Protein AF-0000000068928985 (afdb_homodimer)

Solvent-accessible surface area (backbone atoms only — not comparable to full-atom values): 81352 Å² total; per-residue (Å²): 127,85,64,59,40,33,40,39,36,34,66,57,36,56,40,30,51,41,82,76,50,79,68,38,73,46,76,42,77,39,90,49,74,61,40,69,31,59,80,50,54,80,82,36,52,59,36,37,35,12,24,35,76,60,78,70,87,50,69,63,42,47,52,36,48,41,55,60,31,45,76,72,35,32,42,70,46,88,48,75,91,34,41,60,38,19,48,62,30,31,39,55,49,42,47,46,29,30,32,53,65,68,36,78,65,77,83,59,56,88,52,76,75,64,42,73,63,55,14,47,50,23,38,52,49,48,25,48,52,51,44,52,54,49,61,73,69,60,52,93,83,40,35,39,41,39,41,33,81,74,40,37,55,30,38,32,58,50,36,73,74,35,73,81,60,47,36,35,36,34,41,68,56,47,46,35,49,41,77,55,47,62,59,43,74,61,42,63,62,43,52,54,15,48,53,54,18,54,29,37,39,19,50,39,65,65,32,42,48,21,46,53,47,28,42,25,67,73,69,57,39,47,78,44,60,54,26,40,34,54,95,74,42,74,17,36,49,48,66,47,54,71,38,46,64,42,64,62,41,40,55,51,47,68,34,68,70,20,48,50,45,35,52,49,50,48,57,74,55,69,75,34,45,34,33,38,32,77,41,60,47,46,82,45,40,21,59,61,45,46,52,51,11,50,50,50,33,47,68,76,32,66,85,47,61,86,40,43,33,39,40,35,34,29,23,77,50,71,88,84,41,70,71,46,55,53,50,52,51,49,43,52,52,50,50,52,50,50,31,66,72,68,32,56,97,87,45,61,42,62,48,78,39,82,42,80,70,57,69,57,58,47,40,20,49,34,26,66,26,40,28,41,54,42,31,27,64,41,38,26,50,61,65,62,60,53,52,34,49,39,25,36,70,82,65,30,36,35,42,35,34,13,62,43,22,48,35,30,65,60,38,34,78,30,33,49,69,31,55,47,73,24,40,65,57,41,18,50,48,51,54,50,48,76,66,54,53,71,67,58,27,46,53,25,39,50,55,36,37,54,48,42,64,71,39,20,16,50,52,28,53,49,52,50,52,53,48,44,50,51,51,52,52,51,45,60,63,49,62,74,50,63,43,36,76,58,58,58,66,57,55,44,51,51,54,56,71,42,72,24,34,39,38,38,34,26,36,67,63,25,42,25,53,75,65,81,74,70,68,80,71,88,76,62,86,75,80,46,63,24,82,80,41,59,67,51,49,43,56,46,34,66,35,90,44,36,46,40,34,38,47,27,70,48,50,61,68,53,48,44,73,67,46,45,89,38,63,33,36,39,22,21,53,25,26,38,30,36,26,43,45,89,56,65,79,39,75,54,67,67,90,72,71,74,70,76,42,52,63,49,46,46,53,55,47,49,57,52,31,73,32,31,66,57,31,46,70,48,76,57,96,61,35,39,36,38,36,27,73,65,15,54,64,70,55,36,51,52,50,51,31,55,47,50,53,47,40,54,70,22,33,40,55,85,35,60,50,40,79,45,77,54,96,45,32,41,33,39,29,45,57,75,57,27,43,30,52,27,47,52,52,50,53,52,48,51,48,64,71,37,80,75,71,83,68,42,29,38,27,38,41,37,39,25,46,59,59,79,75,34,34,43,42,43,53,59,67,32,47,74,46,51,57,50,67,66,70,50,74,78,60,58,87,56,81,65,62,70,44,53,68,62,39,49,55,42,50,74,89,31,49,45,27,30,21,32,65,45,77,77,52,79,20,54,16,36,41,74,40,23,65,52,46,51,52,50,52,50,51,47,61,68,57,61,71,124,129,82,64,51,39,33,40,38,36,33,66,58,38,57,41,33,49,42,80,75,49,80,66,38,71,45,76,42,79,42,92,55,70,64,48,69,24,59,75,55,45,81,77,38,51,63,36,39,36,14,24,35,75,61,80,70,87,50,69,61,42,44,52,37,47,42,55,61,31,45,76,70,36,31,42,70,45,88,47,76,92,34,40,61,39,20,48,62,30,32,40,55,52,41,47,45,29,29,34,53,65,69,36,79,65,78,84,60,56,89,50,76,76,64,41,72,64,54,14,47,50,24,38,52,51,50,25,48,53,52,45,52,54,49,61,73,69,59,51,94,78,38,35,37,40,37,41,33,83,73,42,38,56,30,39,33,58,50,35,72,74,36,72,80,60,46,35,34,37,36,40,67,57,49,44,34,48,40,79,56,47,63,59,43,74,62,42,64,63,44,53,55,15,48,53,54,19,55,27,38,38,19,50,39,65,65,30,43,50,20,46,54,47,28,42,25,66,73,69,57,38,48,76,46,59,54,26,40,36,54,94,74,42,72,16,37,49,48,66,47,54,70,42,48,63,41,64,63,42,41,56,50,49,66,34,66,71,21,49,49,45,36,53,49,50,49,57,74,55,68,76,36,45,35,34,36,31,79,43,60,46,46,80,44,41,20,58,61,44,46,52,52,10,50,50,52,33,48,70,76,33,64,84,46,63,86,42,43,32,40,42,35,35,29,24,76,51,71,86,86,41,70,72,45,56,53,50,52,51,50,43,51,52,50,50,53,52,50,29,67,72,68,31,56,96,88,44,61,41,61,48,79,39,82,42,78,70,56,67,57,58,46,40,19,48,37,26,66,24,41,29,40,55,43,30,28,63,41,39,27,51,60,65,62,62,53,52,35,50,38,26,35,70,83,66,30,36,35,42,35,34,13,62,42,24,48,36,30,63,61,37,33,78,31,32,49,68,31,55,46,72,24,41,66,59,42,18,49,49,53,54,49,47,75,65,52,53,69,68,58,28,47,52,24,40,50,54,36,36,54,47,41,64,72,39,20,17,49,53,28,51,49,52,52,52,52,50,45,51,50,50,52,52,51,44,60,63,50,63,75,49,63,42,36,77,59,59,59,68,59,54,44,51,50,56,54,70,42,73,23,33,39,38,37,33,26,38,66,64,26,42,23,53,73,65,80,75,70,68,83,68,90,75,62,87,75,79,45,64,25,80,80,41,59,66,53,51,43,56,47,36,66,35,88,44,36,46,39,33,38,46,27,70,48,53,61,68,54,48,44,71,67,45,44,90,38,60,32,37,38,22,22,51,26,25,38,30,35,24,43,45,90,55,64,80,39,75,54,68,70,94,69,71,74,71,75,42,51,63,49,46,48,53,55,48,48,57,50,32,74,32,30,66,58,31,46,70,48,74,58,96,60,35,37,36,38,36,28,74,66,16,55,64,70,55,35,50,51,49,50,31,54,47,51,53,47,39,54,71,21,35,40,57,85,35,60,48,39,80,46,78,54,97,47,33,41,35,39,29,46,57,75,58,26,43,30,51,26,49,53,50,48,53,51,47,50,48,64,71,36,78,74,69,84,66,42,30,37,28,39,42,37,39,25,46,58,60,78,77,33,36,42,44,44,53,59,66,31,46,75,47,50,59,49,68,65,70,47,76,79,60,60,88,55,81,67,61,69,43,52,68,64,38,50,56,44,51,72,90,32,50,45,26,29,22,32,65,45,78,77,52,81,18,56,16,39,41,73,41,23,66,52,46,51,53,51,53,50,52,46,62,68,58,60,72,123

Organism: Brassica napus (NCBI:txid3708)

Foldseek 3Di:
DPQAAEEEEDAEDQWAWDDDDQLDIDIDGDDDPVSQLPVPQPRHNYAYEHANNDADDDPNNQVSVQVVVVVVRYGHQHLNPQCCLLPVNCPVQAVVCLLQVVAGDDQPCVVVPRGPVSSVVSLVVSLVSSLVRCVVPDDPRHAYEYEAPSNLQNQQSNCVVPVLHAYEYEHQFAGDALVSLVVDPCSQNSLVRNQSHQEYEAQDPNRLVRSQRNCLQPVVWDADPQATADQLDGRGYYHFHAAADLCVLLVLLPDPVLVVLLVVVCVVLPQAAEEEAEEEQDPQQLLVLVLLLVLVLCVVCVVNQSRYAYEYEHEYDDVPDPVSVVSVVSNVVSQVVSQVVRNDPVDGRYDYHHHDDDPSSLLSCLQRHQEYAGQGNATRAPHVQLSSLSSHDPNLHAYEYECRHNVCVQLVQLHNYDHSVDSNRSSVRVVCRNPPDPVSSVVSSVSSNVSNNVRHSNNSVVVRVVVSVVSSVVVVVCVVQFAAADPLVLQQVLLQVFQAAEEEFEQPQAQFDPPPPVDQDPDPPLGAGDPLCPVLQQLQQPDPRYAYEYFYLADPVSCCVHPLVGQYWYAYNLQQWIDGSVGDIDGDDDPDADPVLVVVLVVLLVVLPVVFPQWDWDDDPFKIKIFRPGTDLVVQSSSVSVSVVCCCVPSCVPHQWDWFDDSGMIMIGHHPRENLNNVLVVLVVVCVVCVCLVDAHAAYAHEYQADDPNLVNQVSQQPVVLVVVLPPPPPPPDPSSVRSVVHHDYDNSRYFFEHECDRSGSGNHYHDGSVVSSVSSVSNSVSNPD/DPQAAEEEEDAEDQWAWDDDDQLDIDIDGDDDQVVQLPVPQVRHHYAYEHANNDADDDPNNQVSVQVVVVVVRYGHQHLNPLCCLLPVNCPVQAVVCLLQVVAGDDQPCVVVPRGPVSSVVSLVVSLVSSLVRCVVVDDPRHAYEYEAPSNLQNQQSNCVVPVLHAYEYEHQFAGDALVSLVVDPCSQNSLVRNQSHQEYEAQDPNRLVRSQRNCLQPVVWDADPQATADQLDGRGYYYFHAAADLCVLLVLLPDPVLVVLLVVVCVVLPQAAEEEAEEEQDPQQLLVLVLLLVLVLCVVCVVNQSRYAYEYEHEYDDVPDPVSVVSVVSNVVSQVVSQVVRNDPVDGRYDYHHHDDDPSSLLSCLQRHQEYAGQGNATRAPHVQLSSLSSHDPNLHAYEYECRHNVCVQLVQLHNYDHSVDSNRSSVRVVCRNPPDPVSSVVSSVSSNVSNNVRHSNVSVVVRVVVSVVSSVVCVVCVVQFAAADPLVLQQVLLQVFQAAEEEFEQPQAQFDPPPPVDQDPDPPLGAGDPLCLVLQQLQQPDPRYAYEYFYLAAPVSCCVHPLVGQYWYAYNLQQWIDGSVDDIDGDDDPDADQVLVVVLVVLLVVLPVVFPQWDWDDDPFKIKIFRPGTDLVVQSSSVSVSVVCCCVPSCVPHQWDWFDDSGMIMIGHHPRENLSNVLVVLVVVCVVCVCPVDAHAAYAHEYQDDDPNLVNQVSQQPVVLVVVLPPPPPPPDPSSVRSVVHHDYDNSRYFFEHECDRSGSGNHYHDGSVVSSVSSVSNSVSNPD

Radius of gyration: 35.59 Å; Cα contacts (8 Å, |Δi|>4): 3017; chains: 2; bounding box: 93×106×96 Å

InterPro domains:
  IPR001830 Glycosyl transferase, family 20 [PF00982] (5-469)
  IPR001830 Glycosyl transferase, family 20 [PTHR10788] (4-780)
  IPR001830 Glycosyl transferase, family 20 [cd03788] (5-469)
  IPR003337 Trehalose-phosphatase [PF02358] (526-768)
  IPR003337 Trehalose-phosphatase [TIGR00685] (500-780)
  IPR023214 HAD superfamily [G3DSA:3.40.50.1000] (526-685)
  IPR036412 HAD-like superfamily [SSF56784] (501-781)

Sequence (1572 aa):
MVRPRLLVVSMSLPVTAKRTGEETWSFTMSPGGLVSALLGLKEFETKWIGWPGVDVHDAVGKKALSIALAEKGCIPVFLEEVCDQYYNGYCNNILWPIFHYLGTPPEYRNDVIITYQSQYDAYKKANRIFFDVVNEHYQEGDVVWCHDYHVMLLPQYLKEYNSKMKVGWFLHTPFPSSEMYKTLPSRSELLRSVLTADLVGFHTYDFARHFVNACMCILGTEATSEGVVDQGKLTRVAVFPIGIEPERFINTSKLSEVTEYMKKFKSDFGGRKLILGVDRLDTIKGIPHKYQAFEKFLEENEDWRGKVLLLQIAVPTRNGIGEYQKIKDQCHGLVGRINGRFGSISSVPIIHLDCSIHFHQLCALYAITDVLLVTSLRDGMNLVSSEFVACQKGEKGVLVLSEFAGAGQSLGAGALLVNPWNVKEVSNAIGEALSMSREEKEKKHQINFQYVKTHSTQQWADDFMNKLNEVTSKAEQETGKAPHELPQHDVVQQYSKSKNRLLILGFYGTLTKPNKNQERRDEGMNLELHPQLKERLKALCSDPKTTVVVLSRSEKSVLDQNFGEHDMWLAAENGMFLRHTAGEWVTKMPENMNLKWIDGVKQVFKYFTERTPGSYFQASETSVVWNYHYADAEFGRAQAKDMLQHLWAGPTSNASVDVVQGRYSVEVHSVGVTKGSAMERILGEIVLQNKSITTPIDYVLCIGNFLGKDEDVYTFFEPELTKKTMSSPYYGSGPLKKVSSTLVDVKGDNYFSVAVGNTHTKASYFLDSSDDVVQLIHKLCTHNNPMVRPRLLVVSMSLPVTAKRTGEETWSFTMSPGGLVSALLGLKEFETKWIGWPGVDVHDAVGKKALSIALAEKGCIPVFLEEVCDQYYNGYCNNILWPIFHYLGTPPEYRNDVIITYQSQYDAYKKANRIFFDVVNEHYQEGDVVWCHDYHVMLLPQYLKEYNSKMKVGWFLHTPFPSSEMYKTLPSRSELLRSVLTADLVGFHTYDFARHFVNACMCILGTEATSEGVVDQGKLTRVAVFPIGIEPERFINTSKLSEVTEYMKKFKSDFGGRKLILGVDRLDTIKGIPHKYQAFEKFLEENEDWRGKVLLLQIAVPTRNGIGEYQKIKDQCHGLVGRINGRFGSISSVPIIHLDCSIHFHQLCALYAITDVLLVTSLRDGMNLVSSEFVACQKGEKGVLVLSEFAGAGQSLGAGALLVNPWNVKEVSNAIGEALSMSREEKEKKHQINFQYVKTHSTQQWADDFMNKLNEVTSKAEQETGKAPHELPQHDVVQQYSKSKNRLLILGFYGTLTKPNKNQERRDEGMNLELHPQLKERLKALCSDPKTTVVVLSRSEKSVLDQNFGEHDMWLAAENGMFLRHTAGEWVTKMPENMNLKWIDGVKQVFKYFTERTPGSYFQASETSVVWNYHYADAEFGRAQAKDMLQHLWAGPTSNASVDVVQGRYSVEVHSVGVTKGSAMERILGEIVLQNKSITTPIDYVLCIGNFLGKDEDVYTFFEPELTKKTMSSPYYGSGPLKKVSSTLVDVKGDNYFSVAVGNTHTKASYFLDSSDDVVQLIHKLCTHNNP

pLDDT: mean 85.63, std 15.05, range [29.53, 98.81]

Structure (mmCIF, N/CA/C/O backbone):
data_AF-0000000068928985-model_v1
#
loop_
_entity.id
_entity.type
_entity.pdbx_description
1 polymer 'alpha,alpha-trehalose-phosphate synthase (UDP-forming)'
#
loop_
_atom_site.group_PDB
_atom_site.id
_atom_site.type_symbol
_atom_site.label_atom_id
_atom_site.label_alt_id
_atom_site.label_comp_id
_atom_site.label_asym_id
_atom_site.label_entity_id
_atom_site.label_seq_id
_atom_site.pdbx_PDB_ins_code
_atom_site.Cartn_x
_atom_site.Cartn_y
_atom_site.Cartn_z
_atom_site.occupancy
_atom_site.B_iso_or_equiv
_atom_site.auth_seq_id
_atom_site.auth_comp_id
_atom_site.auth_asym_id
_atom_site.auth_atom_id
_atom_site.pdbx_PDB_model_num
ATOM 1 N N . MET A 1 1 ? -46.812 5.031 -4.301 1 35.41 1 MET A N 1
ATOM 2 C CA . MET A 1 1 ? -45.531 5.449 -4.859 1 35.41 1 MET A CA 1
ATOM 3 C C . MET A 1 1 ? -44.812 4.266 -5.496 1 35.41 1 MET A C 1
ATOM 5 O O . MET A 1 1 ? -44.688 3.203 -4.887 1 35.41 1 MET A O 1
ATOM 9 N N . VAL A 1 2 ? -44.781 4.121 -6.762 1 53.94 2 VAL A N 1
ATOM 10 C CA . VAL A 1 2 ? -44.25 2.994 -7.512 1 53.94 2 VAL A CA 1
ATOM 11 C C . VAL A 1 2 ? -42.875 2.637 -6.98 1 53.94 2 VAL A C 1
ATOM 13 O O . VAL A 1 2 ? -42 3.514 -6.805 1 53.94 2 VAL A O 1
ATOM 16 N N . ARG A 1 3 ? -42.688 1.521 -6.402 1 67.31 3 ARG A N 1
ATOM 17 C CA . ARG A 1 3 ? -41.438 1.041 -5.867 1 67.31 3 ARG A CA 1
ATOM 18 C C . ARG A 1 3 ? -40.312 1.169 -6.898 1 67.31 3 ARG A C 1
ATOM 20 O O . ARG A 1 3 ? -40.5 0.799 -8.062 1 67.31 3 ARG A O 1
ATOM 27 N N . PRO A 1 4 ? -39.125 1.793 -6.453 1 78.94 4 PRO A N 1
ATOM 28 C CA . PRO A 1 4 ? -38 1.816 -7.387 1 78.94 4 PRO A CA 1
ATOM 29 C C . PRO A 1 4 ? -37.531 0.418 -7.781 1 78.94 4 PRO A C 1
ATOM 31 O O . PRO A 1 4 ? -37.625 -0.518 -6.984 1 78.94 4 PRO A O 1
ATOM 34 N N . ARG A 1 5 ? -37.375 0.2 -9.039 1 90.31 5 ARG A N 1
ATOM 35 C CA . ARG A 1 5 ? -36.938 -1.081 -9.57 1 90.31 5 ARG A CA 1
ATOM 36 C C . ARG A 1 5 ? -35.406 -1.181 -9.547 1 90.31 5 ARG A C 1
ATOM 38 O O . ARG A 1 5 ? -34.719 -0.22 -9.891 1 90.31 5 ARG A O 1
ATOM 45 N N . LEU A 1 6 ? -34.906 -2.371 -9.039 1 92.81 6 LEU A N 1
ATOM 46 C CA . LEU A 1 6 ? -33.5 -2.643 -8.938 1 92.81 6 LEU A CA 1
ATOM 47 C C . LEU A 1 6 ? -33.094 -3.82 -9.82 1 92.81 6 LEU A C 1
ATOM 49 O O . LEU A 1 6 ? -33.656 -4.914 -9.695 1 92.81 6 LEU A O 1
ATOM 53 N N . LEU A 1 7 ? -32.219 -3.568 -10.766 1 95.62 7 LEU A N 1
ATOM 54 C CA . LEU A 1 7 ? -31.625 -4.637 -11.555 1 95.62 7 LEU A CA 1
ATOM 55 C C . LEU A 1 7 ? -30.312 -5.086 -10.938 1 95.62 7 LEU A C 1
ATOM 57 O O . LEU A 1 7 ? -29.328 -4.34 -10.953 1 95.62 7 LEU A O 1
ATOM 61 N N . VAL A 1 8 ? -30.266 -6.289 -10.375 1 94.69 8 VAL A N 1
ATOM 62 C CA . VAL A 1 8 ? -29.062 -6.875 -9.812 1 94.69 8 VAL A CA 1
ATOM 63 C C . VAL A 1 8 ? -28.344 -7.711 -10.875 1 94.69 8 VAL A C 1
ATOM 65 O O . VAL A 1 8 ? -28.922 -8.664 -11.414 1 94.69 8 VAL A O 1
ATOM 68 N N . VAL A 1 9 ? -27.125 -7.309 -11.188 1 97.12 9 VAL A N 1
ATOM 69 C CA . VAL A 1 9 ? -26.391 -8.008 -12.242 1 97.12 9 VAL A CA 1
ATOM 70 C C . VAL A 1 9 ? -25.188 -8.742 -11.633 1 97.12 9 VAL A C 1
ATOM 72 O O . VAL A 1 9 ? -24.312 -8.117 -11.039 1 97.12 9 VAL A O 1
ATOM 75 N N . SER A 1 10 ? -25.141 -10.023 -11.75 1 94.62 10 SER A N 1
ATOM 76 C CA . SER A 1 10 ? -24.047 -10.852 -11.281 1 94.62 10 SER A CA 1
ATOM 77 C C . SER A 1 10 ? -23.766 -11.992 -12.25 1 94.62 10 SER A C 1
ATOM 79 O O . SER A 1 10 ? -24.578 -12.289 -13.125 1 94.62 10 SER A O 1
ATOM 81 N N . MET A 1 11 ? -22.594 -12.578 -12.133 1 93.81 11 MET A N 1
ATOM 82 C CA . MET A 1 11 ? -22.203 -13.664 -13.031 1 93.81 11 MET A CA 1
ATOM 83 C C . MET A 1 11 ? -23.219 -14.797 -12.977 1 93.81 11 MET A C 1
ATOM 85 O O . MET A 1 11 ? -23.641 -15.305 -14.016 1 93.81 11 MET A O 1
ATOM 89 N N . SER A 1 12 ? -23.609 -15.156 -11.758 1 91.31 12 SER A N 1
ATOM 90 C CA . SER A 1 12 ? -24.547 -16.266 -11.594 1 91.31 12 SER A CA 1
ATOM 91 C C . SER A 1 12 ? -25.875 -15.781 -11.023 1 91.31 12 SER A C 1
ATOM 93 O O . SER A 1 12 ? -25.906 -14.883 -10.172 1 91.31 12 SER A O 1
ATOM 95 N N . LEU A 1 13 ? -26.891 -16.422 -11.43 1 91.69 13 LEU A N 1
ATOM 96 C CA . LEU A 1 13 ? -28.203 -16.234 -10.805 1 91.69 13 LEU A CA 1
ATOM 97 C C . LEU A 1 13 ? -28.25 -16.891 -9.438 1 91.69 13 LEU A C 1
ATOM 99 O O . LEU A 1 13 ? -27.406 -17.75 -9.125 1 91.69 13 LEU A O 1
ATOM 103 N N . PRO A 1 14 ? -29.156 -16.484 -8.609 1 87.44 14 PRO A N 1
ATOM 104 C CA . PRO A 1 14 ? -29.266 -17.109 -7.285 1 87.44 14 PRO A CA 1
ATOM 105 C C . PRO A 1 14 ? -29.781 -18.547 -7.355 1 87.44 14 PRO A C 1
ATOM 107 O O . PRO A 1 14 ? -29.766 -19.266 -6.348 1 87.44 14 PRO A O 1
ATOM 110 N N . VAL A 1 15 ? -30.172 -18.984 -8.625 1 87.44 15 VAL A N 1
ATOM 111 C CA . VAL A 1 15 ? -30.625 -20.359 -8.828 1 87.44 15 VAL A CA 1
ATOM 112 C C . VAL A 1 15 ? -29.859 -20.984 -9.992 1 87.44 15 VAL A C 1
ATOM 114 O O . VAL A 1 15 ? -29.438 -20.281 -10.914 1 87.44 15 VAL A O 1
ATOM 117 N N . THR A 1 16 ? -29.641 -22.266 -9.844 1 89.5 16 THR A N 1
ATOM 118 C CA . THR A 1 16 ? -29.047 -23.031 -10.922 1 89.5 16 THR A CA 1
ATOM 119 C C . THR A 1 16 ? -30.094 -23.891 -11.633 1 89.5 16 THR A C 1
ATOM 121 O O . THR A 1 16 ? -30.875 -24.594 -10.984 1 89.5 16 THR A O 1
ATOM 124 N N . ALA A 1 17 ? -30.078 -23.797 -12.938 1 93.75 17 ALA A N 1
ATOM 125 C CA . ALA A 1 17 ? -31.078 -24.516 -13.727 1 93.75 17 ALA A CA 1
ATOM 126 C C . ALA A 1 17 ? -30.547 -25.859 -14.18 1 93.75 17 ALA A C 1
ATOM 128 O O . ALA A 1 17 ? -29.375 -26 -14.492 1 93.75 17 ALA A O 1
ATOM 129 N N . LYS A 1 18 ? -31.422 -26.797 -14.117 1 93.69 18 LYS A N 1
ATOM 130 C CA . LYS A 1 18 ? -31.188 -28.109 -14.695 1 93.69 18 LYS A CA 1
ATOM 131 C C . LYS A 1 18 ? -32.312 -28.516 -15.633 1 93.69 18 LYS A C 1
ATOM 133 O O . LYS A 1 18 ? -33.5 -28.406 -15.281 1 93.69 18 LYS A O 1
ATOM 138 N N . ARG A 1 19 ? -31.859 -28.938 -16.75 1 93.38 19 ARG A N 1
ATOM 139 C CA . ARG A 1 19 ? -32.875 -29.312 -17.734 1 93.38 19 ARG A CA 1
ATOM 140 C C . ARG A 1 19 ? -33.469 -30.688 -17.406 1 93.38 19 ARG A C 1
ATOM 142 O O . ARG A 1 19 ? -32.719 -31.656 -17.234 1 93.38 19 ARG A O 1
ATOM 149 N N . THR A 1 20 ? -34.781 -30.781 -17.281 1 92.81 20 THR A N 1
ATOM 150 C CA . THR A 1 20 ? -35.438 -32.031 -16.953 1 92.81 20 THR A CA 1
ATOM 151 C C . THR A 1 20 ? -36.219 -32.562 -18.156 1 92.81 20 THR A C 1
ATOM 153 O O . THR A 1 20 ? -36.594 -33.75 -18.203 1 92.81 20 THR A O 1
ATOM 156 N N . GLY A 1 21 ? -36.562 -31.812 -19.109 1 88.88 21 GLY A N 1
ATOM 157 C CA . GLY A 1 21 ? -37.25 -32.156 -20.359 1 88.88 21 GLY A CA 1
ATOM 158 C C . GLY A 1 21 ? -36.969 -31.156 -21.469 1 88.88 21 GLY A C 1
ATOM 159 O O . GLY A 1 21 ? -36.125 -30.266 -21.328 1 88.88 21 GLY A O 1
ATOM 160 N N . GLU A 1 22 ? -37.656 -31.359 -22.531 1 86.31 22 GLU A N 1
ATOM 161 C CA . GLU A 1 22 ? -37.438 -30.484 -23.688 1 86.31 22 GLU A CA 1
ATOM 162 C C . GLU A 1 22 ? -37.719 -29.031 -23.328 1 86.31 22 GLU A C 1
ATOM 164 O O . GLU A 1 22 ? -36.969 -28.125 -23.703 1 86.31 22 GLU A O 1
ATOM 169 N N . GLU A 1 23 ? -38.812 -28.797 -22.578 1 91.5 23 GLU A N 1
ATOM 170 C CA . GLU A 1 23 ? -39.219 -27.438 -22.234 1 91.5 23 GLU A CA 1
ATOM 171 C C . GLU A 1 23 ? -39.375 -27.281 -20.734 1 91.5 23 GLU A C 1
ATOM 173 O O . GLU A 1 23 ? -40.062 -26.344 -20.266 1 91.5 23 GLU A O 1
ATOM 178 N N . THR A 1 24 ? -38.812 -28.188 -19.984 1 92.88 24 THR A N 1
ATOM 179 C CA . THR A 1 24 ? -39 -28.156 -18.531 1 92.88 24 THR A CA 1
ATOM 180 C C . THR A 1 24 ? -37.656 -28.047 -17.812 1 92.88 24 THR A C 1
ATOM 182 O O . THR A 1 24 ? -36.688 -28.688 -18.203 1 92.88 24 THR A O 1
ATOM 185 N N . TRP A 1 25 ? -37.719 -27.172 -16.812 1 95.19 25 TRP A N 1
ATOM 186 C CA . TRP A 1 25 ? -36.5 -26.891 -16.062 1 95.19 25 TRP A CA 1
ATOM 187 C C . TRP A 1 25 ? -36.75 -27.031 -14.555 1 95.19 25 TRP A C 1
ATOM 189 O O . TRP A 1 25 ? -37.844 -26.75 -14.078 1 95.19 25 TRP A O 1
ATOM 199 N N . SER A 1 26 ? -35.812 -27.5 -13.852 1 94.12 26 SER A N 1
ATOM 200 C CA . SER A 1 26 ? -35.812 -27.5 -12.391 1 94.12 26 SER A CA 1
ATOM 201 C C . SER A 1 26 ? -34.719 -26.578 -11.852 1 94.12 26 SER A C 1
ATOM 203 O O . SER A 1 26 ? -33.719 -26.297 -12.531 1 94.12 26 SER A O 1
ATOM 205 N N . PHE A 1 27 ? -34.969 -26.062 -10.672 1 91 27 PHE A N 1
ATOM 206 C CA . PHE A 1 27 ? -34.094 -25.062 -10.117 1 91 27 PHE A CA 1
ATOM 207 C C . PHE A 1 27 ? -33.625 -25.453 -8.727 1 91 27 PHE A C 1
ATOM 209 O O . PHE A 1 27 ? -34.375 -26.016 -7.941 1 91 27 PHE A O 1
ATOM 216 N N . THR A 1 28 ? -32.312 -25.266 -8.492 1 84.88 28 THR A N 1
ATOM 217 C CA . THR A 1 28 ? -31.75 -25.391 -7.16 1 84.88 28 THR A CA 1
ATOM 218 C C . THR A 1 28 ? -31.062 -24.094 -6.738 1 84.88 28 THR A C 1
ATOM 220 O O . THR A 1 28 ? -30.531 -23.375 -7.578 1 84.88 28 THR A O 1
ATOM 223 N N . MET A 1 29 ? -31.125 -23.875 -5.48 1 78.62 29 MET A N 1
ATOM 224 C CA . MET A 1 29 ? -30.469 -22.672 -4.988 1 78.62 29 MET A CA 1
ATOM 225 C C . MET A 1 29 ? -28.953 -22.75 -5.184 1 78.62 29 MET A C 1
ATOM 227 O O . MET A 1 29 ? -28.344 -23.781 -4.914 1 78.62 29 MET A O 1
ATOM 231 N N . SER A 1 30 ? -28.422 -21.75 -5.766 1 73.94 30 SER A N 1
ATOM 232 C CA . SER A 1 30 ? -26.969 -21.703 -6 1 73.94 30 SER A CA 1
ATOM 233 C C . SER A 1 30 ? -26.219 -21.453 -4.703 1 73.94 30 SER A C 1
ATOM 235 O O . SER A 1 30 ? -26.703 -20.766 -3.809 1 73.94 30 SER A O 1
ATOM 237 N N . PRO A 1 31 ? -25.031 -22.188 -4.754 1 60.94 31 PRO A N 1
ATOM 238 C CA . PRO A 1 31 ? -24.203 -21.938 -3.574 1 60.94 31 PRO A CA 1
ATOM 239 C C . PRO A 1 31 ? -23.516 -20.578 -3.615 1 60.94 31 PRO A C 1
ATOM 241 O O . PRO A 1 31 ? -23.312 -20.016 -4.695 1 60.94 31 PRO A O 1
ATOM 244 N N . GLY A 1 32 ? -23.812 -19.547 -2.707 1 59.94 32 GLY A N 1
ATOM 245 C CA . GLY A 1 32 ? -23.031 -18.328 -2.697 1 59.94 32 GLY A CA 1
ATOM 246 C C . GLY A 1 32 ? -23.562 -17.297 -1.714 1 59.94 32 GLY A C 1
ATOM 247 O O . GLY A 1 32 ? -24.75 -17.266 -1.423 1 59.94 32 GLY A O 1
ATOM 248 N N . GLY A 1 33 ? -22.656 -16.703 -1.197 1 57.41 33 GLY A N 1
ATOM 249 C CA . GLY A 1 33 ? -22.953 -15.734 -0.16 1 57.41 33 GLY A CA 1
ATOM 250 C C . GLY A 1 33 ? -23.844 -14.602 -0.64 1 57.41 33 GLY A C 1
ATOM 251 O O . GLY A 1 33 ? -24.719 -14.141 0.092 1 57.41 33 GLY A O 1
ATOM 252 N N . LEU A 1 34 ? -23.703 -14.281 -1.961 1 61.56 34 LEU A N 1
ATOM 253 C CA . LEU A 1 34 ? -24.453 -13.156 -2.486 1 61.56 34 LEU A CA 1
ATOM 254 C C . LEU A 1 34 ? -25.938 -13.5 -2.588 1 61.56 34 LEU A C 1
ATOM 256 O O . LEU A 1 34 ? -26.797 -12.664 -2.307 1 61.56 34 LEU A O 1
ATOM 260 N N . VAL A 1 35 ? -26.188 -14.773 -2.945 1 61.72 35 VAL A N 1
ATOM 261 C CA . VAL A 1 35 ? -27.562 -15.219 -3.125 1 61.72 35 VAL A CA 1
ATOM 262 C C . VAL A 1 35 ? -28.328 -15.117 -1.799 1 61.72 35 VAL A C 1
ATOM 264 O O . VAL A 1 35 ? -29.453 -14.609 -1.752 1 61.72 35 VAL A O 1
ATOM 267 N N . SER A 1 36 ? -27.609 -15.531 -0.855 1 57.88 36 SER A N 1
ATOM 268 C CA . SER A 1 36 ? -28.234 -15.477 0.462 1 57.88 36 SER A CA 1
ATOM 269 C C . SER A 1 36 ? -28.516 -14.039 0.892 1 57.88 36 SER A C 1
ATOM 271 O O . SER A 1 36 ? -29.516 -13.758 1.532 1 57.88 36 SER A O 1
ATOM 273 N N . ALA A 1 37 ? -27.688 -13.188 0.43 1 58.62 37 ALA A N 1
ATOM 274 C CA . ALA A 1 37 ? -27.719 -11.781 0.847 1 58.62 37 ALA A CA 1
ATOM 275 C C . ALA A 1 37 ? -28.828 -11.023 0.111 1 58.62 37 ALA A C 1
ATOM 277 O O . ALA A 1 37 ? -29.547 -10.234 0.714 1 58.62 37 ALA A O 1
ATOM 278 N N . LEU A 1 38 ? -29.109 -11.273 -1.138 1 60.34 38 LEU A N 1
ATOM 279 C CA . LEU A 1 38 ? -29.938 -10.406 -1.971 1 60.34 38 LEU A CA 1
ATOM 280 C C . LEU A 1 38 ? -31.391 -10.828 -1.925 1 60.34 38 LEU A C 1
ATOM 282 O O . LEU A 1 38 ? -32.281 -10.031 -2.215 1 60.34 38 LEU A O 1
ATOM 286 N N . LEU A 1 39 ? -31.656 -12.023 -1.484 1 57.72 39 LEU A N 1
ATOM 287 C CA . LEU A 1 39 ? -33.062 -12.445 -1.35 1 57.72 39 LEU A CA 1
ATOM 288 C C . LEU A 1 39 ? -33.75 -11.656 -0.256 1 57.72 39 LEU A C 1
ATOM 290 O O . LEU A 1 39 ? -35 -11.648 -0.188 1 57.72 39 LEU A O 1
ATOM 294 N N . GLY A 1 40 ? -33.031 -10.742 0.35 1 56.19 40 GLY A N 1
ATOM 295 C CA . GLY A 1 40 ? -33.594 -10 1.463 1 56.19 40 GLY A CA 1
ATOM 296 C C . GLY A 1 40 ? -34 -8.594 1.089 1 56.19 40 GLY A C 1
ATOM 297 O O . GLY A 1 40 ? -34.531 -7.848 1.926 1 56.19 40 GLY A O 1
ATOM 298 N N . LEU A 1 41 ? -33.938 -8.18 -0.169 1 61.62 41 LEU A N 1
ATOM 299 C CA . LEU A 1 41 ? -34.188 -6.785 -0.512 1 61.62 41 LEU A CA 1
ATOM 300 C C . LEU A 1 41 ? -35.688 -6.547 -0.711 1 61.62 41 LEU A C 1
ATOM 302 O O . LEU A 1 41 ? -36.188 -6.547 -1.844 1 61.62 41 LEU A O 1
ATOM 306 N N . LYS A 1 42 ? -36.469 -6.34 0.348 1 61.47 42 LYS A N 1
ATOM 307 C CA . LYS A 1 42 ? -37.938 -6.25 0.333 1 61.47 42 LYS A CA 1
ATOM 308 C C . LYS A 1 42 ? -38.375 -4.891 -0.182 1 61.47 42 LYS A C 1
ATOM 310 O O . LYS A 1 42 ? -39.5 -4.766 -0.719 1 61.47 42 LYS A O 1
ATOM 315 N N . GLU A 1 43 ? -37.5 -3.881 -0.127 1 66.56 43 GLU A N 1
ATOM 316 C CA . GLU A 1 43 ? -37.938 -2.527 -0.452 1 66.56 43 GLU A CA 1
ATOM 317 C C . GLU A 1 43 ? -37.875 -2.271 -1.955 1 66.56 43 GLU A C 1
ATOM 319 O O . GLU A 1 43 ? -38.406 -1.272 -2.445 1 66.56 43 GLU A O 1
ATOM 324 N N . PHE A 1 44 ? -37.281 -3.158 -2.732 1 74.81 44 PHE A N 1
ATOM 325 C CA . PHE A 1 44 ? -37.125 -2.998 -4.172 1 74.81 44 PHE A CA 1
ATOM 326 C C . PHE A 1 44 ? -37.812 -4.141 -4.922 1 74.81 44 PHE A C 1
ATOM 328 O O . PHE A 1 44 ? -37.906 -5.258 -4.41 1 74.81 44 PHE A O 1
ATOM 335 N N . GLU A 1 45 ? -38.469 -3.701 -5.992 1 84.06 45 GLU A N 1
ATOM 336 C CA . GLU A 1 45 ? -38.719 -4.766 -6.961 1 84.06 45 GLU A CA 1
ATOM 337 C C . GLU A 1 45 ? -37.406 -5.203 -7.641 1 84.06 45 GLU A C 1
ATOM 339 O O . GLU A 1 45 ? -36.875 -4.469 -8.461 1 84.06 45 GLU A O 1
ATOM 344 N N . THR A 1 46 ? -37 -6.352 -7.305 1 88.38 46 THR A N 1
ATOM 345 C CA . THR A 1 46 ? -35.656 -6.766 -7.723 1 88.38 46 THR A CA 1
ATOM 346 C C . THR A 1 46 ? -35.75 -7.754 -8.883 1 88.38 46 THR A C 1
ATOM 348 O O . THR A 1 46 ? -36.562 -8.672 -8.867 1 88.38 46 THR A O 1
ATOM 351 N N . LYS A 1 47 ? -35.062 -7.508 -9.922 1 92 47 LYS A N 1
ATOM 352 C CA . LYS A 1 47 ? -34.781 -8.461 -11 1 92 47 LYS A CA 1
ATOM 353 C C . LYS A 1 47 ? -33.312 -8.852 -11.055 1 92 47 LYS A C 1
ATOM 355 O O . LYS A 1 47 ? -32.438 -7.988 -11.047 1 92 47 LYS A O 1
ATOM 360 N N . TRP A 1 48 ? -33.125 -10.156 -11.109 1 93.44 48 TRP A N 1
ATOM 361 C CA . TRP A 1 48 ? -31.75 -10.664 -11.125 1 93.44 48 TRP A CA 1
ATOM 362 C C . TRP A 1 48 ? -31.328 -11.055 -12.539 1 93.44 48 TRP A C 1
ATOM 364 O O . TRP A 1 48 ? -32.031 -11.789 -13.227 1 93.44 48 TRP A O 1
ATOM 374 N N . ILE A 1 49 ? -30.266 -10.484 -12.938 1 96.5 49 ILE A N 1
ATOM 375 C CA . ILE A 1 49 ? -29.719 -10.781 -14.258 1 96.5 49 ILE A CA 1
ATOM 376 C C . ILE A 1 49 ? -28.406 -11.547 -14.109 1 96.5 49 ILE A C 1
ATOM 378 O O . ILE A 1 49 ? -27.484 -11.078 -13.445 1 96.5 49 ILE A O 1
ATOM 382 N N . GLY A 1 50 ? -28.328 -12.734 -14.695 1 95.94 50 GLY A N 1
ATOM 383 C CA . GLY A 1 50 ? -27.109 -13.523 -14.57 1 95.94 50 GLY A CA 1
ATOM 384 C C . GLY A 1 50 ? -27.172 -14.836 -15.328 1 95.94 50 GLY A C 1
ATOM 385 O O . GLY A 1 50 ? -28.172 -15.133 -15.992 1 95.94 50 GLY A O 1
ATOM 386 N N . TRP A 1 51 ? -26.094 -15.609 -15.328 1 95.44 51 TRP A N 1
ATOM 387 C CA . TRP A 1 51 ? -25.969 -16.906 -15.969 1 95.44 51 TRP A CA 1
ATOM 388 C C . TRP A 1 51 ? -26.75 -17.969 -15.203 1 95.44 51 TRP A C 1
ATOM 390 O O . TRP A 1 51 ? -26.672 -18.031 -13.977 1 95.44 51 TRP A O 1
ATOM 400 N N . PRO A 1 52 ? -27.547 -18.766 -15.82 1 94.19 52 PRO A N 1
ATOM 401 C CA . PRO A 1 52 ? -28.422 -19.719 -15.125 1 94.19 52 PRO A CA 1
ATOM 402 C C . PRO A 1 52 ? -27.688 -20.984 -14.688 1 94.19 52 PRO A C 1
ATOM 404 O O . PRO A 1 52 ? -28.297 -21.906 -14.156 1 94.19 52 PRO A O 1
ATOM 407 N N . GLY A 1 53 ? -26.359 -21.047 -14.93 1 88.88 53 GLY A N 1
ATOM 408 C CA . GLY A 1 53 ? -25.578 -22.203 -14.477 1 88.88 53 GLY A CA 1
ATOM 409 C C . GLY A 1 53 ? -25.531 -23.328 -15.492 1 88.88 53 GLY A C 1
ATOM 410 O O . GLY A 1 53 ? -25.031 -24.406 -15.203 1 88.88 53 GLY A O 1
ATOM 411 N N . VAL A 1 54 ? -26.141 -23.062 -16.703 1 90.44 54 VAL A N 1
ATOM 412 C CA . VAL A 1 54 ? -26.188 -24.109 -17.719 1 90.44 54 VAL A CA 1
ATOM 413 C C . VAL A 1 54 ? -26.094 -23.469 -19.109 1 90.44 54 VAL A C 1
ATOM 415 O O . VAL A 1 54 ? -26.578 -22.359 -19.328 1 90.44 54 VAL A O 1
ATOM 418 N N . ASP A 1 55 ? -25.406 -24.25 -19.984 1 90.88 55 ASP A N 1
ATOM 419 C CA . ASP A 1 55 ? -25.375 -23.828 -21.391 1 90.88 55 ASP A CA 1
ATOM 420 C C . ASP A 1 55 ? -26.594 -24.359 -22.141 1 90.88 55 ASP A C 1
ATOM 422 O O . ASP A 1 55 ? -26.938 -25.531 -22.016 1 90.88 55 ASP A O 1
ATOM 426 N N . VAL A 1 56 ? -27.234 -23.453 -22.734 1 93.06 56 VAL A N 1
ATOM 427 C CA . VAL A 1 56 ? -28.406 -23.828 -23.531 1 93.06 56 VAL A CA 1
ATOM 428 C C . VAL A 1 56 ? -28.203 -23.422 -24.984 1 93.06 56 VAL A C 1
ATOM 430 O O . VAL A 1 56 ? -28.094 -22.234 -25.297 1 93.06 56 VAL A O 1
ATOM 433 N N . HIS A 1 57 ? -28.234 -24.328 -25.859 1 91.38 57 HIS A N 1
ATOM 434 C CA . HIS A 1 57 ? -27.859 -24.062 -27.234 1 91.38 57 HIS A CA 1
ATOM 435 C C . HIS A 1 57 ? -29.078 -23.938 -28.141 1 91.38 57 HIS A C 1
ATOM 437 O O . HIS A 1 57 ? -29.031 -23.312 -29.188 1 91.38 57 HIS A O 1
ATOM 443 N N . ASP A 1 58 ? -30.203 -24.578 -27.734 1 93.06 58 ASP A N 1
ATOM 444 C CA . ASP A 1 58 ? -31.391 -24.562 -28.594 1 93.06 58 ASP A CA 1
ATOM 445 C C . ASP A 1 58 ? -32.344 -23.438 -28.188 1 93.06 58 ASP A C 1
ATOM 447 O O . ASP A 1 58 ? -32.469 -23.109 -27.016 1 93.06 58 ASP A O 1
ATOM 451 N N . ALA A 1 59 ? -33.062 -22.938 -29.141 1 93.88 59 ALA A N 1
ATOM 452 C CA . ALA A 1 59 ? -33.938 -21.797 -28.969 1 93.88 59 ALA A CA 1
ATOM 453 C C . ALA A 1 59 ? -35.125 -22.141 -28.062 1 93.88 59 ALA A C 1
ATOM 455 O O . ALA A 1 59 ? -35.594 -21.312 -27.281 1 93.88 59 ALA A O 1
ATOM 456 N N . VAL A 1 60 ? -35.625 -23.281 -28.203 1 94.69 60 VAL A N 1
ATOM 457 C CA . VAL A 1 60 ? -36.781 -23.734 -27.422 1 94.69 60 VAL A CA 1
ATOM 458 C C . VAL A 1 60 ? -36.406 -23.781 -25.938 1 94.69 60 VAL A C 1
ATOM 460 O O . VAL A 1 60 ? -37.188 -23.312 -25.094 1 94.69 60 VAL A O 1
ATOM 463 N N . GLY A 1 61 ? -35.312 -24.375 -25.688 1 94.88 61 GLY A N 1
ATOM 464 C CA . GLY A 1 61 ? -34.844 -24.438 -24.312 1 94.88 61 GLY A CA 1
ATOM 465 C C . GLY A 1 61 ? -34.594 -23.062 -23.703 1 94.88 61 GLY A C 1
ATOM 466 O O . GLY A 1 61 ? -34.906 -22.828 -22.531 1 94.88 61 GLY A O 1
ATOM 467 N N . LYS A 1 62 ? -34.031 -22.188 -24.469 1 95.75 62 LYS A N 1
ATOM 468 C CA . LYS A 1 62 ? -33.75 -20.828 -24 1 95.75 62 LYS A CA 1
ATOM 469 C C . LYS A 1 62 ? -35.062 -20.094 -23.672 1 95.75 62 LYS A C 1
ATOM 471 O O . LYS A 1 62 ? -35.125 -19.406 -22.641 1 95.75 62 LYS A O 1
ATOM 476 N N . LYS A 1 63 ? -36 -20.234 -24.516 1 96 63 LYS A N 1
ATOM 477 C CA . LYS A 1 63 ? -37.281 -19.578 -24.297 1 96 63 LYS A CA 1
ATOM 478 C C . LYS A 1 63 ? -37.969 -20.141 -23.047 1 96 63 LYS A C 1
ATOM 480 O O . LYS A 1 63 ? -38.469 -19.391 -22.203 1 96 63 LYS A O 1
ATOM 485 N N . ALA A 1 64 ? -38 -21.469 -22.922 1 96.5 64 ALA A N 1
ATOM 486 C CA . ALA A 1 64 ? -38.625 -22.125 -21.781 1 96.5 64 ALA A CA 1
ATOM 487 C C . ALA A 1 64 ? -37.938 -21.75 -20.484 1 96.5 64 ALA A C 1
ATOM 489 O O . ALA A 1 64 ? -38.594 -21.516 -19.469 1 96.5 64 ALA A O 1
ATOM 490 N N . LEU A 1 65 ? -36.688 -21.703 -20.547 1 96.75 65 LEU A N 1
ATOM 491 C CA . LEU A 1 65 ? -35.906 -21.344 -19.375 1 96.75 65 LEU A CA 1
ATOM 492 C C . LEU A 1 65 ? -36.156 -19.891 -18.969 1 96.75 65 LEU A C 1
ATOM 494 O O . LEU A 1 65 ? -36.312 -19.594 -17.781 1 96.75 65 LEU A O 1
ATOM 498 N N . SER A 1 66 ? -36.188 -19.031 -19.922 1 96.88 66 SER A N 1
ATOM 499 C CA . SER A 1 66 ? -36.406 -17.625 -19.672 1 96.88 66 SER A CA 1
ATOM 500 C C . SER A 1 66 ? -37.781 -17.391 -19.016 1 96.88 66 SER A C 1
ATOM 502 O O . SER A 1 66 ? -37.906 -16.578 -18.094 1 96.88 66 SER A O 1
ATOM 504 N N . ILE A 1 67 ? -38.75 -18.078 -19.438 1 96.06 67 ILE A N 1
ATOM 505 C CA . ILE A 1 67 ? -40.094 -17.969 -18.891 1 96.06 67 ILE A CA 1
ATOM 506 C C . ILE A 1 67 ? -40.094 -18.484 -17.453 1 96.06 67 ILE A C 1
ATOM 508 O O . ILE A 1 67 ? -40.656 -17.844 -16.562 1 96.06 67 ILE A O 1
ATOM 512 N N . ALA A 1 68 ? -39.5 -19.594 -17.25 1 95.5 68 ALA A N 1
ATOM 513 C CA . ALA A 1 68 ? -39.469 -20.188 -15.922 1 95.5 68 ALA A CA 1
ATOM 514 C C . ALA A 1 68 ? -38.719 -19.297 -14.938 1 95.5 68 ALA A C 1
ATOM 516 O O . ALA A 1 68 ? -39.125 -19.172 -13.781 1 95.5 68 ALA A O 1
ATOM 517 N N . LEU A 1 69 ? -37.719 -18.719 -15.398 1 94.88 69 LEU A N 1
ATOM 518 C CA . LEU A 1 69 ? -36.875 -17.859 -14.547 1 94.88 69 LEU A CA 1
ATOM 519 C C . LEU A 1 69 ? -37.594 -16.547 -14.266 1 94.88 69 LEU A C 1
ATOM 521 O O . LEU A 1 69 ? -37.438 -15.969 -13.18 1 94.88 69 LEU A O 1
ATOM 525 N N . ALA A 1 70 ? -38.281 -16.062 -15.242 1 93.88 70 ALA A N 1
ATOM 526 C CA . ALA A 1 70 ? -39.031 -14.812 -15.07 1 93.88 70 ALA A CA 1
ATOM 527 C C . ALA A 1 70 ? -40 -14.906 -13.891 1 93.88 70 ALA A C 1
ATOM 529 O O . ALA A 1 70 ? -40.219 -13.914 -13.188 1 93.88 70 ALA A O 1
ATOM 530 N N . GLU A 1 71 ? -40.5 -16.016 -13.703 1 90.94 71 GLU A N 1
ATOM 531 C CA . GLU A 1 71 ? -41.438 -16.234 -12.594 1 90.94 71 GLU A CA 1
ATOM 532 C C . GLU A 1 71 ? -40.719 -16.078 -11.25 1 90.94 71 GLU A C 1
ATOM 534 O O . GLU A 1 71 ? -41.344 -15.781 -10.234 1 90.94 71 GLU A O 1
ATOM 539 N N . LYS A 1 72 ? -39.5 -16.234 -11.289 1 88.44 72 LYS A N 1
ATOM 540 C CA . LYS A 1 72 ? -38.719 -16.141 -10.062 1 88.44 72 LYS A CA 1
ATOM 541 C C . LYS A 1 72 ? -38 -14.789 -9.969 1 88.44 72 LYS A C 1
ATOM 543 O O . LYS A 1 72 ? -37.125 -14.602 -9.133 1 88.44 72 LYS A O 1
ATOM 548 N N . GLY A 1 73 ? -38.312 -13.961 -10.906 1 88.38 73 GLY A N 1
ATOM 549 C CA . GLY A 1 73 ? -37.688 -12.641 -10.906 1 88.38 73 GLY A CA 1
ATOM 550 C C . GLY A 1 73 ? -36.25 -12.648 -11.438 1 88.38 73 GLY A C 1
ATOM 551 O O . GLY A 1 73 ? -35.469 -11.758 -11.109 1 88.38 73 GLY A O 1
ATOM 552 N N . CYS A 1 74 ? -35.906 -13.688 -12.227 1 93.5 74 CYS A N 1
ATOM 553 C CA . CYS A 1 74 ? -34.562 -13.828 -12.766 1 93.5 74 CYS A CA 1
ATOM 554 C C . CYS A 1 74 ? -34.562 -13.703 -14.289 1 93.5 74 CYS A C 1
ATOM 556 O O . CYS A 1 74 ? -35.562 -14.07 -14.945 1 93.5 74 CYS A O 1
ATOM 558 N N . ILE A 1 75 ? -33.594 -13.07 -14.805 1 96.5 75 ILE A N 1
ATOM 559 C CA . ILE A 1 75 ? -33.375 -12.914 -16.234 1 96.5 75 ILE A CA 1
ATOM 560 C C . ILE A 1 75 ? -32.062 -13.586 -16.641 1 96.5 75 ILE A C 1
ATOM 562 O O . ILE A 1 75 ? -30.984 -13.188 -16.188 1 96.5 75 ILE A O 1
ATOM 566 N N . PRO A 1 76 ? -32.094 -14.594 -17.547 1 97.12 76 PRO A N 1
ATOM 567 C CA . PRO A 1 76 ? -30.891 -15.344 -17.875 1 97.12 76 PRO A CA 1
ATOM 568 C C . PRO A 1 76 ? -29.984 -14.602 -18.859 1 97.12 76 PRO A C 1
ATOM 570 O O . PRO A 1 76 ? -30.469 -13.922 -19.766 1 97.12 76 PRO A O 1
ATOM 573 N N . VAL A 1 77 ? -28.703 -14.719 -18.656 1 97.75 77 VAL A N 1
ATOM 574 C CA . VAL A 1 77 ? -27.672 -14.336 -19.625 1 97.75 77 VAL A CA 1
ATOM 575 C C . VAL A 1 77 ? -27.016 -15.586 -20.203 1 97.75 77 VAL A C 1
ATOM 577 O O . VAL A 1 77 ? -26.453 -16.406 -19.469 1 97.75 77 VAL A O 1
ATOM 580 N N . PHE A 1 78 ? -27.141 -15.773 -21.484 1 96.75 78 PHE A N 1
ATOM 581 C CA . PHE A 1 78 ? -26.594 -16.953 -22.141 1 96.75 78 PHE A CA 1
ATOM 582 C C . PHE A 1 78 ? -25.188 -16.688 -22.656 1 96.75 78 PHE A C 1
ATOM 584 O O . PHE A 1 78 ? -24.984 -15.805 -23.5 1 96.75 78 PHE A O 1
ATOM 591 N N . LEU A 1 79 ? -24.188 -17.422 -22.188 1 95.44 79 LEU A N 1
ATOM 592 C CA . LEU A 1 79 ? -22.781 -17.141 -22.422 1 95.44 79 LEU A CA 1
ATOM 593 C C . LEU A 1 79 ? -22.109 -18.312 -23.141 1 95.44 79 LEU A C 1
ATOM 595 O O . LEU A 1 79 ? -20.875 -18.453 -23.078 1 95.44 79 LEU A O 1
ATOM 599 N N . GLU A 1 80 ? -22.781 -19.156 -23.812 1 90.44 80 GLU A N 1
ATOM 600 C CA . GLU A 1 80 ? -22.266 -20.406 -24.359 1 90.44 80 GLU A CA 1
ATOM 601 C C . GLU A 1 80 ? -21.031 -20.172 -25.219 1 90.44 80 GLU A C 1
ATOM 603 O O . GLU A 1 80 ? -20.078 -20.953 -25.188 1 90.44 80 GLU A O 1
ATOM 608 N N . GLU A 1 81 ? -20.859 -19.125 -25.906 1 87.5 81 GLU A N 1
ATOM 609 C CA . GLU A 1 81 ? -19.766 -18.891 -26.859 1 87.5 81 GLU A CA 1
ATOM 610 C C . GLU A 1 81 ? -18.5 -18.422 -26.141 1 87.5 81 GLU A C 1
ATOM 612 O O . GLU A 1 81 ? -17.391 -18.594 -26.656 1 87.5 81 GLU A O 1
ATOM 617 N N . VAL A 1 82 ? -18.656 -17.891 -24.969 1 92 82 VAL A N 1
ATOM 618 C CA . VAL A 1 82 ? -17.484 -17.234 -24.391 1 92 82 VAL A CA 1
ATOM 619 C C . VAL A 1 82 ? -17.281 -17.719 -22.953 1 92 82 VAL A C 1
ATOM 621 O O . VAL A 1 82 ? -16.25 -17.438 -22.344 1 92 82 VAL A O 1
ATOM 624 N N . CYS A 1 83 ? -18.047 -18.562 -22.453 1 89.56 83 CYS A N 1
ATOM 625 C CA . CYS A 1 83 ? -18.125 -18.844 -21.031 1 89.56 83 CYS A CA 1
ATOM 626 C C . CYS A 1 83 ? -16.797 -19.375 -20.5 1 89.56 83 CYS A C 1
ATOM 628 O O . CYS A 1 83 ? -16.328 -18.938 -19.453 1 89.56 83 CYS A O 1
ATOM 630 N N . ASP A 1 84 ? -16.219 -20.25 -21.219 1 89.69 84 ASP A N 1
ATOM 631 C CA . ASP A 1 84 ? -15 -20.891 -20.719 1 89.69 84 ASP A CA 1
ATOM 632 C C . ASP A 1 84 ? -13.859 -19.891 -20.594 1 89.69 84 ASP A C 1
ATOM 634 O O . ASP A 1 84 ? -13.297 -19.719 -19.5 1 89.69 84 ASP A O 1
ATOM 638 N N . GLN A 1 85 ? -13.516 -19.156 -21.609 1 92.5 85 GLN A N 1
ATOM 639 C CA . GLN A 1 85 ? -12.406 -18.219 -21.594 1 92.5 85 GLN A CA 1
ATOM 640 C C . GLN A 1 85 ? -12.719 -17 -20.719 1 92.5 85 GLN A C 1
ATOM 642 O O . GLN A 1 85 ? -11.82 -16.359 -20.172 1 92.5 85 GLN A O 1
ATOM 647 N N . TYR A 1 86 ? -13.992 -16.734 -20.688 1 95.12 86 TYR A N 1
ATOM 648 C CA . TYR A 1 86 ? -14.43 -15.648 -19.828 1 95.12 86 TYR A CA 1
ATOM 649 C C . TYR A 1 86 ? -14.359 -16.047 -18.359 1 95.12 86 TYR A C 1
ATOM 651 O O . TYR A 1 86 ? -13.625 -15.438 -17.578 1 95.12 86 TYR A O 1
ATOM 659 N N . TYR A 1 87 ? -15.023 -17.078 -17.984 1 93.75 87 TYR A N 1
ATOM 660 C CA . TYR A 1 87 ? -15.211 -17.422 -16.578 1 93.75 87 TYR A CA 1
ATOM 661 C C . TYR A 1 87 ? -14.016 -18.203 -16.047 1 93.75 87 TYR A C 1
ATOM 663 O O . TYR A 1 87 ? -13.375 -17.797 -15.07 1 93.75 87 TYR A O 1
ATOM 671 N N . ASN A 1 88 ? -13.711 -19.375 -16.641 1 89.38 88 ASN A N 1
ATOM 672 C CA . ASN A 1 88 ? -12.562 -20.156 -16.188 1 89.38 88 ASN A CA 1
ATOM 673 C C . ASN A 1 88 ? -11.242 -19.484 -16.562 1 89.38 88 ASN A C 1
ATOM 675 O O . ASN A 1 88 ? -10.25 -19.625 -15.852 1 89.38 88 ASN A O 1
ATOM 679 N N . GLY A 1 89 ? -11.305 -18.797 -17.656 1 91.12 89 GLY A N 1
ATOM 680 C CA . GLY A 1 89 ? -10.117 -18.109 -18.141 1 91.12 89 GLY A CA 1
ATOM 681 C C . GLY A 1 89 ? -9.852 -16.797 -17.422 1 91.12 89 GLY A C 1
ATOM 682 O O . GLY A 1 89 ? -9.258 -16.797 -16.344 1 91.12 89 GLY A O 1
ATOM 683 N N . TYR A 1 90 ? -10.336 -15.695 -17.906 1 94.81 90 TYR A N 1
ATOM 684 C CA . TYR A 1 90 ? -9.945 -14.367 -17.453 1 94.81 90 TYR A CA 1
ATOM 685 C C . TYR A 1 90 ? -10.352 -14.156 -15.992 1 94.81 90 TYR A C 1
ATOM 687 O O . TYR A 1 90 ? -9.578 -13.625 -15.195 1 94.81 90 TYR A O 1
ATOM 695 N N . CYS A 1 91 ? -11.523 -14.531 -15.594 1 95.25 91 CYS A N 1
ATOM 696 C CA . CYS A 1 91 ? -12.023 -14.273 -14.25 1 95.25 91 CYS A CA 1
ATOM 697 C C . CYS A 1 91 ? -11.266 -15.109 -13.219 1 95.25 91 CYS A C 1
ATOM 699 O O . CYS A 1 91 ? -10.719 -14.57 -12.258 1 95.25 91 CYS A O 1
ATOM 701 N N . ASN A 1 92 ? -11.156 -16.406 -13.484 1 91.19 92 ASN A N 1
ATOM 702 C CA . ASN A 1 92 ? -10.68 -17.297 -12.43 1 91.19 92 ASN A CA 1
ATOM 703 C C . ASN A 1 92 ? -9.195 -17.609 -12.586 1 91.19 92 ASN A C 1
ATOM 705 O O . ASN A 1 92 ? -8.539 -18.016 -11.633 1 91.19 92 ASN A O 1
ATOM 709 N N . ASN A 1 93 ? -8.719 -17.406 -13.789 1 89.81 93 ASN A N 1
ATOM 710 C CA . ASN A 1 93 ? -7.309 -17.719 -14.016 1 89.81 93 ASN A CA 1
ATOM 711 C C . ASN A 1 93 ? -6.441 -16.469 -13.938 1 89.81 93 ASN A C 1
ATOM 713 O O . ASN A 1 93 ? -5.234 -16.547 -13.711 1 89.81 93 ASN A O 1
ATOM 717 N N . ILE A 1 94 ? -7.012 -15.312 -14.148 1 93.44 94 ILE A N 1
ATOM 718 C CA . ILE A 1 94 ? -6.203 -14.102 -14.203 1 93.44 94 ILE A CA 1
ATOM 719 C C . ILE A 1 94 ? -6.578 -13.18 -13.047 1 93.44 94 ILE A C 1
ATOM 721 O O . ILE A 1 94 ? -5.773 -12.953 -12.141 1 93.44 94 ILE A O 1
ATOM 725 N N . LEU A 1 95 ? -7.809 -12.758 -12.945 1 96.31 95 LEU A N 1
ATOM 726 C CA . LEU A 1 95 ? -8.219 -11.758 -11.961 1 96.31 95 LEU A CA 1
ATOM 727 C C . LEU A 1 95 ? -8.211 -12.344 -10.555 1 96.31 95 LEU A C 1
ATOM 729 O O . LEU A 1 95 ? -7.656 -11.742 -9.633 1 96.31 95 LEU A O 1
ATOM 733 N N . TRP A 1 96 ? -8.812 -13.531 -10.406 1 93.69 96 TRP A N 1
ATOM 734 C CA . TRP A 1 96 ? -8.977 -14.133 -9.086 1 93.69 96 TRP A CA 1
ATOM 735 C C . TRP A 1 96 ? -7.625 -14.312 -8.398 1 93.69 96 TRP A C 1
ATOM 737 O O . TRP A 1 96 ? -7.441 -13.898 -7.254 1 93.69 96 TRP A O 1
ATOM 747 N N . PRO A 1 97 ? -6.609 -14.891 -9.094 1 92.38 97 PRO A N 1
ATOM 748 C CA . PRO A 1 97 ? -5.305 -15.047 -8.445 1 92.38 97 PRO A CA 1
ATOM 749 C C . PRO A 1 97 ? -4.676 -13.711 -8.055 1 92.38 97 PRO A C 1
ATOM 751 O O . PRO A 1 97 ? -4.117 -13.586 -6.961 1 92.38 97 PRO A O 1
ATOM 754 N N . ILE A 1 98 ? -4.77 -12.711 -8.883 1 94.88 98 ILE A N 1
ATOM 755 C CA . ILE A 1 98 ? -4.164 -11.406 -8.609 1 94.88 98 ILE A CA 1
ATOM 756 C C . ILE A 1 98 ? -4.875 -10.742 -7.43 1 94.88 98 ILE A C 1
ATOM 758 O O . ILE A 1 98 ? -4.223 -10.219 -6.523 1 94.88 98 ILE A O 1
ATOM 762 N N . PHE A 1 99 ? -6.23 -10.844 -7.398 1 96.69 99 PHE A N 1
ATOM 763 C CA . PHE A 1 99 ? -7.02 -10.203 -6.348 1 96.69 99 PHE A CA 1
ATOM 764 C C . PHE A 1 99 ? -6.77 -10.875 -5.004 1 96.69 99 PHE A C 1
ATOM 766 O O . PHE A 1 99 ? -6.977 -10.266 -3.951 1 96.69 99 PHE A O 1
ATOM 773 N N . HIS A 1 100 ? -6.281 -12.102 -5.035 1 94.75 100 HIS A N 1
ATOM 774 C CA . HIS A 1 100 ? -6.074 -12.844 -3.795 1 94.75 100 HIS A CA 1
ATOM 775 C C . HIS A 1 100 ? -4.59 -13.062 -3.529 1 94.75 100 HIS A C 1
ATOM 777 O O . HIS A 1 100 ? -4.219 -13.977 -2.787 1 94.75 100 HIS A O 1
ATOM 783 N N . TYR A 1 101 ? -3.689 -12.352 -4.234 1 92.69 101 TYR A N 1
ATOM 784 C CA . TYR A 1 101 ? -2.25 -12.305 -3.998 1 92.69 101 TYR A CA 1
ATOM 785 C C . TYR A 1 101 ? -1.597 -13.641 -4.309 1 92.69 101 TYR A C 1
ATOM 787 O O . TYR A 1 101 ? -0.652 -14.055 -3.631 1 92.69 101 TYR A O 1
ATOM 795 N N . LEU A 1 102 ? -2.174 -14.414 -5.277 1 89.19 102 LEU A N 1
ATOM 796 C CA . LEU A 1 102 ? -1.578 -15.672 -5.723 1 89.19 102 LEU A CA 1
ATOM 797 C C . LEU A 1 102 ? -0.614 -15.43 -6.883 1 89.19 102 LEU A C 1
ATOM 799 O O . LEU A 1 102 ? 0.052 -16.359 -7.34 1 89.19 102 LEU A O 1
ATOM 803 N N . GLY A 1 103 ? -0.51 -14.188 -7.293 1 84.81 103 GLY A N 1
ATOM 804 C CA . GLY A 1 103 ? 0.409 -13.844 -8.367 1 84.81 103 GLY A CA 1
ATOM 805 C C . GLY A 1 103 ? -0.233 -13.883 -9.734 1 84.81 103 GLY A C 1
ATOM 806 O O . GLY A 1 103 ? -1.364 -14.352 -9.883 1 84.81 103 GLY A O 1
ATOM 807 N N . THR A 1 104 ? 0.51 -13.336 -10.68 1 77.5 104 THR A N 1
ATOM 808 C CA . THR A 1 104 ? 0.082 -13.352 -12.078 1 77.5 104 THR A CA 1
ATOM 809 C C . THR A 1 104 ? 0.458 -14.68 -12.742 1 77.5 104 THR A C 1
ATOM 811 O O . THR A 1 104 ? 1.62 -15.086 -12.703 1 77.5 104 THR A O 1
ATOM 814 N N . PRO A 1 105 ? -0.555 -15.352 -13.25 1 76.69 105 PRO A N 1
ATOM 815 C CA . PRO A 1 105 ? -0.224 -16.625 -13.891 1 76.69 105 PRO A CA 1
ATOM 816 C C . PRO A 1 105 ? 0.624 -16.453 -15.148 1 76.69 105 PRO A C 1
ATOM 818 O O . PRO A 1 105 ? 0.45 -15.477 -15.883 1 76.69 105 PRO A O 1
ATOM 821 N N . PRO A 1 106 ? 1.617 -17.359 -15.258 1 65.69 106 PRO A N 1
ATOM 822 C CA . PRO A 1 106 ? 2.41 -17.281 -16.484 1 65.69 106 PRO A CA 1
ATOM 823 C C . PRO A 1 106 ? 1.605 -17.656 -17.734 1 65.69 106 PRO A C 1
ATOM 825 O O . PRO A 1 106 ? 0.609 -18.375 -17.641 1 65.69 106 PRO A O 1
ATOM 828 N N . GLU A 1 107 ? 1.853 -16.875 -18.781 1 61.47 107 GLU A N 1
ATOM 829 C CA . GLU A 1 107 ? 1.237 -17.266 -20.047 1 61.47 107 GLU A CA 1
ATOM 830 C C . GLU A 1 107 ? 1.902 -18.516 -20.625 1 61.47 107 GLU A C 1
ATOM 832 O O . GLU A 1 107 ? 3.131 -18.594 -20.688 1 61.47 107 GLU A O 1
ATOM 837 N N . TYR A 1 108 ? 1.374 -19.781 -20.344 1 53.03 108 TYR A N 1
ATOM 838 C CA . TYR A 1 108 ? 1.985 -20.938 -20.984 1 53.03 108 TYR A CA 1
ATOM 839 C C . TYR A 1 108 ? 1.486 -21.109 -22.406 1 53.03 108 TYR A C 1
ATOM 841 O O . TYR A 1 108 ? 0.281 -21.219 -22.641 1 53.03 108 TYR A O 1
ATOM 849 N N . ARG A 1 109 ? 2.307 -20.547 -23.344 1 51.88 109 ARG A N 1
ATOM 850 C CA . ARG A 1 109 ? 1.948 -20.641 -24.75 1 51.88 109 ARG A CA 1
ATOM 851 C C . ARG A 1 109 ? 1.943 -22.094 -25.203 1 51.88 109 ARG A C 1
ATOM 853 O O . ARG A 1 109 ? 1.702 -22.375 -26.391 1 51.88 109 ARG A O 1
ATOM 860 N N . ASN A 1 110 ? 2.402 -23.031 -24.281 1 45.88 110 ASN A N 1
ATOM 861 C CA . ASN A 1 110 ? 2.377 -24.281 -25.031 1 45.88 110 ASN A CA 1
ATOM 862 C C . ASN A 1 110 ? 1.079 -24.438 -25.828 1 45.88 110 ASN A C 1
ATOM 864 O O . ASN A 1 110 ? 1.038 -25.156 -26.828 1 45.88 110 ASN A O 1
ATOM 868 N N . ASP A 1 111 ? -0.076 -24 -25.188 1 48.47 111 ASP A N 1
ATOM 869 C CA . ASP A 1 111 ? -1.302 -24.156 -25.969 1 48.47 111 ASP A CA 1
ATOM 870 C C . ASP A 1 111 ? -1.732 -22.828 -26.578 1 48.47 111 ASP A C 1
ATOM 872 O O . ASP A 1 111 ? -2.145 -21.906 -25.875 1 48.47 111 ASP A O 1
ATOM 876 N N . VAL A 1 112 ? -1.049 -22.422 -27.719 1 53.56 112 VAL A N 1
ATOM 877 C CA . VAL A 1 112 ? -1.07 -21.25 -28.594 1 53.56 112 VAL A CA 1
ATOM 878 C C . VAL A 1 112 ? -2.467 -20.641 -28.578 1 53.56 112 VAL A C 1
ATOM 880 O O . VAL A 1 112 ? -2.633 -19.453 -28.922 1 53.56 112 VAL A O 1
ATOM 883 N N . ILE A 1 113 ? -3.414 -21.406 -28.125 1 59.09 113 ILE A N 1
ATOM 884 C CA . ILE A 1 113 ? -4.758 -20.938 -28.438 1 59.09 113 ILE A CA 1
ATOM 885 C C . ILE A 1 113 ? -5.27 -20.047 -27.312 1 59.09 113 ILE A C 1
ATOM 887 O O . ILE A 1 113 ? -5.887 -19 -27.547 1 59.09 113 ILE A O 1
ATOM 891 N N . ILE A 1 114 ? -4.809 -20.281 -26.078 1 75.25 114 ILE A N 1
ATOM 892 C CA . ILE A 1 114 ? -5.363 -19.484 -24.984 1 75.25 114 ILE A CA 1
ATOM 893 C C . ILE A 1 114 ? -4.305 -18.531 -24.453 1 75.25 114 ILE A C 1
ATOM 895 O O . ILE A 1 114 ? -3.295 -18.953 -23.891 1 75.25 114 ILE A O 1
ATOM 899 N N . THR A 1 115 ? -4.461 -17.328 -24.781 1 82.75 115 THR A N 1
ATOM 900 C CA . THR A 1 115 ? -3.564 -16.25 -24.391 1 82.75 115 THR A CA 1
ATOM 901 C C . THR A 1 115 ? -4.277 -15.266 -23.453 1 82.75 115 THR A C 1
ATOM 903 O O . THR A 1 115 ? -5.496 -15.352 -23.281 1 82.75 115 THR A O 1
ATOM 906 N N . TYR A 1 116 ? -3.482 -14.43 -22.891 1 88.25 116 TYR A N 1
ATOM 907 C CA . TYR A 1 116 ? -4.086 -13.359 -22.109 1 88.25 116 TYR A CA 1
ATOM 908 C C . TYR A 1 116 ? -5.059 -12.547 -22.953 1 88.25 116 TYR A C 1
ATOM 910 O O . TYR A 1 116 ? -6.168 -12.234 -22.516 1 88.25 116 TYR A O 1
ATOM 918 N N . GLN A 1 117 ? -4.676 -12.297 -24.156 1 88.19 117 GLN A N 1
ATOM 919 C CA . GLN A 1 117 ? -5.484 -11.461 -25.031 1 88.19 117 GLN A CA 1
ATOM 920 C C . GLN A 1 117 ? -6.805 -12.148 -25.391 1 88.19 117 GLN A C 1
ATOM 922 O O . GLN A 1 117 ? -7.855 -11.5 -25.391 1 88.19 117 GLN A O 1
ATOM 927 N N . SER A 1 118 ? -6.711 -13.438 -25.766 1 90.81 118 SER A N 1
ATOM 928 C CA . SER A 1 118 ? -7.934 -14.148 -26.125 1 90.81 118 SER A CA 1
ATOM 929 C C . SER A 1 118 ? -8.898 -14.219 -24.938 1 90.81 118 SER A C 1
ATOM 931 O O . SER A 1 118 ? -10.109 -14.102 -25.109 1 90.81 118 SER A O 1
ATOM 933 N N . GLN A 1 119 ? -8.383 -14.398 -23.75 1 93.38 119 GLN A N 1
ATOM 934 C CA . GLN A 1 119 ? -9.211 -14.445 -22.547 1 93.38 119 GLN A CA 1
ATOM 935 C C . GLN A 1 119 ? -9.82 -13.078 -22.25 1 93.38 119 GLN A C 1
ATOM 937 O O . GLN A 1 119 ? -10.992 -12.977 -21.891 1 93.38 119 GLN A O 1
ATOM 942 N N . TYR A 1 120 ? -9.039 -12.055 -22.438 1 95.69 120 TYR A N 1
ATOM 943 C CA . TYR A 1 120 ? -9.539 -10.703 -22.219 1 95.69 120 TYR A CA 1
ATOM 944 C C . TYR A 1 120 ? -10.609 -10.344 -23.234 1 95.69 120 TYR A C 1
ATOM 946 O O . TYR A 1 120 ? -11.594 -9.672 -22.906 1 95.69 120 TYR A O 1
ATOM 954 N N . ASP A 1 121 ? -10.391 -10.758 -24.453 1 95.94 121 ASP A N 1
ATOM 955 C CA . ASP A 1 121 ? -11.398 -10.523 -25.484 1 95.94 121 ASP A CA 1
ATOM 956 C C . ASP A 1 121 ? -12.711 -11.219 -25.141 1 95.94 121 ASP A C 1
ATOM 958 O O . ASP A 1 121 ? -13.789 -10.672 -25.359 1 95.94 121 ASP A O 1
ATOM 962 N N . ALA A 1 122 ? -12.562 -12.438 -24.641 1 96.88 122 ALA A N 1
ATOM 963 C CA . ALA A 1 122 ? -13.758 -13.148 -24.188 1 96.88 122 ALA A CA 1
ATOM 964 C C . ALA A 1 122 ? -14.438 -12.406 -23.031 1 96.88 122 ALA A C 1
ATOM 966 O O . ALA A 1 122 ? -15.664 -12.359 -22.969 1 96.88 122 ALA A O 1
ATOM 967 N N . TYR A 1 123 ? -13.68 -11.836 -22.141 1 98.25 123 TYR A N 1
ATOM 968 C CA . TYR A 1 123 ? -14.18 -11.055 -21.016 1 98.25 123 TYR A CA 1
ATOM 969 C C . TYR A 1 123 ? -14.945 -9.836 -21.516 1 98.25 123 TYR A C 1
ATOM 971 O O . TYR A 1 123 ? -16.047 -9.547 -21.031 1 98.25 123 TYR A O 1
ATOM 979 N N . LYS A 1 124 ? -14.414 -9.148 -22.484 1 98.38 124 LYS A N 1
ATOM 980 C CA . LYS A 1 124 ? -15.07 -7.992 -23.078 1 98.38 124 LYS A CA 1
ATOM 981 C C . LYS A 1 124 ? -16.391 -8.383 -23.734 1 98.38 124 LYS A C 1
ATOM 983 O O . LYS A 1 124 ? -17.406 -7.715 -23.531 1 98.38 124 LYS A O 1
ATOM 988 N N . LYS A 1 125 ? -16.297 -9.469 -24.422 1 98.31 125 LYS A N 1
ATOM 989 C CA . LYS A 1 125 ? -17.5 -9.938 -25.109 1 98.31 125 LYS A CA 1
ATOM 990 C C . LYS A 1 125 ? -18.594 -10.328 -24.109 1 98.31 125 LYS A C 1
ATOM 992 O O . LYS A 1 125 ? -19.766 -10.008 -24.312 1 98.31 125 LYS A O 1
ATOM 997 N N . ALA A 1 126 ? -18.234 -11.039 -23.062 1 98.44 126 ALA A N 1
ATOM 998 C CA . ALA A 1 126 ? -19.203 -11.422 -22.031 1 98.44 126 ALA A CA 1
ATOM 999 C C . ALA A 1 126 ? -19.844 -10.195 -21.406 1 98.44 126 ALA A C 1
ATOM 1001 O O . ALA A 1 126 ? -21.062 -10.156 -21.219 1 98.44 126 ALA A O 1
ATOM 1002 N N . ASN A 1 127 ? -19.062 -9.188 -21.031 1 98.62 127 ASN A N 1
ATOM 1003 C CA . ASN A 1 127 ? -19.609 -7.969 -20.438 1 98.62 127 ASN A CA 1
ATOM 1004 C C . ASN A 1 127 ? -20.531 -7.23 -21.406 1 98.62 127 ASN A C 1
ATOM 1006 O O . ASN A 1 127 ? -21.5 -6.594 -21 1 98.62 127 ASN A O 1
ATOM 1010 N N . ARG A 1 128 ? -20.234 -7.348 -22.688 1 98.25 128 ARG A N 1
ATOM 1011 C CA . ARG A 1 128 ? -21.125 -6.781 -23.703 1 98.25 128 ARG A CA 1
ATOM 1012 C C . ARG A 1 128 ? -22.469 -7.52 -23.734 1 98.25 128 ARG A C 1
ATOM 1014 O O . ARG A 1 128 ? -23.516 -6.898 -23.891 1 98.25 128 ARG A O 1
ATOM 1021 N N . ILE A 1 129 ? -22.391 -8.828 -23.641 1 98.31 129 ILE A N 1
ATOM 1022 C CA . ILE A 1 129 ? -23.609 -9.617 -23.609 1 98.31 129 ILE A CA 1
ATOM 1023 C C . ILE A 1 129 ? -24.438 -9.227 -22.375 1 98.31 129 ILE A C 1
ATOM 1025 O O . ILE A 1 129 ? -25.656 -9.062 -22.469 1 98.31 129 ILE A O 1
ATOM 1029 N N . PHE A 1 130 ? -23.812 -9.086 -21.219 1 98.69 130 PHE A N 1
ATOM 1030 C CA . PHE A 1 130 ? -24.5 -8.609 -20.031 1 98.69 130 PHE A CA 1
ATOM 1031 C C . PHE A 1 130 ? -25.156 -7.258 -20.281 1 98.69 130 PHE A C 1
ATOM 1033 O O . PHE A 1 130 ? -26.312 -7.039 -19.906 1 98.69 130 PHE A O 1
ATOM 1040 N N . PHE A 1 131 ? -24.391 -6.395 -20.906 1 98.69 131 PHE A N 1
ATOM 1041 C CA . PHE A 1 131 ? -24.906 -5.07 -21.234 1 98.69 131 PHE A CA 1
ATOM 1042 C C . PHE A 1 131 ? -26.156 -5.18 -22.094 1 98.69 131 PHE A C 1
ATOM 1044 O O . PHE A 1 131 ? -27.141 -4.488 -21.844 1 98.69 131 PHE A O 1
ATOM 1051 N N . ASP A 1 132 ? -26.094 -6.012 -23.125 1 98.31 132 ASP A N 1
ATOM 1052 C CA . ASP A 1 132 ? -27.219 -6.164 -24.031 1 98.31 132 ASP A CA 1
ATOM 1053 C C . ASP A 1 132 ? -28.469 -6.621 -23.297 1 98.31 132 ASP A C 1
ATOM 1055 O O . ASP A 1 132 ? -29.562 -6.121 -23.547 1 98.31 132 ASP A O 1
ATOM 1059 N N . VAL A 1 133 ? -28.312 -7.52 -22.391 1 98.31 133 VAL A N 1
ATOM 1060 C CA . VAL A 1 133 ? -29.453 -8.031 -21.625 1 98.31 133 VAL A CA 1
ATOM 1061 C C . VAL A 1 133 ? -29.984 -6.949 -20.688 1 98.31 133 VAL A C 1
ATOM 1063 O O . VAL A 1 133 ? -31.188 -6.758 -20.578 1 98.31 133 VAL A O 1
ATOM 1066 N N . VAL A 1 134 ? -29.141 -6.23 -19.969 1 98.38 134 VAL A N 1
ATOM 1067 C CA . VAL A 1 134 ? -29.562 -5.141 -19.094 1 98.38 134 VAL A CA 1
ATOM 1068 C C . VAL A 1 134 ? -30.328 -4.098 -19.906 1 98.38 134 VAL A C 1
ATOM 1070 O O . VAL A 1 134 ? -31.406 -3.643 -19.484 1 98.38 134 VAL A O 1
ATOM 1073 N N . ASN A 1 135 ? -29.766 -3.779 -21.062 1 97.25 135 ASN A N 1
ATOM 1074 C CA . ASN A 1 135 ? -30.359 -2.756 -21.906 1 97.25 135 ASN A CA 1
ATOM 1075 C C . ASN A 1 135 ? -31.75 -3.17 -22.391 1 97.25 135 ASN A C 1
ATOM 1077 O O . ASN A 1 135 ? -32.656 -2.33 -22.516 1 97.25 135 ASN A O 1
ATOM 1081 N N . GLU A 1 136 ? -31.875 -4.402 -22.688 1 97.06 136 GLU A N 1
ATOM 1082 C CA . GLU A 1 136 ? -33.156 -4.93 -23.141 1 97.06 136 GLU A CA 1
ATOM 1083 C C . GLU A 1 136 ? -34.219 -4.809 -22.062 1 97.06 136 GLU A C 1
ATOM 1085 O O . GLU A 1 136 ? -35.406 -4.629 -22.375 1 97.06 136 GLU A O 1
ATOM 1090 N N . HIS A 1 137 ? -33.875 -4.84 -20.828 1 96.31 137 HIS A N 1
ATOM 1091 C CA . HIS A 1 137 ? -34.844 -4.926 -19.75 1 96.31 137 HIS A CA 1
ATOM 1092 C C . HIS A 1 137 ? -34.906 -3.631 -18.953 1 96.31 137 HIS A C 1
ATOM 1094 O O . HIS A 1 137 ? -35.844 -3.42 -18.172 1 96.31 137 HIS A O 1
ATOM 1100 N N . TYR A 1 138 ? -33.969 -2.766 -19.141 1 96.5 138 TYR A N 1
ATOM 1101 C CA . TYR A 1 138 ? -33.875 -1.524 -18.391 1 96.5 138 TYR A CA 1
ATOM 1102 C C . TYR A 1 138 ? -35 -0.578 -18.719 1 96.5 138 TYR A C 1
ATOM 1104 O O . TYR A 1 138 ? -35.406 -0.459 -19.891 1 96.5 138 TYR A O 1
ATOM 1112 N N . GLN A 1 139 ? -35.531 0.052 -17.781 1 93.81 139 GLN A N 1
ATOM 1113 C CA . GLN A 1 139 ? -36.5 1.146 -17.891 1 93.81 139 GLN A CA 1
ATOM 1114 C C . GLN A 1 139 ? -35.969 2.404 -17.203 1 93.81 139 GLN A C 1
ATOM 1116 O O . GLN A 1 139 ? -35.25 2.322 -16.188 1 93.81 139 GLN A O 1
ATOM 1121 N N . GLU A 1 140 ? -36.375 3.498 -17.766 1 91.5 140 GLU A N 1
ATOM 1122 C CA . GLU A 1 140 ? -35.906 4.762 -17.203 1 91.5 140 GLU A CA 1
ATOM 1123 C C . GLU A 1 140 ? -36.25 4.867 -15.719 1 91.5 140 GLU A C 1
ATOM 1125 O O . GLU A 1 140 ? -37.406 4.594 -15.32 1 91.5 140 GLU A O 1
ATOM 1130 N N . GLY A 1 141 ? -35.219 5.223 -14.969 1 88.5 141 GLY A N 1
ATOM 1131 C CA . GLY A 1 141 ? -35.406 5.348 -13.539 1 88.5 141 GLY A CA 1
ATOM 1132 C C . GLY A 1 141 ? -34.906 4.152 -12.758 1 88.5 141 GLY A C 1
ATOM 1133 O O . GLY A 1 141 ? -34.719 4.23 -11.539 1 88.5 141 GLY A O 1
ATOM 1134 N N . ASP A 1 142 ? -34.688 3.014 -13.391 1 93.69 142 ASP A N 1
ATOM 1135 C CA . ASP A 1 142 ? -34.125 1.83 -12.734 1 93.69 142 ASP A CA 1
ATOM 1136 C C . ASP A 1 142 ? -32.75 2.105 -12.172 1 93.69 142 ASP A C 1
ATOM 1138 O O . ASP A 1 142 ? -32.031 2.984 -12.656 1 93.69 142 ASP A O 1
ATOM 1142 N N . VAL A 1 143 ? -32.469 1.396 -11.141 1 93.88 143 VAL A N 1
ATOM 1143 C CA . VAL A 1 143 ? -31.109 1.378 -10.594 1 93.88 143 VAL A CA 1
ATOM 1144 C C . VAL A 1 143 ? -30.422 0.066 -10.961 1 93.88 143 VAL A C 1
ATOM 1146 O O . VAL A 1 143 ? -31.016 -1.007 -10.867 1 93.88 143 VAL A O 1
ATOM 1149 N N . VAL A 1 144 ? -29.219 0.163 -11.469 1 97.19 144 VAL A N 1
ATOM 1150 C CA . VAL A 1 144 ? -28.484 -1.037 -11.828 1 97.19 144 VAL A CA 1
ATOM 1151 C C . VAL A 1 144 ? -27.344 -1.263 -10.828 1 97.19 144 VAL A C 1
ATOM 1153 O O . VAL A 1 144 ? -26.516 -0.382 -10.617 1 97.19 144 VAL A O 1
ATOM 1156 N N . TRP A 1 145 ? -27.297 -2.398 -10.18 1 96.56 145 TRP A N 1
ATOM 1157 C CA . TRP A 1 145 ? -26.281 -2.775 -9.203 1 96.56 145 TRP A CA 1
ATOM 1158 C C . TRP A 1 145 ? -25.438 -3.932 -9.727 1 96.56 145 TRP A C 1
ATOM 1160 O O . TRP A 1 145 ? -25.859 -5.09 -9.68 1 96.56 145 TRP A O 1
ATOM 1170 N N . CYS A 1 146 ? -24.188 -3.604 -10.188 1 97.94 146 CYS A N 1
ATOM 1171 C CA . CYS A 1 146 ? -23.266 -4.578 -10.75 1 97.94 146 CYS A CA 1
ATOM 1172 C C . CYS A 1 146 ? -22.422 -5.23 -9.648 1 97.94 146 CYS A C 1
ATOM 1174 O O . CYS A 1 146 ? -21.906 -4.539 -8.773 1 97.94 146 CYS A O 1
ATOM 1176 N N . HIS A 1 147 ? -22.234 -6.57 -9.781 1 95.69 147 HIS A N 1
ATOM 1177 C CA . HIS A 1 147 ? -21.562 -7.25 -8.68 1 95.69 147 HIS A CA 1
ATOM 1178 C C . HIS A 1 147 ? -20.328 -8 -9.164 1 95.69 147 HIS A C 1
ATOM 1180 O O . HIS A 1 147 ? -20.422 -8.828 -10.078 1 95.69 147 HIS A O 1
ATOM 1186 N N . ASP A 1 148 ? -19.188 -7.59 -8.5 1 95.94 148 ASP A N 1
ATOM 1187 C CA . ASP A 1 148 ? -17.969 -8.398 -8.43 1 95.94 148 ASP A CA 1
ATOM 1188 C C . ASP A 1 148 ? -17.109 -8.195 -9.672 1 95.94 148 ASP A C 1
ATOM 1190 O O . ASP A 1 148 ? -17.453 -7.402 -10.555 1 95.94 148 ASP A O 1
ATOM 1194 N N . TYR A 1 149 ? -15.992 -8.938 -9.758 1 97.81 149 TYR A N 1
ATOM 1195 C CA . TYR A 1 149 ? -14.945 -8.703 -10.75 1 97.81 149 TYR A CA 1
ATOM 1196 C C . TYR A 1 149 ? -15.32 -9.336 -12.086 1 97.81 149 TYR A C 1
ATOM 1198 O O . TYR A 1 149 ? -14.664 -9.078 -13.102 1 97.81 149 TYR A O 1
ATOM 1206 N N . HIS A 1 150 ? -16.484 -10 -12.172 1 97.69 150 HIS A N 1
ATOM 1207 C CA . HIS A 1 150 ? -16.938 -10.648 -13.398 1 97.69 150 HIS A CA 1
ATOM 1208 C C . HIS A 1 150 ? -17.469 -9.625 -14.398 1 97.69 150 HIS A C 1
ATOM 1210 O O . HIS A 1 150 ? -17.516 -9.891 -15.602 1 97.69 150 HIS A O 1
ATOM 1216 N N . VAL A 1 151 ? -17.875 -8.477 -13.914 1 98.5 151 VAL A N 1
ATOM 1217 C CA . VAL A 1 151 ? -18.5 -7.508 -14.805 1 98.5 151 VAL A CA 1
ATOM 1218 C C . VAL A 1 151 ? -17.875 -6.129 -14.586 1 98.5 151 VAL A C 1
ATOM 1220 O O . VAL A 1 151 ? -18.594 -5.125 -14.492 1 98.5 151 VAL A O 1
ATOM 1223 N N . MET A 1 152 ? -16.625 -6.051 -14.523 1 98.69 152 MET A N 1
ATOM 1224 C CA . MET A 1 152 ? -15.922 -4.793 -14.258 1 98.69 152 MET A CA 1
ATOM 1225 C C . MET A 1 152 ? -16.031 -3.844 -15.445 1 98.69 152 MET A C 1
ATOM 1227 O O . MET A 1 152 ? -15.836 -2.637 -15.297 1 98.69 152 MET A O 1
ATOM 1231 N N . LEU A 1 153 ? -16.328 -4.309 -16.672 1 98.75 153 LEU A N 1
ATOM 1232 C CA . LEU A 1 153 ? -16.438 -3.443 -17.844 1 98.75 153 LEU A CA 1
ATOM 1233 C C . LEU A 1 153 ? -17.859 -2.955 -18.031 1 98.75 153 LEU A C 1
ATOM 1235 O O . LEU A 1 153 ? -18.109 -2.018 -18.797 1 98.75 153 LEU A O 1
ATOM 1239 N N . LEU A 1 154 ? -18.766 -3.49 -17.312 1 98.81 154 LEU A N 1
ATOM 1240 C CA . LEU A 1 154 ? -20.188 -3.244 -17.516 1 98.81 154 LEU A CA 1
ATOM 1241 C C . LEU A 1 154 ? -20.547 -1.804 -17.172 1 98.81 154 LEU A C 1
ATOM 1243 O O . LEU A 1 154 ? -21.312 -1.158 -17.891 1 98.81 154 LEU A O 1
ATOM 1247 N N . PRO A 1 155 ? -20.031 -1.239 -16.031 1 98.56 155 PRO A N 1
ATOM 1248 C CA . PRO A 1 155 ? -20.391 0.143 -15.703 1 98.56 155 PRO A CA 1
ATOM 1249 C C . PRO A 1 155 ? -20.109 1.115 -16.844 1 98.56 155 PRO A C 1
ATOM 1251 O O . PRO A 1 155 ? -20.922 1.983 -17.141 1 98.56 155 PRO A O 1
ATOM 1254 N N . GLN A 1 156 ? -19.016 0.952 -17.484 1 98.19 156 GLN A N 1
ATOM 1255 C CA . GLN A 1 156 ? -18.656 1.834 -18.594 1 98.19 156 GLN A CA 1
ATOM 1256 C C . GLN A 1 156 ? -19.641 1.679 -19.766 1 98.19 156 GLN A C 1
ATOM 1258 O O . GLN A 1 156 ? -20.078 2.67 -20.344 1 98.19 156 GLN A O 1
ATOM 1263 N N . TYR A 1 157 ? -19.953 0.434 -20.125 1 98.62 157 TYR A N 1
ATOM 1264 C CA . TYR A 1 157 ? -20.891 0.193 -21.219 1 98.62 157 TYR A CA 1
ATOM 1265 C C . TYR A 1 157 ? -22.25 0.834 -20.922 1 98.62 157 TYR A C 1
ATOM 1267 O O . TYR A 1 157 ? -22.875 1.417 -21.812 1 98.62 157 TYR A O 1
ATOM 1275 N N . LEU A 1 158 ? -22.672 0.729 -19.688 1 98.5 158 LEU A N 1
ATOM 1276 C CA . LEU A 1 158 ? -23.969 1.272 -19.297 1 98.5 158 LEU A CA 1
ATOM 1277 C C . LEU A 1 158 ? -23.953 2.797 -19.359 1 98.5 158 LEU A C 1
ATOM 1279 O O . LEU A 1 158 ? -24.875 3.402 -19.922 1 98.5 158 LEU A O 1
ATOM 1283 N N . LYS A 1 159 ? -22.922 3.43 -18.828 1 96.31 159 LYS A N 1
ATOM 1284 C CA . LYS A 1 159 ? -22.844 4.887 -18.719 1 96.31 159 LYS A CA 1
ATOM 1285 C C . LYS A 1 159 ? -22.594 5.52 -20.078 1 96.31 159 LYS A C 1
ATOM 1287 O O . LYS A 1 159 ? -23.016 6.648 -20.344 1 96.31 159 LYS A O 1
ATOM 1292 N N . GLU A 1 160 ? -21.922 4.762 -20.969 1 96.19 160 GLU A N 1
ATOM 1293 C CA . GLU A 1 160 ? -21.75 5.23 -22.344 1 96.19 160 GLU A CA 1
ATOM 1294 C C . GLU A 1 160 ? -23.078 5.258 -23.094 1 96.19 160 GLU A C 1
ATOM 1296 O O . GLU A 1 160 ? -23.297 6.133 -23.938 1 96.19 160 GLU A O 1
ATOM 1301 N N . TYR A 1 161 ? -23.859 4.34 -22.766 1 95.56 161 TYR A N 1
ATOM 1302 C CA . TYR A 1 161 ? -25.188 4.277 -23.391 1 95.56 161 TYR A CA 1
ATOM 1303 C C . TYR A 1 161 ? -26.109 5.348 -22.812 1 95.56 161 TYR A C 1
ATOM 1305 O O . TYR A 1 161 ? -26.828 6.02 -23.547 1 95.56 161 TYR A O 1
ATOM 1313 N N . ASN A 1 162 ? -26.094 5.484 -21.531 1 94.88 162 ASN A N 1
ATOM 1314 C CA . ASN A 1 162 ? -26.906 6.453 -20.797 1 94.88 162 ASN A CA 1
ATOM 1315 C C . ASN A 1 162 ? -26.188 7.004 -19.578 1 94.88 162 ASN A C 1
ATOM 1317 O O . ASN A 1 162 ? -26.172 6.375 -18.516 1 94.88 162 ASN A O 1
ATOM 1321 N N . SER A 1 163 ? -25.734 8.188 -19.672 1 90.12 163 SER A N 1
ATOM 1322 C CA . SER A 1 163 ? -24.906 8.781 -18.625 1 90.12 163 SER A CA 1
ATOM 1323 C C . SER A 1 163 ? -25.734 9.086 -17.375 1 90.12 163 SER A C 1
ATOM 1325 O O . SER A 1 163 ? -25.172 9.258 -16.297 1 90.12 163 SER A O 1
ATOM 1327 N N . LYS A 1 164 ? -27 9.117 -17.531 1 89.5 164 LYS A N 1
ATOM 1328 C CA . LYS A 1 164 ? -27.875 9.461 -16.406 1 89.5 164 LYS A CA 1
ATOM 1329 C C . LYS A 1 164 ? -28.281 8.211 -15.625 1 89.5 164 LYS A C 1
ATOM 1331 O O . LYS A 1 164 ? -28.828 8.305 -14.523 1 89.5 164 LYS A O 1
ATOM 1336 N N . MET A 1 165 ? -28.031 7.074 -16.188 1 94.62 165 MET A N 1
ATOM 1337 C CA . MET A 1 165 ? -28.344 5.82 -15.523 1 94.62 165 MET A CA 1
ATOM 1338 C C . MET A 1 165 ? -27.672 5.742 -14.156 1 94.62 165 MET A C 1
ATOM 1340 O O . MET A 1 165 ? -26.516 6.113 -14.008 1 94.62 165 MET A O 1
ATOM 1344 N N . LYS A 1 166 ? -28.438 5.34 -13.109 1 95.62 166 LYS A N 1
ATOM 1345 C CA . LYS A 1 166 ? -27.859 5.117 -11.789 1 95.62 166 LYS A CA 1
ATOM 1346 C C . LYS A 1 166 ? -27.172 3.758 -11.711 1 95.62 166 LYS A C 1
ATOM 1348 O O . LYS A 1 166 ? -27.828 2.719 -11.781 1 95.62 166 LYS A O 1
ATOM 1353 N N . VAL A 1 167 ? -25.875 3.766 -11.539 1 97.94 167 VAL A N 1
ATOM 1354 C CA . VAL A 1 167 ? -25.094 2.529 -11.594 1 97.94 167 VAL A CA 1
ATOM 1355 C C . VAL A 1 167 ? -24.234 2.408 -10.336 1 97.94 167 VAL A C 1
ATOM 1357 O O . VAL A 1 167 ? -23.469 3.32 -10.008 1 97.94 167 VAL A O 1
ATOM 1360 N N . GLY A 1 168 ? -24.391 1.328 -9.586 1 98.12 168 GLY A N 1
ATOM 1361 C CA . GLY A 1 168 ? -23.5 0.938 -8.508 1 98.12 168 GLY A CA 1
ATOM 1362 C C . GLY A 1 168 ? -22.672 -0.296 -8.836 1 98.12 168 GLY A C 1
ATOM 1363 O O . GLY A 1 168 ? -23.125 -1.174 -9.57 1 98.12 168 GLY A O 1
ATOM 1364 N N . TRP A 1 169 ? -21.469 -0.358 -8.352 1 98.5 169 TRP A N 1
ATOM 1365 C CA . TRP A 1 169 ? -20.625 -1.542 -8.477 1 98.5 169 TRP A CA 1
ATOM 1366 C C . TRP A 1 169 ? -20.094 -1.978 -7.113 1 98.5 169 TRP A C 1
ATOM 1368 O O . TRP A 1 169 ? -19.703 -1.143 -6.297 1 98.5 169 TRP A O 1
ATOM 1378 N N . PHE A 1 170 ? -20.125 -3.27 -6.867 1 97.38 170 PHE A N 1
ATOM 1379 C CA . PHE A 1 170 ? -19.703 -3.797 -5.578 1 97.38 170 PHE A CA 1
ATOM 1380 C C . PHE A 1 170 ? -18.766 -4.988 -5.762 1 97.38 170 PHE A C 1
ATOM 1382 O O . PHE A 1 170 ? -19.047 -5.883 -6.562 1 97.38 170 PHE A O 1
ATOM 1389 N N . LEU A 1 171 ? -17.641 -4.98 -5.059 1 97.62 171 LEU A N 1
ATOM 1390 C CA . LEU A 1 171 ? -16.703 -6.102 -5.094 1 97.62 171 LEU A CA 1
ATOM 1391 C C . LEU A 1 171 ? -16.812 -6.934 -3.818 1 97.62 171 LEU A C 1
ATOM 1393 O O . LEU A 1 171 ? -16.703 -6.398 -2.713 1 97.62 171 LEU A O 1
ATOM 1397 N N . HIS A 1 172 ? -16.938 -8.227 -3.943 1 93.56 172 HIS A N 1
ATOM 1398 C CA . HIS A 1 172 ? -17.156 -9.094 -2.793 1 93.56 172 HIS A CA 1
ATOM 1399 C C . HIS A 1 172 ? -15.859 -9.805 -2.398 1 93.56 172 HIS A C 1
ATOM 1401 O O . HIS A 1 172 ? -15.812 -10.484 -1.37 1 93.56 172 HIS A O 1
ATOM 1407 N N . THR A 1 173 ? -14.859 -9.727 -3.203 1 94.62 173 THR A N 1
ATOM 1408 C CA . THR A 1 173 ? -13.539 -10.297 -2.924 1 94.62 173 THR A CA 1
ATOM 1409 C C . THR A 1 173 ? -12.578 -9.227 -2.434 1 94.62 173 THR A C 1
ATOM 1411 O O . THR A 1 173 ? -12.898 -8.031 -2.473 1 94.62 173 THR A O 1
ATOM 1414 N N . PRO A 1 174 ? -11.406 -9.633 -1.993 1 95.69 174 PRO A N 1
ATOM 1415 C CA . PRO A 1 174 ? -10.398 -8.609 -1.72 1 95.69 174 PRO A CA 1
ATOM 1416 C C . PRO A 1 174 ? -10 -7.824 -2.969 1 95.69 174 PRO A C 1
ATOM 1418 O O . PRO A 1 174 ? -10.148 -8.32 -4.086 1 95.69 174 PRO A O 1
ATOM 1421 N N . PHE A 1 175 ? -9.656 -6.613 -2.793 1 97.19 175 PHE A N 1
ATOM 1422 C CA . PHE A 1 175 ? -8.938 -5.871 -3.816 1 97.19 175 PHE A CA 1
ATOM 1423 C C . PHE A 1 175 ? -7.457 -5.766 -3.471 1 97.19 175 PHE A C 1
ATOM 1425 O O . PHE A 1 175 ? -7.102 -5.379 -2.354 1 97.19 175 PHE A O 1
ATOM 1432 N N . PRO A 1 176 ? -6.594 -6.133 -4.316 1 95.88 176 PRO A N 1
ATOM 1433 C CA . PRO A 1 176 ? -5.172 -6.234 -3.982 1 95.88 176 PRO A CA 1
ATOM 1434 C C . PRO A 1 176 ? -4.488 -4.875 -3.883 1 95.88 176 PRO A C 1
ATOM 1436 O O . PRO A 1 176 ? -5.062 -3.859 -4.289 1 95.88 176 PRO A O 1
ATOM 1439 N N . SER A 1 177 ? -3.279 -4.852 -3.33 1 92.81 177 SER A N 1
ATOM 1440 C CA . SER A 1 177 ? -2.449 -3.652 -3.336 1 92.81 177 SER A CA 1
ATOM 1441 C C . SER A 1 177 ? -2.135 -3.205 -4.762 1 92.81 177 SER A C 1
ATOM 1443 O O . SER A 1 177 ? -2.213 -4 -5.699 1 92.81 177 SER A O 1
ATOM 1445 N N . SER A 1 178 ? -1.75 -1.938 -4.891 1 92.06 178 SER A N 1
ATOM 1446 C CA . SER A 1 178 ? -1.442 -1.385 -6.203 1 92.06 178 SER A CA 1
ATOM 1447 C C . SER A 1 178 ? -0.288 -2.133 -6.863 1 92.06 178 SER A C 1
ATOM 1449 O O . SER A 1 178 ? -0.28 -2.326 -8.078 1 92.06 178 SER A O 1
ATOM 1451 N N . GLU A 1 179 ? 0.698 -2.623 -6.062 1 92.75 179 GLU A N 1
ATOM 1452 C CA . GLU A 1 179 ? 1.859 -3.326 -6.598 1 92.75 179 GLU A CA 1
ATOM 1453 C C . GLU A 1 179 ? 1.454 -4.648 -7.246 1 92.75 179 GLU A C 1
ATOM 1455 O O . GLU A 1 179 ? 2.018 -5.043 -8.266 1 92.75 179 GLU A O 1
ATOM 1460 N N . MET A 1 180 ? 0.501 -5.293 -6.609 1 94.5 180 MET A N 1
ATOM 1461 C CA . MET A 1 180 ? -0.006 -6.543 -7.164 1 94.5 180 MET A CA 1
ATOM 1462 C C . MET A 1 180 ? -0.889 -6.281 -8.383 1 94.5 180 MET A C 1
ATOM 1464 O O . MET A 1 180 ? -0.77 -6.969 -9.398 1 94.5 180 MET A O 1
ATOM 1468 N N . TYR A 1 181 ? -1.722 -5.273 -8.32 1 96.5 181 TYR A N 1
ATOM 1469 C CA . TYR A 1 181 ? -2.66 -4.961 -9.398 1 96.5 181 TYR A CA 1
ATOM 1470 C C . TYR A 1 181 ? -1.924 -4.5 -10.648 1 96.5 181 TYR A C 1
ATOM 1472 O O . TYR A 1 181 ? -2.355 -4.785 -11.766 1 96.5 181 TYR A O 1
ATOM 1480 N N . LYS A 1 182 ? -0.802 -3.936 -10.492 1 94.5 182 LYS A N 1
ATOM 1481 C CA . LYS A 1 182 ? -0.018 -3.34 -11.57 1 94.5 182 LYS A CA 1
ATOM 1482 C C . LYS A 1 182 ? 0.432 -4.398 -12.57 1 94.5 182 LYS A C 1
ATOM 1484 O O . LYS A 1 182 ? 0.732 -4.082 -13.727 1 94.5 182 LYS A O 1
ATOM 1489 N N . THR A 1 183 ? 0.536 -5.598 -12.18 1 95.06 183 THR A N 1
ATOM 1490 C CA . THR A 1 183 ? 1.021 -6.66 -13.055 1 95.06 183 THR A CA 1
ATOM 1491 C C . THR A 1 183 ? -0.01 -6.988 -14.125 1 95.06 183 THR A C 1
ATOM 1493 O O . THR A 1 183 ? 0.315 -7.621 -15.133 1 95.06 183 THR A O 1
ATOM 1496 N N . LEU A 1 184 ? -1.269 -6.605 -13.898 1 95.94 184 LEU A N 1
ATOM 1497 C CA . LEU A 1 184 ? -2.359 -6.895 -14.82 1 95.94 184 LEU A CA 1
ATOM 1498 C C . LEU A 1 184 ? -2.209 -6.094 -16.109 1 95.94 184 LEU A C 1
ATOM 1500 O O . LEU A 1 184 ? -2.189 -4.859 -16.078 1 95.94 184 LEU A O 1
ATOM 1504 N N . PRO A 1 185 ? -2.119 -6.77 -17.281 1 94.31 185 PRO A N 1
ATOM 1505 C CA . PRO A 1 185 ? -1.984 -6.043 -18.547 1 94.31 185 PRO A CA 1
ATOM 1506 C C . PRO A 1 185 ? -3.139 -5.078 -18.797 1 94.31 185 PRO A C 1
ATOM 1508 O O . PRO A 1 185 ? -2.926 -3.975 -19.312 1 94.31 185 PRO A O 1
ATOM 1511 N N . SER A 1 186 ? -4.371 -5.473 -18.391 1 96.19 186 SER A N 1
ATOM 1512 C CA . SER A 1 186 ? -5.555 -4.656 -18.609 1 96.19 186 SER A CA 1
ATOM 1513 C C . SER A 1 186 ? -5.84 -3.742 -17.422 1 96.19 186 SER A C 1
ATOM 1515 O O . SER A 1 186 ? -6.98 -3.318 -17.219 1 96.19 186 SER A O 1
ATOM 1517 N N . ARG A 1 187 ? -4.82 -3.412 -16.672 1 96.44 187 ARG A N 1
ATOM 1518 C CA . ARG A 1 187 ? -4.938 -2.729 -15.391 1 96.44 187 ARG A CA 1
ATOM 1519 C C . ARG A 1 187 ? -5.664 -1.396 -15.547 1 96.44 187 ARG A C 1
ATOM 1521 O O . ARG A 1 187 ? -6.602 -1.104 -14.797 1 96.44 187 ARG A O 1
ATOM 1528 N N . SER A 1 188 ? -5.383 -0.55 -16.531 1 95.62 188 SER A N 1
ATOM 1529 C CA . SER A 1 188 ? -5.941 0.791 -16.656 1 95.62 188 SER A CA 1
ATOM 1530 C C . SER A 1 188 ? -7.391 0.74 -17.141 1 95.62 188 SER A C 1
ATOM 1532 O O . SER A 1 188 ? -8.25 1.452 -16.625 1 95.62 188 SER A O 1
ATOM 1534 N N . GLU A 1 189 ? -7.656 -0.141 -18.109 1 97.12 189 GLU A N 1
ATOM 1535 C CA . GLU A 1 189 ? -8.984 -0.24 -18.703 1 97.12 189 GLU A CA 1
ATOM 1536 C C . GLU A 1 189 ? -10.023 -0.652 -17.656 1 97.12 189 GLU A C 1
ATOM 1538 O O . GLU A 1 189 ? -11.117 -0.077 -17.594 1 97.12 189 GLU A O 1
ATOM 1543 N N . LEU A 1 190 ? -9.711 -1.585 -16.875 1 98.38 190 LEU A N 1
ATOM 1544 C CA . LEU A 1 190 ? -10.656 -2.1 -15.891 1 98.38 190 LEU A CA 1
ATOM 1545 C C . LEU A 1 190 ? -10.938 -1.058 -14.812 1 98.38 190 LEU A C 1
ATOM 1547 O O . LEU A 1 190 ? -12.086 -0.859 -14.422 1 98.38 190 LEU A O 1
ATOM 1551 N N . LEU A 1 191 ? -9.883 -0.393 -14.328 1 97.88 191 LEU A N 1
ATOM 1552 C CA . LEU A 1 191 ? -10.07 0.635 -13.312 1 97.88 191 LEU A CA 1
ATOM 1553 C C . LEU A 1 191 ? -10.938 1.774 -13.844 1 97.88 191 LEU A C 1
ATOM 1555 O O . LEU A 1 191 ? -11.852 2.232 -13.164 1 97.88 191 LEU A O 1
ATOM 1559 N N . ARG A 1 192 ? -10.656 2.223 -15.07 1 97.19 192 ARG A N 1
ATOM 1560 C CA . ARG A 1 192 ? -11.406 3.324 -15.656 1 97.19 192 ARG A CA 1
ATOM 1561 C C . ARG A 1 192 ? -12.883 2.959 -15.812 1 97.19 192 ARG A C 1
ATOM 1563 O O . ARG A 1 192 ? -13.758 3.797 -15.594 1 97.19 192 ARG A O 1
ATOM 1570 N N . SER A 1 193 ? -13.078 1.762 -16.188 1 98.19 193 SER A N 1
ATOM 1571 C CA . SER A 1 193 ? -14.461 1.315 -16.344 1 98.19 193 SER A CA 1
ATOM 1572 C C . SER A 1 193 ? -15.211 1.347 -15.023 1 98.19 193 SER A C 1
ATOM 1574 O O . SER A 1 193 ? -16.328 1.872 -14.945 1 98.19 193 SER A O 1
ATOM 1576 N N . VAL A 1 194 ? -14.656 0.802 -13.992 1 98.5 194 VAL A N 1
ATOM 1577 C CA . VAL A 1 194 ? -15.305 0.76 -12.68 1 98.5 194 VAL A CA 1
ATOM 1578 C C . VAL A 1 194 ? -15.562 2.182 -12.188 1 98.5 194 VAL A C 1
ATOM 1580 O O . VAL A 1 194 ? -16.594 2.451 -11.57 1 98.5 194 VAL A O 1
ATOM 1583 N N . LEU A 1 195 ? -14.648 3.09 -12.547 1 97.31 195 LEU A N 1
ATOM 1584 C CA . LEU A 1 195 ? -14.75 4.473 -12.094 1 97.31 195 LEU A CA 1
ATOM 1585 C C . LEU A 1 195 ? -15.898 5.195 -12.797 1 97.31 195 LEU A C 1
ATOM 1587 O O . LEU A 1 195 ? -16.266 6.309 -12.406 1 97.31 195 LEU A O 1
ATOM 1591 N N . THR A 1 196 ? -16.5 4.602 -13.812 1 97.06 196 THR A N 1
ATOM 1592 C CA . THR A 1 196 ? -17.641 5.227 -14.469 1 97.06 196 THR A CA 1
ATOM 1593 C C . THR A 1 196 ? -18.906 5.02 -13.641 1 97.06 196 THR A C 1
ATOM 1595 O O . THR A 1 196 ? -19.906 5.703 -13.859 1 97.06 196 THR A O 1
ATOM 1598 N N . ALA A 1 197 ? -18.875 4.102 -12.68 1 98 197 ALA A N 1
ATOM 1599 C CA . ALA A 1 197 ? -20.016 3.918 -11.773 1 98 197 ALA A CA 1
ATOM 1600 C C . ALA A 1 197 ? -20.203 5.141 -10.883 1 98 197 ALA A C 1
ATOM 1602 O O . ALA A 1 197 ? -19.297 5.953 -10.727 1 98 197 ALA A O 1
ATOM 1603 N N . ASP A 1 198 ? -21.422 5.273 -10.367 1 97 198 ASP A N 1
ATOM 1604 C CA . ASP A 1 198 ? -21.703 6.367 -9.445 1 97 198 ASP A CA 1
ATOM 1605 C C . ASP A 1 198 ? -21.172 6.066 -8.047 1 97 198 ASP A C 1
ATOM 1607 O O . ASP A 1 198 ? -20.75 6.977 -7.328 1 97 198 ASP A O 1
ATOM 1611 N N . LEU A 1 199 ? -21.281 4.859 -7.684 1 97.94 199 LEU A N 1
ATOM 1612 C CA . LEU A 1 199 ? -20.844 4.402 -6.363 1 97.94 199 LEU A CA 1
ATOM 1613 C C . LEU A 1 199 ? -20.141 3.057 -6.461 1 97.94 199 LEU A C 1
ATOM 1615 O O . LEU A 1 199 ? -20.641 2.129 -7.102 1 97.94 199 LEU A O 1
ATOM 1619 N N . VAL A 1 200 ? -18.953 3.018 -5.914 1 98.5 200 VAL A N 1
ATOM 1620 C CA . VAL A 1 200 ? -18.188 1.785 -5.812 1 98.5 200 VAL A CA 1
ATOM 1621 C C . VAL A 1 200 ? -18.125 1.337 -4.355 1 98.5 200 VAL A C 1
ATOM 1623 O O . VAL A 1 200 ? -17.766 2.123 -3.473 1 98.5 200 VAL A O 1
ATOM 1626 N N . GLY A 1 201 ? -18.469 0.082 -4.086 1 97.69 201 GLY A N 1
ATOM 1627 C CA . GLY A 1 201 ? -18.531 -0.407 -2.717 1 97.69 201 GLY A CA 1
ATOM 1628 C C . GLY A 1 201 ? -17.609 -1.571 -2.449 1 97.69 201 GLY A C 1
ATOM 1629 O O . GLY A 1 201 ? -17.359 -2.396 -3.332 1 97.69 201 GLY A O 1
ATOM 1630 N N . PHE A 1 202 ? -17.125 -1.636 -1.218 1 96.25 202 PHE A N 1
ATOM 1631 C CA . PHE A 1 202 ? -16.266 -2.711 -0.724 1 96.25 202 PHE A CA 1
ATOM 1632 C C . PHE A 1 202 ? -16.719 -3.166 0.659 1 96.25 202 PHE A C 1
ATOM 1634 O O . PHE A 1 202 ? -17.5 -2.479 1.323 1 96.25 202 PHE A O 1
ATOM 1641 N N . HIS A 1 203 ? -16.156 -4.285 1.089 1 93.44 203 HIS A N 1
ATOM 1642 C CA . HIS A 1 203 ? -16.547 -4.824 2.389 1 93.44 203 HIS A CA 1
ATOM 1643 C C . HIS A 1 203 ? -15.773 -4.145 3.516 1 93.44 203 HIS A C 1
ATOM 1645 O O . HIS A 1 203 ? -16.297 -3.965 4.613 1 93.44 203 HIS A O 1
ATOM 1651 N N . THR A 1 204 ? -14.508 -3.846 3.268 1 91.31 204 THR A N 1
ATOM 1652 C CA . THR A 1 204 ? -13.656 -3.301 4.32 1 91.31 204 THR A CA 1
ATOM 1653 C C . THR A 1 204 ? -12.93 -2.051 3.834 1 91.31 204 THR A C 1
ATOM 1655 O O . THR A 1 204 ? -12.828 -1.817 2.629 1 91.31 204 THR A O 1
ATOM 1658 N N . TYR A 1 205 ? -12.469 -1.263 4.75 1 87 205 TYR A N 1
ATOM 1659 C CA . TYR A 1 205 ? -11.719 -0.06 4.406 1 87 205 TYR A CA 1
ATOM 1660 C C . TYR A 1 205 ? -10.398 -0.415 3.732 1 87 205 TYR A C 1
ATOM 1662 O O . TYR A 1 205 ? -9.914 0.325 2.873 1 87 205 TYR A O 1
ATOM 1670 N N . ASP A 1 206 ? -9.828 -1.561 4.086 1 88.12 206 ASP A N 1
ATOM 1671 C CA . ASP A 1 206 ? -8.594 -1.992 3.447 1 88.12 206 ASP A CA 1
ATOM 1672 C C . ASP A 1 206 ? -8.781 -2.174 1.944 1 88.12 206 ASP A C 1
ATOM 1674 O O . ASP A 1 206 ? -7.973 -1.695 1.147 1 88.12 206 ASP A O 1
ATOM 1678 N N . PHE A 1 207 ? -9.844 -2.832 1.596 1 93.81 207 PHE A N 1
ATOM 1679 C CA . PHE A 1 207 ? -10.109 -3.082 0.183 1 93.81 207 PHE A CA 1
ATOM 1680 C C . PHE A 1 207 ? -10.352 -1.774 -0.562 1 93.81 207 PHE A C 1
ATOM 1682 O O . PHE A 1 207 ? -9.844 -1.581 -1.667 1 93.81 207 PHE A O 1
ATOM 1689 N N . ALA A 1 208 ? -11.117 -0.928 0.033 1 92.88 208 ALA A N 1
ATOM 1690 C CA . ALA A 1 208 ? -11.398 0.37 -0.574 1 92.88 208 ALA A CA 1
ATOM 1691 C C . ALA A 1 208 ? -10.117 1.179 -0.76 1 92.88 208 ALA A C 1
ATOM 1693 O O . ALA A 1 208 ? -9.906 1.778 -1.815 1 92.88 208 ALA A O 1
ATOM 1694 N N . ARG A 1 209 ? -9.312 1.198 0.275 1 88.06 209 ARG A N 1
ATOM 1695 C CA . ARG A 1 209 ? -8.047 1.927 0.222 1 88.06 209 ARG A CA 1
ATOM 1696 C C . ARG A 1 209 ? -7.152 1.389 -0.888 1 88.06 209 ARG A C 1
ATOM 1698 O O . ARG A 1 209 ? -6.52 2.16 -1.61 1 88.06 209 ARG A O 1
ATOM 1705 N N . HIS A 1 210 ? -6.996 0.066 -0.981 1 92.69 210 HIS A N 1
ATOM 1706 C CA . HIS A 1 210 ? -6.191 -0.541 -2.035 1 92.69 210 HIS A CA 1
ATOM 1707 C C . HIS A 1 210 ? -6.695 -0.136 -3.416 1 92.69 210 HIS A C 1
ATOM 1709 O O . HIS A 1 210 ? -5.902 0.119 -4.324 1 92.69 210 HIS A O 1
ATOM 1715 N N . PHE A 1 211 ? -7.98 -0.057 -3.574 1 96.56 211 PHE A N 1
ATOM 1716 C CA . PHE A 1 211 ? -8.57 0.355 -4.844 1 96.56 211 PHE A CA 1
ATOM 1717 C C . PHE A 1 211 ? -8.203 1.8 -5.164 1 96.56 211 PHE A C 1
ATOM 1719 O O . PHE A 1 211 ? -7.766 2.102 -6.277 1 96.56 211 PHE A O 1
ATOM 1726 N N . VAL A 1 212 ? -8.43 2.678 -4.238 1 89.81 212 VAL A N 1
ATOM 1727 C CA . VAL A 1 212 ? -8.141 4.098 -4.422 1 89.81 212 VAL A CA 1
ATOM 1728 C C . VAL A 1 212 ? -6.66 4.281 -4.75 1 89.81 212 VAL A C 1
ATOM 1730 O O . VAL A 1 212 ? -6.312 5.027 -5.668 1 89.81 212 VAL A O 1
ATOM 1733 N N . ASN A 1 213 ? -5.82 3.557 -4.031 1 87.06 213 ASN A N 1
ATOM 1734 C CA . ASN A 1 213 ? -4.383 3.637 -4.277 1 87.06 213 ASN A CA 1
ATOM 1735 C C . ASN A 1 213 ? -4.027 3.143 -5.676 1 87.06 213 ASN A C 1
ATOM 1737 O O . ASN A 1 213 ? -3.143 3.699 -6.332 1 87.06 213 ASN A O 1
ATOM 1741 N N . ALA A 1 214 ? -4.625 2.062 -6.07 1 93.62 214 ALA A N 1
ATOM 1742 C CA . ALA A 1 214 ? -4.387 1.554 -7.418 1 93.62 214 ALA A CA 1
ATOM 1743 C C . ALA A 1 214 ? -4.773 2.588 -8.469 1 93.62 214 ALA A C 1
ATOM 1745 O O . ALA A 1 214 ? -4.055 2.785 -9.453 1 93.62 214 ALA A O 1
ATOM 1746 N N . CYS A 1 215 ? -5.922 3.256 -8.297 1 92.38 215 CYS A N 1
ATOM 1747 C CA . CYS A 1 215 ? -6.355 4.293 -9.227 1 92.38 215 CYS A CA 1
ATOM 1748 C C . CYS A 1 215 ? -5.352 5.441 -9.266 1 92.38 215 CYS A C 1
ATOM 1750 O O . CYS A 1 215 ? -5.004 5.93 -10.336 1 92.38 215 CYS A O 1
ATOM 1752 N N . MET A 1 216 ? -4.887 5.805 -8.133 1 83.19 216 MET A N 1
ATOM 1753 C CA . MET A 1 216 ? -3.918 6.895 -8.055 1 83.19 216 MET A CA 1
ATOM 1754 C C . MET A 1 216 ? -2.609 6.512 -8.734 1 83.19 216 MET A C 1
ATOM 1756 O O . MET A 1 216 ? -2.088 7.273 -9.555 1 83.19 216 MET A O 1
ATOM 1760 N N . CYS A 1 217 ? -2.092 5.352 -8.469 1 83.75 217 CYS A N 1
ATOM 1761 C CA . CYS A 1 217 ? -0.764 4.934 -8.906 1 83.75 217 CYS A CA 1
ATOM 1762 C C . CYS A 1 217 ? -0.768 4.57 -10.391 1 83.75 217 CYS A C 1
ATOM 1764 O O . CYS A 1 217 ? 0.222 4.793 -11.086 1 83.75 217 CYS A O 1
ATOM 1766 N N . ILE A 1 218 ? -1.825 4.059 -10.867 1 90.38 218 ILE A N 1
ATOM 1767 C CA . ILE A 1 218 ? -1.848 3.514 -12.219 1 90.38 218 ILE A CA 1
ATOM 1768 C C . ILE A 1 218 ? -2.436 4.543 -13.18 1 90.38 218 ILE A C 1
ATOM 1770 O O . ILE A 1 218 ? -1.918 4.738 -14.281 1 90.38 218 ILE A O 1
ATOM 1774 N N . LEU A 1 219 ? -3.5 5.234 -12.695 1 88 219 LEU A N 1
ATOM 1775 C CA . LEU A 1 219 ? -4.191 6.148 -13.602 1 88 219 LEU A CA 1
ATOM 1776 C C . LEU A 1 219 ? -3.742 7.586 -13.359 1 88 219 LEU A C 1
ATOM 1778 O O . LEU A 1 219 ? -3.986 8.461 -14.195 1 88 219 LEU A O 1
ATOM 1782 N N . GLY A 1 220 ? -3.146 7.84 -12.25 1 77.06 220 GLY A N 1
ATOM 1783 C CA . GLY A 1 220 ? -2.777 9.211 -11.922 1 77.06 220 GLY A CA 1
ATOM 1784 C C . GLY A 1 220 ? -3.959 10.062 -11.492 1 77.06 220 GLY A C 1
ATOM 1785 O O . GLY A 1 220 ? -3.965 11.273 -11.695 1 77.06 220 GLY A O 1
ATOM 1786 N N . THR A 1 221 ? -4.934 9.375 -10.898 1 80.25 221 THR A N 1
ATOM 1787 C CA . THR A 1 221 ? -6.137 10.086 -10.484 1 80.25 221 THR A CA 1
ATOM 1788 C C . THR A 1 221 ? -5.949 10.727 -9.117 1 80.25 221 THR A C 1
ATOM 1790 O O . THR A 1 221 ? -4.992 10.406 -8.406 1 80.25 221 THR A O 1
ATOM 1793 N N . GLU A 1 222 ? -6.871 11.648 -8.844 1 70.19 222 GLU A N 1
ATOM 1794 C CA . GLU A 1 222 ? -6.883 12.289 -7.531 1 70.19 222 GLU A CA 1
ATOM 1795 C C . GLU A 1 222 ? -7.84 11.578 -6.578 1 70.19 222 GLU A C 1
ATOM 1797 O O . GLU A 1 222 ? -8.938 11.18 -6.977 1 70.19 222 GLU A O 1
ATOM 1802 N N . ALA A 1 223 ? -7.328 11.414 -5.402 1 74.88 223 ALA A N 1
ATOM 1803 C CA . ALA A 1 223 ? -8.18 10.812 -4.371 1 74.88 223 ALA A CA 1
ATOM 1804 C C . ALA A 1 223 ? -8.703 11.883 -3.414 1 74.88 223 ALA A C 1
ATOM 1806 O O . ALA A 1 223 ? -7.992 12.828 -3.068 1 74.88 223 ALA A O 1
ATOM 1807 N N . THR A 1 224 ? -9.953 11.781 -3.133 1 70 224 THR A N 1
ATOM 1808 C CA . THR A 1 224 ? -10.586 12.625 -2.121 1 70 224 THR A CA 1
ATOM 1809 C C . THR A 1 224 ? -11.086 11.781 -0.951 1 70 224 THR A C 1
ATOM 1811 O O . THR A 1 224 ? -10.961 10.555 -0.963 1 70 224 THR A O 1
ATOM 1814 N N . SER A 1 225 ? -11.641 12.43 0.032 1 69.06 225 SER A N 1
ATOM 1815 C CA . SER A 1 225 ? -12.195 11.727 1.18 1 69.06 225 SER A CA 1
ATOM 1816 C C . SER A 1 225 ? -13.414 10.891 0.779 1 69.06 225 SER A C 1
ATOM 1818 O O . SER A 1 225 ? -13.758 9.93 1.461 1 69.06 225 SER A O 1
ATOM 1820 N N . GLU A 1 226 ? -13.938 11.289 -0.356 1 79.5 226 GLU A N 1
ATOM 1821 C CA . GLU A 1 226 ? -15.195 10.641 -0.73 1 79.5 226 GLU A CA 1
ATOM 1822 C C . GLU A 1 226 ? -14.961 9.578 -1.802 1 79.5 226 GLU A C 1
ATOM 1824 O O . GLU A 1 226 ? -15.82 8.719 -2.029 1 79.5 226 GLU A O 1
ATOM 1829 N N . GLY A 1 227 ? -13.891 9.781 -2.477 1 88.06 227 GLY A N 1
ATOM 1830 C CA . GLY A 1 227 ? -13.656 8.828 -3.551 1 88.06 227 GLY A CA 1
ATOM 1831 C C . GLY A 1 227 ? -12.562 9.266 -4.508 1 88.06 227 GLY A C 1
ATOM 1832 O O . GLY A 1 227 ? -11.539 9.805 -4.082 1 88.06 227 GLY A O 1
ATOM 1833 N N . VAL A 1 228 ? -12.734 8.945 -5.812 1 88.44 228 VAL A N 1
ATOM 1834 C CA . VAL A 1 228 ? -11.711 9.164 -6.828 1 88.44 228 VAL A CA 1
ATOM 1835 C C . VAL A 1 228 ? -12.234 10.133 -7.891 1 88.44 228 VAL A C 1
ATOM 1837 O O . VAL A 1 228 ? -13.375 9.992 -8.352 1 88.44 228 VAL A O 1
ATOM 1840 N N . VAL A 1 229 ? -11.461 11.102 -8.227 1 82.38 229 VAL A N 1
ATOM 1841 C CA . VAL A 1 229 ? -11.812 12.023 -9.297 1 82.38 229 VAL A CA 1
ATOM 1842 C C . VAL A 1 229 ? -11.055 11.641 -10.57 1 82.38 229 VAL A C 1
ATOM 1844 O O . VAL A 1 229 ? -9.82 11.617 -10.586 1 82.38 229 VAL A O 1
ATOM 1847 N N . ASP A 1 230 ? -11.703 11.266 -11.539 1 82.12 230 ASP A N 1
ATOM 1848 C CA . ASP A 1 230 ? -11.117 10.938 -12.836 1 82.12 230 ASP A CA 1
ATOM 1849 C C . ASP A 1 230 ? -11.695 11.828 -13.93 1 82.12 230 ASP A C 1
ATOM 1851 O O . ASP A 1 230 ? -12.898 11.797 -14.195 1 82.12 230 ASP A O 1
ATOM 1855 N N . GLN A 1 231 ? -10.859 12.578 -14.492 1 72.5 231 GLN A N 1
ATOM 1856 C CA . GLN A 1 231 ? -11.258 13.477 -15.562 1 72.5 231 GLN A CA 1
ATOM 1857 C C . GLN A 1 231 ? -12.406 14.383 -15.125 1 72.5 231 GLN A C 1
ATOM 1859 O O . GLN A 1 231 ? -13.406 14.508 -15.828 1 72.5 231 GLN A O 1
ATOM 1864 N N . GLY A 1 232 ? -12.422 14.82 -13.906 1 68.88 232 GLY A N 1
ATOM 1865 C CA . GLY A 1 232 ? -13.375 15.797 -13.391 1 68.88 232 GLY A CA 1
ATOM 1866 C C . GLY A 1 232 ? -14.602 15.156 -12.758 1 68.88 232 GLY A C 1
ATOM 1867 O O . GLY A 1 232 ? -15.406 15.844 -12.125 1 68.88 232 GLY A O 1
ATOM 1868 N N . LYS A 1 233 ? -14.719 13.93 -13 1 80.94 233 LYS A N 1
ATOM 1869 C CA . LYS A 1 233 ? -15.867 13.234 -12.422 1 80.94 233 LYS A CA 1
ATOM 1870 C C . LYS A 1 233 ? -15.484 12.547 -11.117 1 80.94 233 LYS A C 1
ATOM 1872 O O . LYS A 1 233 ? -14.453 11.875 -11.039 1 80.94 233 LYS A O 1
ATOM 1877 N N . LEU A 1 234 ? -16.297 12.797 -10.109 1 87.19 234 LEU A N 1
ATOM 1878 C CA . LEU A 1 234 ? -16.078 12.148 -8.82 1 87.19 234 LEU A CA 1
ATOM 1879 C C . LEU A 1 234 ? -16.844 10.828 -8.734 1 87.19 234 LEU A C 1
ATOM 1881 O O . LEU A 1 234 ? -18.062 10.805 -8.883 1 87.19 234 LEU A O 1
ATOM 1885 N N . THR A 1 235 ? -16.188 9.75 -8.617 1 95.12 235 THR A N 1
ATOM 1886 C CA . THR A 1 235 ? -16.781 8.461 -8.273 1 95.12 235 THR A CA 1
ATOM 1887 C C . THR A 1 235 ? -16.656 8.203 -6.773 1 95.12 235 THR A C 1
ATOM 1889 O O . THR A 1 235 ? -15.555 8.164 -6.23 1 95.12 235 THR A O 1
ATOM 1892 N N . ARG A 1 236 ? -17.812 8.031 -6.152 1 94.75 236 ARG A N 1
ATOM 1893 C CA . ARG A 1 236 ? -17.797 7.789 -4.715 1 94.75 236 ARG A CA 1
ATOM 1894 C C . ARG A 1 236 ? -17.375 6.355 -4.402 1 94.75 236 ARG A C 1
ATOM 1896 O O . ARG A 1 236 ? -17.75 5.422 -5.109 1 94.75 236 ARG A O 1
ATOM 1903 N N . VAL A 1 237 ? -16.453 6.199 -3.479 1 94.75 237 VAL A N 1
ATOM 1904 C CA . VAL A 1 237 ? -15.992 4.91 -2.982 1 94.75 237 VAL A CA 1
ATOM 1905 C C . VAL A 1 237 ? -16.328 4.77 -1.502 1 94.75 237 VAL A C 1
ATOM 1907 O O . VAL A 1 237 ? -15.992 5.641 -0.696 1 94.75 237 VAL A O 1
ATOM 1910 N N . ALA A 1 238 ? -17.047 3.746 -1.148 1 93.31 238 ALA A N 1
ATOM 1911 C CA . ALA A 1 238 ? -17.469 3.613 0.239 1 93.31 238 ALA A CA 1
ATOM 1912 C C . ALA A 1 238 ? -17.406 2.16 0.698 1 93.31 238 ALA A C 1
ATOM 1914 O O . ALA A 1 238 ? -17.156 1.259 -0.105 1 93.31 238 ALA A O 1
ATOM 1915 N N . VAL A 1 239 ? -17.547 1.954 1.991 1 92.75 239 VAL A N 1
ATOM 1916 C CA . VAL A 1 239 ? -17.391 0.648 2.623 1 92.75 239 VAL A CA 1
ATOM 1917 C C . VAL A 1 239 ? -18.734 0.187 3.191 1 92.75 239 VAL A C 1
ATOM 1919 O O . VAL A 1 239 ? -19.391 0.929 3.924 1 92.75 239 VAL A O 1
ATOM 1922 N N . PHE A 1 240 ? -19.109 -0.994 2.787 1 93.06 240 PHE A N 1
ATOM 1923 C CA . PHE A 1 240 ? -20.344 -1.614 3.236 1 93.06 240 PHE A CA 1
ATOM 1924 C C . PHE A 1 240 ? -20.109 -3.061 3.652 1 93.06 240 PHE A C 1
ATOM 1926 O O . PHE A 1 240 ? -20.234 -3.977 2.836 1 93.06 240 PHE A O 1
ATOM 1933 N N . PRO A 1 241 ? -19.797 -3.299 4.941 1 90.62 241 PRO A N 1
ATOM 1934 C CA . PRO A 1 241 ? -19.609 -4.691 5.352 1 90.62 241 PRO A CA 1
ATOM 1935 C C . PRO A 1 241 ? -20.875 -5.527 5.219 1 90.62 241 PRO A C 1
ATOM 1937 O O . PRO A 1 241 ? -21.953 -5.105 5.664 1 90.62 241 PRO A O 1
ATOM 1940 N N . ILE A 1 242 ? -20.75 -6.633 4.613 1 90.44 242 ILE A N 1
ATOM 1941 C CA . ILE A 1 242 ? -21.906 -7.504 4.441 1 90.44 242 ILE A CA 1
ATOM 1942 C C . ILE A 1 242 ? -22.016 -8.461 5.625 1 90.44 242 ILE A C 1
ATOM 1944 O O . ILE A 1 242 ? -21 -8.805 6.25 1 90.44 242 ILE A O 1
ATOM 1948 N N . GLY A 1 243 ? -23.25 -8.766 6.031 1 90.12 243 GLY A N 1
ATOM 1949 C CA . GLY A 1 243 ? -23.531 -9.766 7.055 1 90.12 243 GLY A CA 1
ATOM 1950 C C . GLY A 1 243 ? -24.406 -10.898 6.559 1 90.12 243 GLY A C 1
ATOM 1951 O O . GLY A 1 243 ? -24.391 -11.234 5.371 1 90.12 243 GLY A O 1
ATOM 1952 N N . ILE A 1 244 ? -24.953 -11.609 7.484 1 90.31 244 ILE A N 1
ATOM 1953 C CA . ILE A 1 244 ? -25.922 -12.664 7.188 1 90.31 244 ILE A CA 1
ATOM 1954 C C . ILE A 1 244 ? -27.312 -12.242 7.664 1 90.31 244 ILE A C 1
ATOM 1956 O O . ILE A 1 244 ? -27.531 -11.078 8.016 1 90.31 244 ILE A O 1
ATOM 1960 N N . GLU A 1 245 ? -28.25 -13.117 7.387 1 88.38 245 GLU A N 1
ATOM 1961 C CA . GLU A 1 245 ? -29.531 -13 8.055 1 88.38 245 GLU A CA 1
ATOM 1962 C C . GLU A 1 245 ? -29.562 -13.82 9.344 1 88.38 245 GLU A C 1
ATOM 1964 O O . GLU A 1 245 ? -29.984 -14.984 9.336 1 88.38 245 GLU A O 1
ATOM 1969 N N . PRO A 1 246 ? -29.281 -13.172 10.414 1 91.81 246 PRO A N 1
ATOM 1970 C CA . PRO A 1 246 ? -29.062 -13.93 11.648 1 91.81 246 PRO A CA 1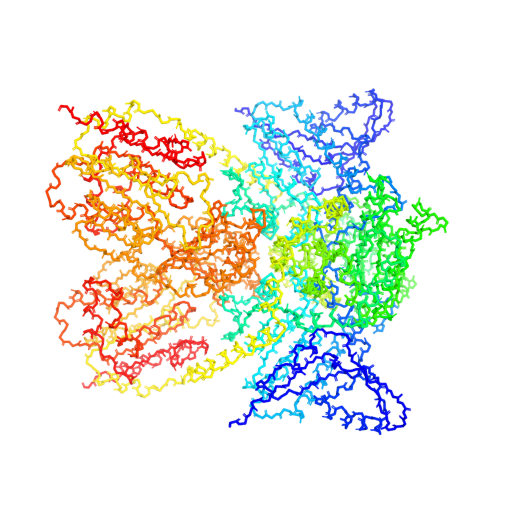
ATOM 1971 C C . PRO A 1 246 ? -30.312 -14.688 12.094 1 91.81 246 PRO A C 1
ATOM 1973 O O . PRO A 1 246 ? -30.203 -15.797 12.633 1 91.81 246 PRO A O 1
ATOM 1976 N N . GLU A 1 247 ? -31.469 -14.125 11.867 1 91.38 247 GLU A N 1
ATOM 1977 C CA . GLU A 1 247 ? -32.719 -14.75 12.328 1 91.38 247 GLU A CA 1
ATOM 1978 C C . GLU A 1 247 ? -32.938 -16.094 11.625 1 91.38 247 GLU A C 1
ATOM 1980 O O . GLU A 1 247 ? -33.5 -17.016 12.219 1 91.38 247 GLU A O 1
ATOM 1985 N N . ARG A 1 248 ? -32.531 -16.156 10.445 1 90.5 248 ARG A N 1
ATOM 1986 C CA . ARG A 1 248 ? -32.656 -17.406 9.703 1 90.5 248 ARG A CA 1
ATOM 1987 C C . ARG A 1 248 ? -31.906 -18.531 10.391 1 90.5 248 ARG A C 1
ATOM 1989 O O . ARG A 1 248 ? -32.406 -19.641 10.555 1 90.5 248 ARG A O 1
ATOM 1996 N N . PHE A 1 249 ? -30.75 -18.25 10.852 1 93.75 249 PHE A N 1
ATOM 1997 C CA . PHE A 1 249 ? -29.891 -19.25 11.484 1 93.75 249 PHE A CA 1
ATOM 1998 C C . PHE A 1 249 ? -30.344 -19.516 12.922 1 93.75 249 PHE A C 1
ATOM 2000 O O . PHE A 1 249 ? -30.375 -20.656 13.359 1 93.75 249 PHE A O 1
ATOM 2007 N N . ILE A 1 250 ? -30.734 -18.453 13.625 1 94.69 250 ILE A N 1
ATOM 2008 C CA . ILE A 1 250 ? -31.188 -18.578 15.008 1 94.69 250 ILE A CA 1
ATOM 2009 C C . ILE A 1 250 ? -32.469 -19.422 15.062 1 94.69 250 ILE A C 1
ATOM 2011 O O . ILE A 1 250 ? -32.562 -20.344 15.867 1 94.69 250 ILE A O 1
ATOM 2015 N N . ASN A 1 251 ? -33.375 -19.141 14.188 1 94.56 251 ASN A N 1
ATOM 2016 C CA . ASN A 1 251 ? -34.656 -19.812 14.195 1 94.56 251 ASN A CA 1
ATOM 2017 C C . ASN A 1 251 ? -34.531 -21.266 13.719 1 94.56 251 ASN A C 1
ATOM 2019 O O . ASN A 1 251 ? -35.188 -22.156 14.242 1 94.56 251 ASN A O 1
ATOM 2023 N N . THR A 1 252 ? -33.719 -21.469 12.742 1 94.88 252 THR A N 1
ATOM 2024 C CA . THR A 1 252 ? -33.5 -22.812 12.25 1 94.88 252 THR A CA 1
ATOM 2025 C C . THR A 1 252 ? -32.906 -23.703 13.328 1 94.88 252 THR A C 1
ATOM 2027 O O . THR A 1 252 ? -33.25 -24.875 13.438 1 94.88 252 THR A O 1
ATOM 2030 N N . SER A 1 253 ? -32.031 -23.141 14.117 1 94.5 253 SER A N 1
ATOM 2031 C CA . SER A 1 253 ? -31.344 -23.906 15.156 1 94.5 253 SER A CA 1
ATOM 2032 C C . SER A 1 253 ? -32.312 -24.359 16.25 1 94.5 253 SER A C 1
ATOM 2034 O O . SER A 1 253 ? -32 -25.297 17 1 94.5 253 SER A O 1
ATOM 2036 N N . LYS A 1 254 ? -33.531 -23.781 16.266 1 94.12 254 LYS A N 1
ATOM 2037 C CA . LYS A 1 254 ? -34.531 -24.125 17.297 1 94.12 254 LYS A CA 1
ATOM 2038 C C . LYS A 1 254 ? -35.469 -25.219 16.812 1 94.12 254 LYS A C 1
ATOM 2040 O O . LYS A 1 254 ? -36.188 -25.828 17.609 1 94.12 254 LYS A O 1
ATOM 2045 N N . LEU A 1 255 ? -35.375 -25.547 15.625 1 96.81 255 LEU A N 1
ATOM 2046 C CA . LEU A 1 255 ? -36.281 -26.547 15.062 1 96.81 255 LEU A CA 1
ATOM 2047 C C . LEU A 1 255 ? -36 -27.922 15.641 1 96.81 255 LEU A C 1
ATOM 2049 O O . LEU A 1 255 ? -34.844 -28.266 15.906 1 96.81 255 LEU A O 1
ATOM 2053 N N . SER A 1 256 ? -37.031 -28.734 15.695 1 97.06 256 SER A N 1
ATOM 2054 C CA . SER A 1 256 ? -36.906 -30.078 16.266 1 97.06 256 SER A CA 1
ATOM 2055 C C . SER A 1 256 ? -36 -30.953 15.422 1 97.06 256 SER A C 1
ATOM 2057 O O . SER A 1 256 ? -35.219 -31.734 15.961 1 97.06 256 SER A O 1
ATOM 2059 N N . GLU A 1 257 ? -36.156 -30.781 14.188 1 97.5 257 GLU A N 1
ATOM 2060 C CA . GLU A 1 257 ? -35.312 -31.562 13.281 1 97.5 257 GLU A CA 1
ATOM 2061 C C . GLU A 1 257 ? -33.812 -31.266 13.523 1 97.5 257 GLU A C 1
ATOM 2063 O O . GLU A 1 257 ? -33 -32.188 13.531 1 97.5 257 GLU A O 1
ATOM 2068 N N . VAL A 1 258 ? -33.469 -30.047 13.734 1 97.31 258 VAL A N 1
ATOM 2069 C CA . VAL A 1 258 ? -32.094 -29.609 13.93 1 97.31 258 VAL A CA 1
ATOM 2070 C C . VAL A 1 258 ? -31.594 -30.078 15.297 1 97.31 258 VAL A C 1
ATOM 2072 O O . VAL A 1 258 ? -30.453 -30.531 15.422 1 97.31 258 VAL A O 1
ATOM 2075 N N . THR A 1 259 ? -32.438 -30.094 16.328 1 96.44 259 THR A N 1
ATOM 2076 C CA . THR A 1 259 ? -32.062 -30.578 17.656 1 96.44 259 THR A CA 1
ATOM 2077 C C . THR A 1 259 ? -31.781 -32.062 17.625 1 96.44 259 THR A C 1
ATOM 2079 O O . THR A 1 259 ? -30.906 -32.562 18.359 1 96.44 259 THR A O 1
ATOM 2082 N N . GLU A 1 260 ? -32.562 -32.719 16.766 1 97.56 260 GLU A N 1
ATOM 2083 C CA . GLU A 1 260 ? -32.312 -34.156 16.609 1 97.56 260 GLU A CA 1
ATOM 2084 C C . GLU A 1 260 ? -30.969 -34.438 15.945 1 97.56 260 GLU A C 1
ATOM 2086 O O . GLU A 1 260 ? -30.25 -35.344 16.328 1 97.56 260 GLU A O 1
ATOM 2091 N N . TYR A 1 261 ? -30.703 -33.656 14.969 1 97.44 261 TYR A N 1
ATOM 2092 C CA . TYR A 1 261 ? -29.391 -33.781 14.328 1 97.44 261 TYR A CA 1
ATOM 2093 C C . TYR A 1 261 ? -28.266 -33.5 15.328 1 97.44 261 TYR A C 1
ATOM 2095 O O . TYR A 1 261 ? -27.234 -34.156 15.305 1 97.44 261 TYR A O 1
ATOM 2103 N N . MET A 1 262 ? -28.406 -32.5 16.219 1 96.69 262 MET A N 1
ATOM 2104 C CA . MET A 1 262 ? -27.422 -32.156 17.234 1 96.69 262 MET A CA 1
ATOM 2105 C C . MET A 1 262 ? -27.109 -33.375 18.125 1 96.69 262 MET A C 1
ATOM 2107 O O . MET A 1 262 ? -25.938 -33.688 18.344 1 96.69 262 MET A O 1
ATOM 2111 N N . LYS A 1 263 ? -28.172 -34 18.516 1 96.31 263 LYS A N 1
ATOM 2112 C CA . LYS A 1 263 ? -28.016 -35.188 19.375 1 96.31 263 LYS A CA 1
ATOM 2113 C C . LYS A 1 263 ? -27.312 -36.312 18.641 1 96.31 263 LYS A C 1
ATOM 2115 O O . LYS A 1 263 ? -26.422 -36.969 19.188 1 96.31 263 LYS A O 1
ATOM 2120 N N . LYS A 1 264 ? -27.766 -36.469 17.453 1 97.25 264 LYS A N 1
ATOM 2121 C CA . LYS A 1 264 ? -27.188 -37.531 16.641 1 97.25 264 LYS A CA 1
ATOM 2122 C C . LYS A 1 264 ? -25.688 -37.281 16.422 1 97.25 264 LYS A C 1
ATOM 2124 O O . LYS A 1 264 ? -24.875 -38.219 16.609 1 97.25 264 LYS A O 1
ATOM 2129 N N . PHE A 1 265 ? -25.297 -36.156 16.062 1 96.75 265 PHE A N 1
ATOM 2130 C CA . PHE A 1 265 ? -23.906 -35.812 15.797 1 96.75 265 PHE A CA 1
ATOM 2131 C C . PHE A 1 265 ? -23.062 -35.938 17.062 1 96.75 265 PHE A C 1
ATOM 2133 O O . PHE A 1 265 ? -21.953 -36.469 17.016 1 96.75 265 PHE A O 1
ATOM 2140 N N . LYS A 1 266 ? -23.562 -35.469 18.188 1 95.12 266 LYS A N 1
ATOM 2141 C CA . LYS A 1 266 ? -22.844 -35.594 19.453 1 95.12 266 LYS A CA 1
ATOM 2142 C C . LYS A 1 266 ? -22.562 -37.062 19.781 1 95.12 266 LYS A C 1
ATOM 2144 O O . LYS A 1 266 ? -21.484 -37.406 20.281 1 95.12 266 LYS A O 1
ATOM 2149 N N . SER A 1 267 ? -23.578 -37.844 19.484 1 95.44 267 SER A N 1
ATOM 2150 C CA . SER A 1 267 ? -23.422 -39.281 19.719 1 95.44 267 SER A CA 1
ATOM 2151 C C . SER A 1 267 ? -22.406 -39.906 18.75 1 95.44 267 SER A C 1
ATOM 2153 O O . SER A 1 267 ? -21.531 -40.656 19.156 1 95.44 267 SER A O 1
ATOM 2155 N N . ASP A 1 268 ? -22.531 -39.531 17.516 1 94.81 268 ASP A N 1
ATOM 2156 C CA . ASP A 1 268 ? -21.641 -40.062 16.469 1 94.81 268 ASP A CA 1
ATOM 2157 C C . ASP A 1 268 ? -20.188 -39.719 16.766 1 94.81 268 ASP A C 1
ATOM 2159 O O . ASP A 1 268 ? -19.281 -40.469 16.438 1 94.81 268 ASP A O 1
ATOM 2163 N N . PHE A 1 269 ? -19.953 -38.531 17.359 1 94.06 269 PHE A N 1
ATOM 2164 C CA . PHE A 1 269 ? -18.594 -38.062 17.578 1 94.06 269 PHE A CA 1
ATOM 2165 C C . PHE A 1 269 ? -18.047 -38.562 18.906 1 94.06 269 PHE A C 1
ATOM 2167 O O . PHE A 1 269 ? -16.875 -38.344 19.219 1 94.06 269 PHE A O 1
ATOM 2174 N N . GLY A 1 270 ? -18.797 -39.312 19.719 1 90.56 270 GLY A N 1
ATOM 2175 C CA . GLY A 1 270 ? -18.359 -40.062 20.891 1 90.56 270 GLY A CA 1
ATOM 2176 C C . GLY A 1 270 ? -17.922 -39.156 22.031 1 90.56 270 GLY A C 1
ATOM 2177 O O . GLY A 1 270 ? -16.938 -39.469 22.719 1 90.56 270 GLY A O 1
ATOM 2178 N N . GLY A 1 271 ? -18.469 -37.969 22.156 1 89.25 271 GLY A N 1
ATOM 2179 C CA . GLY A 1 271 ? -18.141 -37.094 23.266 1 89.25 271 GLY A CA 1
ATOM 2180 C C . GLY A 1 271 ? -16.891 -36.281 23.031 1 89.25 271 GLY A C 1
ATOM 2181 O O . GLY A 1 271 ? -16.469 -35.531 23.906 1 89.25 271 GLY A O 1
ATOM 2182 N N . ARG A 1 272 ? -16.234 -36.469 21.938 1 95.69 272 ARG A N 1
ATOM 2183 C CA . ARG A 1 272 ? -15.039 -35.688 21.609 1 95.69 272 ARG A CA 1
ATOM 2184 C C . ARG A 1 272 ? -15.391 -34.219 21.344 1 95.69 272 ARG A C 1
ATOM 2186 O O . ARG A 1 272 ? -16.5 -33.938 20.922 1 95.69 272 ARG A O 1
ATOM 2193 N N . LYS A 1 273 ? -14.438 -33.344 21.625 1 97.12 273 LYS A N 1
ATOM 2194 C CA . LYS A 1 273 ? -14.602 -31.953 21.234 1 97.12 273 LYS A CA 1
ATOM 2195 C C . LYS A 1 273 ? -14.539 -31.797 19.719 1 97.12 273 LYS A C 1
ATOM 2197 O O . LYS A 1 273 ? -13.742 -32.469 19.047 1 97.12 273 LYS A O 1
ATOM 2202 N N . LEU A 1 274 ? -15.336 -30.922 19.219 1 98.06 274 LEU A N 1
ATOM 2203 C CA . LEU A 1 274 ? -15.445 -30.781 17.766 1 98.06 274 LEU A CA 1
ATOM 2204 C C . LEU A 1 274 ? -14.789 -29.484 17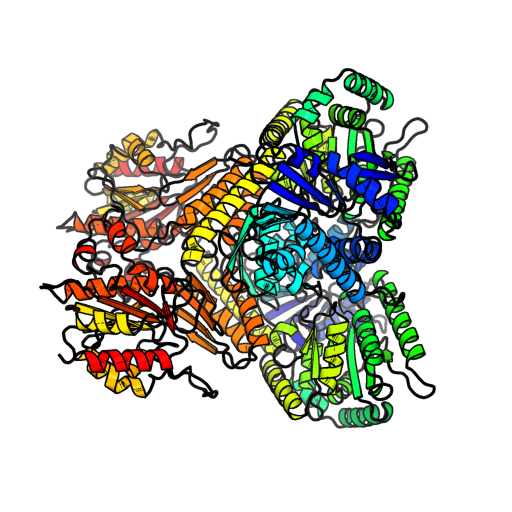.297 1 98.06 274 LEU A C 1
ATOM 2206 O O . LEU A 1 274 ? -15.148 -28.391 17.766 1 98.06 274 LEU A O 1
ATOM 2210 N N . ILE A 1 275 ? -13.797 -29.594 16.453 1 98.81 275 ILE A N 1
ATOM 2211 C CA . ILE A 1 275 ? -13.289 -28.484 15.641 1 98.81 275 ILE A CA 1
ATOM 2212 C C . ILE A 1 275 ? -13.883 -28.562 14.234 1 98.81 275 ILE A C 1
ATOM 2214 O O . ILE A 1 275 ? -13.766 -29.594 13.562 1 98.81 275 ILE A O 1
ATOM 2218 N N . LEU A 1 276 ? -14.469 -27.5 13.797 1 98.69 276 LEU A N 1
ATOM 2219 C CA . LEU A 1 276 ? -15.18 -27.516 12.523 1 98.69 276 LEU A CA 1
ATOM 2220 C C . LEU A 1 276 ? -14.547 -26.547 11.531 1 98.69 276 LEU A C 1
ATOM 2222 O O . LEU A 1 276 ? -14.18 -25.438 11.906 1 98.69 276 LEU A O 1
ATOM 2226 N N . GLY A 1 277 ? -14.297 -26.984 10.32 1 98.38 277 GLY A N 1
ATOM 2227 C CA . GLY A 1 277 ? -13.992 -26.141 9.164 1 98.38 277 GLY A CA 1
ATOM 2228 C C . GLY A 1 277 ? -15.008 -26.281 8.047 1 98.38 277 GLY A C 1
ATOM 2229 O O . GLY A 1 277 ? -15.398 -27.391 7.691 1 98.38 277 GLY A O 1
ATOM 2230 N N . VAL A 1 278 ? -15.508 -25.203 7.531 1 96.75 278 VAL A N 1
ATOM 2231 C CA . VAL A 1 278 ? -16.422 -25.172 6.391 1 96.75 278 VAL A CA 1
ATOM 2232 C C . VAL A 1 278 ? -15.891 -24.203 5.336 1 96.75 278 VAL A C 1
ATOM 2234 O O . VAL A 1 278 ? -15.898 -22.984 5.539 1 96.75 278 VAL A O 1
ATOM 2237 N N . ASP A 1 279 ? -15.438 -24.797 4.254 1 94.25 279 ASP A N 1
ATOM 2238 C CA . ASP A 1 279 ? -14.805 -23.969 3.23 1 94.25 279 ASP A CA 1
ATOM 2239 C C . ASP A 1 279 ? -15.078 -24.516 1.834 1 94.25 279 ASP A C 1
ATOM 2241 O O . ASP A 1 279 ? -15.312 -25.719 1.67 1 94.25 279 ASP A O 1
ATOM 2245 N N . ARG A 1 280 ? -15.07 -23.625 0.846 1 90.25 280 ARG A N 1
ATOM 2246 C CA . ARG A 1 280 ? -14.883 -24.109 -0.519 1 90.25 280 ARG A CA 1
ATOM 2247 C C . ARG A 1 280 ? -13.484 -24.672 -0.719 1 90.25 280 ARG A C 1
ATOM 2249 O O . ARG A 1 280 ? -12.531 -24.203 -0.089 1 90.25 280 ARG A O 1
ATOM 2256 N N . LEU A 1 281 ? -13.43 -25.703 -1.499 1 91.12 281 LEU A N 1
ATOM 2257 C CA . LEU A 1 281 ? -12.117 -26.25 -1.787 1 91.12 281 LEU A CA 1
ATOM 2258 C C . LEU A 1 281 ? -11.344 -25.359 -2.74 1 91.12 281 LEU A C 1
ATOM 2260 O O . LEU A 1 281 ? -11.461 -25.484 -3.961 1 91.12 281 LEU A O 1
ATOM 2264 N N . ASP A 1 282 ? -10.594 -24.469 -2.203 1 89.62 282 ASP A N 1
ATOM 2265 C CA . ASP A 1 282 ? -9.789 -23.469 -2.902 1 89.62 282 ASP A CA 1
ATOM 2266 C C . ASP A 1 282 ? -8.5 -23.172 -2.148 1 89.62 282 ASP A C 1
ATOM 2268 O O . ASP A 1 282 ? -8.461 -23.266 -0.918 1 89.62 282 ASP A O 1
ATOM 2272 N N . THR A 1 283 ? -7.484 -22.906 -2.896 1 88.19 283 THR A N 1
ATOM 2273 C CA . THR A 1 283 ? -6.172 -22.672 -2.309 1 88.19 283 THR A CA 1
ATOM 2274 C C . THR A 1 283 ? -6.234 -21.531 -1.292 1 88.19 283 THR A C 1
ATOM 2276 O O . THR A 1 283 ? -5.543 -21.562 -0.271 1 88.19 283 THR A O 1
ATOM 2279 N N . ILE A 1 284 ? -7.008 -20.562 -1.489 1 92.44 284 ILE A N 1
ATOM 2280 C CA . ILE A 1 284 ? -7.016 -19.344 -0.676 1 92.44 284 ILE A CA 1
ATOM 2281 C C . ILE A 1 284 ? -7.66 -19.641 0.677 1 92.44 284 ILE A C 1
ATOM 2283 O O . ILE A 1 284 ? -7.527 -18.859 1.618 1 92.44 284 ILE A O 1
ATOM 2287 N N . LYS A 1 285 ? -8.305 -20.734 0.838 1 95 285 LYS A N 1
ATOM 2288 C CA . LYS A 1 285 ? -9 -21.031 2.084 1 95 285 LYS A CA 1
ATOM 2289 C C . LYS A 1 285 ? -8.062 -21.672 3.105 1 95 285 LYS A C 1
ATOM 2291 O O . LYS A 1 285 ? -8.414 -21.797 4.277 1 95 285 LYS A O 1
ATOM 2296 N N . GLY A 1 286 ? -6.891 -22.125 2.729 1 94.62 286 GLY A N 1
ATOM 2297 C CA . GLY A 1 286 ? -5.832 -22.547 3.633 1 94.62 286 GLY A CA 1
ATOM 2298 C C . GLY A 1 286 ? -6.145 -23.844 4.352 1 94.62 286 GLY A C 1
ATOM 2299 O O . GLY A 1 286 ? -5.77 -24.016 5.512 1 94.62 286 GLY A O 1
ATOM 2300 N N . ILE A 1 287 ? -6.836 -24.766 3.648 1 96.25 287 ILE A N 1
ATOM 2301 C CA . ILE A 1 287 ? -7.211 -26.031 4.27 1 96.25 287 ILE A CA 1
ATOM 2302 C C . ILE A 1 287 ? -5.957 -26.828 4.621 1 96.25 287 ILE A C 1
ATOM 2304 O O . ILE A 1 287 ? -5.848 -27.375 5.723 1 96.25 287 ILE A O 1
ATOM 2308 N N . PRO A 1 288 ? -4.938 -26.891 3.758 1 94.06 288 PRO A N 1
ATOM 2309 C CA . PRO A 1 288 ? -3.703 -27.578 4.145 1 94.06 288 PRO A CA 1
ATOM 2310 C C . PRO A 1 288 ? -3.057 -26.969 5.391 1 94.06 288 PRO A C 1
ATOM 2312 O O . PRO A 1 288 ? -2.543 -27.703 6.238 1 94.06 288 PRO A O 1
ATOM 2315 N N . HIS A 1 289 ? -3.062 -25.656 5.508 1 94.06 289 HIS A N 1
ATOM 2316 C CA . HIS A 1 289 ? -2.525 -24.969 6.68 1 94.06 289 HIS A CA 1
ATOM 2317 C C . HIS A 1 289 ? -3.273 -25.375 7.945 1 94.06 289 HIS A C 1
ATOM 2319 O O . HIS A 1 289 ? -2.664 -25.547 9 1 94.06 289 HIS A O 1
ATOM 2325 N N . LYS A 1 290 ? -4.547 -25.547 7.801 1 96.88 290 LYS A N 1
ATOM 2326 C CA . LYS A 1 290 ? -5.398 -26 8.898 1 96.88 290 LYS A CA 1
ATOM 2327 C C . LYS A 1 290 ? -4.969 -27.359 9.398 1 96.88 290 LYS A C 1
ATOM 2329 O O . LYS A 1 290 ? -4.816 -27.578 10.609 1 96.88 290 LYS A O 1
ATOM 2334 N N . TYR A 1 291 ? -4.789 -28.281 8.469 1 96.38 291 TYR A N 1
ATOM 2335 C CA . TYR A 1 291 ? -4.391 -29.641 8.82 1 96.38 291 TYR A CA 1
ATOM 2336 C C . TYR A 1 291 ? -3.023 -29.656 9.492 1 96.38 291 TYR A C 1
ATOM 2338 O O . TYR A 1 291 ? -2.818 -30.359 10.477 1 96.38 291 TYR A O 1
ATOM 2346 N N . GLN A 1 292 ? -2.125 -28.844 8.969 1 93.5 292 GLN A N 1
ATOM 2347 C CA . GLN A 1 292 ? -0.777 -28.812 9.531 1 93.5 292 GLN A CA 1
ATOM 2348 C C . GLN A 1 292 ? -0.786 -28.25 10.953 1 93.5 292 GLN A C 1
ATOM 2350 O O . GLN A 1 292 ? -0.063 -28.75 11.82 1 93.5 292 GLN A O 1
ATOM 2355 N N . ALA A 1 293 ? -1.541 -27.266 11.156 1 95.56 293 ALA A N 1
ATOM 2356 C CA . ALA A 1 293 ? -1.649 -26.688 12.492 1 95.56 293 ALA A CA 1
ATOM 2357 C C . ALA A 1 293 ? -2.258 -27.688 13.469 1 95.56 293 ALA A C 1
ATOM 2359 O O . ALA A 1 293 ? -1.812 -27.797 14.617 1 95.56 293 ALA A O 1
ATOM 2360 N N . PHE A 1 294 ? -3.264 -28.438 13.055 1 97.94 294 PHE A N 1
ATOM 2361 C CA . PHE A 1 294 ? -3.895 -29.438 13.898 1 97.94 294 PHE A CA 1
ATOM 2362 C C . PHE A 1 294 ? -2.924 -30.578 14.195 1 97.94 294 PHE A C 1
ATOM 2364 O O . PHE A 1 294 ? -2.871 -31.078 15.328 1 97.94 294 PHE A O 1
ATOM 2371 N N . GLU A 1 295 ? -2.225 -30.938 13.164 1 95.44 295 GLU A N 1
ATOM 2372 C CA . GLU A 1 295 ? -1.194 -31.953 13.367 1 95.44 295 GLU A CA 1
ATOM 2373 C C . GLU A 1 295 ? -0.195 -31.531 14.438 1 95.44 295 GLU A C 1
ATOM 2375 O O . GLU A 1 295 ? 0.143 -32.312 15.328 1 95.44 295 GLU A O 1
ATOM 2380 N N . LYS A 1 296 ? 0.262 -30.312 14.273 1 94.25 296 LYS A N 1
ATOM 2381 C CA . LYS A 1 296 ? 1.197 -29.781 15.258 1 94.25 296 LYS A CA 1
ATOM 2382 C C . LYS A 1 296 ? 0.575 -29.766 16.656 1 94.25 296 LYS A C 1
ATOM 2384 O O . LYS A 1 296 ? 1.249 -30.062 17.641 1 94.25 296 LYS A O 1
ATOM 2389 N N . PHE A 1 297 ? -0.654 -29.438 16.828 1 96.94 297 PHE A N 1
ATOM 2390 C CA . PHE A 1 297 ? -1.373 -29.422 18.094 1 96.94 297 PHE A CA 1
ATOM 2391 C C . PHE A 1 297 ? -1.382 -30.812 18.734 1 96.94 297 PHE A C 1
ATOM 2393 O O . PHE A 1 297 ? -1.097 -30.969 19.922 1 96.94 297 PHE A O 1
ATOM 2400 N N . LEU A 1 298 ? -1.653 -31.797 17.891 1 97.19 298 LEU A N 1
ATOM 2401 C CA . LEU A 1 298 ? -1.696 -33.156 18.406 1 97.19 298 LEU A CA 1
ATOM 2402 C C . LEU A 1 298 ? -0.308 -33.625 18.812 1 97.19 298 LEU A C 1
ATOM 2404 O O . LEU A 1 298 ? -0.171 -34.406 19.766 1 97.19 298 LEU A O 1
ATOM 2408 N N . GLU A 1 299 ? 0.645 -33.125 18.125 1 94.62 299 GLU A N 1
ATOM 2409 C CA . GLU A 1 299 ? 2.025 -33.469 18.453 1 94.62 299 GLU A CA 1
ATOM 2410 C C . GLU A 1 299 ? 2.428 -32.906 19.812 1 94.62 299 GLU A C 1
ATOM 2412 O O . GLU A 1 299 ? 3.102 -33.594 20.594 1 94.62 299 GLU A O 1
ATOM 2417 N N . GLU A 1 300 ? 1.966 -31.766 20.047 1 95.31 300 GLU A N 1
ATOM 2418 C CA . GLU A 1 300 ? 2.447 -31.062 21.234 1 95.31 300 GLU A CA 1
ATOM 2419 C C . GLU A 1 300 ? 1.521 -31.281 22.422 1 95.31 300 GLU A C 1
ATOM 2421 O O . GLU A 1 300 ? 1.894 -31 23.578 1 95.31 300 GLU A O 1
ATOM 2426 N N . ASN A 1 301 ? 0.364 -31.828 22.172 1 97.06 301 ASN A N 1
ATOM 2427 C CA . ASN A 1 301 ? -0.613 -32.031 23.234 1 97.06 301 ASN A CA 1
ATOM 2428 C C . ASN A 1 301 ? -1.145 -33.469 23.234 1 97.06 301 ASN A C 1
ATOM 2430 O O . ASN A 1 301 ? -2.299 -33.719 22.875 1 97.06 301 ASN A O 1
ATOM 2434 N N . GLU A 1 302 ? -0.449 -34.344 23.812 1 95.62 302 GLU A N 1
ATOM 2435 C CA . GLU A 1 302 ? -0.771 -35.781 23.797 1 95.62 302 GLU A CA 1
ATOM 2436 C C . GLU A 1 302 ? -2.08 -36.062 24.531 1 95.62 302 GLU A C 1
ATOM 2438 O O . GLU A 1 302 ? -2.814 -36.969 24.172 1 95.62 302 GLU A O 1
ATOM 2443 N N . ASP A 1 303 ? -2.336 -35.188 25.422 1 95.69 303 ASP A N 1
ATOM 2444 C CA . ASP A 1 303 ? -3.516 -35.375 26.25 1 95.69 303 ASP A CA 1
ATOM 2445 C C . ASP A 1 303 ? -4.797 -35.188 25.453 1 95.69 303 ASP A C 1
ATOM 2447 O O . ASP A 1 303 ? -5.867 -35.656 25.844 1 95.69 303 ASP A O 1
ATOM 2451 N N . TRP A 1 304 ? -4.738 -34.594 24.328 1 96.5 304 TRP A N 1
ATOM 2452 C CA . TRP A 1 304 ? -5.922 -34.281 23.531 1 96.5 304 TRP A CA 1
ATOM 2453 C C . TRP A 1 304 ? -6.156 -35.344 22.469 1 96.5 304 TRP A C 1
ATOM 2455 O O . TRP A 1 304 ? -7.211 -35.375 21.828 1 96.5 304 TRP A O 1
ATOM 2465 N N . ARG A 1 305 ? -5.191 -36.25 22.312 1 95 305 ARG A N 1
ATOM 2466 C CA . ARG A 1 305 ? -5.352 -37.312 21.328 1 95 305 ARG A CA 1
ATOM 2467 C C . ARG A 1 305 ? -6.547 -38.219 21.672 1 95 305 ARG A C 1
ATOM 2469 O O . ARG A 1 305 ? -6.684 -38.656 22.812 1 95 305 ARG A O 1
ATOM 2476 N N . GLY A 1 306 ? -7.453 -38.312 20.703 1 94.44 306 GLY A N 1
ATOM 2477 C CA . GLY A 1 306 ? -8.648 -39.125 20.906 1 94.44 306 GLY A CA 1
ATOM 2478 C C . GLY A 1 306 ? -9.781 -38.344 21.562 1 94.44 306 GLY A C 1
ATOM 2479 O O . GLY A 1 306 ? -10.891 -38.875 21.703 1 94.44 306 GLY A O 1
ATOM 2480 N N . LYS A 1 307 ? -9.492 -37.094 21.922 1 96.12 307 LYS A N 1
ATOM 2481 C CA . LYS A 1 307 ? -10.5 -36.312 22.625 1 96.12 307 LYS A CA 1
ATOM 2482 C C . LYS A 1 307 ? -11.016 -35.156 21.766 1 96.12 307 LYS A C 1
ATOM 2484 O O . LYS A 1 307 ? -11.93 -34.438 22.156 1 96.12 307 LYS A O 1
ATOM 2489 N N . VAL A 1 308 ? -10.414 -35.031 20.656 1 97.62 308 VAL A N 1
ATOM 2490 C CA . VAL A 1 308 ? -10.797 -33.938 19.781 1 97.62 308 VAL A CA 1
ATOM 2491 C C . VAL A 1 308 ? -10.906 -34.406 18.344 1 97.62 308 VAL A C 1
ATOM 2493 O O . VAL A 1 308 ? -10.156 -35.312 17.922 1 97.62 308 VAL A O 1
ATOM 2496 N N . LEU A 1 309 ? -11.852 -33.938 17.578 1 98 309 LEU A N 1
ATOM 2497 C CA . LEU A 1 309 ? -12.109 -34.281 16.188 1 98 309 LEU A CA 1
ATOM 2498 C C . LEU A 1 309 ? -12.164 -33.031 15.32 1 98 309 LEU A C 1
ATOM 2500 O O . LEU A 1 309 ? -12.852 -32.062 15.656 1 98 309 LEU A O 1
ATOM 2504 N N . LEU A 1 310 ? -11.352 -33 14.227 1 98.75 310 LEU A N 1
ATOM 2505 C CA . LEU A 1 310 ? -11.484 -31.953 13.211 1 98.75 310 LEU A CA 1
ATOM 2506 C C . LEU A 1 310 ? -12.359 -32.438 12.055 1 98.75 310 LEU A C 1
ATOM 2508 O O . LEU A 1 310 ? -11.984 -33.344 11.328 1 98.75 310 LEU A O 1
ATOM 2512 N N . LEU A 1 311 ? -13.508 -31.891 11.945 1 98.5 311 LEU A N 1
ATOM 2513 C CA . LEU A 1 311 ? -14.391 -32.125 10.805 1 98.5 311 LEU A CA 1
ATOM 2514 C C . LEU A 1 311 ? -14.266 -31.016 9.773 1 98.5 311 LEU A C 1
ATOM 2516 O O . LEU A 1 311 ? -14.609 -29.859 10.055 1 98.5 311 LEU A O 1
ATOM 2520 N N . GLN A 1 312 ? -13.758 -31.359 8.602 1 98.62 312 GLN A N 1
ATOM 2521 C CA . GLN A 1 312 ? -13.578 -30.391 7.527 1 98.62 312 GLN A CA 1
ATOM 2522 C C . GLN A 1 312 ? -14.562 -30.641 6.383 1 98.62 312 GLN A C 1
ATOM 2524 O O . GLN A 1 312 ? -14.508 -31.672 5.727 1 98.62 312 GLN A O 1
ATOM 2529 N N . ILE A 1 313 ? -15.469 -29.719 6.223 1 97.31 313 ILE A N 1
ATOM 2530 C CA . ILE A 1 313 ? -16.344 -29.734 5.055 1 97.31 313 ILE A CA 1
ATOM 2531 C C . ILE A 1 313 ? -15.711 -28.906 3.936 1 97.31 313 ILE A C 1
ATOM 2533 O O . ILE A 1 313 ? -15.594 -27.672 4.051 1 97.31 313 ILE A O 1
ATOM 2537 N N . ALA A 1 314 ? -15.297 -29.531 2.865 1 94.88 314 ALA A N 1
ATOM 2538 C CA . ALA A 1 314 ? -14.656 -28.891 1.723 1 94.88 314 ALA A CA 1
ATOM 2539 C C . ALA A 1 314 ? -15.547 -28.953 0.482 1 94.88 314 ALA A C 1
ATOM 2541 O O . ALA A 1 314 ? -15.477 -29.922 -0.28 1 94.88 314 ALA A O 1
ATOM 2542 N N . VAL A 1 315 ? -16.266 -27.891 0.242 1 89.94 315 VAL A N 1
ATOM 2543 C CA . VAL A 1 315 ? -17.203 -27.875 -0.875 1 89.94 315 VAL A CA 1
ATOM 2544 C C . VAL A 1 315 ? -16.438 -27.688 -2.188 1 89.94 315 VAL A C 1
ATOM 2546 O O . VAL A 1 315 ? -15.703 -26.719 -2.352 1 89.94 315 VAL A O 1
ATOM 2549 N N . PRO A 1 316 ? -16.625 -28.609 -3.078 1 84.19 316 PRO A N 1
ATOM 2550 C CA . PRO A 1 316 ? -15.906 -28.484 -4.355 1 84.19 316 PRO A CA 1
ATOM 2551 C C . PRO A 1 316 ? -16.312 -27.25 -5.141 1 84.19 316 PRO A C 1
ATOM 2553 O O . PRO A 1 316 ? -17.484 -26.828 -5.09 1 84.19 316 PRO A O 1
ATOM 2556 N N . THR A 1 317 ? -15.25 -26.609 -5.742 1 75 317 THR A N 1
ATOM 2557 C CA . THR A 1 317 ? -15.492 -25.453 -6.586 1 75 317 THR A CA 1
ATOM 2558 C C . THR A 1 317 ? -14.773 -25.594 -7.926 1 75 317 THR A C 1
ATOM 2560 O O . THR A 1 317 ? -13.766 -26.297 -8.023 1 75 317 THR A O 1
ATOM 2563 N N . ARG A 1 318 ? -15.188 -25.109 -8.953 1 65.19 318 ARG A N 1
ATOM 2564 C CA . ARG A 1 318 ? -14.555 -24.875 -10.242 1 65.19 318 ARG A CA 1
ATOM 2565 C C . ARG A 1 318 ? -13.883 -26.141 -10.766 1 65.19 318 ARG A C 1
ATOM 2567 O O . ARG A 1 318 ? -12.703 -26.125 -11.109 1 65.19 318 ARG A O 1
ATOM 2574 N N . ASN A 1 319 ? -14.383 -27.328 -10.773 1 59.41 319 ASN A N 1
ATOM 2575 C CA . ASN A 1 319 ? -13.891 -28.672 -11.047 1 59.41 319 ASN A CA 1
ATOM 2576 C C . ASN A 1 319 ? -13.094 -28.719 -12.344 1 59.41 319 ASN A C 1
ATOM 2578 O O . ASN A 1 319 ? -12.266 -29.609 -12.539 1 59.41 319 ASN A O 1
ATOM 2582 N N . GLY A 1 320 ? -13.078 -27.688 -13.109 1 58.81 320 GLY A N 1
ATOM 2583 C CA . GLY A 1 320 ? -12.391 -27.781 -14.391 1 58.81 320 GLY A CA 1
ATOM 2584 C C . GLY A 1 320 ? -11.023 -27.125 -14.367 1 58.81 320 GLY A C 1
ATOM 2585 O O . GLY A 1 320 ? -10.289 -27.188 -15.359 1 58.81 320 GLY A O 1
ATOM 2586 N N . ILE A 1 321 ? -10.523 -26.781 -13.266 1 65.06 321 ILE A N 1
ATOM 2587 C CA . ILE A 1 321 ? -9.25 -26.062 -13.211 1 65.06 321 ILE A CA 1
ATOM 2588 C C . ILE A 1 321 ? -8.195 -26.922 -12.516 1 65.06 321 ILE A C 1
ATOM 2590 O O . ILE A 1 321 ? -8.438 -27.453 -11.43 1 65.06 321 ILE A O 1
ATOM 2594 N N . GLY A 1 322 ? -7.074 -27.234 -13.117 1 68.12 322 GLY A N 1
ATOM 2595 C CA . GLY A 1 322 ? -5.973 -28.062 -12.648 1 68.12 322 GLY A CA 1
ATOM 2596 C C . GLY A 1 322 ? -5.508 -27.719 -11.25 1 68.12 322 GLY A C 1
ATOM 2597 O O . GLY A 1 322 ? -5.258 -28.609 -10.43 1 68.12 322 GLY A O 1
ATOM 2598 N N . GLU A 1 323 ? -5.484 -26.531 -10.922 1 74.62 323 GLU A N 1
ATOM 2599 C CA . GLU A 1 323 ? -5.023 -26.078 -9.617 1 74.62 323 GLU A CA 1
ATOM 2600 C C . GLU A 1 323 ? -5.914 -26.625 -8.5 1 74.62 323 GLU A C 1
ATOM 2602 O O . GLU A 1 323 ? -5.434 -26.938 -7.406 1 74.62 323 GLU A O 1
ATOM 2607 N N . TYR A 1 324 ? -7.117 -26.875 -8.781 1 77.06 324 TYR A N 1
ATOM 2608 C CA . TYR A 1 324 ? -8.062 -27.359 -7.773 1 77.06 324 TYR A CA 1
ATOM 2609 C C . TYR A 1 324 ? -7.867 -28.844 -7.504 1 77.06 324 TYR A C 1
ATOM 2611 O O . TYR A 1 324 ? -8.008 -29.297 -6.363 1 77.06 324 TYR A O 1
ATOM 2619 N N . GLN A 1 325 ? -7.512 -29.531 -8.523 1 81.94 325 GLN A N 1
ATOM 2620 C CA . GLN A 1 325 ? -7.215 -30.938 -8.328 1 81.94 325 GLN A CA 1
ATOM 2621 C C . GLN A 1 325 ? -5.977 -31.125 -7.461 1 81.94 325 GLN A C 1
ATOM 2623 O O . GLN A 1 325 ? -5.93 -32.031 -6.621 1 81.94 325 GLN A O 1
ATOM 2628 N N . LYS A 1 326 ? -5.078 -30.297 -7.699 1 84.88 326 LYS A N 1
ATOM 2629 C CA . LYS A 1 326 ? -3.848 -30.375 -6.918 1 84.88 326 LYS A CA 1
ATOM 2630 C C . LYS A 1 326 ? -4.125 -30.156 -5.434 1 84.88 326 LYS A C 1
ATOM 2632 O O . LYS A 1 326 ? -3.574 -30.859 -4.586 1 84.88 326 LYS A O 1
ATOM 2637 N N . ILE A 1 327 ? -4.961 -29.25 -5.145 1 89 327 ILE A N 1
ATOM 2638 C CA . ILE A 1 327 ? -5.246 -28.969 -3.744 1 89 327 ILE A CA 1
ATOM 2639 C C . ILE A 1 327 ? -6.066 -30.094 -3.139 1 89 327 ILE A C 1
ATOM 2641 O O . ILE A 1 327 ? -5.902 -30.438 -1.965 1 89 327 ILE A O 1
ATOM 2645 N N . LYS A 1 328 ? -6.938 -30.625 -3.9 1 90.81 328 LYS A N 1
ATOM 2646 C CA . LYS A 1 328 ? -7.715 -31.781 -3.438 1 90.81 328 LYS A CA 1
ATOM 2647 C C . LYS A 1 328 ? -6.801 -32.938 -3.047 1 90.81 328 LYS A C 1
ATOM 2649 O O . LYS A 1 328 ? -6.945 -33.5 -1.964 1 90.81 328 LYS A O 1
ATOM 2654 N N . ASP A 1 329 ? -5.859 -33.188 -3.879 1 91.69 329 ASP A N 1
ATOM 2655 C CA . ASP A 1 329 ? -4.91 -34.281 -3.627 1 91.69 329 ASP A CA 1
ATOM 2656 C C . ASP A 1 329 ? -4.051 -33.969 -2.4 1 91.69 329 ASP A C 1
ATOM 2658 O O . ASP A 1 329 ? -3.771 -34.875 -1.598 1 91.69 329 ASP A O 1
ATOM 2662 N N . GLN A 1 330 ? -3.686 -32.781 -2.355 1 90.94 330 GLN A N 1
ATOM 2663 C CA . GLN A 1 330 ? -2.879 -32.375 -1.211 1 90.94 330 GLN A CA 1
ATOM 2664 C C . GLN A 1 330 ? -3.643 -32.562 0.096 1 90.94 330 GLN A C 1
ATOM 2666 O O . GLN A 1 330 ? -3.088 -33.062 1.078 1 90.94 330 GLN A O 1
ATOM 2671 N N . CYS A 1 331 ? -4.848 -32.188 0.148 1 94.31 331 CYS A N 1
ATOM 2672 C CA . CYS A 1 331 ? -5.68 -32.344 1.339 1 94.31 331 CYS A CA 1
ATOM 2673 C C . CYS A 1 331 ? -5.848 -33.781 1.722 1 94.31 331 CYS A C 1
ATOM 2675 O O . CYS A 1 331 ? -5.68 -34.156 2.887 1 94.31 331 CYS A O 1
ATOM 2677 N N . HIS A 1 332 ? -6.113 -34.625 0.749 1 95.44 332 HIS A N 1
ATOM 2678 C CA . HIS A 1 332 ? -6.289 -36.062 1.011 1 95.44 332 HIS A CA 1
ATOM 2679 C C . HIS A 1 332 ? -5 -36.688 1.53 1 95.44 332 HIS A C 1
ATOM 2681 O O . HIS A 1 332 ? -5.035 -37.531 2.422 1 95.44 332 HIS A O 1
ATOM 2687 N N . GLY A 1 333 ? -3.939 -36.25 0.922 1 93.94 333 GLY A N 1
ATOM 2688 C CA . GLY A 1 333 ? -2.652 -36.75 1.39 1 93.94 333 GLY A CA 1
ATOM 2689 C C . GLY A 1 333 ? -2.373 -36.406 2.84 1 93.94 333 GLY A C 1
ATOM 2690 O O . GLY A 1 333 ? -1.919 -37.25 3.611 1 93.94 333 GLY A O 1
ATOM 2691 N N . LEU A 1 334 ? -2.676 -35.219 3.238 1 93.81 334 LEU A N 1
ATOM 2692 C CA . LEU A 1 334 ? -2.457 -34.75 4.605 1 93.81 334 LEU A CA 1
ATOM 2693 C C . LEU A 1 334 ? -3.371 -35.469 5.582 1 93.81 334 LEU A C 1
ATOM 2695 O O . LEU A 1 334 ? -2.93 -35.906 6.648 1 93.81 334 LEU A O 1
ATOM 2699 N N . VAL A 1 335 ? -4.598 -35.625 5.199 1 97.19 335 VAL A N 1
ATOM 2700 C CA . VAL A 1 335 ? -5.57 -36.281 6.047 1 97.19 335 VAL A CA 1
ATOM 2701 C C . VAL A 1 335 ? -5.133 -37.75 6.277 1 97.19 335 VAL A C 1
ATOM 2703 O O . VAL A 1 335 ? -5.164 -38.219 7.41 1 97.19 335 VAL A O 1
ATOM 2706 N N . GLY A 1 336 ? -4.789 -38.375 5.18 1 95.5 336 GLY A N 1
ATOM 2707 C CA . GLY A 1 336 ? -4.316 -39.75 5.297 1 95.5 336 GLY A CA 1
ATOM 2708 C C . GLY A 1 336 ? -3.123 -39.906 6.223 1 95.5 336 GLY A C 1
ATOM 2709 O O . GLY A 1 336 ? -3.08 -40.812 7.055 1 95.5 336 GLY A O 1
ATOM 2710 N N . ARG A 1 337 ? -2.211 -39.031 6.078 1 93.44 337 ARG A N 1
ATOM 2711 C CA . ARG A 1 337 ? -0.991 -39.062 6.879 1 93.44 337 ARG A CA 1
ATOM 2712 C C . ARG A 1 337 ? -1.292 -38.812 8.352 1 93.44 337 ARG A C 1
ATOM 2714 O O . ARG A 1 337 ? -0.825 -39.562 9.219 1 93.44 337 ARG A O 1
ATOM 2721 N N . ILE A 1 338 ? -2.055 -37.844 8.688 1 95.94 338 ILE A N 1
ATOM 2722 C CA . ILE A 1 338 ? -2.338 -37.438 10.062 1 95.94 338 ILE A CA 1
ATOM 2723 C C . ILE A 1 338 ? -3.193 -38.531 10.734 1 95.94 338 ILE A C 1
ATOM 2725 O O . ILE A 1 338 ? -2.934 -38.906 11.875 1 95.94 338 ILE A O 1
ATOM 2729 N N . ASN A 1 339 ? -4.211 -39 10.047 1 97.31 339 ASN A N 1
ATOM 2730 C CA . ASN A 1 339 ? -5.039 -40.062 10.578 1 97.31 339 ASN A CA 1
ATOM 2731 C C . ASN A 1 339 ? -4.227 -41.344 10.828 1 97.31 339 ASN A C 1
ATOM 2733 O O . ASN A 1 339 ? -4.496 -42.094 11.766 1 97.31 339 ASN A O 1
ATOM 2737 N N . GLY A 1 340 ? -3.279 -41.625 9.914 1 95.25 340 GLY A N 1
ATOM 2738 C CA . GLY A 1 340 ? -2.4 -42.75 10.117 1 95.25 340 GLY A CA 1
ATOM 2739 C C . GLY A 1 340 ? -1.526 -42.625 11.352 1 95.25 340 GLY A C 1
ATOM 2740 O O . GLY A 1 340 ? -1.272 -43.625 12.047 1 95.25 340 GLY A O 1
ATOM 2741 N N . ARG A 1 341 ? -1.116 -41.5 11.641 1 94.56 341 ARG A N 1
ATOM 2742 C CA . ARG A 1 341 ? -0.18 -41.25 12.734 1 94.56 341 ARG A CA 1
ATOM 2743 C C . ARG A 1 341 ? -0.9 -41.188 14.078 1 94.56 341 ARG A C 1
ATOM 2745 O O . ARG A 1 341 ? -0.37 -41.656 15.086 1 94.56 341 ARG A O 1
ATOM 2752 N N . PHE A 1 342 ? -2.107 -40.594 14.094 1 96.25 342 PHE A N 1
ATOM 2753 C CA . PHE A 1 342 ? -2.707 -40.281 15.391 1 96.25 342 PHE A CA 1
ATOM 2754 C C . PHE A 1 342 ? -4.012 -41.031 15.57 1 96.25 342 PHE A C 1
ATOM 2756 O O . PHE A 1 342 ? -4.605 -41.031 16.656 1 96.25 342 PHE A O 1
ATOM 2763 N N . GLY A 1 343 ? -4.449 -41.719 14.492 1 93.94 343 GLY A N 1
ATOM 2764 C CA . GLY A 1 343 ? -5.688 -42.469 14.578 1 93.94 343 GLY A CA 1
ATOM 2765 C C . GLY A 1 343 ? -5.508 -43.844 15.219 1 93.94 343 GLY A C 1
ATOM 2766 O O . GLY A 1 343 ? -4.387 -44.219 15.547 1 93.94 343 GLY A O 1
ATOM 2767 N N . SER A 1 344 ? -6.66 -44.375 15.492 1 91.62 344 SER A N 1
ATOM 2768 C CA . SER A 1 344 ? -6.746 -45.75 15.969 1 91.62 344 SER A CA 1
ATOM 2769 C C . SER A 1 344 ? -7.773 -46.562 15.172 1 91.62 344 SER A C 1
ATOM 2771 O O . SER A 1 344 ? -8.359 -46.062 14.219 1 91.62 344 SER A O 1
ATOM 2773 N N . ILE A 1 345 ? -7.953 -47.781 15.609 1 87.81 345 ILE A N 1
ATOM 2774 C CA . ILE A 1 345 ? -8.898 -48.656 14.914 1 87.81 345 ILE A CA 1
ATOM 2775 C C . ILE A 1 345 ? -10.312 -48.094 15.047 1 87.81 345 ILE A C 1
ATOM 2777 O O . ILE A 1 345 ? -11.117 -48.188 14.125 1 87.81 345 ILE A O 1
ATOM 2781 N N . SER A 1 346 ? -10.508 -47.438 16.094 1 85.94 346 SER A N 1
ATOM 2782 C CA . SER A 1 346 ? -11.883 -47.062 16.391 1 85.94 346 SER A CA 1
ATOM 2783 C C . SER A 1 346 ? -12.078 -45.562 16.156 1 85.94 346 SER A C 1
ATOM 2785 O O . SER A 1 346 ? -13.211 -45.062 16.203 1 85.94 346 SER A O 1
ATOM 2787 N N . SER A 1 347 ? -10.977 -44.875 15.938 1 88.69 347 SER A N 1
ATOM 2788 C CA . SER A 1 347 ? -11.18 -43.406 15.898 1 88.69 347 SER A CA 1
ATOM 2789 C C . SER A 1 347 ? -10.125 -42.719 15.047 1 88.69 347 SER A C 1
ATOM 2791 O O . SER A 1 347 ? -8.961 -43.156 15.039 1 88.69 347 SER A O 1
ATOM 2793 N N . VAL A 1 348 ? -10.586 -41.719 14.266 1 94.5 348 VAL A N 1
ATOM 2794 C CA . VAL A 1 348 ? -9.664 -40.875 13.5 1 94.5 348 VAL A CA 1
ATOM 2795 C C . VAL A 1 348 ? -9.766 -39.438 13.961 1 94.5 348 VAL A C 1
ATOM 2797 O O . VAL A 1 348 ? -10.836 -38.969 14.352 1 94.5 348 VAL A O 1
ATOM 2800 N N . PRO A 1 349 ? -8.703 -38.719 13.875 1 97.38 349 PRO A N 1
ATOM 2801 C CA . PRO A 1 349 ? -8.727 -37.344 14.344 1 97.38 349 PRO A CA 1
ATOM 2802 C C . PRO A 1 349 ? -9.328 -36.375 13.32 1 97.38 349 PRO A C 1
ATOM 2804 O O . PRO A 1 349 ? -9.781 -35.281 13.68 1 97.38 349 PRO A O 1
ATOM 2807 N N . ILE A 1 350 ? -9.273 -36.75 12.008 1 98.5 350 ILE A N 1
ATOM 2808 C CA . ILE A 1 350 ? -9.773 -35.844 10.992 1 98.5 350 ILE A CA 1
ATOM 2809 C C . ILE A 1 350 ? -10.812 -36.531 10.117 1 98.5 350 ILE A C 1
ATOM 2811 O O . ILE A 1 350 ? -10.57 -37.656 9.641 1 98.5 350 ILE A O 1
ATOM 2815 N N . ILE A 1 351 ? -11.922 -35.969 9.945 1 97.62 351 ILE A N 1
ATOM 2816 C CA . ILE A 1 351 ? -12.898 -36.344 8.938 1 97.62 351 ILE A CA 1
ATOM 2817 C C . ILE A 1 351 ? -12.984 -35.281 7.867 1 97.62 351 ILE A C 1
ATOM 2819 O O . ILE A 1 351 ? -13.266 -34.094 8.18 1 97.62 351 ILE A O 1
ATOM 2823 N N . HIS A 1 352 ? -12.633 -35.594 6.688 1 97.56 352 HIS A N 1
ATOM 2824 C CA . HIS A 1 352 ? -12.68 -34.688 5.547 1 97.56 352 HIS A CA 1
ATOM 2825 C C . HIS A 1 352 ? -13.805 -35.062 4.59 1 97.56 352 HIS A C 1
ATOM 2827 O O . HIS A 1 352 ? -13.82 -36.156 4.043 1 97.56 352 HIS A O 1
ATOM 2833 N N . LEU A 1 353 ? -14.727 -34.125 4.336 1 96.06 353 LEU A N 1
ATOM 2834 C CA . LEU A 1 353 ? -15.852 -34.375 3.441 1 96.06 353 LEU A CA 1
ATOM 2835 C C . LEU A 1 353 ? -15.773 -33.5 2.201 1 96.06 353 LEU A C 1
ATOM 2837 O O . LEU A 1 353 ? -15.789 -32.281 2.305 1 96.06 353 LEU A O 1
ATOM 2841 N N . ASP A 1 354 ? -15.781 -34.094 0.989 1 91.06 354 ASP A N 1
ATOM 2842 C CA . ASP A 1 354 ? -15.734 -33.375 -0.279 1 91.06 354 ASP A CA 1
ATOM 2843 C C . ASP A 1 354 ? -17.141 -33.094 -0.791 1 91.06 354 ASP A C 1
ATOM 2845 O O . ASP A 1 354 ? -17.484 -33.438 -1.926 1 91.06 354 ASP A O 1
ATOM 2849 N N . CYS A 1 355 ? -18.016 -32.562 0.001 1 88.62 355 CYS A N 1
ATOM 2850 C CA . CYS A 1 355 ? -19.375 -32.281 -0.432 1 88.62 355 CYS A CA 1
ATOM 2851 C C . CYS A 1 355 ? -20 -31.156 0.37 1 88.62 355 CYS A C 1
ATOM 2853 O O . CYS A 1 355 ? -19.438 -30.719 1.383 1 88.62 355 CYS A O 1
ATOM 2855 N N . SER A 1 356 ? -21.125 -30.75 -0.137 1 87.31 356 SER A N 1
ATOM 2856 C CA . SER A 1 356 ? -21.922 -29.781 0.615 1 87.31 356 SER A CA 1
ATOM 2857 C C . SER A 1 356 ? -22.859 -30.469 1.597 1 87.31 356 SER A C 1
ATOM 2859 O O . SER A 1 356 ? -23.172 -31.656 1.431 1 87.31 356 SER A O 1
ATOM 2861 N N . ILE A 1 357 ? -23.156 -29.75 2.609 1 91 357 ILE A N 1
ATOM 2862 C CA . ILE A 1 357 ? -24.062 -30.266 3.633 1 91 357 ILE A CA 1
ATOM 2863 C C . ILE A 1 357 ? -25.375 -29.5 3.594 1 91 357 ILE A C 1
ATOM 2865 O O . ILE A 1 357 ? -25.406 -28.312 3.307 1 91 357 ILE A O 1
ATOM 2869 N N . HIS A 1 358 ? -26.406 -30.281 3.879 1 90.38 358 HIS A N 1
ATOM 2870 C CA . HIS A 1 358 ? -27.734 -29.641 3.916 1 90.38 358 HIS A CA 1
ATOM 2871 C C . HIS A 1 358 ? -27.797 -28.578 5.004 1 90.38 358 HIS A C 1
ATOM 2873 O O . HIS A 1 358 ? -27.203 -28.734 6.074 1 90.38 358 HIS A O 1
ATOM 2879 N N . PHE A 1 359 ? -28.641 -27.641 4.742 1 91.38 359 PHE A N 1
ATOM 2880 C CA . PHE A 1 359 ? -28.688 -26.438 5.562 1 91.38 359 PHE A CA 1
ATOM 2881 C C . PHE A 1 359 ? -29.016 -26.781 7.012 1 91.38 359 PHE A C 1
ATOM 2883 O O . PHE A 1 359 ? -28.359 -26.297 7.934 1 91.38 359 PHE A O 1
ATOM 2890 N N . HIS A 1 360 ? -29.953 -27.672 7.312 1 95.56 360 HIS A N 1
ATOM 2891 C CA . HIS A 1 360 ? -30.344 -28.016 8.672 1 95.56 360 HIS A CA 1
ATOM 2892 C C . HIS A 1 360 ? -29.234 -28.766 9.391 1 95.56 360 HIS A C 1
ATOM 2894 O O . HIS A 1 360 ? -29 -28.547 10.578 1 95.56 360 HIS A O 1
ATOM 2900 N N . GLN A 1 361 ? -28.594 -29.625 8.648 1 96.69 361 GLN A N 1
ATOM 2901 C CA . GLN A 1 361 ? -27.469 -30.359 9.219 1 96.69 361 GLN A CA 1
ATOM 2902 C C . GLN A 1 361 ? -26.312 -29.406 9.531 1 96.69 361 GLN A C 1
ATOM 2904 O O . GLN A 1 361 ? -25.641 -29.562 10.555 1 96.69 361 GLN A O 1
ATOM 2909 N N . LEU A 1 362 ? -26.141 -28.484 8.625 1 96.06 362 LEU A N 1
ATOM 2910 C CA . LEU A 1 362 ? -25.078 -27.516 8.82 1 96.06 362 LEU A CA 1
ATOM 2911 C C . LEU A 1 362 ? -25.328 -26.672 10.07 1 96.06 362 LEU A C 1
ATOM 2913 O O . LEU A 1 362 ? -24.422 -26.422 10.859 1 96.06 362 LEU A O 1
ATOM 2917 N N . CYS A 1 363 ? -26.5 -26.219 10.281 1 96.75 363 CYS A N 1
ATOM 2918 C CA . CYS A 1 363 ? -26.859 -25.438 11.461 1 96.75 363 CYS A CA 1
ATOM 2919 C C . CYS A 1 363 ? -26.656 -26.25 12.734 1 96.75 363 CYS A C 1
ATOM 2921 O O . CYS A 1 363 ? -26.188 -25.719 13.742 1 96.75 363 CYS A O 1
ATOM 2923 N N . ALA A 1 364 ? -27.016 -27.531 12.672 1 97.88 364 ALA A N 1
ATOM 2924 C CA . ALA A 1 364 ? -26.797 -28.422 13.82 1 97.88 364 ALA A CA 1
ATOM 2925 C C . ALA A 1 364 ? -25.312 -28.547 14.148 1 97.88 364 ALA A C 1
ATOM 2927 O O . ALA A 1 364 ? -24.938 -28.531 15.32 1 97.88 364 ALA A O 1
ATOM 2928 N N . LEU A 1 365 ? -24.547 -28.688 13.117 1 97.56 365 LEU A N 1
ATOM 2929 C CA . LEU A 1 365 ? -23.109 -28.781 13.312 1 97.56 365 LEU A CA 1
ATOM 2930 C C . LEU A 1 365 ? -22.547 -27.516 13.945 1 97.56 365 LEU A C 1
ATOM 2932 O O . LEU A 1 365 ? -21.781 -27.578 14.906 1 97.56 365 LEU A O 1
ATOM 2936 N N . TYR A 1 366 ? -22.969 -26.391 13.406 1 97.81 366 TYR A N 1
ATOM 2937 C CA . TYR A 1 366 ? -22.531 -25.125 13.984 1 97.81 366 TYR A CA 1
ATOM 2938 C C . TYR A 1 366 ? -22.859 -25.078 15.477 1 97.81 366 TYR A C 1
ATOM 2940 O O . TYR A 1 366 ? -22.031 -24.656 16.281 1 97.81 366 TYR A O 1
ATOM 2948 N N . ALA A 1 367 ? -23.984 -25.5 15.828 1 97.31 367 ALA A N 1
ATOM 2949 C CA . ALA A 1 367 ? -24.531 -25.344 17.172 1 97.31 367 ALA A CA 1
ATOM 2950 C C . ALA A 1 367 ? -23.734 -26.172 18.188 1 97.31 367 ALA A C 1
ATOM 2952 O O . ALA A 1 367 ? -23.609 -25.781 19.344 1 97.31 367 ALA A O 1
ATOM 2953 N N . ILE A 1 368 ? -23.188 -27.281 17.734 1 97.06 368 ILE A N 1
ATOM 2954 C CA . ILE A 1 368 ? -22.547 -28.172 18.703 1 97.06 368 ILE A CA 1
ATOM 2955 C C . ILE A 1 368 ? -21.031 -28 18.625 1 97.06 368 ILE A C 1
ATOM 2957 O O . ILE A 1 368 ? -20.297 -28.672 19.344 1 97.06 368 ILE A O 1
ATOM 2961 N N . THR A 1 369 ? -20.5 -27.203 17.766 1 98.06 369 THR A N 1
ATOM 2962 C CA . THR A 1 369 ? -19.078 -27.031 17.516 1 98.06 369 THR A CA 1
ATOM 2963 C C . THR A 1 369 ? -18.406 -26.328 18.688 1 98.06 369 THR A C 1
ATOM 2965 O O . THR A 1 369 ? -18.891 -25.297 19.156 1 98.06 369 THR A O 1
ATOM 2968 N N . ASP A 1 370 ? -17.297 -26.844 19.109 1 98.06 370 ASP A N 1
ATOM 2969 C CA . ASP A 1 370 ? -16.531 -26.234 20.188 1 98.06 370 ASP A CA 1
ATOM 2970 C C . ASP A 1 370 ? -15.602 -25.141 19.656 1 98.06 370 ASP A C 1
ATOM 2972 O O . ASP A 1 370 ? -15.367 -24.125 20.328 1 98.06 370 ASP A O 1
ATOM 2976 N N . VAL A 1 371 ? -14.992 -25.406 18.531 1 98.62 371 VAL A N 1
ATOM 2977 C CA . VAL A 1 371 ? -14.078 -24.453 17.906 1 98.62 371 VAL A CA 1
ATOM 2978 C C . VAL A 1 371 ? -14.352 -24.391 16.406 1 98.62 371 VAL A C 1
ATOM 2980 O O . VAL A 1 371 ? -14.289 -25.406 15.711 1 98.62 371 VAL A O 1
ATOM 2983 N N . LEU A 1 372 ? -14.703 -23.25 15.891 1 98.81 372 LEU A N 1
ATOM 2984 C CA . LEU A 1 372 ? -14.695 -23.031 14.445 1 98.81 372 LEU A CA 1
ATOM 2985 C C . LEU A 1 372 ? -13.336 -22.516 13.984 1 98.81 372 LEU A C 1
ATOM 2987 O O . LEU A 1 372 ? -12.867 -21.484 14.469 1 98.81 372 LEU A O 1
ATOM 2991 N N . LEU A 1 373 ? -12.727 -23.203 13.094 1 98.75 373 LEU A N 1
ATOM 2992 C CA . LEU A 1 373 ? -11.375 -22.891 12.656 1 98.75 373 LEU A CA 1
ATOM 2993 C C . LEU A 1 373 ? -11.375 -22.359 11.227 1 98.75 373 LEU A C 1
ATOM 2995 O O . LEU A 1 373 ? -11.594 -23.109 10.281 1 98.75 373 LEU A O 1
ATOM 2999 N N . VAL A 1 374 ? -11.133 -21.031 11.078 1 98.38 374 VAL A N 1
ATOM 3000 C CA . VAL A 1 374 ? -11.07 -20.359 9.781 1 98.38 374 VAL A CA 1
ATOM 3001 C C . VAL A 1 374 ? -9.633 -19.969 9.477 1 98.38 374 VAL A C 1
ATOM 3003 O O . VAL A 1 374 ? -9.094 -19.031 10.07 1 98.38 374 VAL A O 1
ATOM 3006 N N . THR A 1 375 ? -9.039 -20.609 8.508 1 97.62 375 THR A N 1
ATOM 3007 C CA . THR A 1 375 ? -7.629 -20.406 8.203 1 97.62 375 THR A CA 1
ATOM 3008 C C . THR A 1 375 ? -7.453 -19.844 6.797 1 97.62 375 THR A C 1
ATOM 3010 O O . THR A 1 375 ? -6.523 -20.219 6.082 1 97.62 375 THR A O 1
ATOM 3013 N N . SER A 1 376 ? -8.383 -19.031 6.371 1 96.88 376 SER A N 1
ATOM 3014 C CA . SER A 1 376 ? -8.297 -18.453 5.039 1 96.88 376 SER A CA 1
ATOM 3015 C C . SER A 1 376 ? -7.012 -17.641 4.871 1 96.88 376 SER A C 1
ATOM 3017 O O . SER A 1 376 ? -6.598 -16.922 5.789 1 96.88 376 SER A O 1
ATOM 3019 N N . LEU A 1 377 ? -6.371 -17.812 3.711 1 94.81 377 LEU A N 1
ATOM 3020 C CA . LEU A 1 377 ? -5.133 -17.109 3.412 1 94.81 377 LEU A CA 1
ATOM 3021 C C . LEU A 1 377 ? -5.422 -15.695 2.902 1 94.81 377 LEU A C 1
ATOM 3023 O O . LEU A 1 377 ? -4.594 -14.797 3.049 1 94.81 377 LEU A O 1
ATOM 3027 N N . ARG A 1 378 ? -6.434 -15.484 2.236 1 94.06 378 ARG A N 1
ATOM 3028 C CA . ARG A 1 378 ? -6.969 -14.219 1.75 1 94.06 378 ARG A CA 1
ATOM 3029 C C . ARG A 1 378 ? -8.453 -14.352 1.402 1 94.06 378 ARG A C 1
ATOM 3031 O O . ARG A 1 378 ? -8.82 -15.141 0.529 1 94.06 378 ARG A O 1
ATOM 3038 N N . ASP A 1 379 ? -9.219 -13.586 2.125 1 92.5 379 ASP A N 1
ATOM 3039 C CA . ASP A 1 379 ? -10.656 -13.766 1.93 1 92.5 379 ASP A CA 1
ATOM 3040 C C . ASP A 1 379 ? -11.391 -12.43 1.985 1 92.5 379 ASP A C 1
ATOM 3042 O O . ASP A 1 379 ? -10.867 -11.445 2.518 1 92.5 379 ASP A O 1
ATOM 3046 N N . GLY A 1 380 ? -12.523 -12.438 1.289 1 91.06 380 GLY A N 1
ATOM 3047 C CA . GLY A 1 380 ? -13.383 -11.273 1.436 1 91.06 380 GLY A CA 1
ATOM 3048 C C . GLY A 1 380 ? -13.977 -11.141 2.826 1 91.06 380 GLY A C 1
ATOM 3049 O O . GLY A 1 380 ? -13.25 -10.875 3.789 1 91.06 380 GLY A O 1
ATOM 3050 N N . MET A 1 381 ? -15.25 -11.398 3.002 1 84.25 381 MET A N 1
ATOM 3051 C CA . MET A 1 381 ? -15.828 -11.219 4.332 1 84.25 381 MET A CA 1
ATOM 3052 C C . MET A 1 381 ? -15.875 -12.539 5.09 1 84.25 381 MET A C 1
ATOM 3054 O O . MET A 1 381 ? -15.789 -12.555 6.32 1 84.25 381 MET A O 1
ATOM 3058 N N . ASN A 1 382 ? -15.93 -13.758 4.441 1 88.5 382 ASN A N 1
ATOM 3059 C CA . ASN A 1 382 ? -16.109 -15.047 5.098 1 88.5 382 ASN A CA 1
ATOM 3060 C C . ASN A 1 382 ? -17.375 -15.078 5.941 1 88.5 382 ASN A C 1
ATOM 3062 O O . ASN A 1 382 ? -17.312 -14.992 7.172 1 88.5 382 ASN A O 1
ATOM 3066 N N . LEU A 1 383 ? -18.422 -15.484 5.488 1 91.44 383 LEU A N 1
ATOM 3067 C CA . LEU A 1 383 ? -19.719 -15.422 6.164 1 91.44 383 LEU A CA 1
ATOM 3068 C C . LEU A 1 383 ? -19.922 -16.625 7.074 1 91.44 383 LEU A C 1
ATOM 3070 O O . LEU A 1 383 ? -20.797 -16.609 7.945 1 91.44 383 LEU A O 1
ATOM 3074 N N . VAL A 1 384 ? -19.094 -17.625 6.906 1 94.94 384 VAL A N 1
ATOM 3075 C CA . VAL A 1 384 ? -19.172 -18.844 7.719 1 94.94 384 VAL A CA 1
ATOM 3076 C C . VAL A 1 384 ? -18.969 -18.484 9.195 1 94.94 384 VAL A C 1
ATOM 3078 O O . VAL A 1 384 ? -19.625 -19.047 10.07 1 94.94 384 VAL A O 1
ATOM 3081 N N . SER A 1 385 ? -18.141 -17.562 9.492 1 96.94 385 SER A N 1
ATOM 3082 C CA . SER A 1 385 ? -17.906 -17.109 10.859 1 96.94 385 SER A CA 1
ATOM 3083 C C . SER A 1 385 ? -19.172 -16.562 11.5 1 96.94 385 SER A C 1
ATOM 3085 O O . SER A 1 385 ? -19.469 -16.859 12.656 1 96.94 385 SER A O 1
ATOM 3087 N N . SER A 1 386 ? -19.875 -15.75 10.742 1 95.5 386 SER A N 1
ATOM 3088 C CA . SER A 1 386 ? -21.109 -15.156 11.234 1 95.5 386 SER A CA 1
ATOM 3089 C C . SER A 1 386 ? -22.203 -16.203 11.422 1 95.5 386 SER A C 1
ATOM 3091 O O . SER A 1 386 ? -22.984 -16.141 12.375 1 95.5 386 SER A O 1
ATOM 3093 N N . GLU A 1 387 ? -22.297 -17.188 10.508 1 95.44 387 GLU A N 1
ATOM 3094 C CA . GLU A 1 387 ? -23.25 -18.281 10.625 1 95.44 387 GLU A CA 1
ATOM 3095 C C . GLU A 1 387 ? -23.016 -19.078 11.898 1 95.44 387 GLU A C 1
ATOM 3097 O O . GLU A 1 387 ? -23.969 -19.391 12.617 1 95.44 387 GLU A O 1
ATOM 3102 N N . PHE A 1 388 ? -21.828 -19.391 12.172 1 97.56 388 PHE A N 1
ATOM 3103 C CA . PHE A 1 388 ? -21.438 -20.125 13.375 1 97.56 388 PHE A CA 1
ATOM 3104 C C . PHE A 1 388 ? -21.875 -19.391 14.625 1 97.56 388 PHE A C 1
ATOM 3106 O O . PHE A 1 388 ? -22.516 -19.969 15.508 1 97.56 388 PHE A O 1
ATOM 3113 N N . VAL A 1 389 ? -21.531 -18.047 14.672 1 97.69 389 VAL A N 1
ATOM 3114 C CA . VAL A 1 389 ? -21.859 -17.219 15.836 1 97.69 389 VAL A CA 1
ATOM 3115 C C . VAL A 1 389 ? -23.375 -17.203 16.047 1 97.69 389 VAL A C 1
ATOM 3117 O O . VAL A 1 389 ? -23.859 -17.328 17.172 1 97.69 389 VAL A O 1
ATOM 3120 N N . ALA A 1 390 ? -24.109 -17.141 14.984 1 96.44 390 ALA A N 1
ATOM 3121 C CA . ALA A 1 390 ? -25.562 -17.031 15.047 1 96.44 390 ALA A CA 1
ATOM 3122 C C . ALA A 1 390 ? -26.188 -18.328 15.562 1 96.44 390 ALA A C 1
ATOM 3124 O O . ALA A 1 390 ? -27.219 -18.297 16.219 1 96.44 390 ALA A O 1
ATOM 3125 N N . CYS A 1 391 ? -25.531 -19.438 15.328 1 97.25 391 CYS A N 1
ATOM 3126 C CA . CYS A 1 391 ? -26.125 -20.734 15.656 1 97.25 391 CYS A CA 1
ATOM 3127 C C . CYS A 1 391 ? -25.75 -21.156 17.078 1 97.25 391 CYS A C 1
ATOM 3129 O O . CYS A 1 391 ? -26.344 -22.078 17.625 1 97.25 391 CYS A O 1
ATOM 3131 N N . GLN A 1 392 ? -24.781 -20.484 17.641 1 94.88 392 GLN A N 1
ATOM 3132 C CA . GLN A 1 392 ? -24.297 -20.859 18.969 1 94.88 392 GLN A CA 1
ATOM 3133 C C . GLN A 1 392 ? -25.281 -20.453 20.062 1 94.88 392 GLN A C 1
ATOM 3135 O O . GLN A 1 392 ? -25.609 -19.266 20.188 1 94.88 392 GLN A O 1
ATOM 3140 N N . LYS A 1 393 ? -25.75 -21.328 20.844 1 87.44 393 LYS A N 1
ATOM 3141 C CA . LYS A 1 393 ? -26.641 -21.062 21.969 1 87.44 393 LYS A CA 1
ATOM 3142 C C . LYS A 1 393 ? -26.125 -21.719 23.25 1 87.44 393 LYS A C 1
ATOM 3144 O O . LYS A 1 393 ? -25.797 -21.031 24.219 1 87.44 393 LYS A O 1
ATOM 3149 N N . GLY A 1 394 ? -25.969 -23 23.266 1 81.75 394 GLY A N 1
ATOM 3150 C CA . GLY A 1 394 ? -25.547 -23.75 24.438 1 81.75 394 GLY A CA 1
ATOM 3151 C C . GLY A 1 394 ? -24.047 -23.797 24.609 1 81.75 394 GLY A C 1
ATOM 3152 O O . GLY A 1 394 ? -23.516 -23.344 25.625 1 81.75 394 GLY A O 1
ATOM 3153 N N . GLU A 1 395 ? -23.297 -24.219 23.703 1 78.31 395 GLU A N 1
ATOM 3154 C CA . GLU A 1 395 ? -21.859 -24.516 23.766 1 78.31 395 GLU A CA 1
ATOM 3155 C C . GLU A 1 395 ? -21.047 -23.234 23.797 1 78.31 395 GLU A C 1
ATOM 3157 O O . GLU A 1 395 ? -20.031 -23.141 24.5 1 78.31 395 GLU A O 1
ATOM 3162 N N . LYS A 1 396 ? -21.531 -22.234 23.047 1 90.56 396 LYS A N 1
ATOM 3163 C CA . LYS A 1 396 ? -20.797 -20.984 22.875 1 90.56 396 LYS A CA 1
ATOM 3164 C C . LYS A 1 396 ? -19.344 -21.25 22.484 1 90.56 396 LYS A C 1
ATOM 3166 O O . LYS A 1 396 ? -18.422 -20.781 23.172 1 90.56 396 LYS A O 1
ATOM 3171 N N . GLY A 1 397 ? -19.203 -22.016 21.422 1 96.38 397 GLY A N 1
ATOM 3172 C CA . GLY A 1 397 ? -17.875 -22.375 20.938 1 96.38 397 GLY A CA 1
ATOM 3173 C C . GLY A 1 397 ? -17.016 -21.172 20.594 1 96.38 397 GLY A C 1
ATOM 3174 O O . GLY A 1 397 ? -17.516 -20.047 20.516 1 96.38 397 GLY A O 1
ATOM 3175 N N . VAL A 1 398 ? -15.719 -21.406 20.438 1 98.31 398 VAL A N 1
ATOM 3176 C CA . VAL A 1 398 ? -14.75 -20.344 20.203 1 98.31 398 VAL A CA 1
ATOM 3177 C C . VAL A 1 398 ? -14.461 -20.219 18.719 1 98.31 398 VAL A C 1
ATOM 3179 O O . VAL A 1 398 ? -14.352 -21.219 18 1 98.31 398 VAL A O 1
ATOM 3182 N N . LEU A 1 399 ? -14.398 -18.969 18.25 1 98.31 399 LEU A N 1
ATOM 3183 C CA . LEU A 1 399 ? -14.023 -18.672 16.875 1 98.31 399 LEU A CA 1
ATOM 3184 C C . LEU A 1 399 ? -12.531 -18.391 16.766 1 98.31 399 LEU A C 1
ATOM 3186 O O . LEU A 1 399 ? -12.023 -17.438 17.375 1 98.31 399 LEU A O 1
ATOM 3190 N N . VAL A 1 400 ? -11.773 -19.266 16.094 1 98.75 400 VAL A N 1
ATOM 3191 C CA . VAL A 1 400 ? -10.406 -18.984 15.648 1 98.75 400 VAL A CA 1
ATOM 3192 C C . VAL A 1 400 ? -10.422 -18.469 14.211 1 98.75 400 VAL A C 1
ATOM 3194 O O . VAL A 1 400 ? -10.82 -19.203 13.297 1 98.75 400 VAL A O 1
ATOM 3197 N N . LEU A 1 401 ? -9.969 -17.281 14.023 1 97.88 401 LEU A N 1
ATOM 3198 C CA . LEU A 1 401 ? -10.258 -16.578 12.781 1 97.88 401 LEU A CA 1
ATOM 3199 C C . LEU A 1 401 ? -8.984 -15.992 12.172 1 97.88 401 LEU A C 1
ATOM 3201 O O . LEU A 1 401 ? -8.203 -15.328 12.867 1 97.88 401 LEU A O 1
ATOM 3205 N N . SER A 1 402 ? -8.82 -16.281 10.906 1 97.5 402 SER A N 1
ATOM 3206 C CA . SER A 1 402 ? -7.676 -15.727 10.188 1 97.5 402 SER A CA 1
ATOM 3207 C C . SER A 1 402 ? -7.723 -14.203 10.164 1 97.5 402 SER A C 1
ATOM 3209 O O . SER A 1 402 ? -8.773 -13.609 9.898 1 97.5 402 SER A O 1
ATOM 3211 N N . GLU A 1 403 ? -6.605 -13.547 10.328 1 93.81 403 GLU A N 1
ATOM 3212 C CA . GLU A 1 403 ? -6.523 -12.094 10.242 1 93.81 403 GLU A CA 1
ATOM 3213 C C . GLU A 1 403 ? -6.613 -11.625 8.797 1 93.81 403 GLU A C 1
ATOM 3215 O O . GLU A 1 403 ? -6.805 -10.43 8.531 1 93.81 403 GLU A O 1
ATOM 3220 N N . PHE A 1 404 ? -6.539 -12.547 7.84 1 94.38 404 PHE A N 1
ATOM 3221 C CA . PHE A 1 404 ? -6.57 -12.203 6.422 1 94.38 404 PHE A CA 1
ATOM 3222 C C . PHE A 1 404 ? -7.977 -12.352 5.855 1 94.38 404 PHE A C 1
ATOM 3224 O O . PHE A 1 404 ? -8.188 -12.164 4.656 1 94.38 404 PHE A O 1
ATOM 3231 N N . ALA A 1 405 ? -8.922 -12.703 6.715 1 94.38 405 ALA A N 1
ATOM 3232 C CA . ALA A 1 405 ? -10.336 -12.672 6.348 1 94.38 405 ALA A CA 1
ATOM 3233 C C . ALA A 1 405 ? -10.961 -11.32 6.699 1 94.38 405 ALA A C 1
ATOM 3235 O O . ALA A 1 405 ? -10.656 -10.742 7.746 1 94.38 405 ALA A O 1
ATOM 3236 N N . GLY A 1 406 ? -11.812 -10.805 5.789 1 90.88 406 GLY A N 1
ATOM 3237 C CA . GLY A 1 406 ? -12.484 -9.547 6.07 1 90.88 406 GLY A CA 1
ATOM 3238 C C . GLY A 1 406 ? -13.211 -9.547 7.402 1 90.88 406 GLY A C 1
ATOM 3239 O O . GLY A 1 406 ? -13.273 -8.523 8.078 1 90.88 406 GLY A O 1
ATOM 3240 N N . ALA A 1 407 ? -13.648 -10.719 7.852 1 93.12 407 ALA A N 1
ATOM 3241 C CA . ALA A 1 407 ? -14.375 -10.875 9.109 1 93.12 407 ALA A CA 1
ATOM 3242 C C . ALA A 1 407 ? -13.461 -10.602 10.305 1 93.12 407 ALA A C 1
ATOM 3244 O O . ALA A 1 407 ? -13.938 -10.352 11.414 1 93.12 407 ALA A O 1
ATOM 3245 N N . GLY A 1 408 ? -12.195 -10.742 10.109 1 91.75 408 GLY A N 1
ATOM 3246 C CA . GLY A 1 408 ? -11.266 -10.484 11.203 1 91.75 408 GLY A CA 1
ATOM 3247 C C . GLY A 1 408 ? -11.422 -9.109 11.812 1 91.75 408 GLY A C 1
ATOM 3248 O O . GLY A 1 408 ? -11.297 -8.945 13.023 1 91.75 408 GLY A O 1
ATOM 3249 N N . GLN A 1 409 ? -11.742 -8.164 11.016 1 86.81 409 GLN A N 1
ATOM 3250 C CA . GLN A 1 409 ? -11.898 -6.793 11.5 1 86.81 409 GLN A CA 1
ATOM 3251 C C . GLN A 1 409 ? -13.219 -6.621 12.242 1 86.81 409 GLN A C 1
ATOM 3253 O O . GLN A 1 409 ? -13.305 -5.84 13.188 1 86.81 409 GLN A O 1
ATOM 3258 N N . SER A 1 410 ? -14.195 -7.379 11.836 1 90.06 410 SER A N 1
ATOM 3259 C CA . SER A 1 410 ? -15.531 -7.211 12.398 1 90.06 410 SER A CA 1
ATOM 3260 C C . SER A 1 410 ? -15.734 -8.094 13.625 1 90.06 410 SER A C 1
ATOM 3262 O O . SER A 1 410 ? -16.422 -7.703 14.578 1 90.06 410 SER A O 1
ATOM 3264 N N . LEU A 1 411 ? -15.133 -9.266 13.625 1 94.75 411 LEU A N 1
ATOM 3265 C CA . LEU A 1 411 ? -15.422 -10.25 14.664 1 94.75 411 LEU A CA 1
ATOM 3266 C C . LEU A 1 411 ? -14.188 -10.508 15.523 1 94.75 411 LEU A C 1
ATOM 3268 O O . LEU A 1 411 ? -14.227 -11.352 16.422 1 94.75 411 LEU A O 1
ATOM 3272 N N . GLY A 1 412 ? -13.188 -9.789 15.312 1 92.81 412 GLY A N 1
ATOM 3273 C CA . GLY A 1 412 ? -11.914 -10.062 15.953 1 92.81 412 GLY A CA 1
ATOM 3274 C C . GLY A 1 412 ? -11.953 -9.914 17.453 1 92.81 412 GLY A C 1
ATOM 3275 O O . GLY A 1 412 ? -11.234 -10.609 18.172 1 92.81 412 GLY A O 1
ATOM 3276 N N . ALA A 1 413 ? -12.828 -9.078 17.953 1 91.12 413 ALA A N 1
ATOM 3277 C CA . ALA A 1 413 ? -12.914 -8.836 19.391 1 91.12 413 ALA A CA 1
ATOM 3278 C C . ALA A 1 413 ? -13.391 -10.078 20.141 1 91.12 413 ALA A C 1
ATOM 3280 O O . ALA A 1 413 ? -13.008 -10.312 21.281 1 91.12 413 ALA A O 1
ATOM 3281 N N . GLY A 1 414 ? -14.211 -10.812 19.469 1 95.06 414 GLY A N 1
ATOM 3282 C CA . GLY A 1 414 ? -14.734 -12.016 20.094 1 95.06 414 GLY A CA 1
ATOM 3283 C C . GLY A 1 414 ? -14.125 -13.289 19.547 1 95.06 414 GLY A C 1
ATOM 3284 O O . GLY A 1 414 ? -14.695 -14.367 19.688 1 95.06 414 GLY A O 1
ATOM 3285 N N . ALA A 1 415 ? -12.984 -13.188 18.891 1 96.94 415 ALA A N 1
ATOM 3286 C CA . ALA A 1 415 ? -12.312 -14.336 18.297 1 96.94 415 ALA A CA 1
ATOM 3287 C C . ALA A 1 415 ? -10.836 -14.367 18.672 1 96.94 415 ALA A C 1
ATOM 3289 O O . ALA A 1 415 ? -10.328 -13.445 19.312 1 96.94 415 ALA A O 1
ATOM 3290 N N . LEU A 1 416 ? -10.242 -15.5 18.484 1 97.25 416 LEU A N 1
ATOM 3291 C CA . LEU A 1 416 ? -8.789 -15.586 18.484 1 97.25 416 LEU A CA 1
ATOM 3292 C C . LEU A 1 416 ? -8.234 -15.375 17.078 1 97.25 416 LEU A C 1
ATOM 3294 O O . LEU A 1 416 ? -8.344 -16.266 16.219 1 97.25 416 LEU A O 1
ATOM 3298 N N . LEU A 1 417 ? -7.668 -14.211 16.859 1 95.75 417 LEU A N 1
ATOM 3299 C CA . LEU A 1 417 ? -7.109 -13.906 15.555 1 95.75 417 LEU A CA 1
ATOM 3300 C C . LEU A 1 417 ? -5.766 -14.594 15.359 1 95.75 417 LEU A C 1
ATOM 3302 O O . LEU A 1 417 ? -4.938 -14.625 16.266 1 95.75 417 LEU A O 1
ATOM 3306 N N . VAL A 1 418 ? -5.578 -15.172 14.133 1 96.88 418 VAL A N 1
ATOM 3307 C CA . VAL A 1 418 ? -4.344 -15.914 13.891 1 96.88 418 VAL A CA 1
ATOM 3308 C C . VAL A 1 418 ? -3.836 -15.617 12.477 1 96.88 418 VAL A C 1
ATOM 3310 O O . VAL A 1 418 ? -4.613 -15.25 11.594 1 96.88 418 VAL A O 1
ATOM 3313 N N . ASN A 1 419 ? -2.523 -15.719 12.281 1 95.12 419 ASN A N 1
ATOM 3314 C CA . ASN A 1 419 ? -1.888 -15.805 10.969 1 95.12 419 ASN A CA 1
ATOM 3315 C C . ASN A 1 419 ? -1.79 -17.25 10.492 1 95.12 419 ASN A C 1
ATOM 3317 O O . ASN A 1 419 ? -0.997 -18.031 11.023 1 95.12 419 ASN A O 1
ATOM 3321 N N . PRO A 1 420 ? -2.535 -17.625 9.508 1 95.75 420 PRO A N 1
ATOM 3322 C CA . PRO A 1 420 ? -2.572 -19.031 9.102 1 95.75 420 PRO A CA 1
ATOM 3323 C C . PRO A 1 420 ? -1.226 -19.516 8.578 1 95.75 420 PRO A C 1
ATOM 3325 O O . PRO A 1 420 ? -0.998 -20.734 8.5 1 95.75 420 PRO A O 1
ATOM 3328 N N . TRP A 1 421 ? -0.341 -18.656 8.227 1 93 421 TRP A N 1
ATOM 3329 C CA . TRP A 1 421 ? 0.986 -19.047 7.758 1 93 421 TRP A CA 1
ATOM 3330 C C . TRP A 1 421 ? 1.89 -19.406 8.93 1 93 421 TRP A C 1
ATOM 3332 O O . TRP A 1 421 ? 2.961 -19.984 8.734 1 93 421 TRP A O 1
ATOM 3342 N N . ASN A 1 422 ? 1.476 -19.078 10.062 1 93.25 422 ASN A N 1
ATOM 3343 C CA . ASN A 1 422 ? 2.182 -19.438 11.289 1 93.25 422 ASN A CA 1
ATOM 3344 C C . ASN A 1 422 ? 1.559 -20.641 11.969 1 93.25 422 ASN A C 1
ATOM 3346 O O . ASN A 1 422 ? 0.735 -20.5 12.875 1 93.25 422 ASN A O 1
ATOM 3350 N N . VAL A 1 423 ? 2.035 -21.797 11.656 1 92.81 423 VAL A N 1
ATOM 3351 C CA . VAL A 1 423 ? 1.479 -23.078 12.094 1 92.81 423 VAL A CA 1
ATOM 3352 C C . VAL A 1 423 ? 1.465 -23.141 13.617 1 92.81 423 VAL A C 1
ATOM 3354 O O . VAL A 1 423 ? 0.484 -23.578 14.219 1 92.81 423 VAL A O 1
ATOM 3357 N N . LYS A 1 424 ? 2.492 -22.672 14.219 1 92.62 424 LYS A N 1
ATOM 3358 C CA . LYS A 1 424 ? 2.592 -22.703 15.672 1 92.62 424 LYS A CA 1
ATOM 3359 C C . LYS A 1 424 ? 1.531 -21.828 16.312 1 92.62 424 LYS A C 1
ATOM 3361 O O . LYS A 1 424 ? 0.916 -22.203 17.312 1 92.62 424 LYS A O 1
ATOM 3366 N N . GLU A 1 425 ? 1.383 -20.688 15.719 1 95 425 GLU A N 1
ATOM 3367 C CA . GLU A 1 425 ? 0.386 -19.766 16.25 1 95 425 GLU A CA 1
ATOM 3368 C C . GLU A 1 425 ? -1.017 -20.359 16.172 1 95 425 GLU A C 1
ATOM 3370 O O . GLU A 1 425 ? -1.799 -20.25 17.109 1 95 425 GLU A O 1
ATOM 3375 N N . VAL A 1 426 ? -1.378 -21 15.086 1 97.12 426 VAL A N 1
ATOM 3376 C CA . VAL A 1 426 ? -2.691 -21.609 14.922 1 97.12 426 VAL A CA 1
ATOM 3377 C C . VAL A 1 426 ? -2.84 -22.781 15.883 1 97.12 426 VAL A C 1
ATOM 3379 O O . VAL A 1 426 ? -3.893 -22.953 16.5 1 97.12 426 VAL A O 1
ATOM 3382 N N . SER A 1 427 ? -1.792 -23.562 16 1 97.25 427 SER A N 1
ATOM 3383 C CA . SER A 1 427 ? -1.789 -24.672 16.953 1 97.25 427 SER A CA 1
ATOM 3384 C C . SER A 1 427 ? -2.061 -24.188 18.375 1 97.25 427 SER A C 1
ATOM 3386 O O . SER A 1 427 ? -2.9 -24.75 19.078 1 97.25 427 SER A O 1
ATOM 3388 N N . ASN A 1 428 ? -1.363 -23.125 18.766 1 97.88 428 ASN A N 1
ATOM 3389 C CA . ASN A 1 428 ? -1.547 -22.562 20.094 1 97.88 428 ASN A CA 1
ATOM 3390 C C . ASN A 1 428 ? -2.971 -22.047 20.281 1 97.88 428 ASN A C 1
ATOM 3392 O O . ASN A 1 428 ? -3.543 -22.188 21.375 1 97.88 428 ASN A O 1
ATOM 3396 N N . ALA A 1 429 ? -3.51 -21.469 19.281 1 98.5 429 ALA A N 1
ATOM 3397 C CA . ALA A 1 429 ? -4.867 -20.938 19.359 1 98.5 429 ALA A CA 1
ATOM 3398 C C . ALA A 1 429 ? -5.887 -22.062 19.531 1 98.5 429 ALA A C 1
ATOM 3400 O O . ALA A 1 429 ? -6.887 -21.891 20.234 1 98.5 429 ALA A O 1
ATOM 3401 N N . ILE A 1 430 ? -5.668 -23.172 18.844 1 98.75 430 ILE A N 1
ATOM 3402 C CA . ILE A 1 430 ? -6.527 -24.328 19.031 1 98.75 430 ILE A CA 1
ATOM 3403 C C . ILE A 1 430 ? -6.523 -24.75 20.5 1 98.75 430 ILE A C 1
ATOM 3405 O O . ILE A 1 430 ? -7.586 -24.969 21.094 1 98.75 430 ILE A O 1
ATOM 3409 N N . GLY A 1 431 ? -5.336 -24.875 21.062 1 98.56 431 GLY A N 1
ATOM 3410 C CA . GLY A 1 431 ? -5.223 -25.25 22.469 1 98.56 431 GLY A CA 1
ATOM 3411 C C . GLY A 1 431 ? -5.926 -24.266 23.391 1 98.56 431 GLY A C 1
ATOM 3412 O O . GLY A 1 431 ? -6.633 -24.688 24.312 1 98.56 431 GLY A O 1
ATOM 3413 N N . GLU A 1 432 ? -5.711 -23 23.109 1 98.31 432 GLU A N 1
ATOM 3414 C CA . GLU A 1 432 ? -6.344 -21.953 23.906 1 98.31 432 GLU A CA 1
ATOM 3415 C C . GLU A 1 432 ? -7.863 -22.047 23.812 1 98.31 432 GLU A C 1
ATOM 3417 O O . GLU A 1 432 ? -8.562 -21.922 24.828 1 98.31 432 GLU A O 1
ATOM 3422 N N . ALA A 1 433 ? -8.367 -22.281 22.656 1 98.56 433 ALA A N 1
ATOM 3423 C CA . ALA A 1 433 ? -9.805 -22.344 22.438 1 98.56 433 ALA A CA 1
ATOM 3424 C C . ALA A 1 433 ? -10.422 -23.531 23.172 1 98.56 433 ALA A C 1
ATOM 3426 O O . ALA A 1 433 ? -11.477 -23.406 23.797 1 98.56 433 ALA A O 1
ATOM 3427 N N . LEU A 1 434 ? -9.789 -24.656 23.125 1 97.94 434 LEU A N 1
ATOM 3428 C CA . LEU A 1 434 ? -10.312 -25.891 23.719 1 97.94 434 LEU A CA 1
ATOM 3429 C C . LEU A 1 434 ? -10.273 -25.812 25.234 1 97.94 434 LEU A C 1
ATOM 3431 O O . LEU A 1 434 ? -11.07 -26.469 25.922 1 97.94 434 LEU A O 1
ATOM 3435 N N . SER A 1 435 ? -9.398 -24.984 25.719 1 97.12 435 SER A N 1
ATOM 3436 C CA . SER A 1 435 ? -9.227 -24.922 27.172 1 97.12 435 SER A CA 1
ATOM 3437 C C . SER A 1 435 ? -9.875 -23.656 27.734 1 97.12 435 SER A C 1
ATOM 3439 O O . SER A 1 435 ? -9.797 -23.406 28.938 1 97.12 435 SER A O 1
ATOM 3441 N N . MET A 1 436 ? -10.469 -22.906 26.953 1 97.31 436 MET A N 1
ATOM 3442 C CA . MET A 1 436 ? -11.047 -21.625 27.375 1 97.31 436 MET A CA 1
ATOM 3443 C C . MET A 1 436 ? -12.188 -21.844 28.359 1 97.31 436 MET A C 1
ATOM 3445 O O . MET A 1 436 ? -12.984 -22.781 28.203 1 97.31 436 MET A O 1
ATOM 3449 N N . SER A 1 437 ? -12.281 -21 29.391 1 96.88 437 SER A N 1
ATOM 3450 C CA . SER A 1 437 ? -13.32 -21.109 30.406 1 96.88 437 SER A CA 1
ATOM 3451 C C . SER A 1 437 ? -14.695 -20.781 29.828 1 96.88 437 SER A C 1
ATOM 3453 O O . SER A 1 437 ? -14.797 -20.078 28.812 1 96.88 437 SER A O 1
ATOM 3455 N N . ARG A 1 438 ? -15.742 -21.281 30.438 1 95.81 438 ARG A N 1
ATOM 3456 C CA . ARG A 1 438 ? -17.109 -21.031 30 1 95.81 438 ARG A CA 1
ATOM 3457 C C . ARG A 1 438 ? -17.438 -19.547 30.062 1 95.81 438 ARG A C 1
ATOM 3459 O O . ARG A 1 438 ? -18.141 -19.031 29.188 1 95.81 438 ARG A O 1
ATOM 3466 N N . GLU A 1 439 ? -16.938 -18.859 31.016 1 95.5 439 GLU A N 1
ATOM 3467 C CA . GLU A 1 439 ? -17.188 -17.438 31.188 1 95.5 439 GLU A CA 1
ATOM 3468 C C . GLU A 1 439 ? -16.578 -16.625 30.047 1 95.5 439 GLU A C 1
ATOM 3470 O O . GLU A 1 439 ? -17.219 -15.742 29.484 1 95.5 439 GLU A O 1
ATOM 3475 N N . GLU A 1 440 ? -15.406 -16.984 29.75 1 95.62 440 GLU A N 1
ATOM 3476 C CA . GLU A 1 440 ? -14.727 -16.266 28.672 1 95.62 440 GLU A CA 1
ATOM 3477 C C . GLU A 1 440 ? -15.391 -16.562 27.328 1 95.62 440 GLU A C 1
ATOM 3479 O O . GLU A 1 440 ? -15.508 -15.672 26.484 1 95.62 440 GLU A O 1
ATOM 3484 N N . LYS A 1 441 ? -15.836 -17.828 27.156 1 97.38 441 LYS A N 1
ATOM 3485 C CA . LYS A 1 441 ? -16.547 -18.203 25.938 1 97.38 441 LYS A CA 1
ATOM 3486 C C . LYS A 1 441 ? -17.828 -17.391 25.781 1 97.38 441 LYS A C 1
ATOM 3488 O O . LYS A 1 441 ? -18.141 -16.906 24.688 1 97.38 441 LYS A O 1
ATOM 3493 N N . GLU A 1 442 ? -18.484 -17.25 26.828 1 96.12 442 GLU A N 1
ATOM 3494 C CA . GLU A 1 442 ? -19.75 -16.516 26.812 1 96.12 442 GLU A CA 1
ATOM 3495 C C . GLU A 1 442 ? -19.516 -15.047 26.469 1 96.12 442 GLU A C 1
ATOM 3497 O O . GLU A 1 442 ? -20.266 -14.461 25.688 1 96.12 442 GLU A O 1
ATOM 3502 N N . LYS A 1 443 ? -18.531 -14.492 27.062 1 93.94 443 LYS A N 1
ATOM 3503 C CA . LYS A 1 443 ? -18.219 -13.094 26.812 1 93.94 443 LYS A CA 1
ATOM 3504 C C . LYS A 1 443 ? -17.875 -12.875 25.344 1 93.94 443 LYS A C 1
ATOM 3506 O O . LYS A 1 443 ? -18.391 -11.945 24.703 1 93.94 443 LYS A O 1
ATOM 3511 N N . LYS A 1 444 ? -17.016 -13.688 24.828 1 95 444 LYS A N 1
ATOM 3512 C CA . LYS A 1 444 ? -16.609 -13.57 23.438 1 95 444 LYS A CA 1
ATOM 3513 C C . LYS A 1 444 ? -17.781 -13.781 22.484 1 95 444 LYS A C 1
ATOM 3515 O O . LYS A 1 444 ? -17.906 -13.094 21.469 1 95 444 LYS A O 1
ATOM 3520 N N . HIS A 1 445 ? -18.609 -14.766 22.766 1 96.94 445 HIS A N 1
ATOM 3521 C CA . HIS A 1 445 ? -19.781 -15.023 21.938 1 96.94 445 HIS A CA 1
ATOM 3522 C C . HIS A 1 445 ? -20.734 -13.828 21.953 1 96.94 445 HIS A C 1
ATOM 3524 O O . HIS A 1 445 ? -21.266 -13.445 20.906 1 96.94 445 HIS A O 1
ATOM 3530 N N . GLN A 1 446 ? -20.953 -13.25 23.062 1 95.25 446 GLN A N 1
ATOM 3531 C CA . GLN A 1 446 ? -21.875 -12.125 23.188 1 95.25 446 GLN A CA 1
ATOM 3532 C C . GLN A 1 446 ? -21.422 -10.938 22.359 1 95.25 446 GLN A C 1
ATOM 3534 O O . GLN A 1 446 ? -22.219 -10.281 21.688 1 95.25 446 GLN A O 1
ATOM 3539 N N . ILE A 1 447 ? -20.156 -10.711 22.438 1 93.38 447 ILE A N 1
ATOM 3540 C CA . ILE A 1 447 ? -19.578 -9.609 21.672 1 93.38 447 ILE A CA 1
ATOM 3541 C 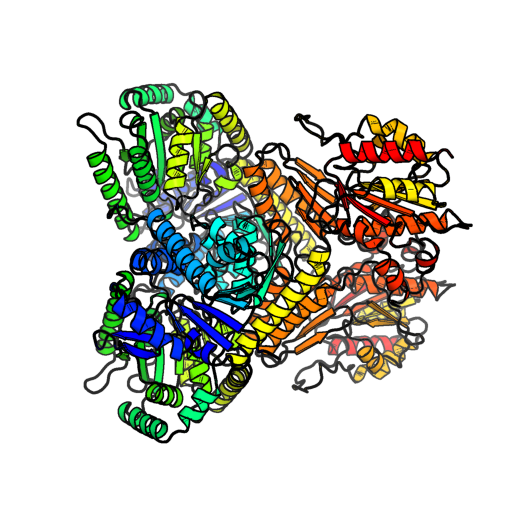C . ILE A 1 447 ? -19.875 -9.797 20.188 1 93.38 447 ILE A C 1
ATOM 3543 O O . ILE A 1 447 ? -20.406 -8.906 19.531 1 93.38 447 ILE A O 1
ATOM 3547 N N . ASN A 1 448 ? -19.562 -10.945 19.672 1 96.19 448 ASN A N 1
ATOM 3548 C CA . ASN A 1 448 ? -19.719 -11.211 18.25 1 96.19 448 ASN A CA 1
ATOM 3549 C C . ASN A 1 448 ? -21.188 -11.352 17.859 1 96.19 448 ASN A C 1
ATOM 3551 O O . ASN A 1 448 ? -21.594 -10.977 16.766 1 96.19 448 ASN A O 1
ATOM 3555 N N . PHE A 1 449 ? -21.969 -11.945 18.75 1 96.44 449 PHE A N 1
ATOM 3556 C CA . PHE A 1 449 ? -23.391 -12.125 18.5 1 96.44 449 PHE A CA 1
ATOM 3557 C C . PHE A 1 449 ? -24.094 -10.781 18.328 1 96.44 449 PHE A C 1
ATOM 3559 O O . PHE A 1 449 ? -24.938 -10.625 17.438 1 96.44 449 PHE A O 1
ATOM 3566 N N . GLN A 1 450 ? -23.766 -9.836 19.125 1 94.31 450 GLN A N 1
ATOM 3567 C CA . GLN A 1 450 ? -24.344 -8.5 19.031 1 94.31 450 GLN A CA 1
ATOM 3568 C C . GLN A 1 450 ? -24 -7.848 17.703 1 94.31 450 GLN A C 1
ATOM 3570 O O . GLN A 1 450 ? -24.844 -7.219 17.062 1 94.31 450 GLN A O 1
ATOM 3575 N N . TYR A 1 451 ? -22.797 -8.023 17.312 1 93.56 451 TYR A N 1
ATOM 3576 C CA . TYR A 1 451 ? -22.391 -7.473 16.031 1 93.56 451 TYR A CA 1
ATOM 3577 C C . TYR A 1 451 ? -23.172 -8.125 14.883 1 93.56 451 TYR A C 1
ATOM 3579 O O . TYR A 1 451 ? -23.672 -7.43 14 1 93.56 451 TYR A O 1
ATOM 3587 N N . VAL A 1 452 ? -23.234 -9.453 14.859 1 95 452 VAL A N 1
ATOM 3588 C CA . VAL A 1 452 ? -23.875 -10.211 13.789 1 95 452 VAL A CA 1
ATOM 3589 C C . VAL A 1 452 ? -25.344 -9.852 13.711 1 95 452 VAL A C 1
ATOM 3591 O O . VAL A 1 452 ? -25.906 -9.75 12.617 1 95 452 VAL A O 1
ATOM 3594 N N . LYS A 1 453 ? -25.891 -9.602 14.781 1 93.44 453 LYS A N 1
ATOM 3595 C CA . LYS A 1 453 ? -27.312 -9.289 14.844 1 93.44 453 LYS A CA 1
ATOM 3596 C C . LYS A 1 453 ? -27.594 -7.891 14.305 1 93.44 453 LYS A C 1
ATOM 3598 O O . LYS A 1 453 ? -28.641 -7.652 13.695 1 93.44 453 LYS A O 1
ATOM 3603 N N . THR A 1 454 ? -26.672 -7.047 14.445 1 90.81 454 THR A N 1
ATOM 3604 C CA . THR A 1 454 ? -26.906 -5.648 14.094 1 90.81 454 THR A CA 1
ATOM 3605 C C . THR A 1 454 ? -26.453 -5.371 12.664 1 90.81 454 THR A C 1
ATOM 3607 O O . THR A 1 454 ? -26.875 -4.387 12.055 1 90.81 454 THR A O 1
ATOM 3610 N N . HIS A 1 455 ? -25.656 -6.184 12.148 1 90.19 455 HIS A N 1
ATOM 3611 C CA . HIS A 1 455 ? -25.141 -5.98 10.797 1 90.19 455 HIS A CA 1
ATOM 3612 C C . HIS A 1 455 ? -25.578 -7.109 9.867 1 90.19 455 HIS A C 1
ATOM 3614 O O . HIS A 1 455 ? -24.766 -7.965 9.5 1 90.19 455 HIS A O 1
ATOM 3620 N N . SER A 1 456 ? -26.766 -6.996 9.359 1 89.38 456 SER A N 1
ATOM 3621 C CA . SER A 1 456 ? -27.375 -8.039 8.539 1 89.38 456 SER A CA 1
ATOM 3622 C C . SER A 1 456 ? -27.156 -7.762 7.055 1 89.38 456 SER A C 1
ATOM 3624 O O . SER A 1 456 ? -26.703 -6.688 6.676 1 89.38 456 SER A O 1
ATOM 3626 N N . THR A 1 457 ? -27.469 -8.727 6.297 1 88.56 457 THR A N 1
ATOM 3627 C CA . THR A 1 457 ? -27.438 -8.57 4.848 1 88.56 457 THR A CA 1
ATOM 3628 C C . THR A 1 457 ? -28.375 -7.461 4.398 1 88.56 457 THR A C 1
ATOM 3630 O O . THR A 1 457 ? -28.078 -6.723 3.461 1 88.56 457 THR A O 1
ATOM 3633 N N . GLN A 1 458 ? -29.516 -7.387 5.023 1 85 458 GLN A N 1
ATOM 3634 C CA . GLN A 1 458 ? -30.484 -6.34 4.695 1 85 458 GLN A CA 1
ATOM 3635 C C . GLN A 1 458 ? -29.906 -4.957 4.965 1 85 458 GLN A C 1
ATOM 3637 O O . GLN A 1 458 ? -30.094 -4.031 4.172 1 85 458 GLN A O 1
ATOM 3642 N N . GLN A 1 459 ? -29.266 -4.879 6.062 1 87.06 459 GLN A N 1
ATOM 3643 C CA . GLN A 1 459 ? -28.656 -3.596 6.391 1 87.06 459 GLN A CA 1
ATOM 3644 C C . GLN A 1 459 ? -27.594 -3.217 5.359 1 87.06 459 GLN A C 1
ATOM 3646 O O . GLN A 1 459 ? -27.469 -2.047 4.996 1 87.06 459 GLN A O 1
ATOM 3651 N N . TRP A 1 460 ? -26.812 -4.148 4.938 1 90.81 460 TRP A N 1
ATOM 3652 C CA . TRP A 1 460 ? -25.797 -3.945 3.9 1 90.81 460 TRP A CA 1
ATOM 3653 C C . TRP A 1 460 ? -26.438 -3.379 2.633 1 90.81 460 TRP A C 1
ATOM 3655 O O . TRP A 1 460 ? -25.953 -2.391 2.078 1 90.81 460 TRP A O 1
ATOM 3665 N N . ALA A 1 461 ? -27.531 -4.016 2.191 1 89.44 461 ALA A N 1
ATOM 3666 C CA . ALA A 1 461 ? -28.219 -3.596 0.973 1 89.44 461 ALA A CA 1
ATOM 3667 C C . ALA A 1 461 ? -28.812 -2.201 1.132 1 89.44 461 ALA A C 1
ATOM 3669 O O . ALA A 1 461 ? -28.703 -1.368 0.228 1 89.44 461 ALA A O 1
ATOM 3670 N N . ASP A 1 462 ? -29.406 -1.957 2.268 1 87.94 462 ASP A N 1
ATOM 3671 C CA . ASP A 1 462 ? -30.031 -0.664 2.531 1 87.94 462 ASP A CA 1
ATOM 3672 C C . ASP A 1 462 ? -28.984 0.453 2.557 1 87.94 462 ASP A C 1
ATOM 3674 O O . ASP A 1 462 ? -29.219 1.533 2.006 1 87.94 462 ASP A O 1
ATOM 3678 N N . ASP A 1 463 ? -27.922 0.136 3.223 1 90.75 463 ASP A N 1
ATOM 3679 C CA . ASP A 1 463 ? -26.875 1.144 3.338 1 90.75 463 ASP A CA 1
ATOM 3680 C C . ASP A 1 463 ? -26.312 1.518 1.965 1 90.75 463 ASP A C 1
ATOM 3682 O O . ASP A 1 463 ? -26.094 2.697 1.678 1 90.75 463 ASP A O 1
ATOM 3686 N N . PHE A 1 464 ? -26.109 0.564 1.138 1 93.25 464 PHE A N 1
ATOM 3687 C CA . PHE A 1 464 ? -25.562 0.83 -0.192 1 93.25 464 PHE A CA 1
ATOM 3688 C C . PHE A 1 464 ? -26.562 1.624 -1.029 1 93.25 464 PHE A C 1
ATOM 3690 O O . PHE A 1 464 ? -26.188 2.6 -1.686 1 93.25 464 PHE A O 1
ATOM 3697 N N . MET A 1 465 ? -27.812 1.224 -1.032 1 91 465 MET A N 1
ATOM 3698 C CA . MET A 1 465 ? -28.828 1.871 -1.847 1 91 465 MET A CA 1
ATOM 3699 C C . MET A 1 465 ? -29.062 3.307 -1.387 1 91 465 MET A C 1
ATOM 3701 O O . MET A 1 465 ? -29.266 4.203 -2.209 1 91 465 MET A O 1
ATOM 3705 N N . ASN A 1 466 ? -29.078 3.449 -0.109 1 91.06 466 ASN A N 1
ATOM 3706 C CA . ASN A 1 466 ? -29.234 4.801 0.421 1 91.06 466 ASN A CA 1
ATOM 3707 C C . ASN A 1 466 ? -28.094 5.719 -0.025 1 91.06 466 ASN A C 1
ATOM 3709 O O . ASN A 1 466 ? -28.344 6.859 -0.418 1 91.06 466 ASN A O 1
ATOM 3713 N N . LYS A 1 467 ? -26.938 5.184 0.044 1 93.69 467 LYS A N 1
ATOM 3714 C CA . LYS A 1 467 ? -25.781 5.98 -0.372 1 93.69 467 LYS A CA 1
ATOM 3715 C C . LYS A 1 467 ? -25.828 6.266 -1.87 1 93.69 467 LYS A C 1
ATOM 3717 O O . LYS A 1 467 ? -25.484 7.371 -2.307 1 93.69 467 LYS A O 1
ATOM 3722 N N . LEU A 1 468 ? -26.172 5.285 -2.621 1 94.06 468 LEU A N 1
ATOM 3723 C CA . LEU A 1 468 ? -26.266 5.473 -4.066 1 94.06 468 LEU A CA 1
ATOM 3724 C C . LEU A 1 468 ? -27.297 6.547 -4.406 1 94.06 468 LEU A C 1
ATOM 3726 O O . LEU A 1 468 ? -27.047 7.387 -5.273 1 94.06 468 LEU A O 1
ATOM 3730 N N . ASN A 1 469 ? -28.391 6.516 -3.773 1 89.81 469 ASN A N 1
ATOM 3731 C CA . ASN A 1 469 ? -29.422 7.527 -3.979 1 89.81 469 ASN A CA 1
ATOM 3732 C C . ASN A 1 469 ? -28.938 8.914 -3.588 1 89.81 469 ASN A C 1
ATOM 3734 O O . ASN A 1 469 ? -29.234 9.898 -4.273 1 89.81 469 ASN A O 1
ATOM 3738 N N . GLU A 1 470 ? -28.266 8.922 -2.506 1 90.62 470 GLU A N 1
ATOM 3739 C CA . GLU A 1 470 ? -27.719 10.195 -2.053 1 90.62 470 GLU A CA 1
ATOM 3740 C C . GLU A 1 470 ? -26.75 10.773 -3.082 1 90.62 470 GLU A C 1
ATOM 3742 O O . GLU A 1 470 ? -26.828 11.953 -3.422 1 90.62 470 GLU A O 1
ATOM 3747 N N . VAL A 1 471 ? -25.891 9.953 -3.549 1 91 471 VAL A N 1
ATOM 3748 C CA . VAL A 1 471 ? -24.844 10.359 -4.484 1 91 471 VAL A CA 1
ATOM 3749 C C . VAL A 1 471 ? -25.469 10.82 -5.793 1 91 471 VAL A C 1
ATOM 3751 O O . VAL A 1 471 ? -25.078 11.852 -6.352 1 91 471 VAL A O 1
ATOM 3754 N N . THR A 1 472 ? -26.406 10.109 -6.285 1 88.94 472 THR A N 1
ATOM 3755 C CA . THR A 1 472 ? -27.016 10.422 -7.57 1 88.94 472 THR A CA 1
ATOM 3756 C C . THR A 1 472 ? -27.906 11.664 -7.457 1 88.94 472 THR A C 1
ATOM 3758 O O . THR A 1 472 ? -27.984 12.453 -8.398 1 88.94 472 THR A O 1
ATOM 3761 N N . SER A 1 473 ? -28.5 11.82 -6.375 1 85.5 473 SER A N 1
ATOM 3762 C CA . SER A 1 473 ? -29.297 13.023 -6.152 1 85.5 473 SER A CA 1
ATOM 3763 C C . SER A 1 473 ? -28.422 14.266 -6.086 1 85.5 473 SER A C 1
ATOM 3765 O O . SER A 1 473 ? -28.766 15.305 -6.648 1 85.5 473 SER A O 1
ATOM 3767 N N . LYS A 1 474 ? -27.312 14.141 -5.406 1 81.38 474 LYS A N 1
ATOM 3768 C CA . LYS A 1 474 ? -26.375 15.25 -5.316 1 81.38 474 LYS A CA 1
ATOM 3769 C C . LYS A 1 474 ? -25.812 15.602 -6.688 1 81.38 474 LYS A C 1
ATOM 3771 O O . LYS A 1 474 ? -25.625 16.781 -7.008 1 81.38 474 LYS A O 1
ATOM 3776 N N . ALA A 1 475 ? -25.484 14.617 -7.398 1 78.06 475 ALA A N 1
ATOM 3777 C CA . ALA A 1 475 ? -24.938 14.82 -8.734 1 78.06 475 ALA A CA 1
ATOM 3778 C C . ALA A 1 475 ? -25.953 15.539 -9.633 1 78.06 475 ALA A C 1
ATOM 3780 O O . ALA A 1 475 ? -25.578 16.375 -10.461 1 78.06 475 ALA A O 1
ATOM 3781 N N . GLU A 1 476 ? -27.141 15.148 -9.547 1 75 476 GLU A N 1
ATOM 3782 C CA . GLU A 1 476 ? -28.203 15.781 -10.328 1 75 476 GLU A CA 1
ATOM 3783 C C . GLU A 1 476 ? -28.328 17.266 -9.977 1 75 476 GLU A C 1
ATOM 3785 O O . GLU A 1 476 ? -28.578 18.094 -10.852 1 75 476 GLU A O 1
ATOM 3790 N N . GLN A 1 477 ? -28.047 17.5 -8.75 1 67.94 477 GLN A N 1
ATOM 3791 C CA . GLN A 1 477 ? -28.125 18.875 -8.289 1 67.94 477 GLN A CA 1
ATOM 3792 C C . GLN A 1 477 ? -26.938 19.703 -8.781 1 67.94 477 GLN A C 1
ATOM 3794 O O . GLN A 1 477 ? -27.078 20.875 -9.102 1 67.94 477 GLN A O 1
ATOM 3799 N N . GLU A 1 478 ? -25.781 19.047 -8.836 1 63.44 478 GLU A N 1
ATOM 3800 C CA . GLU A 1 478 ? -24.547 19.719 -9.234 1 63.44 478 GLU A CA 1
ATOM 3801 C C . GLU A 1 478 ? -24.469 19.859 -10.75 1 63.44 478 GLU A C 1
ATOM 3803 O O . GLU A 1 478 ? -23.844 20.812 -11.25 1 63.44 478 GLU A O 1
ATOM 3808 N N . THR A 1 479 ? -24.688 18.75 -11.57 1 57.53 479 THR A N 1
ATOM 3809 C CA . THR A 1 479 ? -24.641 18.766 -13.031 1 57.53 479 THR A CA 1
ATOM 3810 C C . THR A 1 479 ? -25.469 19.922 -13.578 1 57.53 479 THR A C 1
ATOM 3812 O O . THR A 1 479 ? -25.188 20.438 -14.664 1 57.53 479 THR A O 1
ATOM 3815 N N . GLY A 1 480 ? -26.438 20.344 -12.945 1 52.78 480 GLY A N 1
ATOM 3816 C CA . GLY A 1 480 ? -27.109 21.547 -13.398 1 52.78 480 GLY A CA 1
ATOM 3817 C C . GLY A 1 480 ? -26.203 22.766 -13.438 1 52.78 480 GLY A C 1
ATOM 3818 O O . GLY A 1 480 ? -26.578 23.812 -13.984 1 52.78 480 GLY A O 1
ATOM 3819 N N . LYS A 1 481 ? -24.984 22.469 -12.969 1 53.91 481 LYS A N 1
ATOM 3820 C CA . LYS A 1 481 ? -24.109 23.625 -12.828 1 53.91 481 LYS A CA 1
ATOM 3821 C C . LYS A 1 481 ? -22.953 23.562 -13.836 1 53.91 481 LYS A C 1
ATOM 3823 O O . LYS A 1 481 ? -21.859 24.062 -13.562 1 53.91 481 LYS A O 1
ATOM 3828 N N . ALA A 1 482 ? -22.984 22.812 -15.008 1 61.78 482 ALA A N 1
ATOM 3829 C CA . ALA A 1 482 ? -21.922 22.891 -16 1 61.78 482 ALA A CA 1
ATOM 3830 C C . ALA A 1 482 ? -21.719 24.328 -16.484 1 61.78 482 ALA A C 1
ATOM 3832 O O . ALA A 1 482 ? -22.672 25.078 -16.609 1 61.78 482 ALA A O 1
ATOM 3833 N N . PRO A 1 483 ? -20.344 24.703 -16.562 1 75.88 483 PRO A N 1
ATOM 3834 C CA . PRO A 1 483 ? -20.125 26.078 -16.969 1 75.88 483 PRO A CA 1
ATOM 3835 C C . PRO A 1 483 ? -20.688 26.391 -18.359 1 75.88 483 PRO A C 1
ATOM 3837 O O . PRO A 1 483 ? -20.672 25.516 -19.234 1 75.88 483 PRO A O 1
ATOM 3840 N N . HIS A 1 484 ? -21.359 27.422 -18.562 1 82.5 484 HIS A N 1
ATOM 3841 C CA . HIS A 1 484 ? -21.938 27.906 -19.812 1 82.5 484 HIS A CA 1
ATOM 3842 C C . HIS A 1 484 ? -20.953 28.812 -20.562 1 82.5 484 HIS A C 1
ATOM 3844 O O . HIS A 1 484 ? -19.969 29.266 -20 1 82.5 484 HIS A O 1
ATOM 3850 N N . GLU A 1 485 ? -21.219 28.812 -21.797 1 86.5 485 GLU A N 1
ATOM 3851 C CA . GLU A 1 485 ? -20.453 29.797 -22.547 1 86.5 485 GLU A CA 1
ATOM 3852 C C . GLU A 1 485 ? -20.688 31.203 -21.984 1 86.5 485 GLU A C 1
ATOM 3854 O O . GLU A 1 485 ? -21.797 31.562 -21.625 1 86.5 485 GLU A O 1
ATOM 3859 N N . LEU A 1 486 ? -19.625 31.969 -21.938 1 91.81 486 LEU A N 1
ATOM 3860 C CA . LEU A 1 486 ? -19.688 33.312 -21.359 1 91.81 486 LEU A CA 1
ATOM 3861 C C . LEU A 1 486 ? -20.547 34.219 -22.234 1 91.81 486 LEU A C 1
ATOM 3863 O O . LEU A 1 486 ? -20.266 34.406 -23.422 1 91.81 486 LEU A O 1
ATOM 3867 N N . PRO A 1 487 ? -21.625 34.688 -21.734 1 92.5 487 PRO A N 1
ATOM 3868 C CA . PRO A 1 487 ? -22.375 35.719 -22.469 1 92.5 487 PRO A CA 1
ATOM 3869 C C . PRO A 1 487 ? -21.641 37.062 -22.516 1 92.5 487 PRO A C 1
ATOM 3871 O O . PRO A 1 487 ? -21.938 37.969 -21.719 1 92.5 487 PRO A O 1
ATOM 3874 N N . GLN A 1 488 ? -20.828 37.219 -23.453 1 92.94 488 GLN A N 1
ATOM 3875 C CA . GLN A 1 488 ? -19.922 38.375 -23.516 1 92.94 488 GLN A CA 1
ATOM 3876 C C . GLN A 1 488 ? -20.703 39.688 -23.562 1 92.94 488 GLN A C 1
ATOM 3878 O O . GLN A 1 488 ? -20.281 40.688 -22.984 1 92.94 488 GLN A O 1
ATOM 3883 N N . HIS A 1 489 ? -21.797 39.656 -24.312 1 91.56 489 HIS A N 1
ATOM 3884 C CA . HIS A 1 489 ? -22.625 40.875 -24.422 1 91.56 489 HIS A CA 1
ATOM 3885 C C . HIS A 1 489 ? -23.109 41.312 -23.047 1 91.56 489 HIS A C 1
ATOM 3887 O O . HIS A 1 489 ? -23.031 42.5 -22.719 1 91.56 489 HIS A O 1
ATOM 3893 N N . ASP A 1 490 ? -23.594 40.406 -22.297 1 93.5 490 ASP A N 1
ATOM 3894 C CA . ASP A 1 490 ? -24.078 40.719 -20.953 1 93.5 490 ASP A CA 1
ATOM 3895 C C . ASP A 1 490 ? -22.953 41.219 -20.047 1 93.5 490 ASP A C 1
ATOM 3897 O O . ASP A 1 490 ? -23.156 42.094 -19.219 1 93.5 490 ASP A O 1
ATOM 3901 N N . VAL A 1 491 ? -21.828 40.594 -20.203 1 95.12 491 VAL A N 1
ATOM 3902 C CA . VAL A 1 491 ? -20.672 40.938 -19.391 1 95.12 491 VAL A CA 1
ATOM 3903 C C . VAL A 1 491 ? -20.328 42.406 -19.625 1 95.12 491 VAL A C 1
ATOM 3905 O O . VAL A 1 491 ? -20.125 43.156 -18.672 1 95.12 491 VAL A O 1
ATOM 3908 N N . VAL A 1 492 ? -20.328 42.781 -20.875 1 94.12 492 VAL A N 1
ATOM 3909 C CA . VAL A 1 492 ? -19.922 44.125 -21.25 1 94.12 492 VAL A CA 1
ATOM 3910 C C . VAL A 1 492 ? -21.016 45.125 -20.859 1 94.12 492 VAL A C 1
ATOM 3912 O O . VAL A 1 492 ? -20.734 46.219 -20.391 1 94.12 492 VAL A O 1
ATOM 3915 N N . GLN A 1 493 ? -22.203 44.781 -21.062 1 92.81 493 GLN A N 1
ATOM 3916 C CA . GLN A 1 493 ? -23.328 45.656 -20.75 1 92.81 493 GLN A CA 1
ATOM 3917 C C . GLN A 1 493 ? -23.391 45.938 -19.25 1 92.81 493 GLN A C 1
ATOM 3919 O O . GLN A 1 493 ? -23.531 47.094 -18.828 1 92.81 493 GLN A O 1
ATOM 3924 N N . GLN A 1 494 ? -23.297 44.969 -18.5 1 94.19 494 GLN A N 1
ATOM 3925 C CA . GLN A 1 494 ? -23.359 45.125 -17.047 1 94.19 494 GLN A CA 1
ATOM 3926 C C . GLN A 1 494 ? -22.125 45.875 -16.531 1 94.19 494 GLN A C 1
ATOM 3928 O O . GLN A 1 494 ? -22.219 46.656 -15.586 1 94.19 494 GLN A O 1
ATOM 3933 N N . TYR A 1 495 ? -21.078 45.656 -17.172 1 94.69 495 TYR A N 1
ATOM 3934 C CA . TYR A 1 495 ? -19.844 46.375 -16.859 1 94.69 495 TYR A CA 1
ATOM 3935 C C . TYR A 1 495 ? -20.047 47.875 -17.047 1 94.69 495 TYR A C 1
ATOM 3937 O O . TYR A 1 495 ? -19.672 48.688 -16.188 1 94.69 495 TYR A O 1
ATOM 3945 N N . SER A 1 496 ? -20.625 48.188 -18.109 1 92.25 496 SER A N 1
ATOM 3946 C CA . SER A 1 496 ? -20.828 49.594 -18.453 1 92.25 496 SER A CA 1
ATOM 3947 C C . SER A 1 496 ? -21.812 50.281 -17.5 1 92.25 496 SER A C 1
ATOM 3949 O O . SER A 1 496 ? -21.688 51.469 -17.219 1 92.25 496 SER A O 1
ATOM 3951 N N . LYS A 1 497 ? -22.672 49.562 -16.969 1 91.38 497 LYS A N 1
ATOM 3952 C CA . LYS A 1 497 ? -23.719 50.094 -16.125 1 91.38 497 LYS A CA 1
ATOM 3953 C C . LYS A 1 497 ? -23.266 50.188 -14.664 1 91.38 497 LYS A C 1
ATOM 3955 O O . LYS A 1 497 ? -23.859 50.938 -13.867 1 91.38 497 LYS A O 1
ATOM 3960 N N . SER A 1 498 ? -22.266 49.562 -14.344 1 92.12 498 SER A N 1
ATOM 3961 C CA . SER A 1 498 ? -21.859 49.438 -12.945 1 92.12 498 SER A CA 1
ATOM 3962 C C . SER A 1 498 ? -21.047 50.656 -12.492 1 92.12 498 SER A C 1
ATOM 3964 O O . SER A 1 498 ? -20.422 51.312 -13.305 1 92.12 498 SER A O 1
ATOM 3966 N N . LYS A 1 499 ? -21.031 50.875 -11.164 1 89.56 499 LYS A N 1
ATOM 3967 C CA . LYS A 1 499 ? -20.391 52.062 -10.609 1 89.56 499 LYS A CA 1
ATOM 3968 C C . LYS A 1 499 ? -19.109 51.719 -9.875 1 89.56 499 LYS A C 1
ATOM 3970 O O . LYS A 1 499 ? -18.234 52.562 -9.688 1 89.56 499 LYS A O 1
ATOM 3975 N N . ASN A 1 500 ? -19.031 50.625 -9.414 1 91.62 500 ASN A N 1
ATOM 3976 C CA . ASN A 1 500 ? -17.859 50.125 -8.703 1 91.62 500 ASN A CA 1
ATOM 3977 C C . ASN A 1 500 ? -17.547 48.688 -9.086 1 91.62 500 ASN A C 1
ATOM 3979 O O . ASN A 1 500 ? -18.141 47.75 -8.547 1 91.62 500 ASN A O 1
ATOM 3983 N N . ARG A 1 501 ? -16.531 48.594 -9.93 1 93.62 501 ARG A N 1
ATOM 3984 C CA . ARG A 1 501 ? -16.281 47.312 -10.578 1 93.62 501 ARG A CA 1
ATOM 3985 C C . ARG A 1 501 ? -15.008 46.656 -10.023 1 93.62 501 ARG A C 1
ATOM 3987 O O . ARG A 1 501 ? -14.039 47.344 -9.711 1 93.62 501 ARG A O 1
ATOM 3994 N N . LEU A 1 502 ? -15.047 45.281 -9.812 1 94 502 LEU A N 1
ATOM 3995 C CA . LEU A 1 502 ? -13.898 44.5 -9.398 1 94 502 LEU A CA 1
ATOM 3996 C C . LEU A 1 502 ? -13.547 43.438 -10.445 1 94 502 LEU A C 1
ATOM 3998 O O . LEU A 1 502 ? -14.375 42.594 -10.781 1 94 502 LEU A O 1
ATOM 4002 N N . LEU A 1 503 ? -12.383 43.531 -11.039 1 95.94 503 LEU A N 1
ATOM 4003 C CA . LEU A 1 503 ? -11.859 42.562 -11.977 1 95.94 503 LEU A CA 1
ATOM 4004 C C . LEU A 1 503 ? -10.773 41.719 -11.328 1 95.94 503 LEU A C 1
ATOM 4006 O O . LEU A 1 503 ? -9.734 42.25 -10.922 1 95.94 503 LEU A O 1
ATOM 4010 N N . ILE A 1 504 ? -11.047 40.438 -11.195 1 96 504 ILE A N 1
ATOM 4011 C CA . ILE A 1 504 ? -10.086 39.469 -10.648 1 96 504 ILE A CA 1
ATOM 4012 C C . ILE A 1 504 ? -9.508 38.625 -11.781 1 96 504 ILE A C 1
ATOM 4014 O O . ILE A 1 504 ? -10.242 37.875 -12.438 1 96 504 ILE A O 1
ATOM 4018 N N . LEU A 1 505 ? -8.234 38.719 -11.945 1 95.75 505 LEU A N 1
ATOM 4019 C CA . LEU A 1 505 ? -7.613 38.062 -13.102 1 95.75 505 LEU A CA 1
ATOM 4020 C C . LEU A 1 505 ? -6.496 37.125 -12.664 1 95.75 505 LEU A C 1
ATOM 4022 O O . LEU A 1 505 ? -5.637 37.5 -11.867 1 95.75 505 LEU A O 1
ATOM 4026 N N . GLY A 1 506 ? -6.598 35.906 -13.172 1 93.38 506 GLY A N 1
ATOM 4027 C CA . GLY A 1 506 ? -5.445 35.031 -13.039 1 93.38 506 GLY A CA 1
ATOM 4028 C C . GLY A 1 506 ? -4.32 35.375 -14 1 93.38 506 GLY A C 1
ATOM 4029 O O . GLY A 1 506 ? -4.555 35.969 -15.047 1 93.38 506 GLY A O 1
ATOM 4030 N N . PHE A 1 507 ? -3.105 35 -13.602 1 91 507 PHE A N 1
ATOM 4031 C CA . PHE A 1 507 ? -1.974 35.312 -14.461 1 91 507 PHE A CA 1
ATOM 4032 C C . PHE A 1 507 ? -1.654 34.156 -15.383 1 91 507 PHE A C 1
ATOM 4034 O O . PHE A 1 507 ? -1.979 34.188 -16.578 1 91 507 PHE A O 1
ATOM 4041 N N . TYR A 1 508 ? -1.212 33.094 -14.766 1 80.88 508 TYR A N 1
ATOM 4042 C CA . TYR A 1 508 ? -0.782 31.938 -15.555 1 80.88 508 TYR A CA 1
ATOM 4043 C C . TYR A 1 508 ? -1.948 31.344 -16.344 1 80.88 508 TYR A C 1
ATOM 4045 O O . TYR A 1 508 ? -3.014 31.078 -15.773 1 80.88 508 TYR A O 1
ATOM 4053 N N . GLY A 1 509 ? -1.765 31.203 -17.672 1 80.44 509 GLY A N 1
ATOM 4054 C CA . GLY A 1 509 ? -2.762 30.594 -18.531 1 80.44 509 GLY A CA 1
ATOM 4055 C C . GLY A 1 509 ? -3.932 31.516 -18.844 1 80.44 509 GLY A C 1
ATOM 4056 O O . GLY A 1 509 ? -4.848 31.125 -19.562 1 80.44 509 GLY A O 1
ATOM 4057 N N . THR A 1 510 ? -3.932 32.625 -18.266 1 90.81 510 THR A N 1
ATOM 4058 C CA . THR A 1 510 ? -5.027 33.594 -18.422 1 90.81 510 THR A CA 1
ATOM 4059 C C . THR A 1 510 ? -4.539 34.875 -19.109 1 90.81 510 THR A C 1
ATOM 4061 O O . THR A 1 510 ? -5 35.219 -20.188 1 90.81 510 THR A O 1
ATOM 4064 N N . LEU A 1 511 ? -3.523 35.438 -18.531 1 92.81 511 LEU A N 1
ATOM 4065 C CA . LEU A 1 511 ? -3.006 36.719 -19.047 1 92.81 511 LEU A CA 1
ATOM 4066 C C . LEU A 1 511 ? -1.709 36.469 -19.828 1 92.81 511 LEU A C 1
ATOM 4068 O O . LEU A 1 511 ? -1.15 37.406 -20.391 1 92.81 511 LEU A O 1
ATOM 4072 N N . THR A 1 512 ? -1.251 35.25 -19.797 1 86.94 512 THR A N 1
ATOM 4073 C CA . THR A 1 512 ? 0.032 34.938 -20.406 1 86.94 512 THR A CA 1
ATOM 4074 C C . THR A 1 512 ? -0.148 34.594 -21.891 1 86.94 512 THR A C 1
ATOM 4076 O O . THR A 1 512 ? -1.258 34.281 -22.328 1 86.94 512 THR A O 1
ATOM 4079 N N . LYS A 1 513 ? 1.004 34.719 -22.594 1 77.38 513 LYS A N 1
ATOM 4080 C CA . LYS A 1 513 ? 1.028 34.281 -23.984 1 77.38 513 LYS A CA 1
ATOM 4081 C C . LYS A 1 513 ? 0.812 32.781 -24.109 1 77.38 513 LYS A C 1
ATOM 4083 O O . LYS A 1 513 ? 1.367 32 -23.328 1 77.38 513 LYS A O 1
ATOM 4088 N N . PRO A 1 514 ? -0.23 32.469 -24.891 1 62.38 514 PRO A N 1
ATOM 4089 C CA . PRO A 1 514 ? -0.412 31.031 -25.078 1 62.38 514 PRO A CA 1
ATOM 4090 C C . PRO A 1 514 ? 0.87 30.328 -25.516 1 62.38 514 PRO A C 1
ATOM 4092 O O . PRO A 1 514 ? 1.634 30.859 -26.312 1 62.38 514 PRO A O 1
ATOM 4095 N N . ASN A 1 515 ? 1.519 29.688 -24.688 1 51.19 515 ASN A N 1
ATOM 4096 C CA . ASN A 1 515 ? 2.787 29.031 -24.969 1 51.19 515 ASN A CA 1
ATOM 4097 C C . ASN A 1 515 ? 2.66 28.047 -26.141 1 51.19 515 ASN A C 1
ATOM 4099 O O . ASN A 1 515 ? 2.352 26.875 -25.938 1 51.19 515 ASN A O 1
ATOM 4103 N N . LYS A 1 516 ? 2.094 28.266 -27.312 1 47.44 516 LYS A N 1
ATOM 4104 C CA . LYS A 1 516 ? 2.242 27.188 -28.281 1 47.44 516 LYS A CA 1
ATOM 4105 C C . LYS A 1 516 ? 3.65 26.594 -28.25 1 47.44 516 LYS A C 1
ATOM 4107 O O . LYS A 1 516 ? 3.822 25.375 -28.328 1 47.44 516 LYS A O 1
ATOM 4112 N N . ASN A 1 517 ? 4.582 27.281 -28.938 1 37.62 517 ASN A N 1
ATOM 4113 C CA . ASN A 1 517 ? 5.965 26.906 -29.203 1 37.62 517 ASN A CA 1
ATOM 4114 C C . ASN A 1 517 ? 6.879 27.266 -28.031 1 37.62 517 ASN A C 1
ATOM 4116 O O . ASN A 1 517 ? 8.008 27.719 -28.234 1 37.62 517 ASN A O 1
ATOM 4120 N N . GLN A 1 518 ? 6.426 27.547 -27.047 1 36.66 518 GLN A N 1
ATOM 4121 C CA . GLN A 1 518 ? 7.406 28.062 -26.094 1 36.66 518 GLN A CA 1
ATOM 4122 C C . GLN A 1 518 ? 8.562 27.078 -25.906 1 36.66 518 GLN A C 1
ATOM 4124 O O . GLN A 1 518 ? 8.359 25.969 -25.422 1 36.66 518 GLN A O 1
ATOM 4129 N N . GLU A 1 519 ? 9.445 27.188 -26.719 1 33.78 519 GLU A N 1
ATOM 4130 C CA . GLU A 1 519 ? 10.758 26.578 -26.656 1 33.78 519 GLU A CA 1
ATOM 4131 C C . GLU A 1 519 ? 11.336 26.641 -25.234 1 33.78 519 GLU A C 1
ATOM 4133 O O . GLU A 1 519 ? 10.969 27.531 -24.453 1 33.78 519 GLU A O 1
ATOM 4138 N N . ARG A 1 520 ? 12.359 25.719 -24.969 1 35.72 520 ARG A N 1
ATOM 4139 C CA . ARG A 1 520 ? 13.188 25.266 -23.859 1 35.72 520 ARG A CA 1
ATOM 4140 C C . ARG A 1 520 ? 13.844 26.438 -23.141 1 35.72 520 ARG A C 1
ATOM 4142 O O . ARG A 1 520 ? 15.023 26.391 -22.797 1 35.72 520 ARG A O 1
ATOM 4149 N N . ARG A 1 521 ? 13.633 27.734 -23.062 1 31.98 521 ARG A N 1
ATOM 4150 C CA . ARG A 1 521 ? 14.867 28.344 -22.547 1 31.98 521 ARG A CA 1
ATOM 4151 C C . ARG A 1 521 ? 15.109 27.953 -21.094 1 31.98 521 ARG A C 1
ATOM 4153 O O . ARG A 1 521 ? 14.156 27.672 -20.359 1 31.98 521 ARG A O 1
ATOM 4160 N N . ASP A 1 522 ? 16.391 27.672 -20.656 1 33.12 522 ASP A N 1
ATOM 4161 C CA . ASP A 1 522 ? 17.109 27.312 -19.438 1 33.12 522 ASP A CA 1
ATOM 4162 C C . ASP A 1 522 ? 16.422 27.875 -18.203 1 33.12 522 ASP A C 1
ATOM 4164 O O . ASP A 1 522 ? 16.578 27.328 -17.094 1 33.12 522 ASP A O 1
ATOM 4168 N N . GLU A 1 523 ? 16.156 29.188 -18.109 1 33.84 523 GLU A N 1
ATOM 4169 C CA . GLU A 1 523 ? 15.992 30.016 -16.922 1 33.84 523 GLU A CA 1
ATOM 4170 C C . GLU A 1 523 ? 14.523 30.156 -16.547 1 33.84 523 GLU A C 1
ATOM 4172 O O . GLU A 1 523 ? 13.844 31.078 -17.016 1 33.84 523 GLU A O 1
ATOM 4177 N N . GLY A 1 524 ? 13.812 29.062 -15.969 1 41.72 524 GLY A N 1
ATOM 4178 C CA . GLY A 1 524 ? 12.508 29.141 -15.328 1 41.72 524 GLY A CA 1
ATOM 4179 C C . GLY A 1 524 ? 11.422 29.688 -16.25 1 41.72 524 GLY A C 1
ATOM 4180 O O . GLY A 1 524 ? 11.711 30.156 -17.344 1 41.72 524 GLY A O 1
ATOM 4181 N N . MET A 1 525 ? 10.25 29.297 -16.312 1 47.34 525 MET A N 1
ATOM 4182 C CA . MET A 1 525 ? 9.148 29.828 -17.109 1 47.34 525 MET A CA 1
ATOM 4183 C C . MET A 1 525 ? 9.078 31.344 -17.016 1 47.34 525 MET A C 1
ATOM 4185 O O . MET A 1 525 ? 8.844 31.891 -15.938 1 47.34 525 MET A O 1
ATOM 4189 N N . ASN A 1 526 ? 9.82 32.062 -17.797 1 57.22 526 ASN A N 1
ATOM 4190 C CA . ASN A 1 526 ? 9.594 33.5 -17.844 1 57.22 526 ASN A CA 1
ATOM 4191 C C . ASN A 1 526 ? 8.164 33.844 -18.25 1 57.22 526 ASN A C 1
ATOM 4193 O O . ASN A 1 526 ? 7.836 33.844 -19.438 1 57.22 526 ASN A O 1
ATOM 4197 N N . LEU A 1 527 ? 7.238 33.719 -17.266 1 70.44 527 LEU A N 1
ATOM 4198 C CA . LEU A 1 527 ? 5.855 34.094 -17.516 1 70.44 527 LEU A CA 1
ATOM 4199 C C . LEU A 1 527 ? 5.781 35.562 -17.922 1 70.44 527 LEU A C 1
ATOM 4201 O O . LEU A 1 527 ? 6.23 36.438 -17.172 1 70.44 527 LEU A O 1
ATOM 4205 N N . GLU A 1 528 ? 5.434 35.719 -19.25 1 82.06 528 GLU A N 1
ATOM 4206 C CA . GLU A 1 528 ? 5.305 37.094 -19.75 1 82.06 528 GLU A CA 1
ATOM 4207 C C . GLU A 1 528 ? 3.85 37.438 -20.062 1 82.06 528 GLU A C 1
ATOM 4209 O O . GLU A 1 528 ? 3.102 36.562 -20.547 1 82.06 528 GLU A O 1
ATOM 4214 N N . LEU A 1 529 ? 3.58 38.625 -19.734 1 89.5 529 LEU A N 1
ATOM 4215 C CA . LEU A 1 529 ? 2.256 39.156 -20.047 1 89.5 529 LEU A CA 1
ATOM 4216 C C . LEU A 1 529 ? 2.002 39.125 -21.547 1 89.5 529 LEU A C 1
ATOM 4218 O O . LEU A 1 529 ? 2.896 39.438 -22.344 1 89.5 529 LEU A O 1
ATOM 4222 N N . HIS A 1 530 ? 0.821 38.688 -21.953 1 88.75 530 HIS A N 1
ATOM 4223 C CA . HIS A 1 530 ? 0.427 38.75 -23.344 1 88.75 530 HIS A CA 1
ATOM 4224 C C . HIS A 1 530 ? 0.702 40.156 -23.938 1 88.75 530 HIS A C 1
ATOM 4226 O O . HIS A 1 530 ? 0.327 41.156 -23.328 1 88.75 530 HIS A O 1
ATOM 4232 N N . PRO A 1 531 ? 1.308 40.219 -25.047 1 85.69 531 PRO A N 1
ATOM 4233 C CA . PRO A 1 531 ? 1.729 41.531 -25.594 1 85.69 531 PRO A CA 1
ATOM 4234 C C . PRO A 1 531 ? 0.557 42.469 -25.844 1 85.69 531 PRO A C 1
ATOM 4236 O O . PRO A 1 531 ? 0.708 43.688 -25.734 1 85.69 531 PRO A O 1
ATOM 4239 N N . GLN A 1 532 ? -0.535 41.969 -26.094 1 90.38 532 GLN A N 1
ATOM 4240 C CA . GLN A 1 532 ? -1.688 42.812 -26.422 1 90.38 532 GLN A CA 1
ATOM 4241 C C . GLN A 1 532 ? -2.377 43.312 -25.172 1 90.38 532 GLN A C 1
ATOM 4243 O O . GLN A 1 532 ? -3.316 44.125 -25.25 1 90.38 532 GLN A O 1
ATOM 4248 N N . LEU A 1 533 ? -1.913 42.938 -24.031 1 92.31 533 LEU A N 1
ATOM 4249 C CA . LEU A 1 533 ? -2.646 43.25 -22.812 1 92.31 533 LEU A CA 1
ATOM 4250 C C . LEU A 1 533 ? -2.029 44.469 -22.094 1 92.31 533 LEU A C 1
ATOM 4252 O O . LEU A 1 533 ? -2.672 45.094 -21.25 1 92.31 533 LEU A O 1
ATOM 4256 N N . LYS A 1 534 ? -0.837 44.812 -22.406 1 89.44 534 LYS A N 1
ATOM 4257 C CA . LYS A 1 534 ? -0.138 45.875 -21.656 1 89.44 534 LYS A CA 1
ATOM 4258 C C . LYS A 1 534 ? -0.926 47.188 -21.672 1 89.44 534 LYS A C 1
ATOM 4260 O O . LYS A 1 534 ? -1.235 47.75 -20.625 1 89.44 534 LYS A O 1
ATOM 4265 N N . GLU A 1 535 ? -1.298 47.625 -22.859 1 90 535 GLU A N 1
ATOM 4266 C CA . GLU A 1 535 ? -2.016 48.906 -23 1 90 535 GLU A CA 1
ATOM 4267 C C . GLU A 1 535 ? -3.453 48.781 -22.5 1 90 535 GLU A C 1
ATOM 4269 O O . GLU A 1 535 ? -4 49.719 -21.938 1 90 535 GLU A O 1
ATOM 4274 N N . ARG A 1 536 ? -3.943 47.688 -22.672 1 93.06 536 ARG A N 1
ATOM 4275 C CA . ARG A 1 536 ? -5.332 47.469 -22.281 1 93.06 536 ARG A CA 1
ATOM 4276 C C . ARG A 1 536 ? -5.473 47.406 -20.766 1 93.06 536 ARG A C 1
ATOM 4278 O O . ARG A 1 536 ? -6.445 47.938 -20.219 1 93.06 536 ARG A O 1
ATOM 4285 N N . LEU A 1 537 ? -4.57 46.812 -20.141 1 94.38 537 LEU A N 1
ATOM 4286 C CA . LEU A 1 537 ? -4.586 46.781 -18.672 1 94.38 537 LEU A CA 1
ATOM 4287 C C . LEU A 1 537 ? -4.375 48.156 -18.094 1 94.38 537 LEU A C 1
ATOM 4289 O O . LEU A 1 537 ? -4.961 48.5 -17.062 1 94.38 537 LEU A O 1
ATOM 4293 N N . LYS A 1 538 ? -3.562 48.906 -18.766 1 92.12 538 LYS A N 1
ATOM 4294 C CA . LYS A 1 538 ? -3.365 50.281 -18.328 1 92.12 538 LYS A CA 1
ATOM 4295 C C . LYS A 1 538 ? -4.672 51.094 -18.375 1 92.12 538 LYS A C 1
ATOM 4297 O O . LYS A 1 538 ? -4.973 51.844 -17.469 1 92.12 538 LYS A O 1
ATOM 4302 N N . ALA A 1 539 ? -5.32 50.875 -19.484 1 92.5 539 ALA A N 1
ATOM 4303 C CA . ALA A 1 539 ? -6.605 51.531 -19.656 1 92.5 539 ALA A CA 1
ATOM 4304 C C . ALA A 1 539 ? -7.594 51.125 -18.562 1 92.5 539 ALA A C 1
ATOM 4306 O O . ALA A 1 539 ? -8.312 51.969 -18.016 1 92.5 539 ALA A O 1
ATOM 4307 N N . LEU A 1 540 ? -7.672 49.906 -18.25 1 93.38 540 LEU A N 1
ATOM 4308 C CA . LEU A 1 540 ? -8.578 49.406 -17.234 1 93.38 540 LEU A CA 1
ATOM 4309 C C . LEU A 1 540 ? -8.227 49.969 -15.852 1 93.38 540 LEU A C 1
ATOM 4311 O O . LEU A 1 540 ? -9.109 50.312 -15.078 1 93.38 540 LEU A O 1
ATOM 4315 N N . CYS A 1 541 ? -6.969 50.031 -15.594 1 93.38 541 CYS A N 1
ATOM 4316 C CA . CYS A 1 541 ? -6.48 50.469 -14.281 1 93.38 541 CYS A CA 1
ATOM 4317 C C . CYS A 1 541 ? -6.648 51.969 -14.086 1 93.38 541 CYS A C 1
ATOM 4319 O O . CYS A 1 541 ? -6.684 52.438 -12.953 1 93.38 541 CYS A O 1
ATOM 4321 N N . SER A 1 542 ? -6.777 52.656 -15.188 1 90.12 542 SER A N 1
ATOM 4322 C CA . SER A 1 542 ? -6.922 54.125 -15.117 1 90.12 542 SER A CA 1
ATOM 4323 C C . SER A 1 542 ? -8.367 54.531 -14.867 1 90.12 542 SER A C 1
ATOM 4325 O O . SER A 1 542 ? -8.656 55.656 -14.523 1 90.12 542 SER A O 1
ATOM 4327 N N . ASP A 1 543 ? -9.219 53.625 -15.031 1 90.81 543 ASP A N 1
ATOM 4328 C CA . ASP A 1 543 ? -10.633 53.906 -14.766 1 90.81 543 ASP A CA 1
ATOM 4329 C C . ASP A 1 543 ? -10.906 53.906 -13.258 1 90.81 543 ASP A C 1
ATOM 4331 O O . ASP A 1 543 ? -10.719 52.906 -12.578 1 90.81 543 ASP A O 1
ATOM 4335 N N . PRO A 1 544 ? -11.375 54.969 -12.719 1 88.75 544 PRO A N 1
ATOM 4336 C CA . PRO A 1 544 ? -11.57 55.094 -11.273 1 88.75 544 PRO A CA 1
ATOM 4337 C C . PRO A 1 544 ? -12.68 54.188 -10.758 1 88.75 544 PRO A C 1
ATOM 4339 O O . PRO A 1 544 ? -12.75 53.906 -9.562 1 88.75 544 PRO A O 1
ATOM 4342 N N . LYS A 1 545 ? -13.492 53.719 -11.648 1 90.88 545 LYS A N 1
ATOM 4343 C CA . LYS A 1 545 ? -14.594 52.844 -11.234 1 90.88 545 LYS A CA 1
ATOM 4344 C C . LYS A 1 545 ? -14.172 51.406 -11.203 1 90.88 545 LYS A C 1
ATOM 4346 O O . LYS A 1 545 ? -14.93 50.531 -10.766 1 90.88 545 LYS A O 1
ATOM 4351 N N . THR A 1 546 ? -12.992 51.156 -11.648 1 92.81 546 THR A N 1
ATOM 4352 C CA . THR A 1 546 ? -12.594 49.781 -11.82 1 92.81 546 THR A CA 1
ATOM 4353 C C . THR A 1 546 ? -11.359 49.469 -10.977 1 92.81 546 THR A C 1
ATOM 4355 O O . THR A 1 546 ? -10.344 50.156 -11.062 1 92.81 546 THR A O 1
ATOM 4358 N N . THR A 1 547 ? -11.492 48.469 -10.109 1 93.31 547 THR A N 1
ATOM 4359 C CA . THR A 1 547 ? -10.367 47.906 -9.367 1 93.31 547 THR A CA 1
ATOM 4360 C C . THR A 1 547 ? -9.906 46.594 -9.977 1 93.31 547 THR A C 1
ATOM 4362 O O . THR A 1 547 ? -10.719 45.656 -10.18 1 93.31 547 THR A O 1
ATOM 4365 N N . VAL A 1 548 ? -8.664 46.469 -10.305 1 95.81 548 VAL A N 1
ATOM 4366 C CA . VAL A 1 548 ? -8.125 45.281 -10.93 1 95.81 548 VAL A CA 1
ATOM 4367 C C . VAL A 1 548 ? -7.223 44.531 -9.945 1 95.81 548 VAL A C 1
ATOM 4369 O O . VAL A 1 548 ? -6.383 45.156 -9.281 1 95.81 548 VAL A O 1
ATOM 4372 N N . VAL A 1 549 ? -7.441 43.219 -9.812 1 95.5 549 VAL A N 1
ATOM 4373 C CA . VAL A 1 549 ? -6.652 42.344 -8.953 1 95.5 549 VAL A CA 1
ATOM 4374 C C . VAL A 1 549 ? -6.066 41.188 -9.781 1 95.5 549 VAL A C 1
ATOM 4376 O O . VAL A 1 549 ? -6.77 40.562 -10.586 1 95.5 549 VAL A O 1
ATOM 4379 N N . VAL A 1 550 ? -4.797 40.938 -9.625 1 95.69 550 VAL A N 1
ATOM 4380 C CA . VAL A 1 550 ? -4.16 39.781 -10.266 1 95.69 550 VAL A CA 1
ATOM 4381 C C . VAL A 1 550 ? -3.748 38.781 -9.203 1 95.69 550 VAL A C 1
ATOM 4383 O O . VAL A 1 550 ? -3.016 39.094 -8.266 1 95.69 550 VAL A O 1
ATOM 4386 N N . LEU A 1 551 ? -4.281 37.625 -9.289 1 93.06 551 LEU A N 1
ATOM 4387 C CA . LEU A 1 551 ? -3.939 36.5 -8.414 1 93.06 551 LEU A CA 1
ATOM 4388 C C . LEU A 1 551 ? -3.018 35.531 -9.125 1 93.06 551 LEU A C 1
ATOM 4390 O O . LEU A 1 551 ? -3.326 35.062 -10.227 1 93.06 551 LEU A O 1
ATOM 4394 N N . SER A 1 552 ? -1.877 35.219 -8.508 1 88.31 552 SER A N 1
ATOM 4395 C CA . SER A 1 552 ? -0.926 34.344 -9.188 1 88.31 552 SER A CA 1
ATOM 4396 C C . SER A 1 552 ? -0.16 33.469 -8.195 1 88.31 552 SER A C 1
ATOM 4398 O O . SER A 1 552 ? -0.013 33.844 -7.027 1 88.31 552 SER A O 1
ATOM 4400 N N . ARG A 1 553 ? 0.295 32.406 -8.672 1 80.12 553 ARG A N 1
ATOM 4401 C CA . ARG A 1 553 ? 1.207 31.547 -7.91 1 80.12 553 ARG A CA 1
ATOM 4402 C C . ARG A 1 553 ? 2.65 32.031 -8.062 1 80.12 553 ARG A C 1
ATOM 4404 O O . ARG A 1 553 ? 3.533 31.578 -7.328 1 80.12 553 ARG A O 1
ATOM 4411 N N . SER A 1 554 ? 2.871 32.969 -8.922 1 81.62 554 SER A N 1
ATOM 4412 C CA . SER A 1 554 ? 4.219 33.438 -9.25 1 81.62 554 SER A CA 1
ATOM 4413 C C . SER A 1 554 ? 4.836 34.219 -8.094 1 81.62 554 SER A C 1
ATOM 4415 O O . SER A 1 554 ? 4.121 34.688 -7.219 1 81.62 554 SER A O 1
ATOM 4417 N N . GLU A 1 555 ? 6.156 34.312 -8.172 1 84.31 555 GLU A N 1
ATOM 4418 C CA . GLU A 1 555 ? 6.906 35.094 -7.168 1 84.31 555 GLU A CA 1
ATOM 4419 C C . GLU A 1 555 ? 6.703 36.594 -7.34 1 84.31 555 GLU A C 1
ATOM 4421 O O . GLU A 1 555 ? 6.266 37.031 -8.398 1 84.31 555 GLU A O 1
ATOM 4426 N N . LYS A 1 556 ? 7.082 37.281 -6.348 1 88.81 556 LYS A N 1
ATOM 4427 C CA . LYS A 1 556 ? 6.945 38.719 -6.309 1 88.81 556 LYS A CA 1
ATOM 4428 C C . LYS A 1 556 ? 7.652 39.375 -7.492 1 88.81 556 LYS A C 1
ATOM 4430 O O . LYS A 1 556 ? 7.094 40.281 -8.141 1 88.81 556 LYS A O 1
ATOM 4435 N N . SER A 1 557 ? 8.812 38.812 -7.754 1 86.81 557 SER A N 1
ATOM 4436 C CA . SER A 1 557 ? 9.641 39.438 -8.789 1 86.81 557 SER A CA 1
ATOM 4437 C C . SER A 1 557 ? 8.977 39.312 -10.156 1 86.81 557 SER A C 1
ATOM 4439 O O . SER A 1 557 ? 9.039 40.25 -10.961 1 86.81 557 SER A O 1
ATOM 4441 N N . VAL A 1 558 ? 8.352 38.281 -10.43 1 88.06 558 VAL A N 1
ATOM 4442 C CA . VAL A 1 558 ? 7.691 38.031 -11.703 1 88.06 558 VAL A CA 1
ATOM 4443 C C . VAL A 1 558 ? 6.492 38.969 -11.852 1 88.06 558 VAL A C 1
ATOM 4445 O O . VAL A 1 558 ? 6.262 39.531 -12.922 1 88.06 558 VAL A O 1
ATOM 4448 N N . LEU A 1 559 ? 5.734 39.125 -10.82 1 92.06 559 LEU A N 1
ATOM 4449 C CA . LEU A 1 559 ? 4.566 40 -10.859 1 92.06 559 LEU A CA 1
ATOM 4450 C C . LEU A 1 559 ? 4.98 41.469 -10.977 1 92.06 559 LEU A C 1
ATOM 4452 O O . LEU A 1 559 ? 4.332 42.25 -11.672 1 92.06 559 LEU A O 1
ATOM 4456 N N . ASP A 1 560 ? 6.047 41.781 -10.266 1 92.94 560 ASP A N 1
ATOM 4457 C CA . ASP A 1 560 ? 6.555 43.156 -10.367 1 92.94 560 ASP A CA 1
ATOM 4458 C C . ASP A 1 560 ? 7 43.469 -11.789 1 92.94 560 ASP A C 1
ATOM 4460 O O . ASP A 1 560 ? 6.754 44.594 -12.289 1 92.94 560 ASP A O 1
ATOM 4464 N N . GLN A 1 561 ? 7.629 42.531 -12.391 1 90.75 561 GLN A N 1
ATOM 4465 C CA . GLN A 1 561 ? 8.141 42.719 -13.742 1 90.75 561 GLN A CA 1
ATOM 4466 C C . GLN A 1 561 ? 6.996 42.906 -14.742 1 90.75 561 GLN A C 1
ATOM 4468 O O . GLN A 1 561 ? 7.102 43.688 -15.68 1 90.75 561 GLN A O 1
ATOM 4473 N N . ASN A 1 562 ? 5.98 42.188 -14.562 1 92.12 562 ASN A N 1
ATOM 4474 C CA . ASN A 1 562 ? 4.906 42.156 -15.547 1 92.12 562 ASN A CA 1
ATOM 4475 C C . ASN A 1 562 ? 3.859 43.219 -15.25 1 92.12 562 ASN A C 1
ATOM 4477 O O . ASN A 1 562 ? 3.211 43.75 -16.172 1 92.12 562 ASN A O 1
ATOM 4481 N N . PHE A 1 563 ? 3.641 43.594 -13.938 1 94.38 563 PHE A N 1
ATOM 4482 C CA . PHE A 1 563 ? 2.471 44.375 -13.586 1 94.38 563 PHE A CA 1
ATOM 4483 C C . PHE A 1 563 ? 2.869 45.594 -12.758 1 94.38 563 PHE A C 1
ATOM 4485 O O . PHE A 1 563 ? 2.023 46.438 -12.414 1 94.38 563 PHE A O 1
ATOM 4492 N N . GLY A 1 564 ? 4.086 45.812 -12.445 1 91.62 564 GLY A N 1
ATOM 4493 C CA . GLY A 1 564 ? 4.555 46.844 -11.547 1 91.62 564 GLY A CA 1
ATOM 4494 C C . GLY A 1 564 ? 4.172 48.25 -11.992 1 91.62 564 GLY A C 1
ATOM 4495 O O . GLY A 1 564 ? 4.02 49.125 -11.164 1 91.62 564 GLY A O 1
ATOM 4496 N N . GLU A 1 565 ? 3.918 48.438 -13.25 1 90.12 565 GLU A N 1
ATOM 4497 C CA . GLU A 1 565 ? 3.652 49.781 -13.789 1 90.12 565 GLU A CA 1
ATOM 4498 C C . GLU A 1 565 ? 2.154 50.062 -13.812 1 90.12 565 GLU A C 1
ATOM 4500 O O . GLU A 1 565 ? 1.744 51.188 -14.125 1 90.12 565 GLU A O 1
ATOM 4505 N N . HIS A 1 566 ? 1.37 49.156 -13.492 1 93.12 566 HIS A N 1
ATOM 4506 C CA . HIS A 1 566 ? -0.078 49.344 -13.531 1 93.12 566 HIS A CA 1
ATOM 4507 C C . HIS A 1 566 ? -0.638 49.594 -12.133 1 93.12 566 HIS A C 1
ATOM 4509 O O . HIS A 1 566 ? -0.047 49.188 -11.133 1 93.12 566 HIS A O 1
ATOM 4515 N N . ASP A 1 567 ? -1.722 50.312 -12.039 1 93.56 567 ASP A N 1
ATOM 4516 C CA . ASP A 1 567 ? -2.42 50.531 -10.773 1 93.56 567 ASP A CA 1
ATOM 4517 C C . ASP A 1 567 ? -3.355 49.375 -10.453 1 93.56 567 ASP A C 1
ATOM 4519 O O . ASP A 1 567 ? -4.512 49.344 -10.883 1 93.56 567 ASP A O 1
ATOM 4523 N N . MET A 1 568 ? -2.865 48.438 -9.703 1 95.5 568 MET A N 1
ATOM 4524 C CA . MET A 1 568 ? -3.658 47.25 -9.43 1 95.5 568 MET A CA 1
ATOM 4525 C C . MET A 1 568 ? -3.184 46.562 -8.156 1 95.5 568 MET A C 1
ATOM 4527 O O . MET A 1 568 ? -2.17 46.938 -7.57 1 95.5 568 MET A O 1
ATOM 4531 N N . TRP A 1 569 ? -3.967 45.625 -7.688 1 94.75 569 TRP A N 1
ATOM 4532 C CA . TRP A 1 569 ? -3.598 44.781 -6.574 1 94.75 569 TRP A CA 1
ATOM 4533 C C . TRP A 1 569 ? -2.969 43.469 -7.078 1 94.75 569 TRP A C 1
ATOM 4535 O O . TRP A 1 569 ? -3.414 42.906 -8.078 1 94.75 569 TRP A O 1
ATOM 4545 N N . LEU A 1 570 ? -1.935 43.094 -6.426 1 95.06 570 LEU A N 1
ATOM 4546 C CA . LEU A 1 570 ? -1.218 41.875 -6.793 1 95.06 570 LEU A CA 1
ATOM 4547 C C . LEU A 1 570 ? -1.167 40.906 -5.617 1 95.06 570 LEU A C 1
ATOM 4549 O O . LEU A 1 570 ? -0.956 41.312 -4.477 1 95.06 570 LEU A O 1
ATOM 4553 N N . ALA A 1 571 ? -1.483 39.719 -5.887 1 92.5 571 ALA A N 1
ATOM 4554 C CA . ALA A 1 571 ? -1.294 38.656 -4.934 1 92.5 571 ALA A CA 1
ATOM 4555 C C . ALA A 1 571 ? -0.281 37.625 -5.453 1 92.5 571 ALA A C 1
ATOM 4557 O O . ALA A 1 571 ? -0.54 36.938 -6.441 1 92.5 571 ALA A O 1
ATOM 4558 N N . ALA A 1 572 ? 0.835 37.594 -4.793 1 88.62 572 ALA A N 1
ATOM 4559 C CA . ALA A 1 572 ? 1.904 36.656 -5.188 1 88.62 572 ALA A CA 1
ATOM 4560 C C . ALA A 1 572 ? 1.88 35.406 -4.34 1 88.62 572 ALA A C 1
ATOM 4562 O O . ALA A 1 572 ? 1.385 35.406 -3.211 1 88.62 572 ALA A O 1
ATOM 4563 N N . GLU A 1 573 ? 2.418 34.281 -4.918 1 82.94 573 GLU A N 1
ATOM 4564 C CA . GLU A 1 573 ? 2.525 33 -4.254 1 82.94 573 GLU A CA 1
ATOM 4565 C C . GLU A 1 573 ? 1.203 32.594 -3.604 1 82.94 573 GLU A C 1
ATOM 4567 O O . GLU A 1 573 ? 1.16 32.281 -2.412 1 82.94 573 GLU A O 1
ATOM 4572 N N . ASN A 1 574 ? 0.197 32.75 -4.387 1 79.69 574 ASN A N 1
ATOM 4573 C CA . ASN A 1 574 ? -1.164 32.344 -4.055 1 79.69 574 ASN A CA 1
ATOM 4574 C C . ASN A 1 574 ? -1.73 33.188 -2.906 1 79.69 574 ASN A C 1
ATOM 4576 O O . ASN A 1 574 ? -2.562 32.719 -2.137 1 79.69 574 ASN A O 1
ATOM 4580 N N . GLY A 1 575 ? -1.178 34.406 -2.711 1 80.88 575 GLY A N 1
ATOM 4581 C CA . GLY A 1 575 ? -1.759 35.344 -1.75 1 80.88 575 GLY A CA 1
ATOM 4582 C C . GLY A 1 575 ? -0.936 35.469 -0.484 1 80.88 575 GLY A C 1
ATOM 4583 O O . GLY A 1 575 ? -1.314 36.219 0.432 1 80.88 575 GLY A O 1
ATOM 4584 N N . MET A 1 576 ? 0.157 34.844 -0.434 1 79.81 576 MET A N 1
ATOM 4585 C CA . MET A 1 576 ? 1.037 35.031 0.719 1 79.81 576 MET A CA 1
ATOM 4586 C C . MET A 1 576 ? 1.56 36.438 0.798 1 79.81 576 MET A C 1
ATOM 4588 O O . MET A 1 576 ? 1.855 36.938 1.886 1 79.81 576 MET A O 1
ATOM 4592 N N . PHE A 1 577 ? 1.767 36.906 -0.366 1 86 577 PHE A N 1
ATOM 4593 C CA . PHE A 1 577 ? 2.23 38.281 -0.465 1 86 577 PHE A CA 1
ATOM 4594 C C . PHE A 1 577 ? 1.227 39.156 -1.229 1 86 577 PHE A C 1
ATOM 4596 O O . PHE A 1 577 ? 0.727 38.75 -2.279 1 86 577 PHE A O 1
ATOM 4603 N N . LEU A 1 578 ? 0.884 40.219 -0.639 1 90.25 578 LEU A N 1
ATOM 4604 C CA . LEU A 1 578 ? -0.049 41.125 -1.269 1 90.25 578 LEU A CA 1
ATOM 4605 C C . LEU A 1 578 ? 0.584 42.5 -1.438 1 90.25 578 LEU A C 1
ATOM 4607 O O . LEU A 1 578 ? 1.402 42.938 -0.616 1 90.25 578 LEU A O 1
ATOM 4611 N N . ARG A 1 579 ? 0.178 43.062 -2.58 1 91.81 579 ARG A N 1
ATOM 4612 C CA . ARG A 1 579 ? 0.699 44.406 -2.822 1 91.81 579 ARG A CA 1
ATOM 4613 C C . ARG A 1 579 ? -0.229 45.188 -3.738 1 91.81 579 ARG A C 1
ATOM 4615 O O . ARG A 1 579 ? -0.714 44.656 -4.742 1 91.81 579 ARG A O 1
ATOM 4622 N N . HIS A 1 580 ? -0.556 46.375 -3.225 1 92.81 580 HIS A N 1
ATOM 4623 C CA . HIS A 1 580 ? -0.949 47.344 -4.246 1 92.81 580 HIS A CA 1
ATOM 4624 C C . HIS A 1 580 ? 0.27 47.906 -4.969 1 92.81 580 HIS A C 1
ATOM 4626 O O . HIS A 1 580 ? 1.289 48.188 -4.34 1 92.81 580 HIS A O 1
ATOM 4632 N N . THR A 1 581 ? 0.168 48.031 -6.203 1 92.25 581 THR A N 1
ATOM 4633 C CA . THR A 1 581 ? 1.337 48.375 -7 1 92.25 581 THR A CA 1
ATOM 4634 C C . THR A 1 581 ? 1.919 49.719 -6.551 1 92.25 581 THR A C 1
ATOM 4636 O O . THR A 1 581 ? 3.102 49.969 -6.77 1 92.25 581 THR A O 1
ATOM 4639 N N . ALA A 1 582 ? 1.164 50.531 -5.945 1 88.25 582 ALA A N 1
ATOM 4640 C CA . ALA A 1 582 ? 1.646 51.812 -5.41 1 88.25 582 ALA A CA 1
ATOM 4641 C C . ALA A 1 582 ? 2.354 51.594 -4.074 1 88.25 582 ALA A C 1
ATOM 4643 O O . ALA A 1 582 ? 3.055 52.5 -3.594 1 88.25 582 ALA A O 1
ATOM 4644 N N . GLY A 1 583 ? 2.158 50.5 -3.469 1 89.25 583 GLY A N 1
ATOM 4645 C CA . GLY A 1 583 ? 2.738 50.219 -2.166 1 89.25 583 GLY A CA 1
ATOM 4646 C C . GLY A 1 583 ? 3.754 49.094 -2.197 1 89.25 583 GLY A C 1
ATOM 4647 O O . GLY A 1 583 ? 4.234 48.719 -3.268 1 89.25 583 GLY A O 1
ATOM 4648 N N . GLU A 1 584 ? 4.141 48.625 -0.996 1 89.5 584 GLU A N 1
ATOM 4649 C CA . GLU A 1 584 ? 5.121 47.562 -0.857 1 89.5 584 GLU A CA 1
ATOM 4650 C C . GLU A 1 584 ? 4.445 46.219 -0.605 1 89.5 584 GLU A C 1
ATOM 4652 O O . GLU A 1 584 ? 3.258 46.156 -0.27 1 89.5 584 GLU A O 1
ATOM 4657 N N . TRP A 1 585 ? 5.242 45.219 -0.915 1 90.06 585 TRP A N 1
ATOM 4658 C CA . TRP A 1 585 ? 4.738 43.875 -0.656 1 90.06 585 TRP A CA 1
ATOM 4659 C C . TRP A 1 585 ? 4.543 43.625 0.839 1 90.06 585 TRP A C 1
ATOM 4661 O O . TRP A 1 585 ? 5.379 44.031 1.65 1 90.06 585 TRP A O 1
ATOM 4671 N N . VAL A 1 586 ? 3.404 43.125 1.208 1 83.31 586 VAL A N 1
ATOM 4672 C CA . VAL A 1 586 ? 3.094 42.812 2.598 1 83.31 586 VAL A CA 1
ATOM 4673 C C . VAL A 1 586 ? 2.889 41.312 2.744 1 83.31 586 VAL A C 1
ATOM 4675 O O . VAL A 1 586 ? 2.211 40.688 1.925 1 83.31 586 VAL A O 1
ATOM 4678 N N . THR A 1 587 ? 3.631 40.75 3.662 1 74.56 587 THR A N 1
ATOM 4679 C CA . THR A 1 587 ? 3.482 39.312 3.947 1 74.56 587 THR A CA 1
ATOM 4680 C C . THR A 1 587 ? 2.273 39.062 4.848 1 74.56 587 THR A C 1
ATOM 4682 O O . THR A 1 587 ? 2.111 39.719 5.875 1 74.56 587 THR A O 1
ATOM 4685 N N . LYS A 1 588 ? 1.347 38.312 4.277 1 62.34 588 LYS A N 1
ATOM 4686 C CA . LYS A 1 588 ? 0.199 37.969 5.105 1 62.34 588 LYS A CA 1
ATOM 4687 C C . LYS A 1 588 ? 0.21 36.469 5.449 1 62.34 588 LYS A C 1
ATOM 4689 O O . LYS A 1 588 ? -0.281 35.656 4.676 1 62.34 588 LYS A O 1
ATOM 4694 N N . MET A 1 589 ? 1.136 36 6.25 1 55.69 589 MET A N 1
ATOM 4695 C CA . MET A 1 589 ? 1.253 34.594 6.648 1 55.69 589 MET A CA 1
ATOM 4696 C C . MET A 1 589 ? 0.199 34.219 7.691 1 55.69 589 MET A C 1
ATOM 4698 O O . MET A 1 589 ? -0.076 35.031 8.594 1 55.69 589 MET A O 1
ATOM 4702 N N . PRO A 1 590 ? -0.511 33.156 7.316 1 51.53 590 PRO A N 1
ATOM 4703 C CA . PRO A 1 590 ? -1.292 32.688 8.469 1 51.53 590 PRO A CA 1
ATOM 4704 C C . PRO A 1 590 ? -0.441 32.5 9.719 1 51.53 590 PRO A C 1
ATOM 4706 O O . PRO A 1 590 ? 0.748 32.156 9.617 1 51.53 590 PRO A O 1
ATOM 4709 N N . GLU A 1 591 ? -0.557 33.094 10.93 1 45.38 591 GLU A N 1
ATOM 4710 C CA . GLU A 1 591 ? 0.171 33.125 12.188 1 45.38 591 GLU A CA 1
ATOM 4711 C C . GLU A 1 591 ? 0.97 31.828 12.398 1 45.38 591 GLU A C 1
ATOM 4713 O O . GLU A 1 591 ? 2.098 31.875 12.891 1 45.38 591 GLU A O 1
ATOM 4718 N N . ASN A 1 592 ? 0.438 30.656 12.133 1 47.41 592 ASN A N 1
ATOM 4719 C CA . ASN A 1 592 ? 1.043 29.422 12.586 1 47.41 592 ASN A CA 1
ATOM 4720 C C . ASN A 1 592 ? 1.483 28.547 11.414 1 47.41 592 ASN A C 1
ATOM 4722 O O . ASN A 1 592 ? 1.438 27.312 11.492 1 47.41 592 ASN A O 1
ATOM 4726 N N . MET A 1 593 ? 2.145 29.375 10.555 1 56.5 593 MET A N 1
ATOM 4727 C CA . MET A 1 593 ? 2.543 28.562 9.414 1 56.5 593 MET A CA 1
ATOM 4728 C C . MET A 1 593 ? 3.877 27.875 9.68 1 56.5 593 MET A C 1
ATOM 4730 O O . MET A 1 593 ? 4.84 28.516 10.102 1 56.5 593 MET A O 1
ATOM 4734 N N . ASN A 1 594 ? 3.924 26.547 9.883 1 62.06 594 ASN A N 1
ATOM 4735 C CA . ASN A 1 594 ? 5.113 25.719 9.969 1 62.06 594 ASN A CA 1
ATOM 4736 C C . ASN A 1 594 ? 5.648 25.359 8.586 1 62.06 594 ASN A C 1
ATOM 4738 O O . ASN A 1 594 ? 4.938 24.75 7.777 1 62.06 594 ASN A O 1
ATOM 4742 N N . LEU A 1 595 ? 6.879 26.031 8.281 1 70.19 595 LEU A N 1
ATOM 4743 C CA . LEU A 1 595 ? 7.457 25.797 6.965 1 70.19 595 LEU A CA 1
ATOM 4744 C C . LEU A 1 595 ? 8.508 24.703 7.008 1 70.19 595 LEU A C 1
ATOM 4746 O O . LEU A 1 595 ? 9.32 24.578 6.094 1 70.19 595 LEU A O 1
ATOM 4750 N N . LYS A 1 596 ? 8.469 23.891 8.062 1 71 596 LYS A N 1
ATOM 4751 C CA . LYS A 1 596 ? 9.469 22.844 8.242 1 71 596 LYS A CA 1
ATOM 4752 C C . LYS A 1 596 ? 9.344 21.781 7.152 1 71 596 LYS A C 1
ATOM 4754 O O . LYS A 1 596 ? 10.305 21.062 6.863 1 71 596 LYS A O 1
ATOM 4759 N N . TRP A 1 597 ? 8.18 21.766 6.461 1 77.06 597 TRP A N 1
ATOM 4760 C CA . TRP A 1 597 ? 7.914 20.734 5.457 1 77.06 597 TRP A CA 1
ATOM 4761 C C . TRP A 1 597 ? 8.695 21.016 4.176 1 77.06 597 TRP A C 1
ATOM 4763 O O . TRP A 1 597 ? 8.914 20.109 3.369 1 77.06 597 TRP A O 1
ATOM 4773 N N . ILE A 1 598 ? 9.203 22.188 3.994 1 82.81 598 ILE A N 1
ATOM 4774 C CA . ILE A 1 598 ? 9.758 22.625 2.715 1 82.81 598 ILE A CA 1
ATOM 4775 C C . ILE A 1 598 ? 11.016 21.812 2.406 1 82.81 598 ILE A C 1
ATOM 4777 O O . ILE A 1 598 ? 11.203 21.344 1.279 1 82.81 598 ILE A O 1
ATOM 4781 N N . ASP A 1 599 ? 11.82 21.609 3.379 1 80.5 599 ASP A N 1
ATOM 4782 C CA . ASP A 1 599 ? 13.07 20.891 3.15 1 80.5 599 ASP A CA 1
ATOM 4783 C C . ASP A 1 599 ? 12.797 19.438 2.742 1 80.5 599 ASP A C 1
ATOM 4785 O O . ASP A 1 599 ? 13.469 18.906 1.859 1 80.5 599 ASP A O 1
ATOM 4789 N N . GLY A 1 600 ? 11.891 18.906 3.422 1 81.88 600 GLY A N 1
ATOM 4790 C CA . GLY A 1 600 ? 11.516 17.547 3.064 1 81.88 600 GLY A CA 1
ATOM 4791 C C . GLY A 1 600 ? 10.953 17.422 1.66 1 81.88 600 GLY A C 1
ATOM 4792 O O . GLY A 1 600 ? 11.281 16.484 0.93 1 81.88 600 GLY A O 1
ATOM 4793 N N . VAL A 1 601 ? 10.164 18.359 1.273 1 87.94 601 VAL A N 1
ATOM 4794 C CA . VAL A 1 601 ? 9.555 18.359 -0.052 1 87.94 601 VAL A CA 1
ATOM 4795 C C . VAL A 1 601 ? 10.625 18.609 -1.113 1 87.94 601 VAL A C 1
ATOM 4797 O O . VAL A 1 601 ? 10.609 18 -2.182 1 87.94 601 VAL A O 1
ATOM 4800 N N . LYS A 1 602 ? 11.547 19.469 -0.771 1 88.25 602 LYS A N 1
ATOM 4801 C CA . LYS A 1 602 ? 12.625 19.781 -1.705 1 88.25 602 LYS A CA 1
ATOM 4802 C C . LYS A 1 602 ? 13.453 18.531 -2.016 1 88.25 602 LYS A C 1
ATOM 4804 O O . LYS A 1 602 ? 13.883 18.344 -3.152 1 88.25 602 LYS A O 1
ATOM 4809 N N . GLN A 1 603 ? 13.664 17.797 -1.045 1 85.81 603 GLN A N 1
ATOM 4810 C CA . GLN A 1 603 ? 14.438 16.578 -1.247 1 85.81 603 GLN A CA 1
ATOM 4811 C C . GLN A 1 603 ? 13.719 15.625 -2.199 1 85.81 603 GLN A C 1
ATOM 4813 O O . GLN A 1 603 ? 14.352 15.008 -3.062 1 85.81 603 GLN A O 1
ATOM 4818 N N . VAL A 1 604 ? 12.445 15.484 -2.025 1 88 604 VAL A N 1
ATOM 4819 C CA . VAL A 1 604 ? 11.648 14.633 -2.902 1 88 604 VAL A CA 1
ATOM 4820 C C . VAL A 1 604 ? 11.672 15.188 -4.324 1 88 604 VAL A C 1
ATOM 4822 O O . VAL A 1 604 ? 11.875 14.438 -5.285 1 88 604 VAL A O 1
ATOM 4825 N N . PHE A 1 605 ? 11.492 16.5 -4.43 1 91.94 605 PHE A N 1
ATOM 4826 C CA . PHE A 1 605 ? 11.477 17.125 -5.746 1 91.94 605 PHE A CA 1
ATOM 4827 C C . PHE A 1 605 ? 12.828 16.984 -6.434 1 91.94 605 PHE A C 1
ATOM 4829 O O . PHE A 1 605 ? 12.898 16.75 -7.641 1 91.94 605 PHE A O 1
ATOM 4836 N N . LYS A 1 606 ? 13.859 17.156 -5.656 1 89.62 606 LYS A N 1
ATOM 4837 C CA . LYS A 1 606 ? 15.203 17 -6.211 1 89.62 606 LYS A CA 1
ATOM 4838 C C . LYS A 1 606 ? 15.406 15.586 -6.758 1 89.62 606 LYS A C 1
ATOM 4840 O O . LYS A 1 606 ? 15.945 15.406 -7.855 1 89.62 606 LYS A O 1
ATOM 4845 N N . TYR A 1 607 ? 15.039 14.664 -6.043 1 88.25 607 TYR A N 1
ATOM 4846 C CA . TYR A 1 607 ? 15.133 13.266 -6.445 1 88.25 607 TYR A CA 1
ATOM 4847 C C . TYR A 1 607 ? 14.453 13.039 -7.793 1 88.25 607 TYR A C 1
ATOM 4849 O O . TYR A 1 607 ? 15.039 12.438 -8.695 1 88.25 607 TYR A O 1
ATOM 4857 N N . PHE A 1 608 ? 13.258 13.492 -7.945 1 90.88 608 PHE A N 1
ATOM 4858 C CA . PHE A 1 608 ? 12.492 13.242 -9.164 1 90.88 608 PHE A CA 1
ATOM 4859 C C . PHE A 1 608 ? 12.984 14.125 -10.305 1 90.88 608 PHE A C 1
ATOM 4861 O O . PHE A 1 608 ? 12.922 13.734 -11.469 1 90.88 608 PHE A O 1
ATOM 4868 N N . THR A 1 609 ? 13.5 15.305 -9.953 1 91.62 609 THR A N 1
ATOM 4869 C CA . THR A 1 609 ? 14.07 16.172 -10.984 1 91.62 609 THR A CA 1
ATOM 4870 C C . THR A 1 609 ? 15.281 15.508 -11.633 1 91.62 609 THR A C 1
ATOM 4872 O O . THR A 1 609 ? 15.422 15.523 -12.859 1 91.62 609 THR A O 1
ATOM 4875 N N . GLU A 1 610 ? 16.062 14.93 -10.844 1 87.88 610 GLU A N 1
ATOM 4876 C CA . GLU A 1 610 ? 17.266 14.273 -11.344 1 87.88 610 GLU A CA 1
ATOM 4877 C C . GLU A 1 610 ? 16.938 13.086 -12.242 1 87.88 610 GLU A C 1
ATOM 4879 O O . GLU A 1 610 ? 17.75 12.672 -13.062 1 87.88 610 GLU A O 1
ATOM 4884 N N . ARG A 1 611 ? 15.766 12.68 -12.195 1 89.38 611 ARG A N 1
ATOM 4885 C CA . ARG A 1 611 ? 15.391 11.453 -12.883 1 89.38 611 ARG A CA 1
ATOM 4886 C C . ARG A 1 611 ? 14.383 11.734 -13.992 1 89.38 611 ARG A C 1
ATOM 4888 O O . ARG A 1 611 ? 13.953 10.82 -14.703 1 89.38 611 ARG A O 1
ATOM 4895 N N . THR A 1 612 ? 14.016 12.938 -14.078 1 91.38 612 THR A N 1
ATOM 4896 C CA . THR A 1 612 ? 13.086 13.352 -15.125 1 91.38 612 THR A CA 1
ATOM 4897 C C . THR A 1 612 ? 13.688 14.477 -15.961 1 91.38 612 THR A C 1
ATOM 4899 O O . THR A 1 612 ? 13.367 15.648 -15.766 1 91.38 612 THR A O 1
ATOM 4902 N N . PRO A 1 613 ? 14.422 14.047 -16.953 1 88.81 613 PRO A N 1
ATOM 4903 C CA . PRO A 1 613 ? 15.047 15.086 -17.781 1 88.81 613 PRO A CA 1
ATOM 4904 C C . PRO A 1 613 ? 14.039 16.094 -18.312 1 88.81 613 PRO A C 1
ATOM 4906 O O . PRO A 1 613 ? 12.977 15.711 -18.812 1 88.81 613 PRO A O 1
ATOM 4909 N N . GLY A 1 614 ? 14.422 17.328 -18.219 1 88.31 614 GLY A N 1
ATOM 4910 C CA . GLY A 1 614 ? 13.555 18.406 -18.672 1 88.31 614 GLY A CA 1
ATOM 4911 C C . GLY A 1 614 ? 12.688 18.969 -17.562 1 88.31 614 GLY A C 1
ATOM 4912 O O . GLY A 1 614 ? 12.031 20 -17.75 1 88.31 614 GLY A O 1
ATOM 4913 N N . SER A 1 615 ? 12.719 18.328 -16.391 1 90.94 615 SER A N 1
ATOM 4914 C CA . SER A 1 615 ? 11.945 18.828 -15.258 1 90.94 615 SER A CA 1
ATOM 4915 C C . SER A 1 615 ? 12.781 19.766 -14.391 1 90.94 615 SER A C 1
ATOM 4917 O O . SER A 1 615 ? 14.008 19.812 -14.508 1 90.94 615 SER A O 1
ATOM 4919 N N . TYR A 1 616 ? 12.117 20.609 -13.625 1 90.88 616 TYR A N 1
ATOM 4920 C CA . TYR A 1 616 ? 12.758 21.5 -12.648 1 90.88 616 TYR A CA 1
ATOM 4921 C C . TYR A 1 616 ? 11.797 21.844 -11.516 1 90.88 616 TYR A C 1
ATOM 4923 O O . TYR A 1 616 ? 10.586 21.656 -11.641 1 90.88 616 TYR A O 1
ATOM 4931 N N . PHE A 1 617 ? 12.359 22.203 -10.438 1 89.81 617 PHE A N 1
ATOM 4932 C CA . PHE A 1 617 ? 11.469 22.656 -9.383 1 89.81 617 PHE A CA 1
ATOM 4933 C C . PHE A 1 617 ? 11.891 24.031 -8.867 1 89.81 617 PHE A C 1
ATOM 4935 O O . PHE A 1 617 ? 13.055 24.422 -9.016 1 89.81 617 PHE A O 1
ATOM 4942 N N . GLN A 1 618 ? 10.93 24.781 -8.508 1 84.75 618 GLN A N 1
ATOM 4943 C CA . GLN A 1 618 ? 11.109 26.141 -7.98 1 84.75 618 GLN A CA 1
ATOM 4944 C C . GLN A 1 618 ? 10.531 26.266 -6.574 1 84.75 618 GLN A C 1
ATOM 4946 O O . GLN A 1 618 ? 9.469 25.703 -6.285 1 84.75 618 GLN A O 1
ATOM 4951 N N . ALA A 1 619 ? 11.422 26.781 -5.754 1 84.38 619 ALA A N 1
ATOM 4952 C CA . ALA A 1 619 ? 10.969 26.984 -4.379 1 84.38 619 ALA A CA 1
ATOM 4953 C C . ALA A 1 619 ? 10.766 28.469 -4.086 1 84.38 619 ALA A C 1
ATOM 4955 O O . ALA A 1 619 ? 11.562 29.312 -4.516 1 84.38 619 ALA A O 1
ATOM 4956 N N . SER A 1 620 ? 9.625 28.734 -3.643 1 78.25 620 SER A N 1
ATOM 4957 C CA . SER A 1 620 ? 9.359 30.062 -3.086 1 78.25 620 SER A CA 1
ATOM 4958 C C . SER A 1 620 ? 9.336 30.016 -1.562 1 78.25 620 SER A C 1
ATOM 4960 O O . SER A 1 620 ? 9.773 29.047 -0.953 1 78.25 620 SER A O 1
ATOM 4962 N N . GLU A 1 621 ? 8.93 31.016 -0.948 1 73.56 621 GLU A N 1
ATOM 4963 C CA . GLU A 1 621 ? 8.938 31.094 0.511 1 73.56 621 GLU A CA 1
ATOM 4964 C C . GLU A 1 621 ? 7.887 30.156 1.111 1 73.56 621 GLU A C 1
ATOM 4966 O O . GLU A 1 621 ? 8.078 29.625 2.203 1 73.56 621 GLU A O 1
ATOM 4971 N N . THR A 1 622 ? 6.887 29.984 0.352 1 75.12 622 THR A N 1
ATOM 4972 C CA . THR A 1 622 ? 5.801 29.25 0.977 1 75.12 622 THR A CA 1
ATOM 4973 C C . THR A 1 622 ? 5.312 28.125 0.063 1 75.12 622 THR A C 1
ATOM 4975 O O . THR A 1 622 ? 4.301 27.484 0.345 1 75.12 622 THR A O 1
ATOM 4978 N N . SER A 1 623 ? 5.957 27.953 -1.032 1 81.69 623 SER A N 1
ATOM 4979 C CA . SER A 1 623 ? 5.508 26.906 -1.955 1 81.69 623 SER A CA 1
ATOM 4980 C C . SER A 1 623 ? 6.68 26.328 -2.736 1 81.69 623 SER A C 1
ATOM 4982 O O . SER A 1 623 ? 7.711 26.984 -2.9 1 81.69 623 SER A O 1
ATOM 4984 N N . VAL A 1 624 ? 6.531 25.109 -3.037 1 88.38 624 VAL A N 1
ATOM 4985 C CA . VAL A 1 624 ? 7.477 24.438 -3.918 1 88.38 624 VAL A CA 1
ATOM 4986 C C . VAL A 1 624 ? 6.73 23.797 -5.086 1 88.38 624 VAL A C 1
ATOM 4988 O O . VAL A 1 624 ? 5.699 23.156 -4.895 1 88.38 624 VAL A O 1
ATOM 4991 N N . VAL A 1 625 ? 7.211 24.125 -6.316 1 87.88 625 VAL A N 1
ATOM 4992 C CA . VAL A 1 625 ? 6.539 23.625 -7.512 1 87.88 625 VAL A CA 1
ATOM 4993 C C . VAL A 1 625 ? 7.516 22.797 -8.344 1 87.88 625 VAL A C 1
ATOM 4995 O O . VAL A 1 625 ? 8.641 23.234 -8.602 1 87.88 625 VAL A O 1
ATOM 4998 N N . TRP A 1 626 ? 7.191 21.594 -8.672 1 92.56 626 TRP A N 1
ATOM 4999 C CA . TRP A 1 626 ? 7.918 20.75 -9.609 1 92.56 626 TRP A CA 1
ATOM 5000 C C . TRP A 1 626 ? 7.242 20.75 -10.977 1 92.56 626 TRP A C 1
ATOM 5002 O O . TRP A 1 626 ? 6.066 20.391 -11.094 1 92.56 626 TRP A O 1
ATOM 5012 N N . ASN A 1 627 ? 7.922 21.188 -11.984 1 89.5 627 ASN A N 1
ATOM 5013 C CA . ASN A 1 627 ? 7.41 21.328 -13.344 1 89.5 627 ASN A CA 1
ATOM 5014 C C . ASN A 1 627 ? 8.055 20.312 -14.289 1 89.5 627 ASN A C 1
ATOM 5016 O O . ASN A 1 627 ? 9.266 20.078 -14.211 1 89.5 627 ASN A O 1
ATOM 5020 N N . TYR A 1 628 ? 7.262 19.688 -15.109 1 89.56 628 TYR A N 1
ATOM 5021 C CA . TYR A 1 628 ? 7.805 18.75 -16.078 1 89.56 628 TYR A CA 1
ATOM 5022 C C . TYR A 1 628 ? 7.262 19.031 -17.484 1 89.56 628 TYR A C 1
ATOM 5024 O O . TYR A 1 628 ? 7.039 18.109 -18.266 1 89.56 628 TYR A O 1
ATOM 5032 N N . HIS A 1 629 ? 6.992 20.203 -17.75 1 81.06 629 HIS A N 1
ATOM 5033 C CA . HIS A 1 629 ? 6.457 20.641 -19.047 1 81.06 629 HIS A CA 1
ATOM 5034 C C . HIS A 1 629 ? 7.402 20.281 -20.188 1 81.06 629 HIS A C 1
ATOM 5036 O O . HIS A 1 629 ? 6.957 19.984 -21.297 1 81.06 629 HIS A O 1
ATOM 5042 N N . TYR A 1 630 ? 8.664 20.281 -19.859 1 80.44 630 TYR A N 1
ATOM 5043 C CA . TYR A 1 630 ? 9.656 20.047 -20.906 1 80.44 630 TYR A CA 1
ATOM 5044 C C . TYR A 1 630 ? 10.148 18.594 -20.875 1 80.44 630 TYR A C 1
ATOM 5046 O O . TYR A 1 630 ? 11.047 18.219 -21.625 1 80.44 630 TYR A O 1
ATOM 5054 N N . ALA A 1 631 ? 9.617 17.891 -20 1 88.25 631 ALA A N 1
ATOM 5055 C CA . ALA A 1 631 ? 9.961 16.469 -19.922 1 88.25 631 ALA A CA 1
ATOM 5056 C C . ALA A 1 631 ? 9.078 15.648 -20.859 1 88.25 631 ALA A C 1
ATOM 5058 O O . ALA A 1 631 ? 8.125 16.172 -21.453 1 88.25 631 ALA A O 1
ATOM 5059 N N . ASP A 1 632 ? 9.562 14.461 -21.109 1 85.62 632 ASP A N 1
ATOM 5060 C CA . ASP A 1 632 ? 8.664 13.539 -21.812 1 85.62 632 ASP A CA 1
ATOM 5061 C C . ASP A 1 632 ? 7.305 13.469 -21.109 1 85.62 632 ASP A C 1
ATOM 5063 O O . ASP A 1 632 ? 7.23 13.258 -19.906 1 85.62 632 ASP A O 1
ATOM 5067 N N . ALA A 1 633 ? 6.289 13.68 -21.875 1 79.81 633 ALA A N 1
ATOM 5068 C CA . ALA A 1 633 ? 4.957 13.852 -21.312 1 79.81 633 ALA A CA 1
ATOM 5069 C C . ALA A 1 633 ? 4.52 12.602 -20.562 1 79.81 633 ALA A C 1
ATOM 5071 O O . ALA A 1 633 ? 4 12.688 -19.438 1 79.81 633 ALA A O 1
ATOM 5072 N N . GLU A 1 634 ? 4.738 11.492 -21.234 1 80.94 634 GLU A N 1
ATOM 5073 C CA . GLU A 1 634 ? 4.273 10.25 -20.625 1 80.94 634 GLU A CA 1
ATOM 5074 C C . GLU A 1 634 ? 5.098 9.898 -19.391 1 80.94 634 GLU A C 1
ATOM 5076 O O . GLU A 1 634 ? 4.543 9.539 -18.344 1 80.94 634 GLU A O 1
ATOM 5081 N N . PHE A 1 635 ? 6.363 10.047 -19.531 1 87.25 635 PHE A N 1
ATOM 5082 C CA . PHE A 1 635 ? 7.242 9.711 -18.406 1 87.25 635 PHE A CA 1
ATOM 5083 C C . PHE A 1 635 ? 7.102 10.727 -17.281 1 87.25 635 PHE A C 1
ATOM 5085 O O . PHE A 1 635 ? 7.121 10.359 -16.109 1 87.25 635 PHE A O 1
ATOM 5092 N N . GLY A 1 636 ? 7.016 11.938 -17.703 1 87.12 636 GLY A N 1
ATOM 5093 C CA . GLY A 1 636 ? 6.809 12.977 -16.703 1 87.12 636 GLY A CA 1
ATOM 5094 C C . GLY A 1 636 ? 5.551 12.766 -15.883 1 87.12 636 GLY A C 1
ATOM 5095 O O . GLY A 1 636 ? 5.566 12.945 -14.664 1 87.12 636 GLY A O 1
ATOM 5096 N N . ARG A 1 637 ? 4.539 12.359 -16.5 1 84.25 637 ARG A N 1
ATOM 5097 C CA . ARG A 1 637 ? 3.287 12.078 -15.805 1 84.25 637 ARG A CA 1
ATOM 5098 C C . ARG A 1 637 ? 3.441 10.906 -14.852 1 84.25 637 ARG A C 1
ATOM 5100 O O . ARG A 1 637 ? 2.881 10.914 -13.75 1 84.25 637 ARG A O 1
ATOM 5107 N N . ALA A 1 638 ? 4.129 9.969 -15.344 1 83.69 638 ALA A N 1
ATOM 5108 C CA . ALA A 1 638 ? 4.375 8.805 -14.492 1 83.69 638 ALA A CA 1
ATOM 5109 C C . ALA A 1 638 ? 5.18 9.18 -13.258 1 83.69 638 ALA A C 1
ATOM 5111 O O . ALA A 1 638 ? 4.887 8.727 -12.148 1 83.69 638 ALA A O 1
ATOM 5112 N N . GLN A 1 639 ? 6.199 10 -13.5 1 89.62 639 GLN A N 1
ATOM 5113 C CA . GLN A 1 639 ? 7.035 10.461 -12.398 1 89.62 639 GLN A CA 1
ATOM 5114 C C . GLN A 1 639 ? 6.234 11.305 -11.406 1 89.62 639 GLN A C 1
ATOM 5116 O O . GLN A 1 639 ? 6.426 11.211 -10.195 1 89.62 639 GLN A O 1
ATOM 5121 N N . ALA A 1 640 ? 5.359 12.125 -11.945 1 87.19 640 ALA A N 1
ATOM 5122 C CA . ALA A 1 640 ? 4.508 12.961 -11.102 1 87.19 640 ALA A CA 1
ATOM 5123 C C . ALA A 1 640 ? 3.617 12.109 -10.203 1 87.19 640 ALA A C 1
ATOM 5125 O O . ALA A 1 640 ? 3.451 12.406 -9.016 1 87.19 640 ALA A O 1
ATOM 5126 N N . LYS A 1 641 ? 3.135 11.094 -10.789 1 81.56 641 LYS A N 1
ATOM 5127 C CA . LYS A 1 641 ? 2.283 10.18 -10.031 1 81.56 641 LYS A CA 1
ATOM 5128 C C . LYS A 1 641 ? 3.061 9.523 -8.898 1 81.56 641 LYS A C 1
ATOM 5130 O O . LYS A 1 641 ? 2.566 9.422 -7.77 1 81.56 641 LYS A O 1
ATOM 5135 N N . ASP A 1 642 ? 4.188 9.062 -9.195 1 83.44 642 ASP A N 1
ATOM 5136 C CA . ASP A 1 642 ? 5.035 8.438 -8.18 1 83.44 642 ASP A CA 1
ATOM 5137 C C . ASP A 1 642 ? 5.406 9.438 -7.086 1 83.44 642 ASP A C 1
ATOM 5139 O O . ASP A 1 642 ? 5.434 9.086 -5.902 1 83.44 642 ASP A O 1
ATOM 5143 N N . MET A 1 643 ? 5.719 10.594 -7.535 1 87.25 643 MET A N 1
ATOM 5144 C CA . MET A 1 643 ? 6.098 11.648 -6.602 1 87.25 643 MET A CA 1
ATOM 5145 C C . MET A 1 643 ? 4.965 11.945 -5.625 1 87.25 643 MET A C 1
ATOM 5147 O O . MET A 1 643 ? 5.199 12.125 -4.43 1 87.25 643 MET A O 1
ATOM 5151 N N . LEU A 1 644 ? 3.811 12.047 -6.121 1 79.69 644 LEU A N 1
ATOM 5152 C CA . LEU A 1 644 ? 2.648 12.336 -5.293 1 79.69 644 LEU A CA 1
ATOM 5153 C C . LEU A 1 644 ? 2.486 11.289 -4.195 1 79.69 644 LEU A C 1
ATOM 5155 O O . LEU A 1 644 ? 2.176 11.625 -3.051 1 79.69 644 LEU A O 1
ATOM 5159 N N . GLN A 1 645 ? 2.727 10.148 -4.5 1 75.12 645 GLN A N 1
ATOM 5160 C CA . GLN A 1 645 ? 2.631 9.078 -3.514 1 75.12 645 GLN A CA 1
ATOM 5161 C C . GLN A 1 645 ? 3.639 9.273 -2.385 1 75.12 645 GLN A C 1
ATOM 5163 O O . GLN A 1 645 ? 3.324 9.047 -1.216 1 75.12 645 GLN A O 1
ATOM 5168 N N . HIS A 1 646 ? 4.734 9.672 -2.789 1 77.44 646 HIS A N 1
ATOM 5169 C CA . HIS A 1 646 ? 5.793 9.875 -1.802 1 77.44 646 HIS A CA 1
ATOM 5170 C C . HIS A 1 646 ? 5.504 11.086 -0.926 1 77.44 646 HIS A C 1
ATOM 5172 O O . HIS A 1 646 ? 5.82 11.086 0.267 1 77.44 646 HIS A O 1
ATOM 5178 N N . LEU A 1 647 ? 5.004 12.094 -1.573 1 78.31 647 LEU A N 1
ATOM 5179 C CA . LEU A 1 647 ? 4.668 13.289 -0.812 1 78.31 647 LEU A CA 1
ATOM 5180 C C . LEU A 1 647 ? 3.596 12.992 0.231 1 78.31 647 LEU A C 1
ATOM 5182 O O . LEU A 1 647 ? 3.732 13.375 1.396 1 78.31 647 LEU A O 1
ATOM 5186 N N . TRP A 1 648 ? 2.732 12.234 -0.165 1 68.5 648 TRP A N 1
ATOM 5187 C CA . TRP A 1 648 ? 1.598 11.938 0.706 1 68.5 648 TRP A CA 1
ATOM 5188 C C . TRP A 1 648 ? 2.01 11.008 1.841 1 68.5 648 TRP A C 1
ATOM 5190 O O . TRP A 1 648 ? 1.49 11.109 2.955 1 68.5 648 TRP A O 1
ATOM 5200 N N . ALA A 1 649 ? 2.883 10.148 1.569 1 63.88 649 ALA A N 1
ATOM 5201 C CA . ALA A 1 649 ? 3.295 9.148 2.555 1 63.88 649 ALA A CA 1
ATOM 5202 C C . ALA A 1 649 ? 4.438 9.672 3.42 1 63.88 649 ALA A C 1
ATOM 5204 O O . ALA A 1 649 ? 4.77 9.078 4.445 1 63.88 649 ALA A O 1
ATOM 5205 N N . GLY A 1 650 ? 4.988 10.781 3.045 1 67.81 650 GLY A N 1
ATOM 5206 C CA . GLY A 1 650 ? 6.199 11.242 3.703 1 67.81 650 GLY A CA 1
ATOM 5207 C C . GLY A 1 650 ? 6.059 12.625 4.312 1 67.81 650 GLY A C 1
ATOM 5208 O O . GLY A 1 650 ? 5.391 12.797 5.336 1 67.81 650 GLY A O 1
ATOM 5209 N N . PRO A 1 651 ? 6.742 13.516 3.604 1 58.12 651 PRO A N 1
ATOM 5210 C CA . PRO A 1 651 ? 6.934 14.836 4.219 1 58.12 651 PRO A CA 1
ATOM 5211 C C . PRO A 1 651 ? 5.617 15.586 4.426 1 58.12 651 PRO A C 1
ATOM 5213 O O . PRO A 1 651 ? 5.547 16.5 5.258 1 58.12 651 PRO A O 1
ATOM 5216 N N . THR A 1 652 ? 4.629 15.203 3.67 1 60.28 652 THR A N 1
ATOM 5217 C CA . THR A 1 652 ? 3.404 15.992 3.771 1 60.28 652 THR A CA 1
ATOM 5218 C C . THR A 1 652 ? 2.385 15.289 4.664 1 60.28 652 THR A C 1
ATOM 5220 O O . THR A 1 652 ? 1.312 15.836 4.938 1 60.28 652 THR A O 1
ATOM 5223 N N . SER A 1 653 ? 2.686 14.086 5.059 1 59.56 653 SER A N 1
ATOM 5224 C CA . SER A 1 653 ? 1.718 13.297 5.812 1 59.56 653 SER A CA 1
ATOM 5225 C C . SER A 1 653 ? 1.275 14.023 7.078 1 59.56 653 SER A C 1
ATOM 5227 O O . SER A 1 653 ? 0.094 14 7.43 1 59.56 653 SER A O 1
ATOM 5229 N N . ASN A 1 654 ? 2.193 14.711 7.777 1 58.94 654 ASN A N 1
ATOM 5230 C CA . ASN A 1 654 ? 1.835 15.406 9.008 1 58.94 654 ASN A CA 1
ATOM 5231 C C . ASN A 1 654 ? 2.086 16.906 8.898 1 58.94 654 ASN A C 1
ATOM 5233 O O . ASN A 1 654 ? 2.277 17.578 9.914 1 58.94 654 ASN A O 1
ATOM 5237 N N . ALA A 1 655 ? 2.1 17.312 7.633 1 63.47 655 ALA A N 1
ATOM 5238 C CA . ALA A 1 655 ? 2.35 18.75 7.438 1 63.47 655 ALA A CA 1
ATOM 5239 C C . ALA A 1 655 ? 1.082 19.469 6.98 1 63.47 655 ALA A C 1
ATOM 5241 O O . ALA A 1 655 ? 0.193 18.859 6.383 1 63.47 655 ALA A O 1
ATOM 5242 N N . SER A 1 656 ? 0.94 20.609 7.434 1 65.12 656 SER A N 1
ATOM 5243 C CA . SER A 1 656 ? -0.178 21.438 6.996 1 65.12 656 SER A CA 1
ATOM 5244 C C . SER A 1 656 ? 0.062 22 5.598 1 65.12 656 SER A C 1
ATOM 5246 O O . SER A 1 656 ? 0.219 23.203 5.422 1 65.12 656 SER A O 1
ATOM 5248 N N . VAL A 1 657 ? 0.082 21.031 4.691 1 74 657 VAL A N 1
ATOM 5249 C CA . VAL A 1 657 ? 0.382 21.453 3.324 1 74 657 VAL A CA 1
ATOM 5250 C C . VAL A 1 657 ? -0.7 20.922 2.379 1 74 657 VAL A C 1
ATOM 5252 O O . VAL A 1 657 ? -1.413 19.984 2.705 1 74 657 VAL A O 1
ATOM 5255 N N . ASP A 1 658 ? -0.873 21.672 1.349 1 71.62 658 ASP A N 1
ATOM 5256 C CA . ASP A 1 658 ? -1.7 21.219 0.231 1 71.62 658 ASP A CA 1
ATOM 5257 C C . ASP A 1 658 ? -0.839 20.781 -0.951 1 71.62 658 ASP A C 1
ATOM 5259 O O . ASP A 1 658 ? 0.151 21.438 -1.281 1 71.62 658 ASP A O 1
ATOM 5263 N N . VAL A 1 659 ? -1.157 19.625 -1.45 1 77.62 659 VAL A N 1
ATOM 5264 C CA . VAL A 1 659 ? -0.484 19.141 -2.652 1 77.62 659 VAL A CA 1
ATOM 5265 C C . VAL A 1 659 ? -1.43 19.234 -3.848 1 77.62 659 VAL A C 1
ATOM 5267 O O . VAL A 1 659 ? -2.531 18.688 -3.82 1 77.62 659 VAL A O 1
ATOM 5270 N N . VAL A 1 660 ? -1.068 20.016 -4.887 1 73.06 660 VAL A N 1
ATOM 5271 C CA . VAL A 1 660 ? -1.91 20.25 -6.055 1 73.06 660 VAL A CA 1
ATOM 5272 C C . VAL A 1 660 ? -1.212 19.719 -7.305 1 73.06 660 VAL A C 1
ATOM 5274 O O . VAL A 1 660 ? -0.048 20.031 -7.555 1 73.06 660 VAL A O 1
ATOM 5277 N N . GLN A 1 661 ? -1.894 18.891 -8.023 1 76.38 661 GLN A N 1
ATOM 5278 C CA . GLN A 1 661 ? -1.374 18.391 -9.289 1 76.38 661 GLN A CA 1
ATOM 5279 C C . GLN A 1 661 ? -1.912 19.219 -10.461 1 76.38 661 GLN A C 1
ATOM 5281 O O . GLN A 1 661 ? -3.125 19.312 -10.656 1 76.38 661 GLN A O 1
ATOM 5286 N N . GLY A 1 662 ? -1.08 19.906 -11.172 1 71.25 662 GLY A N 1
ATOM 5287 C CA . GLY A 1 662 ? -1.427 20.562 -12.414 1 71.25 662 GLY A CA 1
ATOM 5288 C C . GLY A 1 662 ? -1.249 19.688 -13.633 1 71.25 662 GLY A C 1
ATOM 5289 O O . GLY A 1 662 ? -0.994 18.484 -13.508 1 71.25 662 GLY A O 1
ATOM 5290 N N . ARG A 1 663 ? -1.449 20.141 -14.773 1 70.19 663 ARG A N 1
ATOM 5291 C CA . ARG A 1 663 ? -1.302 19.391 -16.016 1 70.19 663 ARG A CA 1
ATOM 5292 C C . ARG A 1 663 ? 0.134 18.906 -16.203 1 70.19 663 ARG A C 1
ATOM 5294 O O . ARG A 1 663 ? 0.364 17.781 -16.641 1 70.19 663 ARG A O 1
ATOM 5301 N N . TYR A 1 664 ? 1.097 19.781 -15.867 1 83.06 664 TYR A N 1
ATOM 5302 C CA . TYR A 1 664 ? 2.506 19.438 -16.016 1 83.06 664 TYR A CA 1
ATOM 5303 C C . TYR A 1 664 ? 3.307 19.859 -14.797 1 83.06 664 TYR A C 1
ATOM 5305 O O . TYR A 1 664 ? 4.469 20.25 -14.914 1 83.06 664 TYR A O 1
ATOM 5313 N N . SER A 1 665 ? 2.535 19.891 -13.656 1 85.44 665 SER A N 1
ATOM 5314 C CA . SER A 1 665 ? 3.25 20.328 -12.461 1 85.44 665 SER A CA 1
ATOM 5315 C C . SER A 1 665 ? 2.648 19.734 -11.195 1 85.44 665 SER A C 1
ATOM 5317 O O . SER A 1 665 ? 1.504 19.266 -11.211 1 85.44 665 SER A O 1
ATOM 5319 N N . VAL A 1 666 ? 3.473 19.656 -10.203 1 86.69 666 VAL A N 1
ATOM 5320 C CA . VAL A 1 666 ? 3.051 19.328 -8.844 1 86.69 666 VAL A CA 1
ATOM 5321 C C . VAL A 1 666 ? 3.463 20.438 -7.891 1 86.69 666 VAL A C 1
ATOM 5323 O O . VAL A 1 666 ? 4.633 20.844 -7.852 1 86.69 666 VAL A O 1
ATOM 5326 N N . GLU A 1 667 ? 2.463 20.969 -7.184 1 84.12 667 GLU A N 1
ATOM 5327 C CA . GLU A 1 667 ? 2.721 22.078 -6.281 1 84.12 667 GLU A CA 1
ATOM 5328 C C . GLU A 1 667 ? 2.377 21.719 -4.84 1 84.12 667 GLU A C 1
ATOM 5330 O O . GLU A 1 667 ? 1.368 21.062 -4.582 1 84.12 667 GLU A O 1
ATOM 5335 N N . VAL A 1 668 ? 3.322 22.047 -3.943 1 84.5 668 VAL A N 1
ATOM 5336 C CA . VAL A 1 668 ? 3.066 21.922 -2.512 1 84.5 668 VAL A CA 1
ATOM 5337 C C . VAL A 1 668 ? 3.105 23.312 -1.859 1 84.5 668 VAL A C 1
ATOM 5339 O O . VAL A 1 668 ? 4.047 24.078 -2.074 1 84.5 668 VAL A O 1
ATOM 5342 N N . HIS A 1 669 ? 2.076 23.656 -1.174 1 80 669 HIS A N 1
ATOM 5343 C CA . HIS A 1 669 ? 2.061 24.938 -0.474 1 80 669 HIS A CA 1
ATOM 5344 C C . HIS A 1 669 ? 1.34 24.828 0.866 1 80 669 HIS A C 1
ATOM 5346 O O . HIS A 1 669 ? 0.611 23.859 1.104 1 80 669 HIS A O 1
ATOM 5352 N N . SER A 1 670 ? 1.603 25.734 1.723 1 72.88 670 SER A N 1
ATOM 5353 C CA . SER A 1 670 ? 1.009 25.719 3.057 1 72.88 670 SER A CA 1
ATOM 5354 C C . SER A 1 670 ? -0.511 25.828 2.984 1 72.88 670 SER A C 1
ATOM 5356 O O . SER A 1 670 ? -1.048 26.516 2.115 1 72.88 670 SER A O 1
ATOM 5358 N N . VAL A 1 671 ? -1.089 25.156 3.863 1 66.88 671 VAL A N 1
ATOM 5359 C CA . VAL A 1 671 ? -2.547 25.188 3.922 1 66.88 671 VAL A CA 1
ATOM 5360 C C . VAL A 1 671 ? -3.023 26.609 4.23 1 66.88 671 VAL A C 1
ATOM 5362 O O . VAL A 1 671 ? -2.35 27.344 4.945 1 66.88 671 VAL A O 1
ATOM 5365 N N . GLY A 1 672 ? -4.18 27.031 3.807 1 63.19 672 GLY A N 1
ATOM 5366 C CA . GLY A 1 672 ? -4.793 28.312 4.102 1 63.19 672 GLY A CA 1
ATOM 5367 C C . GLY A 1 672 ? -4.371 29.406 3.141 1 63.19 672 GLY A C 1
ATOM 5368 O O . GLY A 1 672 ? -4.902 30.516 3.184 1 63.19 672 GLY A O 1
ATOM 5369 N N . VAL A 1 673 ? -3.434 29 2.322 1 69.44 673 VAL A N 1
ATOM 5370 C CA . VAL A 1 673 ? -2.99 29.969 1.323 1 69.44 673 VAL A CA 1
ATOM 5371 C C . VAL A 1 673 ? -3.65 29.672 -0.02 1 69.44 673 VAL A C 1
ATOM 5373 O O . VAL A 1 673 ? -3.158 28.828 -0.786 1 69.44 673 VAL A O 1
ATOM 5376 N N . THR A 1 674 ? -4.824 30.156 -0.151 1 73.25 674 THR A N 1
ATOM 5377 C CA . THR A 1 674 ? -5.551 29.984 -1.403 1 73.25 674 THR A CA 1
ATOM 5378 C C . THR A 1 674 ? -5.832 31.344 -2.057 1 73.25 674 THR A C 1
ATOM 5380 O O . THR A 1 674 ? -5.703 32.375 -1.415 1 73.25 674 THR A O 1
ATOM 5383 N N . LYS A 1 675 ? -6.195 31.266 -3.25 1 81.06 675 LYS A N 1
ATOM 5384 C CA . LYS A 1 675 ? -6.516 32.5 -3.965 1 81.06 675 LYS A CA 1
ATOM 5385 C C . LYS A 1 675 ? -7.789 33.125 -3.416 1 81.06 675 LYS A C 1
ATOM 5387 O O . LYS A 1 675 ? -7.949 34.375 -3.463 1 81.06 675 LYS A O 1
ATOM 5392 N N . GLY A 1 676 ? -8.656 32.281 -2.91 1 77.12 676 GLY A N 1
ATOM 5393 C CA . GLY A 1 676 ? -9.836 32.812 -2.242 1 77.12 676 GLY A CA 1
ATOM 5394 C C . GLY A 1 676 ? -9.508 33.594 -0.979 1 77.12 676 GLY A C 1
ATOM 5395 O O . GLY A 1 676 ? -10.031 34.688 -0.757 1 77.12 676 GLY A O 1
ATOM 5396 N N . SER A 1 677 ? -8.625 33.031 -0.232 1 75.62 677 SER A N 1
ATOM 5397 C CA . SER A 1 677 ? -8.211 33.719 0.991 1 75.62 677 SER A CA 1
ATOM 5398 C C . SER A 1 677 ? -7.438 34.969 0.68 1 75.62 677 SER A C 1
ATOM 5400 O O . SER A 1 677 ? -7.523 35.969 1.42 1 75.62 677 SER A O 1
ATOM 5402 N N . ALA A 1 678 ? -6.719 34.906 -0.357 1 83.31 678 ALA A N 1
ATOM 5403 C CA . ALA A 1 678 ? -6.004 36.125 -0.792 1 83.31 678 ALA A CA 1
ATOM 5404 C C . ALA A 1 678 ? -6.973 37.25 -1.151 1 83.31 678 ALA A C 1
ATOM 5406 O O . ALA A 1 678 ? -6.738 38.406 -0.813 1 83.31 678 ALA A O 1
ATOM 5407 N N . MET A 1 679 ? -7.973 36.875 -1.807 1 85.56 679 MET A N 1
ATOM 5408 C CA . MET A 1 679 ? -8.977 37.844 -2.213 1 85.56 679 MET A CA 1
ATOM 5409 C C . MET A 1 679 ? -9.656 38.469 -0.997 1 85.56 679 MET A C 1
ATOM 5411 O O . MET A 1 679 ? -9.953 39.656 -0.984 1 85.56 679 MET A O 1
ATOM 5415 N N . GLU A 1 680 ? -9.906 37.656 -0.085 1 77.94 680 GLU A N 1
ATOM 5416 C CA . GLU A 1 680 ? -10.492 38.125 1.157 1 77.94 680 GLU A CA 1
ATOM 5417 C C . GLU A 1 680 ? -9.594 39.188 1.814 1 77.94 680 GLU A C 1
ATOM 5419 O O . GLU A 1 680 ? -10.078 40.219 2.289 1 77.94 680 GLU A O 1
ATOM 5424 N N . ARG A 1 681 ? -8.422 38.969 1.848 1 79.94 681 ARG A N 1
ATOM 5425 C CA . ARG A 1 681 ? -7.461 39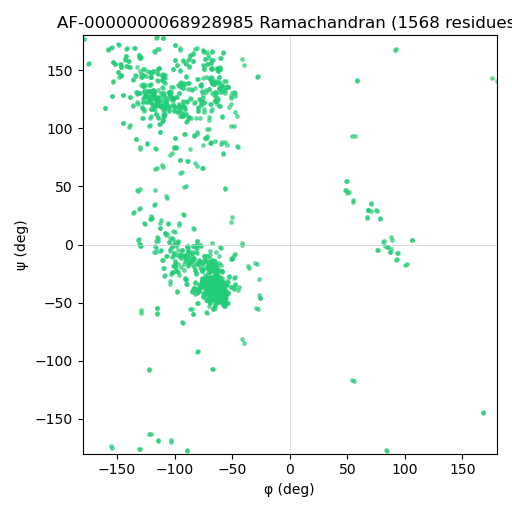.906 2.451 1 79.94 681 ARG A CA 1
ATOM 5426 C C . ARG A 1 681 ? -7.355 41.188 1.64 1 79.94 681 ARG A C 1
ATOM 5428 O O . ARG A 1 681 ? -7.242 42.281 2.205 1 79.94 681 ARG A O 1
ATOM 5435 N N . ILE A 1 682 ? -7.375 41 0.406 1 86.62 682 ILE A N 1
ATOM 5436 C CA . ILE A 1 682 ? -7.293 42.156 -0.464 1 86.62 682 ILE A CA 1
ATOM 5437 C C . ILE A 1 682 ? -8.523 43.031 -0.265 1 86.62 682 ILE A C 1
ATOM 5439 O O . ILE A 1 682 ? -8.414 44.25 -0.173 1 86.62 682 ILE A O 1
ATOM 5443 N N . LEU A 1 683 ? -9.648 42.438 -0.222 1 83 683 LEU A N 1
ATOM 5444 C CA . LEU A 1 683 ? -10.875 43.188 0.012 1 83 683 LEU A CA 1
ATOM 5445 C C . LEU A 1 683 ? -10.828 43.938 1.348 1 83 683 LEU A C 1
ATOM 5447 O O . LEU A 1 683 ? -11.289 45.062 1.456 1 83 683 LEU A O 1
ATOM 5451 N N . GLY A 1 684 ? -10.273 43.219 2.328 1 76.12 684 GLY A N 1
ATOM 5452 C CA . GLY A 1 684 ? -10.086 43.875 3.617 1 76.12 684 GLY A CA 1
ATOM 5453 C C . GLY A 1 684 ? -9.203 45.094 3.549 1 76.12 684 GLY A C 1
ATOM 5454 O O . GLY A 1 684 ? -9.492 46.125 4.18 1 76.12 684 GLY A O 1
ATOM 5455 N N . GLU A 1 685 ? -8.219 45 2.779 1 77.88 685 GLU A N 1
ATOM 5456 C CA . GLU A 1 685 ? -7.297 46.125 2.617 1 77.88 685 GLU A CA 1
ATOM 5457 C C . GLU A 1 685 ? -7.949 47.281 1.838 1 77.88 685 GLU A C 1
ATOM 5459 O O . GLU A 1 685 ? -7.66 48.438 2.088 1 77.88 685 GLU A O 1
ATOM 5464 N N . ILE A 1 686 ? -8.703 46.938 0.893 1 77.88 686 ILE A N 1
ATOM 5465 C CA . ILE A 1 686 ? -9.406 47.938 0.092 1 77.88 686 ILE A CA 1
ATOM 5466 C C . ILE A 1 686 ? -10.352 48.75 0.982 1 77.88 686 ILE A C 1
ATOM 5468 O O . ILE A 1 686 ? -10.453 49.969 0.846 1 77.88 686 ILE A O 1
ATOM 5472 N N . VAL A 1 687 ? -10.891 48.062 1.864 1 70.38 687 VAL A N 1
ATOM 5473 C CA . VAL A 1 687 ? -11.812 48.719 2.795 1 70.38 687 VAL A CA 1
ATOM 5474 C C . VAL A 1 687 ? -11.031 49.656 3.727 1 70.38 687 VAL A C 1
ATOM 5476 O O . VAL A 1 687 ? -11.492 50.75 4.035 1 70.38 687 VAL A O 1
ATOM 5479 N N . LEU A 1 688 ? -9.945 49.156 4.141 1 66.31 688 LEU A N 1
ATOM 5480 C CA . LEU A 1 688 ? -9.133 49.906 5.086 1 66.31 688 LEU A CA 1
ATOM 5481 C C . LEU A 1 688 ? -8.57 51.156 4.434 1 66.31 688 LEU A C 1
ATOM 5483 O O . LEU A 1 688 ? -8.438 52.188 5.086 1 66.31 688 LEU A O 1
ATOM 5487 N N . GLN A 1 689 ? -8.141 50.969 3.271 1 64.69 689 GLN A N 1
ATOM 5488 C CA . GLN A 1 689 ? -7.535 52.094 2.576 1 64.69 689 GLN A CA 1
ATOM 5489 C C . GLN A 1 689 ? -8.594 53.094 2.139 1 64.69 689 GLN A C 1
ATOM 5491 O O . GLN A 1 689 ? -8.312 54.312 2.031 1 64.69 689 GLN A O 1
ATOM 5496 N N . ASN A 1 690 ? -9.688 52.562 1.764 1 58.62 690 ASN A N 1
ATOM 5497 C CA . ASN A 1 690 ? -10.727 53.438 1.278 1 58.62 690 ASN A CA 1
ATOM 5498 C C . ASN A 1 690 ? -11.695 53.844 2.391 1 58.62 690 ASN A C 1
ATOM 5500 O O . ASN A 1 690 ? -12.656 53.125 2.656 1 58.62 690 ASN A O 1
ATOM 5504 N N . LYS A 1 691 ? -11.156 54.562 3.451 1 50.31 691 LYS A N 1
ATOM 5505 C CA . LYS A 1 691 ? -11.914 55.062 4.59 1 50.31 691 LYS A CA 1
ATOM 5506 C C . LYS A 1 691 ? -13.375 55.281 4.219 1 50.31 691 LYS A C 1
ATOM 5508 O O . LYS A 1 691 ? -14.266 55.125 5.055 1 50.31 691 LYS A O 1
ATOM 5513 N N . SER A 1 692 ? -13.727 55.906 3.102 1 45.53 692 SER A N 1
ATOM 5514 C CA . SER A 1 692 ? -15.07 56.375 2.748 1 45.53 692 SER A CA 1
ATOM 5515 C C . SER A 1 692 ? -15.672 55.5 1.649 1 45.53 692 SER A C 1
ATOM 5517 O O . SER A 1 692 ? -15.68 55.906 0.48 1 45.53 692 SER A O 1
ATOM 5519 N N . ILE A 1 693 ? -15.516 54.25 1.703 1 52.31 693 ILE A N 1
ATOM 5520 C CA . ILE A 1 693 ? -16.109 53.5 0.607 1 52.31 693 ILE A CA 1
ATOM 5521 C C . ILE A 1 693 ? -17.625 53.75 0.563 1 52.31 693 ILE A C 1
ATOM 5523 O O . ILE A 1 693 ? -18.359 53.281 1.417 1 52.31 693 ILE A O 1
ATOM 5527 N N . THR A 1 694 ? -18 54.781 -0.113 1 59.38 694 THR A N 1
ATOM 5528 C CA . THR A 1 694 ? -19.359 55.281 -0.276 1 59.38 694 THR A CA 1
ATOM 5529 C C . THR A 1 694 ? -20.172 54.344 -1.173 1 59.38 694 THR A C 1
ATOM 5531 O O . THR A 1 694 ? -21.406 54.25 -1.023 1 59.38 694 THR A O 1
ATOM 5534 N N . THR A 1 695 ? -19.516 53.469 -2.209 1 77.31 695 THR A N 1
ATOM 5535 C CA . THR A 1 695 ? -20.297 52.656 -3.121 1 77.31 695 THR A CA 1
ATOM 5536 C C . THR A 1 695 ? -19.812 51.219 -3.1 1 77.31 695 THR A C 1
ATOM 5538 O O . THR A 1 695 ? -18.641 50.938 -3.352 1 77.31 695 THR A O 1
ATOM 5541 N N . PRO A 1 696 ? -20.625 50.344 -2.711 1 85.25 696 PRO A N 1
ATOM 5542 C CA . PRO A 1 696 ? -20.266 48.938 -2.693 1 85.25 696 PRO A CA 1
ATOM 5543 C C . PRO A 1 696 ? -19.922 48.406 -4.082 1 85.25 696 PRO A C 1
ATOM 5545 O O . PRO A 1 696 ? -20.375 48.938 -5.09 1 85.25 696 PRO A O 1
ATOM 5548 N N . ILE A 1 697 ? -19.125 47.438 -4.164 1 89.12 697 ILE A N 1
ATOM 5549 C CA . ILE A 1 697 ? -18.812 46.75 -5.414 1 89.12 697 ILE A CA 1
ATOM 5550 C C . ILE A 1 697 ? -20.078 46.125 -5.984 1 89.12 697 ILE A C 1
ATOM 5552 O O . ILE A 1 697 ? -20.719 45.281 -5.32 1 89.12 697 ILE A O 1
ATOM 5556 N N . ASP A 1 698 ? -20.422 46.562 -7.141 1 90.62 698 ASP A N 1
ATOM 5557 C CA . ASP A 1 698 ? -21.688 46.094 -7.699 1 90.62 698 ASP A CA 1
ATOM 5558 C C . ASP A 1 698 ? -21.469 45.25 -8.961 1 90.62 698 ASP A C 1
ATOM 5560 O O . ASP A 1 698 ? -22.422 44.875 -9.648 1 90.62 698 ASP A O 1
ATOM 5564 N N . TYR A 1 699 ? -20.219 45 -9.352 1 93.12 699 TYR A N 1
ATOM 5565 C CA . TYR A 1 699 ? -19.828 44.156 -10.492 1 93.12 699 TYR A CA 1
ATOM 5566 C C . TYR A 1 699 ? -18.547 43.406 -10.211 1 93.12 699 TYR A C 1
ATOM 5568 O O . TYR A 1 699 ? -17.562 44 -9.734 1 93.12 699 TYR A O 1
ATOM 5576 N N . VAL A 1 700 ? -18.578 42.062 -10.422 1 94.56 700 VAL A N 1
ATOM 5577 C CA . VAL A 1 700 ? -17.359 41.281 -10.234 1 94.56 700 VAL A CA 1
ATOM 5578 C C . VAL A 1 700 ? -17.156 40.344 -11.438 1 94.56 700 VAL A C 1
ATOM 5580 O O . VAL A 1 700 ? -18.062 39.625 -11.836 1 94.56 700 VAL A O 1
ATOM 5583 N N . LEU A 1 701 ? -16.031 40.469 -12.102 1 95.62 701 LEU A N 1
ATOM 5584 C CA . LEU A 1 701 ? -15.586 39.594 -13.156 1 95.62 701 LEU A CA 1
ATOM 5585 C C . LEU A 1 701 ? -14.328 38.844 -12.727 1 95.62 701 LEU A C 1
ATOM 5587 O O . LEU A 1 701 ? -13.281 39.438 -12.5 1 95.62 701 LEU A O 1
ATOM 5591 N N . CYS A 1 702 ? -14.461 37.562 -12.484 1 95 702 CYS A N 1
ATOM 5592 C CA . CYS A 1 702 ? -13.344 36.688 -12.07 1 95 702 CYS A CA 1
ATOM 5593 C C . CYS A 1 702 ? -12.938 35.75 -13.188 1 95 702 CYS A C 1
ATOM 5595 O O . CYS A 1 702 ? -13.719 34.875 -13.57 1 95 702 CYS A O 1
ATOM 5597 N N . ILE A 1 703 ? -11.742 35.938 -13.75 1 95.19 703 ILE A N 1
ATOM 5598 C CA . ILE A 1 703 ? -11.258 35.125 -14.859 1 95.19 703 ILE A CA 1
ATOM 5599 C C . ILE A 1 703 ? -9.938 34.469 -14.469 1 95.19 703 ILE A C 1
ATOM 5601 O O . ILE A 1 703 ? -9.016 35.125 -13.984 1 95.19 703 ILE A O 1
ATOM 5605 N N . GLY A 1 704 ? -9.906 33.188 -14.617 1 91.56 704 GLY A N 1
ATOM 5606 C CA . GLY A 1 704 ? -8.617 32.594 -14.344 1 91.56 704 GLY A CA 1
ATOM 5607 C C . GLY A 1 704 ? -8.586 31.094 -14.648 1 91.56 704 GLY A C 1
ATOM 5608 O O . GLY A 1 704 ? -9.633 30.469 -14.82 1 91.56 704 GLY A O 1
ATOM 5609 N N . ASN A 1 705 ? -7.402 30.609 -14.906 1 86.06 7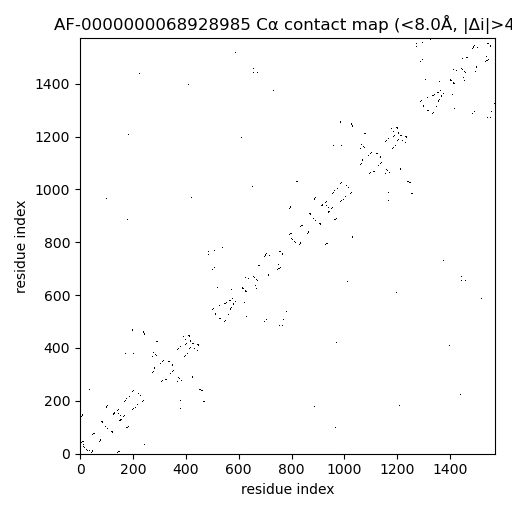05 ASN A N 1
ATOM 5610 C CA . ASN A 1 705 ? -7.125 29.188 -14.906 1 86.06 705 ASN A CA 1
ATOM 5611 C C . ASN A 1 705 ? -6.723 28.688 -13.516 1 86.06 705 ASN A C 1
ATOM 5613 O O . ASN A 1 705 ? -5.551 28.375 -13.281 1 86.06 705 ASN A O 1
ATOM 5617 N N . PHE A 1 706 ? -7.727 28.656 -12.664 1 81.31 706 PHE A N 1
ATOM 5618 C CA . PHE A 1 706 ? -7.48 28.266 -11.281 1 81.31 706 PHE A CA 1
ATOM 5619 C C . PHE A 1 706 ? -7.707 26.766 -11.102 1 81.31 706 PHE A C 1
ATOM 5621 O O . PHE A 1 706 ? -8.617 26.188 -11.711 1 81.31 706 PHE A O 1
ATOM 5628 N N . LEU A 1 707 ? -6.727 26.141 -10.391 1 68.19 707 LEU A N 1
ATOM 5629 C CA . LEU A 1 707 ? -6.812 24.688 -10.242 1 68.19 707 LEU A CA 1
ATOM 5630 C C . LEU A 1 707 ? -7.168 24.312 -8.805 1 68.19 707 LEU A C 1
ATOM 5632 O O . LEU A 1 707 ? -6.75 24.984 -7.863 1 68.19 707 LEU A O 1
ATOM 5636 N N . GLY A 1 708 ? -7.949 23.25 -8.805 1 65.75 708 GLY A N 1
ATOM 5637 C CA . GLY A 1 708 ? -8.203 22.594 -7.531 1 65.75 708 GLY A CA 1
ATOM 5638 C C . GLY A 1 708 ? -8.766 23.531 -6.48 1 65.75 708 GLY A C 1
ATOM 5639 O O . GLY A 1 708 ? -9.766 24.203 -6.715 1 65.75 708 GLY A O 1
ATOM 5640 N N . LYS A 1 709 ? -8.031 23.719 -5.41 1 63.81 709 LYS A N 1
ATOM 5641 C CA . LYS A 1 709 ? -8.469 24.469 -4.234 1 63.81 709 LYS A CA 1
ATOM 5642 C C . LYS A 1 709 ? -8.5 25.969 -4.523 1 63.81 709 LYS A C 1
ATOM 5644 O O . LYS A 1 709 ? -9.219 26.719 -3.857 1 63.81 709 LYS A O 1
ATOM 5649 N N . ASP A 1 710 ? -7.883 26.344 -5.602 1 72.69 710 ASP A N 1
ATOM 5650 C CA . ASP A 1 710 ? -7.832 27.75 -5.934 1 72.69 710 ASP A CA 1
ATOM 5651 C C . ASP A 1 710 ? -9.125 28.203 -6.609 1 72.69 710 ASP A C 1
ATOM 5653 O O . ASP A 1 710 ? -9.375 29.406 -6.758 1 72.69 710 ASP A O 1
ATOM 5657 N N . GLU A 1 711 ? -9.945 27.203 -6.875 1 78.75 711 GLU A N 1
ATOM 5658 C CA . GLU A 1 711 ? -11.227 27.562 -7.48 1 78.75 711 GLU A CA 1
ATOM 5659 C C . GLU A 1 711 ? -12.195 28.109 -6.441 1 78.75 711 GLU A C 1
ATOM 5661 O O . GLU A 1 711 ? -13.297 28.562 -6.781 1 78.75 711 GLU A O 1
ATOM 5666 N N . ASP A 1 712 ? -11.703 28.141 -5.266 1 77.44 712 ASP A N 1
ATOM 5667 C CA . ASP A 1 712 ? -12.531 28.734 -4.219 1 77.44 712 ASP A CA 1
ATOM 5668 C C . ASP A 1 712 ? -12.789 30.219 -4.496 1 77.44 712 ASP A C 1
ATOM 5670 O O . ASP A 1 712 ? -13.766 30.781 -4 1 77.44 712 ASP A O 1
ATOM 5674 N N . VAL A 1 713 ? -11.992 30.812 -5.297 1 86.19 713 VAL A N 1
ATOM 5675 C CA . VAL A 1 713 ? -12.156 32.219 -5.648 1 86.19 713 VAL A CA 1
ATOM 5676 C C . VAL A 1 713 ? -13.438 32.406 -6.449 1 86.19 713 VAL A C 1
ATOM 5678 O O . VAL A 1 713 ? -14.102 33.438 -6.348 1 86.19 713 VAL A O 1
ATOM 5681 N N . TYR A 1 714 ? -13.836 31.391 -7.211 1 86.19 714 TYR A N 1
ATOM 5682 C CA . TYR A 1 714 ? -15.062 31.469 -7.996 1 86.19 714 TYR A CA 1
ATOM 5683 C C . TYR A 1 714 ? -16.297 31.469 -7.094 1 86.19 714 TYR A C 1
ATOM 5685 O O . TYR A 1 714 ? -17.281 32.156 -7.379 1 86.19 714 TYR A O 1
ATOM 5693 N N . THR A 1 715 ? -16.156 30.734 -6.039 1 78.19 715 THR A N 1
ATOM 5694 C CA . THR A 1 715 ? -17.312 30.562 -5.176 1 78.19 715 THR A CA 1
ATOM 5695 C C . THR A 1 715 ? -17.391 31.672 -4.129 1 78.19 715 THR A C 1
ATOM 5697 O O . THR A 1 715 ? -18.453 31.906 -3.547 1 78.19 715 THR A O 1
ATOM 5700 N N . PHE A 1 716 ? -16.359 32.312 -3.938 1 77.25 716 PHE A N 1
ATOM 5701 C CA . PHE A 1 716 ? -16.234 33.344 -2.93 1 77.25 716 PHE A CA 1
ATOM 5702 C C . PHE A 1 716 ? -17.234 34.469 -3.188 1 77.25 716 PHE A C 1
ATOM 5704 O O . PHE A 1 716 ? -17.812 35.031 -2.246 1 77.25 716 PHE A O 1
ATOM 5711 N N . PHE A 1 717 ? -17.578 34.75 -4.438 1 77.75 717 PHE A N 1
ATOM 5712 C CA . PHE A 1 717 ? -18.406 35.906 -4.781 1 77.75 717 PHE A CA 1
ATOM 5713 C C . PHE A 1 717 ? -19.797 35.469 -5.207 1 77.75 717 PHE A C 1
ATOM 5715 O O . PHE A 1 717 ? -20.594 36.25 -5.719 1 77.75 717 PHE A O 1
ATOM 5722 N N . GLU A 1 718 ? -20.016 34.219 -4.984 1 76.88 718 GLU A N 1
ATOM 5723 C CA . GLU A 1 718 ? -21.359 33.781 -5.324 1 76.88 718 GLU A CA 1
ATOM 5724 C C . GLU A 1 718 ? -22.406 34.438 -4.445 1 76.88 718 GLU A C 1
ATOM 5726 O O . GLU A 1 718 ? -22.266 34.5 -3.221 1 76.88 718 GLU A O 1
ATOM 5731 N N . PRO A 1 719 ? -23.312 35.062 -5.039 1 62.91 719 PRO A N 1
ATOM 5732 C CA . PRO A 1 719 ? -24.297 35.844 -4.285 1 62.91 719 PRO A CA 1
ATOM 5733 C C . PRO A 1 719 ? -24.953 35.062 -3.168 1 62.91 719 PRO A C 1
ATOM 5735 O O . PRO A 1 719 ? -25.219 35.594 -2.088 1 62.91 719 PRO A O 1
ATOM 5738 N N . GLU A 1 720 ? -25.203 33.75 -3.422 1 57.81 720 GLU A N 1
ATOM 5739 C CA . GLU A 1 720 ? -25.828 32.969 -2.371 1 57.81 720 GLU A CA 1
ATOM 5740 C C . GLU A 1 720 ? -24.906 32.812 -1.172 1 57.81 720 GLU A C 1
ATOM 5742 O O . GLU A 1 720 ? -25.359 32.719 -0.03 1 57.81 720 GLU A O 1
ATOM 5747 N N . LEU A 1 721 ? -23.688 32.75 -1.456 1 50.59 721 LEU A N 1
ATOM 5748 C CA . LEU A 1 721 ? -22.703 32.531 -0.405 1 50.59 721 LEU A CA 1
ATOM 5749 C C . LEU A 1 721 ? -22.328 33.812 0.3 1 50.59 721 LEU A C 1
ATOM 5751 O O . LEU A 1 721 ? -22.062 33.812 1.503 1 50.59 721 LEU A O 1
ATOM 5755 N N . THR A 1 722 ? -22.25 34.906 -0.461 1 48.19 722 THR A N 1
ATOM 5756 C CA . THR A 1 722 ? -21.922 36.188 0.13 1 48.19 722 THR A CA 1
ATOM 5757 C C . THR A 1 722 ? -23.016 36.625 1.101 1 48.19 722 THR A C 1
ATOM 5759 O O . THR A 1 722 ? -22.734 37.312 2.09 1 48.19 722 THR A O 1
ATOM 5762 N N . LYS A 1 723 ? -24.281 36.219 0.962 1 47.06 723 LYS A N 1
ATOM 5763 C CA . LYS A 1 723 ? -25.359 36.469 1.911 1 47.06 723 LYS A CA 1
ATOM 5764 C C . LYS A 1 723 ? -25.219 35.594 3.152 1 47.06 723 LYS A C 1
ATOM 5766 O O . LYS A 1 723 ? -25.547 36.031 4.262 1 47.06 723 LYS A O 1
ATOM 5771 N N . LYS A 1 724 ? -24.906 34.312 2.961 1 42.22 724 LYS A N 1
ATOM 5772 C CA . LYS A 1 724 ? -24.844 33.344 4.055 1 42.22 724 LYS A CA 1
ATOM 5773 C C . LYS A 1 724 ? -23.609 33.594 4.918 1 42.22 724 LYS A C 1
ATOM 5775 O O . LYS A 1 724 ? -23.578 33.188 6.086 1 42.22 724 LYS A O 1
ATOM 5780 N N . THR A 1 725 ? -22.594 33.781 4.348 1 38.81 725 THR A N 1
ATOM 5781 C CA . THR A 1 725 ? -21.438 34.062 5.191 1 38.81 725 THR A CA 1
ATOM 5782 C C . THR A 1 725 ? -21.734 35.156 6.195 1 38.81 725 THR A C 1
ATOM 5784 O O . THR A 1 725 ? -20.953 35.406 7.102 1 38.81 725 THR A O 1
ATOM 5787 N N . MET A 1 726 ? -22.938 35.969 6.082 1 34.03 726 MET A N 1
ATOM 5788 C CA . MET A 1 726 ? -23.359 37 7.027 1 34.03 726 MET A CA 1
ATOM 5789 C C . MET A 1 726 ? -23.719 36.375 8.375 1 34.03 726 MET A C 1
ATOM 5791 O O . MET A 1 726 ? -23.578 37.031 9.414 1 34.03 726 MET A O 1
ATOM 5795 N N . SER A 1 727 ? -24.656 35.375 8.445 1 31.44 727 SER A N 1
ATOM 5796 C CA . SER A 1 727 ? -25.219 34.938 9.711 1 31.44 727 SER A CA 1
ATOM 5797 C C . SER A 1 727 ? -24.266 33.969 10.422 1 31.44 727 SER A C 1
ATOM 5799 O O . SER A 1 727 ? -24.609 33.406 11.469 1 31.44 727 SER A O 1
ATOM 5801 N N . SER A 1 728 ? -23.406 33.5 9.703 1 31.16 728 SER A N 1
ATOM 5802 C CA . SER A 1 728 ? -22.719 32.5 10.539 1 31.16 728 SER A CA 1
ATOM 5803 C C . SER A 1 728 ? -21.875 33.188 11.609 1 31.16 728 SER A C 1
ATOM 5805 O O . SER A 1 728 ? -21.062 34.062 11.297 1 31.16 728 SER A O 1
ATOM 5807 N N . PRO A 1 729 ? -22.438 33.25 12.844 1 31.25 729 PRO A N 1
ATOM 5808 C CA . PRO A 1 729 ? -21.781 33.781 14.047 1 31.25 729 PRO A CA 1
ATOM 5809 C C . PRO A 1 729 ? -20.297 33.469 14.109 1 31.25 729 PRO A C 1
ATOM 5811 O O . PRO A 1 729 ? -19.625 33.781 15.094 1 31.25 729 PRO A O 1
ATOM 5814 N N . TYR A 1 730 ? -20.016 32.469 13.289 1 29.75 730 TYR A N 1
ATOM 5815 C CA . TYR A 1 730 ? -18.719 31.844 13.492 1 29.75 730 TYR A CA 1
ATOM 5816 C C . TYR A 1 730 ? -17.578 32.812 13.227 1 29.75 730 TYR A C 1
ATOM 5818 O O . TYR A 1 730 ? -16.406 32.469 13.305 1 29.75 730 TYR A O 1
ATOM 5826 N N . TYR A 1 731 ? -17.875 33.938 12.344 1 30.47 731 TYR A N 1
ATOM 5827 C CA . TYR A 1 731 ? -16.828 34.938 12.211 1 30.47 731 TYR A CA 1
ATOM 5828 C C . TYR A 1 731 ? -16.625 35.719 13.516 1 30.47 731 TYR A C 1
ATOM 5830 O O . TYR A 1 731 ? -17.594 36.219 14.086 1 30.47 731 TYR A O 1
ATOM 5838 N N . GLY A 1 732 ? -15.82 35.281 14.398 1 29.53 732 GLY A N 1
ATOM 5839 C CA . GLY A 1 732 ? -15.562 36.156 15.547 1 29.53 732 GLY A CA 1
ATOM 5840 C C . GLY A 1 732 ? -15.719 37.625 15.227 1 29.53 732 GLY A C 1
ATOM 5841 O O . GLY A 1 732 ? -15.758 38 14.055 1 29.53 732 GLY A O 1
ATOM 5842 N N . SER A 1 733 ? -16.203 38.406 16.156 1 31.19 733 SER A N 1
ATOM 5843 C CA . SER A 1 733 ? -16.453 39.844 16.25 1 31.19 733 SER A CA 1
ATOM 5844 C C . SER A 1 733 ? -15.297 40.656 15.633 1 31.19 733 SER A C 1
ATOM 5846 O O . SER A 1 733 ? -15.148 41.844 15.914 1 31.19 733 SER A O 1
ATOM 5848 N N . GLY A 1 734 ? -14.242 40.062 15.117 1 31.38 734 GLY A N 1
ATOM 5849 C CA . GLY A 1 734 ? -13.344 41.156 14.734 1 31.38 734 GLY A CA 1
ATOM 5850 C C . GLY A 1 734 ? -13.875 42 13.602 1 31.38 734 GLY A C 1
ATOM 5851 O O . GLY A 1 734 ? -14.914 41.688 13.016 1 31.38 734 GLY A O 1
ATOM 5852 N N . PRO A 1 735 ? -13.273 43.219 13.336 1 31.81 735 PRO A N 1
ATOM 5853 C CA . PRO A 1 735 ? -13.688 44.25 12.398 1 31.81 735 PRO A CA 1
ATOM 5854 C C . PRO A 1 735 ? -13.969 43.719 11 1 31.81 735 PRO A C 1
ATOM 5856 O O . PRO A 1 735 ? -14.406 44.438 10.117 1 31.81 735 PRO A O 1
ATOM 5859 N N . LEU A 1 736 ? -13.602 42.5 10.695 1 36.56 736 LEU A N 1
ATOM 5860 C CA . LEU A 1 736 ? -13.672 42.156 9.281 1 36.56 736 LEU A CA 1
ATOM 5861 C C . LEU A 1 736 ? -15.078 41.719 8.906 1 36.56 736 LEU A C 1
ATOM 5863 O O . LEU A 1 736 ? -15.344 41.406 7.742 1 36.56 736 LEU A O 1
ATOM 5867 N N . LYS A 1 737 ? -15.938 41.375 9.602 1 42.97 737 LYS A N 1
ATOM 5868 C CA . LYS A 1 737 ? -17.328 41.031 9.32 1 42.97 737 LYS A CA 1
ATOM 5869 C C . LYS A 1 737 ? -18.047 42.188 8.633 1 42.97 737 LYS A C 1
ATOM 5871 O O . LYS A 1 737 ? -18.844 41.969 7.719 1 42.97 737 LYS A O 1
ATOM 5876 N N . LYS A 1 738 ? -17.938 43.219 9.195 1 40.66 738 LYS A N 1
ATOM 5877 C CA . LYS A 1 738 ? -18.609 44.406 8.727 1 40.66 738 LYS A CA 1
ATOM 5878 C C . LYS A 1 738 ? -18.156 44.812 7.328 1 40.66 738 LYS A C 1
ATOM 5880 O O . LYS A 1 738 ? -18.781 45.625 6.672 1 40.66 738 LYS A O 1
ATOM 5885 N N . VAL A 1 739 ? -17.047 44.219 6.977 1 39.91 739 VAL A N 1
ATOM 5886 C CA . VAL A 1 739 ? -16.5 44.719 5.715 1 39.91 739 VAL A CA 1
ATOM 5887 C C . VAL A 1 739 ? -17.219 44.031 4.543 1 39.91 739 VAL A C 1
ATOM 5889 O O . VAL A 1 739 ? -17.516 44.688 3.535 1 39.91 739 VAL A O 1
ATOM 5892 N N . SER A 1 740 ? -17.484 42.625 4.602 1 47.91 740 SER A N 1
ATOM 5893 C CA . SER A 1 740 ? -17.875 41.969 3.365 1 47.91 740 SER A CA 1
ATOM 5894 C C . SER A 1 740 ? -19.266 42.375 2.916 1 47.91 740 SER A C 1
ATOM 5896 O O . SER A 1 740 ? -19.484 42.656 1.735 1 47.91 740 SER A O 1
ATOM 5898 N N . SER A 1 741 ? -20.281 42.312 3.848 1 49.03 741 SER A N 1
ATOM 5899 C CA . SER A 1 741 ? -21.625 42.594 3.385 1 49.03 741 SER A CA 1
ATOM 5900 C C . SER A 1 741 ? -21.766 44.031 2.918 1 49.03 741 SER A C 1
ATOM 5902 O O . SER A 1 741 ? -22.547 44.344 2.014 1 49.03 741 SER A O 1
ATOM 5904 N N . THR A 1 742 ? -20.969 44.906 3.469 1 56.22 742 THR A N 1
ATOM 5905 C CA . THR A 1 742 ? -21.109 46.312 3.152 1 56.22 742 THR A CA 1
ATOM 5906 C C . THR A 1 742 ? -20.234 46.688 1.955 1 56.22 742 THR A C 1
ATOM 5908 O O . THR A 1 742 ? -20.516 47.656 1.253 1 56.22 742 THR A O 1
ATOM 5911 N N . LEU A 1 743 ? -19.375 45.688 1.563 1 68.38 743 LEU A N 1
ATOM 5912 C CA . LEU A 1 743 ? -18.422 46.094 0.532 1 68.38 743 LEU A CA 1
ATOM 5913 C C . LEU A 1 743 ? -18.828 45.531 -0.829 1 68.38 743 LEU A C 1
ATOM 5915 O O . LEU A 1 743 ? -18.547 46.156 -1.862 1 68.38 743 LEU A O 1
ATOM 5919 N N . VAL A 1 744 ? -19.469 44.344 -0.778 1 75.69 744 VAL A N 1
ATOM 5920 C CA . VAL A 1 744 ? -19.797 43.719 -2.055 1 75.69 744 VAL A CA 1
ATOM 5921 C C . VAL A 1 744 ? -21.312 43.5 -2.162 1 75.69 744 VAL A C 1
ATOM 5923 O O . VAL A 1 744 ? -21.922 42.812 -1.339 1 75.69 744 VAL A O 1
ATOM 5926 N N . ASP A 1 745 ? -21.906 44.219 -2.953 1 78.75 745 ASP A N 1
ATOM 5927 C CA . ASP A 1 745 ? -23.328 44.094 -3.254 1 78.75 745 ASP A CA 1
ATOM 5928 C C . ASP A 1 745 ? -23.547 43.688 -4.711 1 78.75 745 ASP A C 1
ATOM 5930 O O . ASP A 1 745 ? -23.984 44.5 -5.523 1 78.75 745 ASP A O 1
ATOM 5934 N N . VAL A 1 746 ? -23.109 42.5 -4.988 1 81.06 746 VAL A N 1
ATOM 5935 C CA . VAL A 1 746 ? -23.203 42.031 -6.367 1 81.06 746 VAL A CA 1
ATOM 5936 C C . VAL A 1 746 ? -24.453 41.188 -6.551 1 81.06 746 VAL A C 1
ATOM 5938 O O . VAL A 1 746 ? -24.656 40.219 -5.836 1 81.06 746 VAL A O 1
ATOM 5941 N N . LYS A 1 747 ? -25.344 41.656 -7.422 1 76.25 747 LYS A N 1
ATOM 5942 C CA . LYS A 1 747 ? -26.516 40.844 -7.805 1 76.25 747 LYS A CA 1
ATOM 5943 C C . LYS A 1 747 ? -26.109 39.688 -8.695 1 76.25 747 LYS A C 1
ATOM 5945 O O . LYS A 1 747 ? -25.016 39.688 -9.281 1 76.25 747 LYS A O 1
ATOM 5950 N N . GLY A 1 748 ? -26.844 38.656 -8.742 1 75.44 748 GLY A N 1
ATOM 5951 C CA . GLY A 1 748 ? -26.578 37.438 -9.492 1 75.44 748 GLY A CA 1
ATOM 5952 C C . GLY A 1 748 ? -26.156 37.719 -10.922 1 75.44 748 GLY A C 1
ATOM 5953 O O . GLY A 1 748 ? -25.219 37.062 -11.43 1 75.44 748 GLY A O 1
ATOM 5954 N N . ASP A 1 749 ? -26.688 38.719 -11.523 1 81.5 749 ASP A N 1
ATOM 5955 C CA . ASP A 1 749 ? -26.453 39 -12.93 1 81.5 749 ASP A CA 1
ATOM 5956 C C . ASP A 1 749 ? -25.141 39.781 -13.117 1 81.5 749 ASP A C 1
ATOM 5958 O O . ASP A 1 749 ? -24.656 39.938 -14.242 1 81.5 749 ASP A O 1
ATOM 5962 N N . ASN A 1 750 ? -24.641 40.219 -12.062 1 91.12 750 ASN A N 1
ATOM 5963 C CA . ASN A 1 750 ? -23.453 41.031 -12.172 1 91.12 750 ASN A CA 1
ATOM 5964 C C . ASN A 1 750 ? -22.203 40.281 -11.695 1 91.12 750 ASN A C 1
ATOM 5966 O O . ASN A 1 750 ? -21.141 40.906 -11.531 1 91.12 750 ASN A O 1
ATOM 5970 N N . TYR A 1 751 ? -22.25 39.031 -11.414 1 92.69 751 TYR A N 1
ATOM 5971 C CA . TYR A 1 751 ? -21.094 38.219 -11.094 1 92.69 751 TYR A CA 1
ATOM 5972 C C . TYR A 1 751 ? -20.781 37.219 -12.211 1 92.69 751 TYR A C 1
ATOM 5974 O O . TYR A 1 751 ? -21.641 36.406 -12.555 1 92.69 751 TYR A O 1
ATOM 5982 N N . PHE A 1 752 ? -19.641 37.312 -12.789 1 94.25 752 PHE A N 1
ATOM 5983 C CA . PHE A 1 752 ? -19.203 36.406 -13.852 1 94.25 752 PHE A CA 1
ATOM 5984 C C . PHE A 1 752 ? -17.922 35.688 -13.461 1 94.25 752 PHE A C 1
ATOM 5986 O O . PHE A 1 752 ? -16.859 36.312 -13.375 1 94.25 752 PHE A O 1
ATOM 5993 N N . SER A 1 753 ? -18.047 34.438 -13.078 1 92.88 753 SER A N 1
ATOM 5994 C CA . SER A 1 753 ? -16.875 33.594 -12.867 1 92.88 753 SER A CA 1
ATOM 5995 C C . SER A 1 753 ? -16.531 32.812 -14.133 1 92.88 753 SER A C 1
ATOM 5997 O O . SER A 1 753 ? -17.359 32.062 -14.656 1 92.88 753 SER A O 1
ATOM 5999 N N . VAL A 1 754 ? -15.32 32.969 -14.625 1 94.12 754 VAL A N 1
ATOM 6000 C CA . VAL A 1 754 ? -14.953 32.438 -15.93 1 94.12 754 VAL A CA 1
ATOM 6001 C C . VAL A 1 754 ? -13.695 31.578 -15.797 1 94.12 754 VAL A C 1
ATOM 6003 O O . VAL A 1 754 ? -12.641 32.062 -15.398 1 94.12 754 VAL A O 1
ATOM 6006 N N . ALA A 1 755 ? -13.852 30.297 -16.062 1 90.75 755 ALA A N 1
ATOM 6007 C CA . ALA A 1 755 ? -12.695 29.406 -16.125 1 90.75 755 ALA A CA 1
ATOM 6008 C C . ALA A 1 755 ? -12.07 29.422 -17.531 1 90.75 755 ALA A C 1
ATOM 6010 O O . ALA A 1 755 ? -12.781 29.391 -18.531 1 90.75 755 ALA A O 1
ATOM 6011 N N . VAL A 1 756 ? -10.781 29.531 -17.578 1 89.88 756 VAL A N 1
ATOM 6012 C CA . VAL A 1 756 ? -10.086 29.547 -18.875 1 89.88 756 VAL A CA 1
ATOM 6013 C C . VAL A 1 756 ? -9.469 28.172 -19.141 1 89.88 756 VAL A C 1
ATOM 6015 O O . VAL A 1 756 ? -8.641 27.703 -18.359 1 89.88 756 VAL A O 1
ATOM 6018 N N . GLY A 1 757 ? -9.812 27.5 -20.141 1 76.12 757 GLY A N 1
ATOM 6019 C CA . GLY A 1 757 ? -9.18 26.266 -20.609 1 76.12 757 GLY A CA 1
ATOM 6020 C C . GLY A 1 757 ? -9.656 25.031 -19.859 1 76.12 757 GLY A C 1
ATOM 6021 O O . GLY A 1 757 ? -9.047 23.969 -19.969 1 76.12 757 GLY A O 1
ATOM 6022 N N . ASN A 1 758 ? -10.539 25.141 -18.984 1 69.38 758 ASN A N 1
ATOM 6023 C CA . ASN A 1 758 ? -11.023 24.016 -18.203 1 69.38 758 ASN A CA 1
ATOM 6024 C C . ASN A 1 758 ? -12.547 23.984 -18.141 1 69.38 758 ASN A C 1
ATOM 6026 O O . ASN A 1 758 ? -13.18 25 -17.891 1 69.38 758 ASN A O 1
ATOM 6030 N N . THR A 1 759 ? -12.984 22.797 -18.453 1 63.16 759 THR A N 1
ATOM 6031 C CA . THR A 1 759 ? -14.438 22.688 -18.469 1 63.16 759 THR A CA 1
ATOM 6032 C C . THR A 1 759 ? -14.938 22.047 -17.172 1 63.16 759 THR A C 1
ATOM 6034 O O . THR A 1 759 ? -16.141 22.047 -16.906 1 63.16 759 THR A O 1
ATOM 6037 N N . HIS A 1 760 ? -14.117 21.484 -16.469 1 68.75 760 HIS A N 1
ATOM 6038 C CA . HIS A 1 760 ? -14.508 20.984 -15.156 1 68.75 760 HIS A CA 1
ATOM 6039 C C . HIS A 1 760 ? -14.094 21.969 -14.055 1 68.75 760 HIS A C 1
ATOM 6041 O O . HIS A 1 760 ? -13.008 21.844 -13.484 1 68.75 760 HIS A O 1
ATOM 6047 N N . THR A 1 761 ? -14.93 22.938 -13.852 1 77.19 761 THR A N 1
ATOM 6048 C CA . THR A 1 761 ? -14.617 24.062 -12.984 1 77.19 761 THR A CA 1
ATOM 6049 C C . THR A 1 761 ? -15.836 24.469 -12.156 1 77.19 761 THR A C 1
ATOM 6051 O O . THR A 1 761 ? -16.969 24.062 -12.461 1 77.19 761 THR A O 1
ATOM 6054 N N . LYS A 1 762 ? -15.586 25.109 -11.094 1 78.19 762 LYS A N 1
ATOM 6055 C CA . LYS A 1 762 ? -16.641 25.672 -10.258 1 78.19 762 LYS A CA 1
ATOM 6056 C C . LYS A 1 762 ? -17.141 27 -10.812 1 78.19 762 LYS A C 1
ATOM 6058 O O . LYS A 1 762 ? -18.125 27.562 -10.328 1 78.19 762 LYS A O 1
ATOM 6063 N N . ALA A 1 763 ? -16.5 27.469 -11.922 1 87.38 763 ALA A N 1
ATOM 6064 C CA . ALA A 1 763 ? -16.906 28.719 -12.547 1 87.38 763 ALA A CA 1
ATOM 6065 C C . ALA A 1 763 ? -18.203 28.562 -13.32 1 87.38 763 ALA A C 1
ATOM 6067 O O . ALA A 1 763 ? -18.531 27.469 -13.773 1 87.38 763 ALA A O 1
ATOM 6068 N N . SER A 1 764 ? -18.906 29.578 -13.406 1 86.62 764 SER A N 1
ATOM 6069 C CA . SER A 1 764 ? -20.188 29.562 -14.109 1 86.62 764 SER A CA 1
ATOM 6070 C C . SER A 1 764 ? -19.984 29.562 -15.617 1 86.62 764 SER A C 1
ATOM 6072 O O . SER A 1 764 ? -20.859 29.109 -16.375 1 86.62 764 SER A O 1
ATOM 6074 N N . TYR A 1 765 ? -18.906 30.188 -16.016 1 90.5 765 TYR A N 1
ATOM 6075 C CA . TYR A 1 765 ? -18.656 30.344 -17.438 1 90.5 765 TYR A CA 1
ATOM 6076 C C . TYR A 1 765 ? -17.25 29.891 -17.812 1 90.5 765 TYR A C 1
ATOM 6078 O O . TYR A 1 765 ? -16.422 29.641 -16.922 1 90.5 765 TYR A O 1
ATOM 6086 N N . PHE A 1 766 ? -17.094 29.641 -19.125 1 91.06 766 PHE A N 1
ATOM 6087 C CA . PHE A 1 766 ? -15.758 29.234 -19.547 1 91.06 766 PHE A CA 1
ATOM 6088 C C . PHE A 1 766 ? -15.344 30 -20.797 1 91.06 766 PHE A C 1
ATOM 6090 O O . PHE A 1 766 ? -16.188 30.5 -21.547 1 91.06 766 PHE A O 1
ATOM 6097 N N . LEU A 1 767 ? -14.047 30.328 -20.938 1 91.06 767 LEU A N 1
ATOM 6098 C CA . LEU A 1 767 ? -13.359 30.766 -22.156 1 91.06 767 LEU A CA 1
ATOM 6099 C C . LEU A 1 767 ? -12.32 29.75 -22.594 1 91.06 767 LEU A C 1
ATOM 6101 O O . LEU A 1 767 ? -11.766 29.031 -21.75 1 91.06 767 LEU A O 1
ATOM 6105 N N . ASP A 1 768 ? -12.055 29.656 -23.797 1 85.62 768 ASP A N 1
ATOM 6106 C CA . ASP A 1 768 ? -11.234 28.562 -24.312 1 85.62 768 ASP A CA 1
ATOM 6107 C C . ASP A 1 768 ? -9.75 28.844 -24.094 1 85.62 768 ASP A C 1
ATOM 6109 O O . ASP A 1 768 ? -8.953 27.922 -23.922 1 85.62 768 ASP A O 1
ATOM 6113 N N . SER A 1 769 ? -9.383 30.156 -24.312 1 87.25 769 SER A N 1
ATOM 6114 C CA . SER A 1 769 ? -7.949 30.438 -24.297 1 87.25 769 SER A CA 1
ATOM 6115 C C . SER A 1 769 ? -7.668 31.844 -23.781 1 87.25 769 SER A C 1
ATOM 6117 O O . SER A 1 769 ? -8.586 32.656 -23.625 1 87.25 769 SER A O 1
ATOM 6119 N N . SER A 1 770 ? -6.328 32.062 -23.594 1 89.25 770 SER A N 1
ATOM 6120 C CA . SER A 1 770 ? -5.883 33.406 -23.172 1 89.25 770 SER A CA 1
ATOM 6121 C C . SER A 1 770 ? -6.203 34.438 -24.234 1 89.25 770 SER A C 1
ATOM 6123 O O . SER A 1 770 ? -6.426 35.594 -23.906 1 89.25 770 SER A O 1
ATOM 6125 N N . ASP A 1 771 ? -6.281 33.969 -25.469 1 89.88 771 ASP A N 1
ATOM 6126 C CA . ASP A 1 771 ? -6.652 34.875 -26.547 1 89.88 771 ASP A CA 1
ATOM 6127 C C . ASP A 1 771 ? -8.078 35.406 -26.375 1 89.88 771 ASP A C 1
ATOM 6129 O O . ASP A 1 771 ? -8.375 36.562 -26.672 1 89.88 771 ASP A O 1
ATOM 6133 N N . ASP A 1 772 ? -8.875 34.531 -25.906 1 93 772 ASP A N 1
ATOM 6134 C CA . ASP A 1 772 ? -10.258 34.906 -25.656 1 93 772 ASP A CA 1
ATOM 6135 C C . ASP A 1 772 ? -10.344 35.938 -24.531 1 93 772 ASP A C 1
ATOM 6137 O O . ASP A 1 772 ? -11.203 36.844 -24.562 1 93 772 ASP A O 1
ATOM 6141 N N . VAL A 1 773 ? -9.461 35.812 -23.625 1 94.56 773 VAL A N 1
ATOM 6142 C CA . VAL A 1 773 ? -9.422 36.75 -22.516 1 94.56 773 VAL A CA 1
ATOM 6143 C C . VAL A 1 773 ? -9.008 38.156 -23.016 1 94.56 773 VAL A C 1
ATOM 6145 O O . VAL A 1 773 ? -9.586 39.156 -22.609 1 94.56 773 VAL A O 1
ATOM 6148 N N . VAL A 1 774 ? -8.023 38.156 -23.906 1 93.75 774 VAL A N 1
ATOM 6149 C CA . VAL A 1 774 ? -7.543 39.406 -24.484 1 93.75 774 VAL A CA 1
ATOM 6150 C C . VAL A 1 774 ? -8.68 40.094 -25.219 1 93.75 774 VAL A C 1
ATOM 6152 O O . VAL A 1 774 ? -8.852 41.312 -25.109 1 93.75 774 VAL A O 1
ATOM 6155 N N . GLN A 1 775 ? -9.391 39.312 -25.938 1 93.25 775 GLN A N 1
ATOM 6156 C CA . GLN A 1 775 ? -10.508 39.875 -26.688 1 93.25 775 GLN A CA 1
ATOM 6157 C C . GLN A 1 775 ? -11.57 40.438 -25.766 1 93.25 775 GLN A C 1
ATOM 6159 O O . GLN A 1 775 ? -12.133 41.5 -26.047 1 93.25 775 GLN A O 1
ATOM 6164 N N . LEU A 1 776 ? -11.875 39.781 -24.75 1 95.12 776 LEU A N 1
ATOM 6165 C CA . LEU A 1 776 ? -12.875 40.25 -23.797 1 95.12 776 LEU A CA 1
ATOM 6166 C C . LEU A 1 776 ? -12.43 41.531 -23.141 1 95.12 776 LEU A C 1
ATOM 6168 O O . LEU A 1 776 ? -13.227 42.469 -22.984 1 95.12 776 LEU A O 1
ATOM 6172 N N . ILE A 1 777 ? -11.211 41.594 -22.719 1 94.56 777 ILE A N 1
ATOM 6173 C CA . ILE A 1 777 ? -10.672 42.781 -22.062 1 94.56 777 ILE A CA 1
ATOM 6174 C C . ILE A 1 777 ? -10.703 43.969 -23.031 1 94.56 777 ILE A C 1
ATOM 6176 O O . ILE A 1 777 ? -10.984 45.094 -22.641 1 94.56 777 ILE A O 1
ATOM 6180 N N . HIS A 1 778 ? -10.406 43.656 -24.297 1 92.75 778 HIS A N 1
ATOM 6181 C CA . HIS A 1 778 ? -10.5 44.688 -25.328 1 92.75 778 HIS A CA 1
ATOM 6182 C C . HIS A 1 778 ? -11.914 45.25 -25.406 1 92.75 778 HIS A C 1
ATOM 6184 O O . HIS A 1 778 ? -12.094 46.469 -25.5 1 92.75 778 HIS A O 1
ATOM 6190 N N . LYS A 1 779 ? -12.828 44.406 -25.344 1 93.88 779 LYS A N 1
ATOM 6191 C CA . LYS A 1 779 ? -14.227 44.812 -25.406 1 93.88 779 LYS A CA 1
ATOM 6192 C C . LYS A 1 779 ? -14.602 45.656 -24.188 1 93.88 779 LYS A C 1
ATOM 6194 O O . LYS A 1 779 ? -15.367 46.625 -24.312 1 93.88 779 LYS A O 1
ATOM 6199 N N . LEU A 1 780 ? -14.141 45.406 -23.047 1 94.38 780 LEU A N 1
ATOM 6200 C CA . LEU A 1 780 ? -14.414 46.156 -21.828 1 94.38 780 LEU A CA 1
ATOM 6201 C C . LEU A 1 780 ? -13.82 47.562 -21.922 1 94.38 780 LEU A C 1
ATOM 6203 O O . LEU A 1 780 ? -14.438 48.531 -21.453 1 94.38 780 LEU A O 1
ATOM 6207 N N . CYS A 1 781 ? -12.656 47.688 -22.5 1 91 781 CYS A N 1
ATOM 6208 C CA . CYS A 1 781 ? -11.977 48.969 -22.625 1 91 781 CYS A CA 1
ATOM 6209 C C . CYS A 1 781 ? -12.711 49.906 -23.594 1 91 781 CYS A C 1
ATOM 6211 O O . CYS A 1 781 ? -12.758 51.094 -23.406 1 91 781 CYS A O 1
ATOM 6213 N N . THR A 1 782 ? -13.203 49.281 -24.609 1 85.19 782 THR A N 1
ATOM 6214 C CA . THR A 1 782 ? -13.836 50.062 -25.656 1 85.19 782 THR A CA 1
ATOM 6215 C C . THR A 1 782 ? -15.203 50.562 -25.219 1 85.19 782 THR A C 1
ATOM 6217 O O . THR A 1 782 ? -15.672 51.625 -25.688 1 85.19 782 THR A O 1
ATOM 6220 N N . HIS A 1 783 ? -15.875 49.938 -24.422 1 76.44 783 HIS A N 1
ATOM 6221 C CA . HIS A 1 783 ? -17.219 50.312 -24.031 1 76.44 783 HIS A CA 1
ATOM 6222 C C . HIS A 1 783 ? -17.219 51.094 -22.719 1 76.44 783 HIS A C 1
ATOM 6224 O O . HIS A 1 783 ? -18.297 51.375 -22.156 1 76.44 783 HIS A O 1
ATOM 6230 N N . ASN A 1 784 ? -16.219 51.344 -21.969 1 65.38 784 ASN A N 1
ATOM 6231 C CA . ASN A 1 784 ? -16.125 52.094 -20.719 1 65.38 784 ASN A CA 1
ATOM 6232 C C . ASN A 1 784 ? -16.406 53.594 -20.953 1 65.38 784 ASN A C 1
ATOM 6234 O O . ASN A 1 784 ? -16.625 54.344 -20 1 65.38 784 ASN A O 1
ATOM 6238 N N . ASN A 1 785 ? -16.141 54.25 -22.156 1 48.53 785 ASN A N 1
ATOM 6239 C CA . ASN A 1 785 ? -16.25 55.688 -22.375 1 48.53 785 ASN A CA 1
ATOM 6240 C C . ASN A 1 785 ? -17.688 56.094 -22.656 1 48.53 785 ASN A C 1
ATOM 6242 O O . ASN A 1 785 ? -18.188 55.844 -23.75 1 48.53 785 ASN A O 1
ATOM 6246 N N . PRO A 1 786 ? -18.625 56.062 -21.734 1 40.69 786 PRO A N 1
ATOM 6247 C CA . PRO A 1 786 ? -19.75 56.906 -22.141 1 40.69 786 PRO A CA 1
ATOM 6248 C C . PRO A 1 786 ? -19.359 58.375 -22.375 1 40.69 786 PRO A C 1
ATOM 6250 O O . PRO A 1 786 ? -18.406 58.844 -21.766 1 40.69 786 PRO A O 1
ATOM 6253 N N . MET B 1 1 ? 44.031 13.297 11.898 1 35.91 1 MET B N 1
ATOM 6254 C CA . MET B 1 1 ? 42.719 12.852 12.391 1 35.91 1 MET B CA 1
ATOM 6255 C C . MET B 1 1 ? 42.438 11.43 11.938 1 35.91 1 MET B C 1
ATOM 6257 O O . MET B 1 1 ? 42.562 11.117 10.75 1 35.91 1 MET B O 1
ATOM 6261 N N . VAL B 1 2 ? 42.625 10.477 12.75 1 53.25 2 VAL B N 1
ATOM 6262 C CA . VAL B 1 2 ? 42.5 9.055 12.453 1 53.25 2 VAL B CA 1
ATOM 6263 C C . VAL B 1 2 ? 41.219 8.781 11.672 1 53.25 2 VAL B C 1
ATOM 6265 O O . VAL B 1 2 ? 40.156 9.25 12.055 1 53.25 2 VAL B O 1
ATOM 6268 N N . ARG B 1 3 ? 41.344 8.422 10.438 1 65.56 3 ARG B N 1
ATOM 6269 C CA . ARG B 1 3 ? 40.188 8.094 9.602 1 65.56 3 ARG B CA 1
ATOM 6270 C C . ARG B 1 3 ? 39.219 7.145 10.32 1 65.56 3 ARG B C 1
ATOM 6272 O O . ARG B 1 3 ? 39.656 6.145 10.898 1 65.56 3 ARG B O 1
ATOM 6279 N N . PRO B 1 4 ? 37.906 7.535 10.367 1 78.12 4 PRO B N 1
ATOM 6280 C CA . PRO B 1 4 ? 36.969 6.586 10.969 1 78.12 4 PRO B CA 1
ATOM 6281 C C . PRO B 1 4 ? 36.906 5.266 10.211 1 78.12 4 PRO B C 1
ATOM 6283 O O . PRO B 1 4 ? 37.125 5.23 8.992 1 78.12 4 PRO B O 1
ATOM 6286 N N . ARG B 1 5 ? 36.938 4.176 10.891 1 89.81 5 ARG B N 1
ATOM 6287 C CA . ARG B 1 5 ? 36.875 2.826 10.336 1 89.81 5 ARG B CA 1
ATOM 6288 C C . ARG B 1 5 ? 35.438 2.404 10.062 1 89.81 5 ARG B C 1
ATOM 6290 O O . ARG B 1 5 ? 34.562 2.684 10.867 1 89.81 5 ARG B O 1
ATOM 6297 N N . LEU B 1 6 ? 35.25 1.819 8.875 1 92.31 6 LEU B N 1
ATOM 6298 C CA . LEU B 1 6 ? 33.938 1.328 8.453 1 92.31 6 LEU B CA 1
ATOM 6299 C C . LEU B 1 6 ? 33.938 -0.194 8.375 1 92.31 6 LEU B C 1
ATOM 6301 O O . LEU B 1 6 ? 34.75 -0.786 7.652 1 92.31 6 LEU B O 1
ATOM 6305 N N . LEU B 1 7 ? 33.125 -0.813 9.148 1 95.62 7 LEU B N 1
ATOM 6306 C CA . LEU B 1 7 ? 32.875 -2.25 9.047 1 95.62 7 LEU B CA 1
ATOM 6307 C C . LEU B 1 7 ? 31.688 -2.549 8.156 1 95.62 7 LEU B C 1
ATOM 6309 O O . LEU B 1 7 ? 30.547 -2.244 8.516 1 95.62 7 LEU B O 1
ATOM 6313 N N . VAL B 1 8 ? 31.922 -3.123 7 1 94.81 8 VAL B N 1
ATOM 6314 C CA . VAL B 1 8 ? 30.875 -3.531 6.074 1 94.81 8 VAL B CA 1
ATOM 6315 C C . VAL B 1 8 ? 30.5 -4.988 6.332 1 94.81 8 VAL B C 1
ATOM 6317 O O . VAL B 1 8 ? 31.344 -5.879 6.234 1 94.81 8 VAL B O 1
ATOM 6320 N N . VAL B 1 9 ? 29.234 -5.195 6.676 1 97.25 9 VAL B N 1
ATOM 6321 C CA . VAL B 1 9 ? 28.812 -6.551 7.004 1 97.25 9 VAL B CA 1
ATOM 6322 C C . VAL B 1 9 ? 27.797 -7.039 5.961 1 97.25 9 VAL B C 1
ATOM 6324 O O . VAL B 1 9 ? 26.734 -6.434 5.785 1 97.25 9 VAL B O 1
ATOM 6327 N N . SER B 1 10 ? 28.094 -8.078 5.281 1 94.88 10 SER B N 1
ATOM 6328 C CA . SER B 1 10 ? 27.219 -8.695 4.297 1 94.88 10 SER B CA 1
ATOM 6329 C C . SER B 1 10 ? 27.312 -10.211 4.336 1 94.88 10 SER B C 1
ATOM 6331 O O . SER B 1 10 ? 28.25 -10.766 4.914 1 94.88 10 SER B O 1
ATOM 6333 N N . MET B 1 11 ? 26.328 -10.875 3.77 1 93.81 11 MET B N 1
ATOM 6334 C CA . MET B 1 11 ? 26.328 -12.336 3.77 1 93.81 11 MET B CA 1
ATOM 6335 C C . MET B 1 11 ? 27.594 -12.883 3.127 1 93.81 11 MET B C 1
ATOM 6337 O O . MET B 1 11 ? 28.234 -13.789 3.67 1 93.81 11 MET B O 1
ATOM 6341 N N . SER B 1 12 ? 27.969 -12.297 1.997 1 91.38 12 SER B N 1
ATOM 6342 C CA . SER B 1 12 ? 29.156 -12.773 1.282 1 91.38 12 SER B CA 1
ATOM 6343 C C . SER B 1 12 ? 30.25 -11.711 1.257 1 91.38 12 SER B C 1
ATOM 6345 O O . SER B 1 12 ? 29.953 -10.516 1.156 1 91.38 12 SER B O 1
ATOM 6347 N N . LEU B 1 13 ? 31.438 -12.172 1.274 1 91.81 13 LEU B N 1
ATOM 6348 C CA . LEU B 1 13 ? 32.594 -11.305 1.033 1 91.81 13 LEU B CA 1
ATOM 6349 C C . LEU B 1 13 ? 32.688 -10.938 -0.444 1 91.81 13 LEU B C 1
ATOM 6351 O O . LEU B 1 13 ? 32.094 -11.602 -1.295 1 91.81 13 LEU B O 1
ATOM 6355 N N . PRO B 1 14 ? 33.375 -9.906 -0.739 1 87.38 14 PRO B N 1
ATOM 6356 C CA . PRO B 1 14 ? 33.531 -9.523 -2.143 1 87.38 14 PRO B CA 1
ATOM 6357 C C . PRO B 1 14 ? 34.406 -10.5 -2.924 1 87.38 14 PRO B C 1
ATOM 6359 O O . PRO B 1 14 ? 34.5 -10.422 -4.152 1 87.38 14 PRO B O 1
ATOM 6362 N N . VAL B 1 15 ? 35.062 -11.453 -2.148 1 87.19 15 VAL B N 1
ATOM 6363 C CA . VAL B 1 15 ? 35.875 -12.484 -2.785 1 87.19 15 VAL B CA 1
ATOM 6364 C C . VAL B 1 15 ? 35.406 -13.867 -2.344 1 87.19 15 VAL B C 1
ATOM 6366 O O . VAL B 1 15 ? 34.875 -14.023 -1.236 1 87.19 15 VAL B O 1
ATOM 6369 N N . THR B 1 16 ? 35.5 -14.773 -3.289 1 88.94 16 THR B N 1
ATOM 6370 C CA . THR B 1 16 ? 35.188 -16.172 -2.986 1 88.94 16 THR B CA 1
ATOM 6371 C C . THR B 1 16 ? 36.5 -16.969 -2.85 1 88.94 16 THR B C 1
ATOM 6373 O O . THR B 1 16 ? 37.375 -16.906 -3.709 1 88.94 16 THR B O 1
ATOM 6376 N N . ALA B 1 17 ? 36.562 -17.719 -1.764 1 93.69 17 ALA B N 1
ATOM 6377 C CA . ALA B 1 17 ? 37.781 -18.484 -1.477 1 93.69 17 ALA B CA 1
ATOM 6378 C C . ALA B 1 17 ? 37.656 -19.922 -2 1 93.69 17 ALA B C 1
ATOM 6380 O O . ALA B 1 17 ? 36.562 -20.516 -1.954 1 93.69 17 ALA B O 1
ATOM 6381 N N . LYS B 1 18 ? 38.719 -20.359 -2.539 1 93.75 18 LYS B N 1
ATOM 6382 C CA . LYS B 1 18 ? 38.875 -21.766 -2.914 1 93.75 18 LYS B CA 1
ATOM 6383 C C . LYS B 1 18 ? 40.156 -22.344 -2.309 1 93.75 18 LYS B C 1
ATOM 6385 O O . LYS B 1 18 ? 41.219 -21.75 -2.402 1 93.75 18 LYS B O 1
ATOM 6390 N N . ARG B 1 19 ? 39.938 -23.469 -1.735 1 93.38 19 ARG B N 1
ATOM 6391 C CA . ARG B 1 19 ? 41.094 -24.094 -1.096 1 93.38 19 ARG B CA 1
ATOM 6392 C C . ARG B 1 19 ? 41.969 -24.781 -2.127 1 93.38 19 ARG B C 1
ATOM 6394 O O . ARG B 1 19 ? 41.5 -25.578 -2.934 1 93.38 19 ARG B O 1
ATOM 6401 N N . THR B 1 20 ? 43.25 -24.422 -2.154 1 92.75 20 THR B N 1
ATOM 6402 C CA . THR B 1 20 ? 44.188 -24.984 -3.113 1 92.75 20 THR B CA 1
ATOM 6403 C C . THR B 1 20 ? 45.188 -25.922 -2.416 1 92.75 20 THR B C 1
ATOM 6405 O O . THR B 1 20 ? 45.812 -26.75 -3.066 1 92.75 20 THR B O 1
ATOM 6408 N N . GLY B 1 21 ? 45.406 -25.859 -1.161 1 88.62 21 GLY B N 1
ATOM 6409 C CA . GLY B 1 21 ? 46.25 -26.688 -0.324 1 88.62 21 GLY B CA 1
ATOM 6410 C C . GLY B 1 21 ? 45.812 -26.719 1.128 1 88.62 21 GLY B C 1
ATOM 6411 O O . GLY B 1 21 ? 44.75 -26.156 1.478 1 88.62 21 GLY B O 1
ATOM 6412 N N . GLU B 1 22 ? 46.594 -27.359 1.893 1 86.38 22 GLU B N 1
ATOM 6413 C CA . GLU B 1 22 ? 46.25 -27.469 3.303 1 86.38 22 GLU B CA 1
ATOM 6414 C C . GLU B 1 22 ? 46.125 -26.078 3.949 1 86.38 22 GLU B C 1
ATOM 6416 O O . GLU B 1 22 ? 45.188 -25.828 4.719 1 86.38 22 GLU B O 1
ATOM 6421 N N . GLU B 1 23 ? 47.031 -25.188 3.613 1 91.56 23 GLU B N 1
ATOM 6422 C CA . GLU B 1 23 ? 47.031 -23.859 4.211 1 91.56 23 GLU B CA 1
ATOM 6423 C C . GLU B 1 23 ? 47.031 -22.766 3.139 1 91.56 23 GLU B C 1
ATOM 6425 O O . GLU B 1 23 ? 47.406 -21.625 3.408 1 91.56 23 GLU B O 1
ATOM 6430 N N . THR B 1 24 ? 46.656 -23.141 1.942 1 92.81 24 THR B N 1
ATOM 6431 C CA . THR B 1 24 ? 46.719 -22.172 0.846 1 92.81 24 THR B CA 1
ATOM 6432 C C . THR B 1 24 ? 45.344 -22 0.216 1 92.81 24 THR B C 1
ATOM 6434 O O . THR B 1 24 ? 44.594 -22.969 0.037 1 92.81 24 THR B O 1
ATOM 6437 N N . TRP B 1 25 ? 45.094 -20.719 -0.027 1 95.12 25 TRP B N 1
ATOM 6438 C CA . TRP B 1 25 ? 43.812 -20.344 -0.575 1 95.12 25 TRP B CA 1
ATOM 6439 C C . TRP B 1 25 ? 43.969 -19.469 -1.808 1 95.12 25 TRP B C 1
ATOM 6441 O O . TRP B 1 25 ? 44.906 -18.672 -1.899 1 95.12 25 TRP B O 1
ATOM 6451 N N . SER B 1 26 ? 43.125 -19.625 -2.74 1 94.06 26 SER B N 1
ATOM 6452 C CA . SER B 1 26 ? 43 -18.719 -3.887 1 94.06 26 SER B CA 1
ATOM 6453 C C . SER B 1 26 ? 41.656 -17.969 -3.85 1 94.06 26 SER B C 1
ATOM 6455 O O . SER B 1 26 ? 40.688 -18.438 -3.252 1 94.06 26 SER B O 1
ATOM 6457 N N . PHE B 1 27 ? 41.688 -16.781 -4.441 1 90.75 27 PHE B N 1
ATOM 6458 C CA . PHE B 1 27 ? 40.531 -15.93 -4.355 1 90.75 27 PHE B CA 1
ATOM 6459 C C . PHE B 1 27 ? 40.062 -15.484 -5.742 1 90.75 27 PHE B C 1
ATOM 6461 O O . PHE B 1 27 ? 40.906 -15.211 -6.613 1 90.75 27 PHE B O 1
ATOM 6468 N N . THR B 1 28 ? 38.781 -15.5 -5.945 1 84.19 28 THR B N 1
ATOM 6469 C CA . THR B 1 28 ? 38.156 -14.914 -7.121 1 84.19 28 THR B CA 1
ATOM 6470 C C . THR B 1 28 ? 37.156 -13.82 -6.715 1 84.19 28 THR B C 1
ATOM 6472 O O . THR B 1 28 ? 36.469 -13.938 -5.688 1 84.19 28 THR B O 1
ATOM 6475 N N . MET B 1 29 ? 37.125 -12.828 -7.539 1 78.12 29 MET B N 1
ATOM 6476 C CA . MET B 1 29 ? 36.188 -11.734 -7.234 1 78.12 29 MET B CA 1
ATOM 6477 C C . MET B 1 29 ? 34.75 -12.188 -7.363 1 78.12 29 MET B C 1
ATOM 6479 O O . MET B 1 29 ? 34.406 -12.891 -8.312 1 78.12 29 MET B O 1
ATOM 6483 N N . SER B 1 30 ? 33.969 -11.906 -6.371 1 71.31 30 SER B N 1
ATOM 6484 C CA . SER B 1 30 ? 32.531 -12.242 -6.414 1 71.31 30 SER B CA 1
ATOM 6485 C C . SER B 1 30 ? 31.781 -11.281 -7.324 1 71.31 30 SER B C 1
ATOM 6487 O O . SER B 1 30 ? 32.156 -10.117 -7.453 1 71.31 30 SER B O 1
ATOM 6489 N N . PRO B 1 31 ? 30.781 -11.984 -8 1 59.09 31 PRO B N 1
ATOM 6490 C CA . PRO B 1 31 ? 29.953 -11.133 -8.852 1 59.09 31 PRO B CA 1
ATOM 6491 C C . PRO B 1 31 ? 29.047 -10.203 -8.055 1 59.09 31 PRO B C 1
ATOM 6493 O O . PRO B 1 31 ? 28.641 -10.539 -6.934 1 59.09 31 PRO B O 1
ATOM 6496 N N . GLY B 1 32 ? 29.281 -8.805 -7.949 1 58.62 32 GLY B N 1
ATOM 6497 C CA . GLY B 1 32 ? 28.281 -7.969 -7.289 1 58.62 32 GLY B CA 1
ATOM 6498 C C . GLY B 1 32 ? 28.672 -6.5 -7.25 1 58.62 32 GLY B C 1
ATOM 6499 O O . GLY B 1 32 ? 29.859 -6.164 -7.246 1 58.62 32 GLY B O 1
ATOM 6500 N N . GLY B 1 33 ? 27.812 -5.734 -7.434 1 56.66 33 GLY B N 1
ATOM 6501 C CA . GLY B 1 33 ? 27.953 -4.289 -7.508 1 56.66 33 GLY B CA 1
ATOM 6502 C C . GLY B 1 33 ? 28.484 -3.674 -6.227 1 56.66 33 GLY B C 1
ATOM 6503 O O . GLY B 1 33 ? 29.172 -2.648 -6.258 1 56.66 33 GLY B O 1
ATOM 6504 N N . LEU B 1 34 ? 28.312 -4.43 -5.121 1 61.88 34 LEU B N 1
ATOM 6505 C CA . LEU B 1 34 ? 28.688 -3.857 -3.828 1 61.88 34 LEU B CA 1
ATOM 6506 C C . LEU B 1 34 ? 30.188 -3.721 -3.701 1 61.88 34 LEU B C 1
ATOM 6508 O O . LEU B 1 34 ? 30.688 -2.736 -3.146 1 61.88 34 LEU B O 1
ATOM 6512 N N . VAL B 1 35 ? 30.922 -4.66 -4.293 1 60.19 35 VAL B N 1
ATOM 6513 C CA . VAL B 1 35 ? 32.375 -4.695 -4.148 1 60.19 35 VAL B CA 1
ATOM 6514 C C . VAL B 1 35 ? 33 -3.459 -4.801 1 60.19 35 VAL B C 1
ATOM 6516 O O . VAL B 1 35 ? 33.812 -2.775 -4.191 1 60.19 35 VAL B O 1
ATOM 6519 N N . SER B 1 36 ? 32.531 -3.238 -5.953 1 56.88 36 SER B N 1
ATOM 6520 C CA . SER B 1 36 ? 33.062 -2.084 -6.664 1 56.88 36 SER B CA 1
ATOM 6521 C C . SER B 1 36 ? 32.75 -0.784 -5.934 1 56.88 36 SER B C 1
ATOM 6523 O O . SER B 1 36 ? 33.562 0.148 -5.922 1 56.88 36 SER B O 1
ATOM 6525 N N . ALA B 1 37 ? 31.594 -0.79 -5.305 1 57.47 37 ALA B N 1
ATOM 6526 C CA . ALA B 1 37 ? 31.094 0.411 -4.645 1 57.47 37 ALA B CA 1
ATOM 6527 C C . ALA B 1 37 ? 31.906 0.733 -3.395 1 57.47 37 ALA B C 1
ATOM 6529 O O . ALA B 1 37 ? 32.25 1.894 -3.145 1 57.47 37 ALA B O 1
ATOM 6530 N N . LEU B 1 38 ? 32.344 -0.243 -2.744 1 61.34 38 LEU B N 1
ATOM 6531 C CA . LEU B 1 38 ? 32.875 -0.001 -1.402 1 61.34 38 LEU B CA 1
ATOM 6532 C C . LEU B 1 38 ? 34.406 0.126 -1.423 1 61.34 38 LEU B C 1
ATOM 6534 O O . LEU B 1 38 ? 35 0.699 -0.505 1 61.34 38 LEU B O 1
ATOM 6538 N N . LEU B 1 39 ? 35 -0.33 -2.506 1 58.25 39 LEU B N 1
ATOM 6539 C CA . LEU B 1 39 ? 36.438 -0.142 -2.643 1 58.25 39 LEU B CA 1
ATOM 6540 C C . LEU B 1 39 ? 36.781 1.329 -2.859 1 58.25 39 LEU B C 1
ATOM 6542 O O . LEU B 1 39 ? 37.906 1.755 -2.609 1 58.25 39 LEU B O 1
ATOM 6546 N N . GLY B 1 40 ? 35.75 2.068 -3.129 1 55.94 40 GLY B N 1
ATOM 6547 C CA . GLY B 1 40 ? 36 3.459 -3.484 1 55.94 40 GLY B CA 1
ATOM 6548 C C . GLY B 1 40 ? 35.812 4.414 -2.324 1 55.94 40 GLY B C 1
ATOM 6549 O O . GLY B 1 40 ? 35.906 5.633 -2.492 1 55.94 40 GLY B O 1
ATOM 6550 N N . LEU B 1 41 ? 35.469 3.857 -1.215 1 63.62 41 LEU B N 1
ATOM 6551 C CA . LEU B 1 41 ? 35.219 4.789 -0.12 1 63.62 41 LEU B CA 1
ATOM 6552 C C . LEU B 1 41 ? 36.531 5.328 0.441 1 63.62 41 LEU B C 1
ATOM 6554 O O . LEU B 1 41 ? 37.156 4.699 1.303 1 63.62 41 LEU B O 1
ATOM 6558 N N . LYS B 1 42 ? 37.094 6.375 -0.132 1 62.31 42 LYS B N 1
ATOM 6559 C CA . LYS B 1 42 ? 38.406 6.945 0.16 1 62.31 42 LYS B CA 1
ATOM 6560 C C . LYS B 1 42 ? 38.469 7.5 1.58 1 62.31 42 LYS B C 1
ATOM 6562 O O . LYS B 1 42 ? 39.531 7.531 2.199 1 62.31 42 LYS B O 1
ATOM 6567 N N . GLU B 1 43 ? 37.312 7.855 2.104 1 66.5 43 GLU B N 1
ATOM 6568 C CA . GLU B 1 43 ? 37.312 8.539 3.395 1 66.5 43 GLU B CA 1
ATOM 6569 C C . GLU B 1 43 ? 37.312 7.539 4.547 1 66.5 43 GLU B C 1
ATOM 6571 O O . GLU B 1 43 ? 37.5 7.918 5.703 1 66.5 43 GLU B O 1
ATOM 6576 N N . PHE B 1 44 ? 37.188 6.219 4.281 1 75.44 44 PHE B N 1
ATOM 6577 C CA . PHE B 1 44 ? 37.094 5.215 5.336 1 75.44 44 PHE B CA 1
ATOM 6578 C C . PHE B 1 44 ? 38.094 4.086 5.102 1 75.44 44 PHE B C 1
ATOM 6580 O O . PHE B 1 44 ? 38.406 3.754 3.957 1 75.44 44 PHE B O 1
ATOM 6587 N N . GLU B 1 45 ? 38.688 3.748 6.234 1 83.5 45 GLU B N 1
ATOM 6588 C CA . GLU B 1 45 ? 39.281 2.424 6.191 1 83.5 45 GLU B CA 1
ATOM 6589 C C . GLU B 1 45 ? 38.25 1.325 6.277 1 83.5 45 GLU B C 1
ATOM 6591 O O . GLU B 1 45 ? 37.531 1.204 7.285 1 83.5 45 GLU B O 1
ATOM 6596 N N . THR B 1 46 ? 38.156 0.566 5.273 1 88.12 46 THR B N 1
ATOM 6597 C CA . THR B 1 46 ? 37.031 -0.353 5.172 1 88.12 46 THR B CA 1
ATOM 6598 C C . THR B 1 46 ? 37.469 -1.783 5.473 1 88.12 46 THR B C 1
ATOM 6600 O O . THR B 1 46 ? 38.5 -2.23 4.992 1 88.12 46 THR B O 1
ATOM 6603 N N . LYS B 1 47 ? 36.812 -2.439 6.352 1 91.75 47 LYS B N 1
ATOM 6604 C CA . LYS B 1 47 ? 36.906 -3.877 6.578 1 91.75 47 LYS B CA 1
ATOM 6605 C C . LYS B 1 47 ? 35.594 -4.586 6.234 1 91.75 47 LYS B C 1
ATOM 6607 O O . LYS B 1 47 ? 34.531 -4.156 6.656 1 91.75 47 LYS B O 1
ATOM 6612 N N . TRP B 1 48 ? 35.75 -5.676 5.484 1 93.56 48 TRP B N 1
ATOM 6613 C CA . TRP B 1 48 ? 34.562 -6.414 5.051 1 93.56 48 TRP B CA 1
ATOM 6614 C C . TRP B 1 48 ? 34.406 -7.688 5.867 1 93.56 48 TRP B C 1
ATOM 6616 O O . TRP B 1 48 ? 35.344 -8.477 6.012 1 93.56 48 TRP B O 1
ATOM 6626 N N . ILE B 1 49 ? 33.25 -7.793 6.434 1 96.69 49 ILE B N 1
ATOM 6627 C CA . ILE B 1 49 ? 32.938 -8.969 7.227 1 96.69 49 ILE B CA 1
ATOM 6628 C C . ILE B 1 49 ? 31.844 -9.789 6.512 1 96.69 49 ILE B C 1
ATOM 6630 O O . ILE B 1 49 ? 30.781 -9.273 6.191 1 96.69 49 ILE B O 1
ATOM 6634 N N . GLY B 1 50 ? 32.125 -11.062 6.25 1 96 50 GLY B N 1
ATOM 6635 C CA . GLY B 1 50 ? 31.156 -11.891 5.551 1 96 50 GLY B CA 1
ATOM 6636 C C . GLY B 1 50 ? 31.625 -13.312 5.344 1 96 50 GLY B C 1
ATOM 6637 O O . GLY B 1 50 ? 32.719 -13.68 5.781 1 96 50 GLY B O 1
ATOM 6638 N N . TRP B 1 51 ? 30.766 -14.164 4.762 1 95.5 51 TRP B N 1
ATOM 6639 C CA . TRP B 1 51 ? 31.062 -15.562 4.457 1 95.5 51 TRP B CA 1
ATOM 6640 C C . TRP B 1 51 ? 32.031 -15.672 3.281 1 95.5 51 TRP B C 1
ATOM 6642 O O . TRP B 1 51 ? 31.859 -14.992 2.27 1 95.5 51 TRP B O 1
ATOM 6652 N N . PRO B 1 52 ? 33.031 -16.438 3.354 1 94 52 PRO B N 1
ATOM 6653 C CA . PRO B 1 52 ? 34.062 -16.5 2.312 1 94 52 PRO B CA 1
ATOM 6654 C C . PRO B 1 52 ? 33.656 -17.359 1.123 1 94 52 PRO B C 1
ATOM 6656 O O . PRO B 1 52 ? 34.469 -17.562 0.199 1 94 52 PRO B O 1
ATOM 6659 N N . GLY B 1 53 ? 32.438 -17.891 1.132 1 88.88 53 GLY B N 1
ATOM 6660 C CA . GLY B 1 53 ? 31.938 -18.672 0.003 1 88.88 53 GLY B CA 1
ATOM 6661 C C . GLY B 1 53 ? 32.281 -20.141 0.099 1 88.88 53 GLY B C 1
ATOM 6662 O O . GLY B 1 53 ? 32.062 -20.906 -0.851 1 88.88 53 GLY B O 1
ATOM 6663 N N . VAL B 1 54 ? 32.875 -20.547 1.271 1 90.5 54 VAL B N 1
ATOM 6664 C CA . VAL B 1 54 ? 33.281 -21.938 1.443 1 90.5 54 VAL B CA 1
ATOM 6665 C C . VAL B 1 54 ? 33.156 -22.344 2.908 1 90.5 54 VAL B C 1
ATOM 6667 O O . VAL B 1 54 ? 33.344 -21.531 3.809 1 90.5 54 VAL B O 1
ATOM 6670 N N . ASP B 1 55 ? 32.75 -23.641 3.072 1 91 55 ASP B N 1
ATOM 6671 C CA . ASP B 1 55 ? 32.75 -24.188 4.422 1 91 55 ASP B CA 1
ATOM 6672 C C . ASP B 1 55 ? 34.094 -24.75 4.809 1 91 55 ASP B C 1
ATOM 6674 O O . ASP B 1 55 ? 34.719 -25.469 4.027 1 91 55 ASP B O 1
ATOM 6678 N N . VAL B 1 56 ? 34.562 -24.266 5.883 1 93.19 56 VAL B N 1
ATOM 6679 C CA . VAL B 1 56 ? 35.844 -24.734 6.387 1 93.19 56 VAL B CA 1
ATOM 6680 C C . VAL B 1 56 ? 35.656 -25.375 7.754 1 93.19 56 VAL B C 1
ATOM 6682 O O . VAL B 1 56 ? 35.281 -24.719 8.719 1 93.19 56 VAL B O 1
ATOM 6685 N N . HIS B 1 57 ? 35.969 -26.578 7.891 1 91.38 57 HIS B N 1
ATOM 6686 C CA . HIS B 1 57 ? 35.656 -27.328 9.102 1 91.38 57 HIS B CA 1
ATOM 6687 C C . HIS B 1 57 ? 36.875 -27.484 9.992 1 91.38 57 HIS B C 1
ATOM 6689 O O . HIS B 1 57 ? 36.75 -27.672 11.203 1 91.38 57 HIS B O 1
ATOM 6695 N N . ASP B 1 58 ? 38.094 -27.422 9.406 1 93.06 58 ASP B N 1
ATOM 6696 C CA . ASP B 1 58 ? 39.312 -27.641 10.195 1 93.06 58 ASP B CA 1
ATOM 6697 C C . ASP B 1 58 ? 39.906 -26.312 10.672 1 93.06 58 ASP B C 1
ATOM 6699 O O . ASP B 1 58 ? 39.844 -25.312 9.953 1 93.06 58 ASP B O 1
ATOM 6703 N N . ALA B 1 59 ? 40.531 -26.328 11.781 1 93.94 59 ALA B N 1
ATOM 6704 C CA . ALA B 1 59 ? 41.094 -25.141 12.438 1 93.94 59 ALA B CA 1
ATOM 6705 C C . ALA B 1 59 ? 42.25 -24.547 11.625 1 93.94 59 ALA B C 1
ATOM 6707 O O . ALA B 1 59 ? 42.406 -23.328 11.562 1 93.94 59 ALA B O 1
ATOM 6708 N N . VAL B 1 60 ? 43 -25.344 11.086 1 94.75 60 VAL B N 1
ATOM 6709 C CA . VAL B 1 60 ? 44.156 -24.906 10.32 1 94.75 60 VAL B CA 1
ATOM 6710 C C . VAL B 1 60 ? 43.719 -24.125 9.086 1 94.75 60 VAL B C 1
ATOM 6712 O O . VAL B 1 60 ? 44.25 -23.062 8.789 1 94.75 60 VAL B O 1
ATOM 6715 N N . GLY B 1 61 ? 42.812 -24.688 8.422 1 94.88 61 GLY B N 1
ATOM 6716 C CA . GLY B 1 61 ? 42.25 -24 7.262 1 94.88 61 GLY B CA 1
ATOM 6717 C C . GLY B 1 61 ? 41.594 -22.672 7.598 1 94.88 61 GLY B C 1
ATOM 6718 O O . GLY B 1 61 ? 41.75 -21.703 6.852 1 94.88 61 GLY B O 1
ATOM 6719 N N . LYS B 1 62 ? 40.906 -22.641 8.688 1 95.75 62 LYS B N 1
ATOM 6720 C CA . LYS B 1 62 ? 40.25 -21.422 9.125 1 95.75 62 LYS B CA 1
ATOM 6721 C C . LYS B 1 62 ? 41.25 -20.328 9.438 1 95.75 62 LYS B C 1
ATOM 6723 O O . LYS B 1 62 ? 41.062 -19.172 9.062 1 95.75 62 LYS B O 1
ATOM 6728 N N . LYS B 1 63 ? 42.281 -20.703 10.086 1 96.06 63 LYS B N 1
ATOM 6729 C CA . LYS B 1 63 ? 43.312 -19.75 10.438 1 96.06 63 LYS B CA 1
ATOM 6730 C C . LYS B 1 63 ? 44.031 -19.234 9.188 1 96.06 63 LYS B C 1
ATOM 6732 O O . LYS B 1 63 ? 44.219 -18.031 9.039 1 96.06 63 LYS B O 1
ATOM 6737 N N . ALA B 1 64 ? 44.375 -20.141 8.281 1 96.5 64 ALA B N 1
ATOM 6738 C CA . ALA B 1 64 ? 45.062 -19.766 7.051 1 96.5 64 ALA B CA 1
ATOM 6739 C C . ALA B 1 64 ? 44.188 -18.859 6.195 1 96.5 64 ALA B C 1
ATOM 6741 O O . ALA B 1 64 ? 44.688 -17.891 5.602 1 96.5 64 ALA B O 1
ATOM 6742 N N . LEU B 1 65 ? 43 -19.188 6.148 1 96.69 65 LEU B N 1
ATOM 6743 C CA . LEU B 1 65 ? 42.062 -18.391 5.371 1 96.69 65 LEU B CA 1
ATOM 6744 C C . LEU B 1 65 ? 41.875 -17 5.973 1 96.69 65 LEU B C 1
ATOM 6746 O O . LEU B 1 65 ? 41.844 -16.016 5.246 1 96.69 65 LEU B O 1
ATOM 6750 N N . SER B 1 66 ? 41.75 -16.938 7.25 1 96.81 66 SER B N 1
ATOM 6751 C CA . SER B 1 66 ? 41.594 -15.664 7.938 1 96.81 66 SER B CA 1
ATOM 6752 C C . SER B 1 66 ? 42.781 -14.742 7.691 1 96.81 66 SER B C 1
ATOM 6754 O O . SER B 1 66 ? 42.625 -13.539 7.477 1 96.81 66 SER B O 1
ATOM 6756 N N . ILE B 1 67 ? 43.906 -15.273 7.703 1 96 67 ILE B N 1
ATOM 6757 C CA . ILE B 1 67 ? 45.125 -14.5 7.477 1 96 67 ILE B CA 1
ATOM 6758 C C . ILE B 1 67 ? 45.156 -14 6.035 1 96 67 ILE B C 1
ATOM 6760 O O . ILE B 1 67 ? 45.469 -12.828 5.785 1 96 67 ILE B O 1
ATOM 6764 N N . ALA B 1 68 ? 44.875 -14.859 5.145 1 95.38 68 ALA B N 1
ATOM 6765 C CA . ALA B 1 68 ? 44.875 -14.5 3.729 1 95.38 68 ALA B CA 1
ATOM 6766 C C . ALA B 1 68 ? 43.844 -13.422 3.426 1 95.38 68 ALA B C 1
ATOM 6768 O O . ALA B 1 68 ? 44.125 -12.516 2.637 1 95.38 68 ALA B O 1
ATOM 6769 N N . LEU B 1 69 ? 42.781 -13.531 4.043 1 94.81 69 LEU B N 1
ATOM 6770 C CA . LEU B 1 69 ? 41.688 -12.586 3.82 1 94.81 69 LEU B CA 1
ATOM 6771 C C . LEU B 1 69 ? 42 -11.242 4.477 1 94.81 69 LEU B C 1
ATOM 6773 O O . LEU B 1 69 ? 41.625 -10.188 3.961 1 94.81 69 LEU B O 1
ATOM 6777 N N . ALA B 1 70 ? 42.625 -11.289 5.598 1 93.75 70 ALA B N 1
ATOM 6778 C CA . ALA B 1 70 ? 42.969 -10.062 6.297 1 93.75 70 ALA B CA 1
ATOM 6779 C C . ALA B 1 70 ? 43.844 -9.164 5.41 1 93.75 70 ALA B C 1
ATOM 6781 O O . ALA B 1 70 ? 43.719 -7.934 5.484 1 93.75 70 ALA B O 1
ATOM 6782 N N . GLU B 1 71 ? 44.594 -9.734 4.637 1 90.38 71 GLU B N 1
ATOM 6783 C CA . GLU B 1 71 ? 45.438 -8.984 3.715 1 90.38 71 GLU B CA 1
ATOM 6784 C C . GLU B 1 71 ? 44.594 -8.227 2.689 1 90.38 71 GLU B C 1
ATOM 6786 O O . GLU B 1 71 ? 45.062 -7.215 2.143 1 90.38 71 GLU B O 1
ATOM 6791 N N . LYS B 1 72 ? 43.5 -8.68 2.518 1 87.88 72 LYS B N 1
ATOM 6792 C CA . LYS B 1 72 ? 42.594 -8.055 1.539 1 87.88 72 LYS B CA 1
ATOM 6793 C C . LYS B 1 72 ? 41.562 -7.176 2.225 1 87.88 72 LYS B C 1
ATOM 6795 O O . LYS B 1 72 ? 40.594 -6.742 1.593 1 87.88 72 LYS B O 1
ATOM 6800 N N . GLY B 1 73 ? 41.719 -7.059 3.5 1 88 73 GLY B N 1
ATOM 6801 C CA . GLY B 1 73 ? 40.781 -6.234 4.254 1 88 73 GLY B CA 1
ATOM 6802 C C . GLY B 1 73 ? 39.438 -6.93 4.527 1 88 73 GLY B C 1
ATOM 6803 O O . GLY B 1 73 ? 38.438 -6.273 4.746 1 88 73 GLY B O 1
ATOM 6804 N N . CYS B 1 74 ? 39.469 -8.289 4.484 1 93.56 74 CYS B N 1
ATOM 6805 C CA . CYS B 1 74 ? 38.25 -9.07 4.684 1 93.56 74 CYS B CA 1
ATOM 6806 C C . CYS B 1 74 ? 38.344 -9.914 5.953 1 93.56 74 CYS B C 1
ATOM 6808 O O . CYS B 1 74 ? 39.438 -10.336 6.34 1 93.56 74 CYS B O 1
ATOM 6810 N N . ILE B 1 75 ? 37.281 -10.016 6.629 1 96.62 75 ILE B N 1
ATOM 6811 C CA . ILE B 1 75 ? 37.156 -10.836 7.828 1 96.62 75 ILE B CA 1
ATOM 6812 C C . ILE B 1 75 ? 36.094 -11.922 7.602 1 96.62 75 ILE B C 1
ATOM 6814 O O . ILE B 1 75 ? 34.938 -11.625 7.398 1 96.62 75 ILE B O 1
ATOM 6818 N N . PRO B 1 76 ? 36.469 -13.227 7.715 1 97.19 76 PRO B N 1
ATOM 6819 C CA . PRO B 1 76 ? 35.531 -14.305 7.395 1 97.19 76 PRO B CA 1
ATOM 6820 C C . PRO B 1 76 ? 34.562 -14.586 8.531 1 97.19 76 PRO B C 1
ATOM 6822 O O . PRO B 1 76 ? 34.938 -14.516 9.703 1 97.19 76 PRO B O 1
ATOM 6825 N N . VAL B 1 77 ? 33.344 -14.891 8.188 1 97.75 77 VAL B N 1
ATOM 6826 C CA . VAL B 1 77 ? 32.312 -15.461 9.07 1 97.75 77 VAL B CA 1
ATOM 6827 C C . VAL B 1 77 ? 32.062 -16.922 8.703 1 97.75 77 VAL B C 1
ATOM 6829 O O . VAL B 1 77 ? 31.672 -17.219 7.574 1 97.75 77 VAL B O 1
ATOM 6832 N N . PHE B 1 78 ? 32.344 -17.812 9.602 1 96.75 78 PHE B N 1
ATOM 6833 C CA . PHE B 1 78 ? 32.188 -19.234 9.344 1 96.75 78 PHE B CA 1
ATOM 6834 C C . PHE B 1 78 ? 30.812 -19.719 9.781 1 96.75 78 PHE B C 1
ATOM 6836 O O . PHE B 1 78 ? 30.469 -19.641 10.969 1 96.75 78 PHE B O 1
ATOM 6843 N N . LEU B 1 79 ? 30 -20.25 8.859 1 95.5 79 LEU B N 1
ATOM 6844 C CA . LEU B 1 79 ? 28.578 -20.547 9.094 1 95.5 79 LEU B CA 1
ATOM 6845 C C . LEU B 1 79 ? 28.297 -22.031 8.875 1 95.5 79 LEU B C 1
ATOM 6847 O O . LEU B 1 79 ? 27.156 -22.422 8.625 1 95.5 79 LEU B O 1
ATOM 6851 N N . GLU B 1 80 ? 29.234 -22.906 8.953 1 90.5 80 GLU B N 1
ATOM 6852 C CA . GLU B 1 80 ? 29.109 -24.297 8.562 1 90.5 80 GLU B CA 1
ATOM 6853 C C . GLU B 1 80 ? 27.938 -24.969 9.273 1 90.5 80 GLU B C 1
ATOM 6855 O O . GLU B 1 80 ? 27.219 -25.781 8.68 1 90.5 80 GLU B O 1
ATOM 6860 N N . GLU B 1 81 ? 27.547 -24.656 10.438 1 87.5 81 GLU B N 1
ATOM 6861 C CA . GLU B 1 81 ? 26.531 -25.328 11.234 1 87.5 81 GLU B CA 1
ATOM 6862 C C . GLU B 1 81 ? 25.125 -24.875 10.836 1 87.5 81 GLU B C 1
ATOM 6864 O O . GLU B 1 81 ? 24.156 -25.609 11.016 1 87.5 81 GLU B O 1
ATOM 6869 N N . VAL B 1 82 ? 25.031 -23.734 10.25 1 92.06 82 VAL B N 1
ATOM 6870 C CA . VAL B 1 82 ? 23.688 -23.172 10.086 1 92.06 82 VAL B CA 1
ATOM 6871 C C . VAL B 1 82 ? 23.484 -22.734 8.641 1 92.06 82 VAL B C 1
ATOM 6873 O O . VAL B 1 82 ? 22.359 -22.422 8.234 1 92.06 82 VAL B O 1
ATOM 6876 N N . CYS B 1 83 ? 24.391 -22.859 7.809 1 89.62 83 CYS B N 1
ATOM 6877 C CA . CYS B 1 83 ? 24.422 -22.188 6.516 1 89.62 83 CYS B CA 1
ATOM 6878 C C . CYS B 1 83 ? 23.234 -22.594 5.656 1 89.62 83 CYS B C 1
ATOM 6880 O O . CYS B 1 83 ? 22.562 -21.75 5.051 1 89.62 83 CYS B O 1
ATOM 6882 N N . ASP B 1 84 ? 22.953 -23.844 5.625 1 89.81 84 ASP B N 1
ATOM 6883 C CA . ASP B 1 84 ? 21.906 -24.344 4.727 1 89.81 84 ASP B CA 1
ATOM 6884 C C . ASP B 1 84 ? 20.547 -23.797 5.133 1 89.81 84 ASP B C 1
ATOM 6886 O O . ASP B 1 84 ? 19.859 -23.156 4.336 1 89.81 84 ASP B O 1
ATOM 6890 N N . GLN B 1 85 ? 20.109 -23.953 6.363 1 92.44 85 GLN B N 1
ATOM 6891 C CA . GLN B 1 85 ? 18.797 -23.516 6.816 1 92.44 85 GLN B CA 1
ATOM 6892 C C . GLN B 1 85 ? 18.719 -22 6.902 1 92.44 85 GLN B C 1
ATOM 6894 O O . GLN B 1 85 ? 17.625 -21.422 6.777 1 92.44 85 GLN B O 1
ATOM 6899 N N . TYR B 1 86 ? 19.859 -21.453 7.156 1 95.19 86 TYR B N 1
ATOM 6900 C CA . TYR B 1 86 ? 19.938 -20 7.184 1 95.19 86 TYR B CA 1
ATOM 6901 C C . TYR B 1 86 ? 19.828 -19.422 5.773 1 95.19 86 TYR B C 1
ATOM 6903 O O . TYR B 1 86 ? 18.906 -18.672 5.465 1 95.19 86 TYR B O 1
ATOM 6911 N N . TYR B 1 87 ? 20.703 -19.797 4.91 1 93.88 87 TYR B N 1
ATOM 6912 C CA . TYR B 1 87 ? 20.844 -19.156 3.607 1 93.88 87 TYR B CA 1
ATOM 6913 C C . TYR B 1 87 ? 19.859 -19.734 2.605 1 93.88 87 TYR B C 1
ATOM 6915 O O . TYR B 1 87 ? 19.047 -18.984 2.029 1 93.88 87 TYR B O 1
ATOM 6923 N N . ASN B 1 88 ? 19.906 -21.031 2.33 1 89.38 88 ASN B N 1
ATOM 6924 C CA . ASN B 1 88 ? 18.969 -21.641 1.397 1 89.38 88 ASN B CA 1
ATOM 6925 C C . ASN B 1 88 ? 17.562 -21.719 1.981 1 89.38 88 ASN B C 1
ATOM 6927 O O . ASN B 1 88 ? 16.578 -21.641 1.245 1 89.38 88 ASN B O 1
ATOM 6931 N N . GLY B 1 89 ? 17.547 -21.844 3.275 1 91.12 89 GLY B N 1
ATOM 6932 C CA . GLY B 1 89 ? 16.266 -21.938 3.963 1 91.12 89 GLY B CA 1
ATOM 6933 C C . GLY B 1 89 ? 15.602 -20.578 4.168 1 91.12 89 GLY B C 1
ATOM 6934 O O . GLY B 1 89 ? 14.93 -20.078 3.268 1 91.12 89 GLY B O 1
ATOM 6935 N N . TYR B 1 90 ? 15.828 -19.938 5.27 1 94.81 90 TYR B N 1
ATOM 6936 C CA . TYR B 1 90 ? 15.07 -18.75 5.68 1 94.81 90 TYR B CA 1
ATOM 6937 C C . TYR B 1 90 ? 15.281 -17.609 4.703 1 94.81 90 TYR B C 1
ATOM 6939 O O . TYR B 1 90 ? 14.328 -16.922 4.324 1 94.81 90 TYR B O 1
ATOM 6947 N N . CYS B 1 91 ? 16.469 -17.344 4.266 1 95.31 91 CYS B N 1
ATOM 6948 C CA . CYS B 1 91 ? 16.766 -16.203 3.406 1 95.31 91 CYS B CA 1
ATOM 6949 C C . CYS B 1 91 ? 16.156 -16.391 2.02 1 95.31 91 CYS B C 1
ATOM 6951 O O . CYS B 1 91 ? 15.406 -15.539 1.539 1 95.31 91 CYS B O 1
ATOM 6953 N N . ASN B 1 92 ? 16.406 -17.562 1.418 1 91.12 92 ASN B N 1
ATOM 6954 C CA . ASN B 1 92 ? 16.078 -17.703 0.003 1 91.12 92 ASN B CA 1
ATOM 6955 C C . ASN B 1 92 ? 14.75 -18.422 -0.196 1 91.12 92 ASN B C 1
ATOM 6957 O O . ASN B 1 92 ? 14.133 -18.297 -1.256 1 91.12 92 ASN B O 1
ATOM 6961 N N . ASN B 1 93 ? 14.336 -19.109 0.825 1 89.75 93 ASN B N 1
ATOM 6962 C CA . ASN B 1 93 ? 13.078 -19.844 0.689 1 89.75 93 ASN B CA 1
ATOM 6963 C C . ASN B 1 93 ? 11.914 -19.078 1.324 1 89.75 93 ASN B C 1
ATOM 6965 O O . ASN B 1 93 ? 10.758 -19.328 0.992 1 89.75 93 ASN B O 1
ATOM 6969 N N . ILE B 1 94 ? 12.188 -18.203 2.242 1 93.38 94 ILE B N 1
ATOM 6970 C CA . ILE B 1 94 ? 11.109 -17.531 2.953 1 93.38 94 ILE B CA 1
ATOM 6971 C C . ILE B 1 94 ? 11.125 -16.047 2.639 1 93.38 94 ILE B C 1
ATOM 6973 O O . ILE B 1 94 ? 10.211 -15.523 1.988 1 93.38 94 ILE B O 1
ATOM 6977 N N . LEU B 1 95 ? 12.195 -15.344 2.93 1 96.25 95 LEU B N 1
ATOM 6978 C CA . LEU B 1 95 ? 12.234 -13.891 2.805 1 96.25 95 LEU B CA 1
ATOM 6979 C C . LEU B 1 95 ? 12.258 -13.477 1.338 1 96.25 95 LEU B C 1
ATOM 6981 O O . LEU B 1 95 ? 11.484 -12.609 0.924 1 96.25 95 LEU B O 1
ATOM 6985 N N . TRP B 1 96 ? 13.133 -14.109 0.554 1 93.75 96 TRP B N 1
ATOM 6986 C CA . TRP B 1 96 ? 13.32 -13.711 -0.837 1 93.75 96 TRP B CA 1
ATOM 6987 C C . TRP B 1 96 ? 12.008 -13.789 -1.607 1 93.75 96 TRP B C 1
ATOM 6989 O O . TRP B 1 96 ? 11.625 -12.828 -2.279 1 93.75 96 TRP B O 1
ATOM 6999 N N . PRO B 1 97 ? 11.242 -14.906 -1.505 1 92.38 97 PRO B N 1
ATOM 7000 C CA . PRO B 1 97 ? 9.969 -14.969 -2.23 1 92.38 97 PRO B CA 1
ATOM 7001 C C . PRO B 1 97 ? 8.984 -13.891 -1.784 1 92.38 97 PRO B C 1
ATOM 7003 O O . PRO B 1 97 ? 8.305 -13.281 -2.619 1 92.38 97 PRO B O 1
ATOM 7006 N N . ILE B 1 98 ? 8.883 -13.617 -0.513 1 94.88 98 ILE B N 1
ATOM 7007 C CA . ILE B 1 98 ? 7.941 -12.633 0.012 1 94.88 98 ILE B CA 1
ATOM 7008 C C . ILE B 1 98 ? 8.344 -11.234 -0.45 1 94.88 98 ILE B C 1
ATOM 7010 O O . ILE B 1 98 ? 7.504 -10.461 -0.903 1 94.88 98 ILE B O 1
ATOM 7014 N N . PHE B 1 99 ? 9.68 -10.938 -0.413 1 96.69 99 PHE B N 1
ATOM 7015 C CA . PHE B 1 99 ? 10.18 -9.617 -0.783 1 96.69 99 PHE B CA 1
ATOM 7016 C C . PHE B 1 99 ? 9.992 -9.367 -2.273 1 96.69 99 PHE B C 1
ATOM 7018 O O . PHE B 1 99 ? 9.938 -8.219 -2.713 1 96.69 99 PHE B O 1
ATOM 7025 N N . HIS B 1 100 ? 9.836 -10.438 -3.037 1 94.75 100 HIS B N 1
ATOM 7026 C CA . HIS B 1 100 ? 9.711 -10.297 -4.484 1 94.75 100 HIS B CA 1
ATOM 7027 C C . HIS B 1 100 ? 8.32 -10.688 -4.961 1 94.75 100 HIS B C 1
ATOM 7029 O O . HIS B 1 100 ? 8.133 -11.016 -6.133 1 94.75 100 HIS B O 1
ATOM 7035 N N . TYR B 1 101 ? 7.324 -10.812 -4.051 1 92.75 101 TYR B N 1
ATOM 7036 C CA . TYR B 1 101 ? 5.906 -11 -4.332 1 92.75 101 TYR B CA 1
ATOM 7037 C C . TYR B 1 101 ? 5.648 -12.367 -4.961 1 92.75 101 TYR B C 1
ATOM 7039 O O . TYR B 1 101 ? 4.781 -12.508 -5.824 1 92.75 101 TYR B O 1
ATOM 7047 N N . LEU B 1 102 ? 6.492 -13.391 -4.625 1 89.12 102 LEU B N 1
ATOM 7048 C CA . LEU B 1 102 ? 6.281 -14.758 -5.086 1 89.12 102 LEU B CA 1
ATOM 7049 C C . LEU B 1 102 ? 5.398 -15.523 -4.117 1 89.12 102 LEU B C 1
ATOM 7051 O O . LEU B 1 102 ? 5.023 -16.672 -4.387 1 89.12 102 LEU B O 1
ATOM 7055 N N . GLY B 1 103 ? 5.02 -14.867 -3.039 1 84.69 103 GLY B N 1
ATOM 7056 C CA . GLY B 1 103 ? 4.141 -15.5 -2.066 1 84.69 103 GLY B CA 1
ATOM 7057 C C . GLY B 1 103 ? 4.891 -16.219 -0.958 1 84.69 103 GLY B C 1
ATOM 7058 O O . GLY B 1 103 ? 6.113 -16.375 -1.028 1 84.69 103 GLY B O 1
ATOM 7059 N N . THR B 1 104 ? 4.117 -16.562 0.06 1 77.5 104 THR B N 1
ATOM 7060 C CA . THR B 1 104 ? 4.656 -17.312 1.184 1 77.5 104 THR B CA 1
ATOM 7061 C C . THR B 1 104 ? 4.695 -18.812 0.863 1 77.5 104 THR B C 1
ATOM 7063 O O . THR B 1 104 ? 3.68 -19.391 0.478 1 77.5 104 THR B O 1
ATOM 7066 N N . PRO B 1 105 ? 5.895 -19.375 0.947 1 76.5 105 PRO B N 1
ATOM 7067 C CA . PRO B 1 105 ? 5.961 -20.797 0.642 1 76.5 105 PRO B CA 1
ATOM 7068 C C . PRO B 1 105 ? 5.203 -21.656 1.656 1 76.5 105 PRO B C 1
ATOM 7070 O O . PRO B 1 105 ? 5.18 -21.328 2.846 1 76.5 105 PRO B O 1
ATOM 7073 N N . PRO B 1 106 ? 4.492 -22.641 1.099 1 65.44 106 PRO B N 1
ATOM 7074 C CA . PRO B 1 106 ? 3.809 -23.547 2.033 1 65.44 106 PRO B CA 1
ATOM 7075 C C . PRO B 1 106 ? 4.781 -24.375 2.863 1 65.44 106 PRO B C 1
ATOM 7077 O O . PRO B 1 106 ? 5.91 -24.625 2.436 1 65.44 106 PRO B O 1
ATOM 7080 N N . GLU B 1 107 ? 4.457 -24.5 4.164 1 61.31 107 GLU B N 1
ATOM 7081 C CA . GLU B 1 107 ? 5.254 -25.406 4.977 1 61.31 107 GLU B CA 1
ATOM 7082 C C . GLU B 1 107 ? 4.965 -26.859 4.625 1 61.31 107 GLU B C 1
ATOM 7084 O O . GLU B 1 107 ? 3.801 -27.266 4.523 1 61.31 107 GLU B O 1
ATOM 7089 N N . TYR B 1 108 ? 5.719 -27.516 3.658 1 53.09 108 TYR B N 1
ATOM 7090 C CA . TYR B 1 108 ? 5.453 -28.938 3.41 1 53.09 108 TYR B CA 1
ATOM 7091 C C . TYR B 1 108 ? 6.133 -29.812 4.457 1 53.09 108 TYR B C 1
ATOM 7093 O O . TYR B 1 108 ? 7.344 -29.719 4.66 1 53.09 108 TYR B O 1
ATOM 7101 N N . ARG B 1 109 ? 5.332 -30.172 5.461 1 51.5 109 ARG B N 1
ATOM 7102 C CA . ARG B 1 109 ? 5.844 -31.031 6.527 1 51.5 109 ARG B CA 1
ATOM 7103 C C . ARG B 1 109 ? 6.293 -32.375 5.977 1 51.5 109 ARG B C 1
ATOM 7105 O O . ARG B 1 109 ? 6.762 -33.25 6.727 1 51.5 109 ARG B O 1
ATOM 7112 N N . ASN B 1 110 ? 5.945 -32.625 4.641 1 46.12 110 ASN B N 1
ATOM 7113 C CA . ASN B 1 110 ? 6.395 -34 4.449 1 46.12 110 ASN B CA 1
ATOM 7114 C C . ASN B 1 110 ? 7.777 -34.219 5.055 1 46.12 110 ASN B C 1
ATOM 7116 O O . ASN B 1 110 ? 8.148 -35.375 5.355 1 46.12 110 ASN B O 1
ATOM 7120 N N . ASP B 1 111 ? 8.664 -33.156 4.957 1 48.78 111 ASP B N 1
ATOM 7121 C CA . ASP B 1 111 ? 9.977 -33.406 5.562 1 48.78 111 ASP B CA 1
ATOM 7122 C C . ASP B 1 111 ? 10.094 -32.688 6.91 1 48.78 111 ASP B C 1
ATOM 7124 O O . ASP B 1 111 ? 10.242 -31.469 6.965 1 48.78 111 ASP B O 1
ATOM 7128 N N . VAL B 1 112 ? 9.43 -33.281 7.973 1 53.56 112 VAL B N 1
ATOM 7129 C CA . VAL B 1 112 ? 9.234 -32.938 9.375 1 53.56 112 VAL B CA 1
ATOM 7130 C C . VAL B 1 112 ? 10.43 -32.156 9.891 1 53.56 112 VAL B C 1
ATOM 7132 O O . VAL B 1 112 ? 10.328 -31.438 10.883 1 53.56 112 VAL B O 1
ATOM 7135 N N . ILE B 1 113 ? 11.508 -32.219 9.141 1 59 113 ILE B N 1
ATOM 7136 C CA . ILE B 1 113 ? 12.711 -31.734 9.797 1 59 113 ILE B CA 1
ATOM 7137 C C . ILE B 1 113 ? 12.883 -30.25 9.516 1 59 113 ILE B C 1
ATOM 7139 O O . ILE B 1 113 ? 13.234 -29.469 10.406 1 59 113 ILE B O 1
ATOM 7143 N N . ILE B 1 114 ? 12.391 -29.797 8.359 1 75.19 114 ILE B N 1
ATOM 7144 C CA . ILE B 1 114 ? 12.625 -28.391 8.047 1 75.19 114 ILE B CA 1
ATOM 7145 C C . ILE B 1 114 ? 11.312 -27.625 8.133 1 75.19 114 ILE B C 1
ATOM 7147 O O . ILE B 1 114 ? 10.398 -27.859 7.34 1 75.19 114 ILE B O 1
ATOM 7151 N N . THR B 1 115 ? 11.195 -26.875 9.133 1 82.69 115 THR B N 1
ATOM 7152 C CA . THR B 1 115 ? 10.023 -26.062 9.406 1 82.69 115 THR B CA 1
ATOM 7153 C C . THR B 1 115 ? 10.375 -24.578 9.344 1 82.69 115 THR B C 1
ATOM 7155 O O . THR B 1 115 ? 11.547 -24.219 9.258 1 82.69 115 THR B O 1
ATOM 7158 N N . TYR B 1 116 ? 9.336 -23.797 9.344 1 88.19 116 TYR B N 1
ATOM 7159 C CA . TYR B 1 116 ? 9.562 -22.359 9.438 1 88.19 116 TYR B CA 1
ATOM 7160 C C . TYR B 1 116 ? 10.367 -22.031 10.688 1 88.19 116 TYR B C 1
ATOM 7162 O O . TYR B 1 116 ? 11.32 -21.234 10.625 1 88.19 116 TYR B O 1
ATOM 7170 N N . GLN B 1 117 ? 10.047 -22.672 11.742 1 88.12 117 GLN B N 1
ATOM 7171 C CA . GLN B 1 117 ? 10.695 -22.375 13.023 1 88.12 117 GLN B CA 1
ATOM 7172 C C . GLN B 1 117 ? 12.172 -22.766 13 1 88.12 117 GLN B C 1
ATOM 7174 O O . GLN B 1 117 ? 13.016 -22.016 13.5 1 88.12 117 GLN B O 1
ATOM 7179 N N . SER B 1 118 ? 12.445 -23.984 12.5 1 90.75 118 SER B N 1
ATOM 7180 C CA . SER B 1 118 ? 13.836 -24.406 12.461 1 90.75 118 SER B CA 1
ATOM 7181 C C . SER B 1 118 ? 14.68 -23.5 11.578 1 90.75 118 SER B C 1
ATOM 7183 O O . SER B 1 118 ? 15.836 -23.203 11.898 1 90.75 118 SER B O 1
ATOM 7185 N N . GLN B 1 119 ? 14.125 -23.031 10.484 1 93.31 119 GLN B N 1
ATOM 7186 C CA . GLN B 1 119 ? 14.828 -22.125 9.594 1 93.31 119 GLN B CA 1
ATOM 7187 C C . GLN B 1 119 ? 15.031 -20.766 10.25 1 93.31 119 GLN B C 1
ATOM 7189 O O . GLN B 1 119 ? 16.109 -20.156 10.125 1 93.31 119 GLN B O 1
ATOM 7194 N N . TYR B 1 120 ? 14.031 -20.297 10.938 1 95.62 120 TYR B N 1
ATOM 7195 C CA . TYR B 1 120 ? 14.148 -19.031 11.625 1 95.62 120 TYR B CA 1
ATOM 7196 C C . TYR B 1 120 ? 15.172 -19.109 12.758 1 95.62 120 TYR B C 1
ATOM 7198 O O . TYR B 1 120 ? 15.914 -18.156 13 1 95.62 120 TYR B O 1
ATOM 7206 N N . ASP B 1 121 ? 15.172 -20.219 13.43 1 96 121 ASP B N 1
ATOM 7207 C CA . ASP B 1 121 ? 16.172 -20.406 14.477 1 96 121 ASP B CA 1
ATOM 7208 C C . ASP B 1 121 ? 17.594 -20.375 13.898 1 96 121 ASP B C 1
ATOM 7210 O O . ASP B 1 121 ? 18.5 -19.828 14.516 1 96 121 ASP B O 1
ATOM 7214 N N . ALA B 1 122 ? 17.719 -21.031 12.758 1 96.88 122 ALA B N 1
ATOM 7215 C CA . ALA B 1 122 ? 19.016 -20.984 12.07 1 96.88 122 ALA B CA 1
ATOM 7216 C C . ALA B 1 122 ? 19.375 -19.547 11.688 1 96.88 122 ALA B C 1
ATOM 7218 O O . ALA B 1 122 ? 20.531 -19.156 11.766 1 96.88 122 ALA B O 1
ATOM 7219 N N . TYR B 1 123 ? 18.422 -18.766 11.266 1 98.25 123 TYR B N 1
ATOM 7220 C CA . TYR B 1 123 ? 18.594 -17.375 10.906 1 98.25 123 TYR B CA 1
ATOM 7221 C C . TYR B 1 123 ? 19.062 -16.547 12.109 1 98.25 123 TYR B C 1
ATOM 7223 O O . TYR B 1 123 ? 20 -15.758 12 1 98.25 123 TYR B O 1
ATOM 7231 N N . LYS B 1 124 ? 18.453 -16.766 13.234 1 98.38 124 LYS B N 1
ATOM 7232 C CA . LYS B 1 124 ? 18.844 -16.094 14.477 1 98.38 124 LYS B CA 1
ATOM 7233 C C . LYS B 1 124 ? 20.266 -16.438 14.867 1 98.38 124 LYS B C 1
ATOM 7235 O O . LYS B 1 124 ? 21.062 -15.562 15.211 1 98.38 124 LYS B O 1
ATOM 7240 N N . LYS B 1 125 ? 20.531 -17.703 14.742 1 98.31 125 LYS B N 1
ATOM 7241 C CA . LYS B 1 125 ? 21.859 -18.156 15.109 1 98.31 125 LYS B CA 1
ATOM 7242 C C . LYS B 1 125 ? 22.922 -17.562 14.188 1 98.31 125 LYS B C 1
ATOM 7244 O O . LYS B 1 125 ? 23.984 -17.141 14.641 1 98.31 125 LYS B O 1
ATOM 7249 N N . ALA B 1 126 ? 22.672 -17.562 12.891 1 98.38 126 ALA B N 1
ATOM 7250 C CA . ALA B 1 126 ? 23.609 -16.969 11.938 1 98.38 126 ALA B CA 1
ATOM 7251 C C . ALA B 1 126 ? 23.859 -15.492 12.25 1 98.38 126 ALA B C 1
ATOM 7253 O O . ALA B 1 126 ? 25 -15.039 12.242 1 98.38 126 ALA B O 1
ATOM 7254 N N . ASN B 1 127 ? 22.812 -14.711 12.508 1 98.62 127 ASN B N 1
ATOM 7255 C CA . ASN B 1 127 ? 22.969 -13.297 12.836 1 98.62 127 ASN B CA 1
ATOM 7256 C C . ASN B 1 127 ? 23.734 -13.102 14.133 1 98.62 127 ASN B C 1
ATOM 7258 O O . ASN B 1 127 ? 24.469 -12.125 14.289 1 98.62 127 ASN B O 1
ATOM 7262 N N . ARG B 1 128 ? 23.609 -14.047 15.047 1 98.25 128 ARG B N 1
ATOM 7263 C CA . ARG B 1 128 ? 24.406 -14.008 16.266 1 98.25 128 ARG B CA 1
ATOM 7264 C C . ARG B 1 128 ? 25.875 -14.234 15.969 1 98.25 128 ARG B C 1
ATOM 7266 O O . ARG B 1 128 ? 26.75 -13.594 16.562 1 98.25 128 ARG B O 1
ATOM 7273 N N . ILE B 1 129 ? 26.141 -15.18 15.094 1 98.31 129 ILE B N 1
ATOM 7274 C CA . ILE B 1 129 ? 27.516 -15.43 14.703 1 98.31 129 ILE B CA 1
ATOM 7275 C C . ILE B 1 129 ? 28.109 -14.18 14.055 1 98.31 129 ILE B C 1
ATOM 7277 O O . ILE B 1 129 ? 29.234 -13.797 14.344 1 98.31 129 ILE B O 1
ATOM 7281 N N . PHE B 1 130 ? 27.375 -13.531 13.172 1 98.69 130 PHE B N 1
ATOM 7282 C CA . PHE B 1 130 ? 27.797 -12.266 12.594 1 98.69 130 PHE B CA 1
ATOM 7283 C C . PHE B 1 130 ? 28.094 -11.242 13.68 1 98.69 130 PHE B C 1
ATOM 7285 O O . PHE B 1 130 ? 29.109 -10.547 13.625 1 98.69 130 PHE B O 1
ATOM 7292 N N . PHE B 1 131 ? 27.188 -11.172 14.609 1 98.69 131 PHE B N 1
ATOM 7293 C CA . PHE B 1 131 ? 27.359 -10.25 15.727 1 98.69 131 PHE B CA 1
ATOM 7294 C C . PHE B 1 131 ? 28.672 -10.531 16.453 1 98.69 131 PHE B C 1
ATOM 7296 O O . PHE B 1 131 ? 29.422 -9.609 16.781 1 98.69 131 PHE B O 1
ATOM 7303 N N . ASP B 1 132 ? 28.906 -11.797 16.75 1 98.31 132 ASP B N 1
ATOM 7304 C CA . ASP B 1 132 ? 30.109 -12.18 17.484 1 98.31 132 ASP B CA 1
ATOM 7305 C C . ASP B 1 132 ? 31.375 -11.75 16.75 1 98.31 132 ASP B C 1
ATOM 7307 O O . ASP B 1 132 ? 32.312 -11.25 17.359 1 98.31 132 ASP B O 1
ATOM 7311 N N . VAL B 1 133 ? 31.391 -11.898 15.469 1 98.25 133 VAL B N 1
ATOM 7312 C CA . VAL B 1 133 ? 32.562 -11.523 14.664 1 98.25 133 VAL B CA 1
ATOM 7313 C C . VAL B 1 133 ? 32.688 -10.008 14.648 1 98.25 133 VAL B C 1
ATOM 7315 O O . VAL B 1 133 ? 33.812 -9.484 14.797 1 98.25 133 VAL B O 1
ATOM 7318 N N . VAL B 1 134 ? 31.641 -9.25 14.438 1 98.38 134 VAL B N 1
ATOM 7319 C CA . VAL B 1 134 ? 31.703 -7.793 14.461 1 98.38 134 VAL B CA 1
ATOM 7320 C C . VAL B 1 134 ? 32.219 -7.309 15.805 1 98.38 134 VAL B C 1
ATOM 7322 O O . VAL B 1 134 ? 33.094 -6.434 15.859 1 98.38 134 VAL B O 1
ATOM 7325 N N . ASN B 1 135 ? 31.688 -7.934 16.859 1 97.19 135 ASN B N 1
ATOM 7326 C CA . ASN B 1 135 ? 32.062 -7.531 18.203 1 97.19 135 ASN B CA 1
ATOM 7327 C C . ASN B 1 135 ? 33.531 -7.777 18.469 1 97.19 135 ASN B C 1
ATOM 7329 O O . ASN B 1 135 ? 34.188 -7.004 19.172 1 97.19 135 ASN B O 1
ATOM 7333 N N . GLU B 1 136 ? 34.031 -8.844 17.953 1 97 136 GLU B N 1
ATOM 7334 C CA . GLU B 1 136 ? 35.438 -9.188 18.125 1 97 136 GLU B CA 1
ATOM 7335 C C . GLU B 1 136 ? 36.312 -8.156 17.453 1 97 136 GLU B C 1
ATOM 7337 O O . GLU B 1 136 ? 37.438 -7.906 17.906 1 97 136 GLU B O 1
ATOM 7342 N N . HIS B 1 137 ? 35.906 -7.516 16.438 1 96.19 137 HIS B N 1
ATOM 7343 C CA . HIS B 1 137 ? 36.75 -6.664 15.625 1 96.19 137 HIS B CA 1
ATOM 7344 C C . HIS B 1 137 ? 36.406 -5.191 15.797 1 96.19 137 HIS B C 1
ATOM 7346 O O . HIS B 1 137 ? 37.156 -4.312 15.391 1 96.19 137 HIS B O 1
ATOM 7352 N N . TYR B 1 138 ? 35.312 -4.914 16.391 1 96.38 138 TYR B N 1
ATOM 7353 C CA . TYR B 1 138 ? 34.812 -3.553 16.547 1 96.38 138 TYR B CA 1
ATOM 7354 C C . TYR B 1 138 ? 35.688 -2.75 17.484 1 96.38 138 TYR B C 1
ATOM 7356 O O . TYR B 1 138 ? 36.125 -3.268 18.516 1 96.38 138 TYR B O 1
ATOM 7364 N N . GLN B 1 139 ? 35.906 -1.58 17.188 1 93.56 139 GLN B N 1
ATOM 7365 C CA . GLN B 1 139 ? 36.562 -0.573 18.016 1 93.56 139 GLN B CA 1
ATOM 7366 C C . GLN B 1 139 ? 35.656 0.649 18.203 1 93.56 139 GLN B C 1
ATOM 7368 O O . GLN B 1 139 ? 34.938 1.019 17.297 1 93.56 139 GLN B O 1
ATOM 7373 N N . GLU B 1 140 ? 35.844 1.24 19.359 1 91.31 140 GLU B N 1
ATOM 7374 C CA . GLU B 1 140 ? 35 2.406 19.641 1 91.31 140 GLU B CA 1
ATOM 7375 C C . GLU B 1 140 ? 35.188 3.484 18.578 1 91.31 140 GLU B C 1
ATOM 7377 O O . GLU B 1 140 ? 36.312 3.812 18.203 1 91.31 140 GLU B O 1
ATOM 7382 N N . GLY B 1 141 ? 34.031 3.943 18.094 1 88.25 141 GLY B N 1
ATOM 7383 C CA . GLY B 1 141 ? 34.062 4.961 17.062 1 88.25 141 GLY B CA 1
ATOM 7384 C C . GLY B 1 141 ? 33.812 4.406 15.664 1 88.25 141 GLY B C 1
ATOM 7385 O O . GLY B 1 141 ? 33.531 5.16 14.734 1 88.25 141 GLY B O 1
ATOM 7386 N N . ASP B 1 142 ? 33.938 3.104 15.461 1 93.31 142 ASP B N 1
ATOM 7387 C CA . ASP B 1 142 ? 33.688 2.477 14.172 1 93.31 142 ASP B CA 1
ATOM 7388 C C . ASP B 1 142 ? 32.219 2.684 13.75 1 93.31 142 ASP B C 1
ATOM 7390 O O . ASP B 1 142 ? 31.344 2.885 14.594 1 93.31 142 ASP B O 1
ATOM 7394 N N . VAL B 1 143 ? 32.062 2.711 12.484 1 93.62 143 VAL B N 1
ATOM 7395 C CA . VAL B 1 143 ? 30.734 2.684 11.898 1 93.62 143 VAL B CA 1
ATOM 7396 C C . VAL B 1 143 ? 30.453 1.298 11.32 1 93.62 143 VAL B C 1
ATOM 7398 O O . VAL B 1 143 ? 31.297 0.71 10.656 1 93.62 143 VAL B O 1
ATOM 7401 N N . VAL B 1 144 ? 29.312 0.753 11.656 1 97.06 144 VAL B N 1
ATOM 7402 C CA . VAL B 1 144 ? 28.938 -0.558 11.133 1 97.06 144 VAL B CA 1
ATOM 7403 C C . VAL B 1 144 ? 27.828 -0.407 10.102 1 97.06 144 VAL B C 1
ATOM 7405 O O . VAL B 1 144 ? 26.766 0.153 10.398 1 97.06 144 VAL B O 1
ATOM 7408 N N . TRP B 1 145 ? 28.031 -0.868 8.898 1 96.69 145 TRP B N 1
ATOM 7409 C CA . TRP B 1 145 ? 27.062 -0.818 7.801 1 96.69 145 TRP B CA 1
ATOM 7410 C C . TRP B 1 145 ? 26.594 -2.221 7.422 1 96.69 145 TRP B C 1
ATOM 7412 O O . TRP B 1 145 ? 27.312 -2.951 6.727 1 96.69 145 TRP B O 1
ATOM 7422 N N . CYS B 1 146 ? 25.344 -2.578 7.855 1 98 146 CYS B N 1
ATOM 7423 C CA . CYS B 1 146 ? 24.766 -3.893 7.617 1 98 146 CYS B CA 1
ATOM 7424 C C . CYS B 1 146 ? 24.031 -3.928 6.277 1 98 146 CYS B C 1
ATOM 7426 O O . CYS B 1 146 ? 23.281 -3.012 5.953 1 98 146 CYS B O 1
ATOM 7428 N N . HIS B 1 147 ? 24.203 -5.062 5.547 1 96.06 147 HIS B N 1
ATOM 7429 C CA . HIS B 1 147 ? 23.656 -5.074 4.199 1 96.06 147 HIS B CA 1
ATOM 7430 C C . HIS B 1 147 ? 22.703 -6.254 4.004 1 96.06 147 HIS B C 1
ATOM 7432 O O . HIS B 1 147 ? 23.094 -7.406 4.207 1 96.06 147 HIS B O 1
ATOM 7438 N N . ASP B 1 148 ? 21.438 -5.828 3.623 1 96.19 148 ASP B N 1
ATOM 7439 C CA . ASP B 1 148 ? 20.469 -6.707 2.965 1 96.19 148 ASP B CA 1
ATOM 7440 C C . ASP B 1 148 ? 19.688 -7.535 3.986 1 96.19 148 ASP B C 1
ATOM 7442 O O . ASP B 1 148 ? 19.906 -7.398 5.195 1 96.19 148 ASP B O 1
ATOM 7446 N N . TYR B 1 149 ? 18.797 -8.43 3.494 1 97.94 149 TYR B N 1
ATOM 7447 C CA . TYR B 1 149 ? 17.828 -9.133 4.32 1 97.94 149 TYR B CA 1
ATOM 7448 C C . TYR B 1 149 ? 18.469 -10.328 5.02 1 97.94 149 TYR B C 1
ATOM 7450 O O . TYR B 1 149 ? 17.859 -10.922 5.914 1 97.94 149 TYR B O 1
ATOM 7458 N N . HIS B 1 150 ? 19.766 -10.562 4.789 1 97.81 150 HIS B N 1
ATOM 7459 C CA . HIS B 1 150 ? 20.484 -11.68 5.402 1 97.81 150 HIS B CA 1
ATOM 7460 C C . HIS B 1 150 ? 20.812 -11.391 6.859 1 97.81 150 HIS B C 1
ATOM 7462 O O . HIS B 1 150 ? 21.031 -12.312 7.648 1 97.81 150 HIS B O 1
ATOM 7468 N N . VAL B 1 151 ? 20.859 -10.141 7.215 1 98.5 151 VAL B N 1
ATOM 7469 C CA . VAL B 1 151 ? 21.297 -9.797 8.57 1 98.5 151 VAL B CA 1
ATOM 7470 C C . VAL B 1 151 ? 20.328 -8.789 9.18 1 98.5 151 VAL B C 1
ATOM 7472 O O . VAL B 1 151 ? 20.734 -7.793 9.773 1 98.5 151 VAL B O 1
ATOM 7475 N N . MET B 1 152 ? 19.078 -9.016 9.07 1 98.69 152 MET B N 1
ATOM 7476 C CA . MET B 1 152 ? 18.062 -8.094 9.555 1 98.69 152 MET B CA 1
ATOM 7477 C C . MET B 1 152 ? 18.016 -8.078 11.078 1 98.69 152 MET B C 1
ATOM 7479 O O . MET B 1 152 ? 17.5 -7.137 11.68 1 98.69 152 MET B O 1
ATOM 7483 N N . LEU B 1 153 ? 18.531 -9.102 11.781 1 98.75 153 LEU B N 1
ATOM 7484 C CA . LEU B 1 153 ? 18.5 -9.141 13.242 1 98.75 153 LEU B CA 1
ATOM 7485 C C . LEU B 1 153 ? 19.766 -8.516 13.828 1 98.75 153 LEU B C 1
ATOM 7487 O O . LEU B 1 153 ? 19.828 -8.219 15.023 1 98.75 153 LEU B O 1
ATOM 7491 N N . LEU B 1 154 ? 20.703 -8.25 13.023 1 98.81 154 LEU B N 1
ATOM 7492 C CA . LEU B 1 154 ? 22.031 -7.82 13.469 1 98.81 154 LEU B CA 1
ATOM 7493 C C . LEU B 1 154 ? 21.969 -6.438 14.102 1 98.81 154 LEU B C 1
ATOM 7495 O O . LEU B 1 154 ? 22.609 -6.195 15.133 1 98.81 154 LEU B O 1
ATOM 7499 N N . PRO B 1 155 ? 21.234 -5.453 13.5 1 98.56 155 PRO B N 1
ATOM 7500 C CA . PRO B 1 155 ? 21.188 -4.125 14.109 1 98.56 155 PRO B CA 1
ATOM 7501 C C . PRO B 1 155 ? 20.766 -4.168 15.578 1 98.56 155 PRO B C 1
ATOM 7503 O O . PRO B 1 155 ? 21.359 -3.486 16.422 1 98.56 155 PRO B O 1
ATOM 7506 N N . GLN B 1 156 ? 19.812 -4.969 15.883 1 98.19 156 GLN B N 1
ATOM 7507 C CA . GLN B 1 156 ? 19.344 -5.074 17.266 1 98.19 156 GLN B CA 1
ATOM 7508 C C . GLN B 1 156 ? 20.422 -5.645 18.172 1 98.19 156 GLN B C 1
ATOM 7510 O O . GLN B 1 156 ? 20.625 -5.148 19.281 1 98.19 156 GLN B O 1
ATOM 7515 N N . TYR B 1 157 ? 21.078 -6.723 17.75 1 98.62 157 TYR B N 1
ATOM 7516 C CA . TYR B 1 157 ? 22.141 -7.324 18.547 1 98.62 157 TYR B CA 1
ATOM 7517 C C . TYR B 1 157 ? 23.25 -6.312 18.828 1 98.62 157 TYR B C 1
ATOM 7519 O O . TYR B 1 157 ? 23.766 -6.254 19.938 1 98.62 157 TYR B O 1
ATOM 7527 N N . LEU B 1 158 ? 23.578 -5.535 17.844 1 98.44 158 LEU B N 1
ATOM 7528 C CA . LEU B 1 158 ? 24.641 -4.547 17.969 1 98.44 158 LEU B CA 1
ATOM 7529 C C . LEU B 1 158 ? 24.25 -3.447 18.953 1 98.44 158 LEU B C 1
ATOM 7531 O O . LEU B 1 158 ? 25.016 -3.109 19.859 1 98.44 158 LEU B O 1
ATOM 7535 N N . LYS B 1 159 ? 23.047 -2.914 18.812 1 96.25 159 LYS B N 1
ATOM 7536 C CA . LYS B 1 159 ? 22.594 -1.782 19.625 1 96.25 159 LYS B CA 1
ATOM 7537 C C . LYS B 1 159 ? 22.297 -2.209 21.062 1 96.25 159 LYS B C 1
ATOM 7539 O O . LYS B 1 159 ? 22.422 -1.41 21.984 1 96.25 159 LYS B O 1
ATOM 7544 N N . GLU B 1 160 ? 21.922 -3.488 21.234 1 96.06 160 GLU B N 1
ATOM 7545 C CA . GLU B 1 160 ? 21.734 -4.02 22.578 1 96.06 160 GLU B CA 1
ATOM 7546 C C . GLU B 1 160 ? 23.078 -4.117 23.312 1 96.06 160 GLU B C 1
ATOM 7548 O O . GLU B 1 160 ? 23.125 -3.912 24.531 1 96.06 160 GLU B O 1
ATOM 7553 N N . TYR B 1 161 ? 24.047 -4.402 22.562 1 95.44 161 TYR B N 1
ATOM 7554 C CA . TYR B 1 161 ? 25.375 -4.484 23.141 1 95.44 161 TYR B CA 1
ATOM 7555 C C . TYR B 1 161 ? 25.938 -3.094 23.422 1 95.44 161 TYR B C 1
ATOM 7557 O O . TYR B 1 161 ? 26.516 -2.857 24.484 1 95.44 161 TYR B O 1
ATOM 7565 N N . ASN B 1 162 ? 25.781 -2.213 22.5 1 94.81 162 ASN B N 1
ATOM 7566 C CA . ASN B 1 162 ? 26.25 -0.835 22.594 1 94.81 162 ASN B CA 1
ATOM 7567 C C . ASN B 1 162 ? 25.297 0.135 21.906 1 94.81 162 ASN B C 1
ATOM 7569 O O . ASN B 1 162 ? 25.359 0.308 20.688 1 94.81 162 ASN B O 1
ATOM 7573 N N . SER B 1 163 ? 24.547 0.844 22.656 1 89.81 163 SER B N 1
ATOM 7574 C CA . SER B 1 163 ? 23.516 1.716 22.109 1 89.81 163 SER B CA 1
ATOM 7575 C C . SER B 1 163 ? 24.125 2.918 21.406 1 89.81 163 SER B C 1
ATOM 7577 O O . SER B 1 163 ? 23.453 3.572 20.594 1 89.81 163 SER B O 1
ATOM 7579 N N . LYS B 1 164 ? 25.359 3.18 21.656 1 89.19 164 LYS B N 1
ATOM 7580 C CA . LYS B 1 164 ? 26 4.344 21.062 1 89.19 164 LYS B CA 1
ATOM 7581 C C . LYS B 1 164 ? 26.656 3.986 19.734 1 89.19 164 LYS B C 1
ATOM 7583 O O . LYS B 1 164 ? 27.062 4.871 18.969 1 89.19 164 LYS B O 1
ATOM 7588 N N . MET B 1 165 ? 26.75 2.727 19.469 1 94.25 165 MET B N 1
ATOM 7589 C CA . MET B 1 165 ? 27.344 2.275 18.203 1 94.25 165 MET B CA 1
ATOM 7590 C C . MET B 1 165 ? 26.594 2.877 17.016 1 94.25 165 MET B C 1
ATOM 7592 O O . MET B 1 165 ? 25.359 2.941 17.016 1 94.25 165 MET B O 1
ATOM 7596 N N . LYS B 1 166 ? 27.344 3.414 16.031 1 95.31 166 LYS B N 1
ATOM 7597 C CA . LYS B 1 166 ? 26.734 3.906 14.797 1 95.31 166 LYS B CA 1
ATOM 7598 C C . LYS B 1 166 ? 26.422 2.758 13.836 1 95.31 166 LYS B C 1
ATOM 7600 O O . LYS B 1 166 ? 27.344 2.098 13.336 1 95.31 166 LYS B O 1
ATOM 7605 N N . VAL B 1 167 ? 25.172 2.535 13.578 1 97.88 167 VAL B N 1
ATOM 7606 C CA . VAL B 1 167 ? 24.75 1.382 12.781 1 97.88 167 VAL B CA 1
ATOM 7607 C C . VAL B 1 167 ? 23.844 1.837 11.641 1 97.88 167 VAL B C 1
ATOM 7609 O O . VAL B 1 167 ? 22.859 2.527 11.859 1 97.88 167 VAL B O 1
ATOM 7612 N N . GLY B 1 168 ? 24.219 1.527 10.414 1 98.06 168 GLY B N 1
ATOM 7613 C CA . GLY B 1 168 ? 23.359 1.662 9.242 1 98.06 168 GLY B CA 1
ATOM 7614 C C . GLY B 1 168 ? 22.922 0.329 8.664 1 98.06 168 GLY B C 1
ATOM 7615 O O . GLY B 1 168 ? 23.641 -0.664 8.758 1 98.06 168 GLY B O 1
ATOM 7616 N N . TRP B 1 169 ? 21.734 0.271 8.125 1 98.5 169 TRP B N 1
ATOM 7617 C CA . TRP B 1 169 ? 21.25 -0.907 7.418 1 98.5 169 TRP B CA 1
ATOM 7618 C C . TRP B 1 169 ? 20.734 -0.54 6.027 1 98.5 169 TRP B C 1
ATOM 7620 O O . TRP B 1 169 ? 20.062 0.484 5.855 1 98.5 169 TRP B O 1
ATOM 7630 N N . PHE B 1 170 ? 21.062 -1.359 5.055 1 97.5 170 PHE B N 1
ATOM 7631 C CA . PHE B 1 170 ? 20.688 -1.081 3.676 1 97.5 170 PHE B CA 1
ATOM 7632 C C . PHE B 1 170 ? 20.109 -2.326 3.012 1 97.5 170 PHE B C 1
ATOM 7634 O O . PHE B 1 170 ? 20.688 -3.414 3.125 1 97.5 170 PHE B O 1
ATOM 7641 N N . LEU B 1 171 ? 18.969 -2.184 2.35 1 97.62 171 LEU B N 1
ATOM 7642 C CA . LEU B 1 171 ? 18.359 -3.287 1.609 1 97.62 171 LEU B CA 1
ATOM 7643 C C . LEU B 1 171 ? 18.562 -3.109 0.108 1 97.62 171 LEU B C 1
ATOM 7645 O O . LEU B 1 171 ? 18.219 -2.061 -0.447 1 97.62 171 LEU B O 1
ATOM 7649 N N . HIS B 1 172 ? 19.031 -4.121 -0.573 1 93.94 172 HIS B N 1
ATOM 7650 C CA . HIS B 1 172 ? 19.344 -4.023 -1.991 1 93.94 172 HIS B CA 1
ATOM 7651 C C . HIS B 1 172 ? 18.25 -4.652 -2.85 1 93.94 172 HIS B C 1
ATOM 7653 O O . HIS B 1 172 ? 18.281 -4.543 -4.078 1 93.94 172 HIS B O 1
ATOM 7659 N N . THR B 1 173 ? 17.328 -5.348 -2.266 1 94.75 173 THR B N 1
ATOM 7660 C CA . THR B 1 173 ? 16.188 -5.941 -2.949 1 94.75 173 THR B CA 1
ATOM 7661 C C . THR B 1 173 ? 14.945 -5.074 -2.777 1 94.75 173 THR B C 1
ATOM 7663 O O . THR B 1 173 ? 14.953 -4.117 -2.002 1 94.75 173 THR B O 1
ATOM 7666 N N . PRO B 1 174 ? 13.883 -5.414 -3.482 1 95.69 174 PRO B N 1
ATOM 7667 C CA . PRO B 1 174 ? 12.625 -4.742 -3.164 1 95.69 174 PRO B CA 1
ATOM 7668 C C . PRO B 1 174 ? 12.148 -5.016 -1.739 1 95.69 174 PRO B C 1
ATOM 7670 O O . PRO B 1 174 ? 12.531 -6.023 -1.142 1 95.69 174 PRO B O 1
ATOM 7673 N N . PHE B 1 175 ? 11.484 -4.086 -1.169 1 97.19 175 PHE B N 1
ATOM 7674 C CA . PHE B 1 175 ? 10.695 -4.336 0.028 1 97.19 175 PHE B CA 1
ATOM 7675 C C . PHE B 1 175 ? 9.211 -4.426 -0.315 1 97.19 175 PHE B C 1
ATOM 7677 O O . PHE B 1 175 ? 8.672 -3.553 -0.996 1 97.19 175 PHE B O 1
ATOM 7684 N N . PRO B 1 176 ? 8.539 -5.445 0.052 1 95.88 176 PRO B N 1
ATOM 7685 C CA . PRO B 1 176 ? 7.172 -5.684 -0.402 1 95.88 176 PRO B CA 1
ATOM 7686 C C . PRO B 1 176 ? 6.152 -4.777 0.287 1 95.88 176 PRO B C 1
ATOM 7688 O O . PRO B 1 176 ? 6.48 -4.113 1.276 1 95.88 176 PRO B O 1
ATOM 7691 N N . SER B 1 177 ? 4.938 -4.727 -0.252 1 92.81 177 SER B N 1
ATOM 7692 C CA . SER B 1 177 ? 3.832 -4.043 0.41 1 92.81 177 SER B CA 1
ATOM 7693 C C . SER B 1 177 ? 3.545 -4.652 1.778 1 92.81 177 SER B C 1
ATOM 7695 O O . SER B 1 177 ? 3.91 -5.801 2.041 1 92.81 177 SER B O 1
ATOM 7697 N N . SER B 1 178 ? 2.861 -3.881 2.621 1 92 178 SER B N 1
ATOM 7698 C CA . SER B 1 178 ? 2.541 -4.344 3.967 1 92 178 SER B CA 1
ATOM 7699 C C . SER B 1 178 ? 1.68 -5.602 3.93 1 92 178 SER B C 1
ATOM 7701 O O . SER B 1 178 ? 1.831 -6.488 4.77 1 92 178 SER B O 1
ATOM 7703 N N . GLU B 1 179 ? 0.784 -5.73 2.918 1 92.75 179 GLU B N 1
ATOM 7704 C CA . GLU B 1 179 ? -0.105 -6.883 2.811 1 92.75 179 GLU B CA 1
ATOM 7705 C C . GLU B 1 179 ? 0.682 -8.164 2.553 1 92.75 179 GLU B C 1
ATOM 7707 O O . GLU B 1 179 ? 0.337 -9.227 3.074 1 92.75 179 GLU B O 1
ATOM 7712 N N . MET B 1 180 ? 1.697 -8.023 1.742 1 94.5 180 MET B N 1
ATOM 7713 C CA . MET B 1 180 ? 2.555 -9.172 1.46 1 94.5 180 MET B CA 1
ATOM 7714 C C . MET B 1 180 ? 3.447 -9.492 2.654 1 94.5 180 MET B C 1
ATOM 7716 O O . MET B 1 180 ? 3.6 -10.656 3.025 1 94.5 180 MET B O 1
ATOM 7720 N N . TYR B 1 181 ? 3.99 -8.477 3.303 1 96.5 181 TYR B N 1
ATOM 7721 C CA . TYR B 1 181 ? 4.906 -8.656 4.422 1 96.5 181 TYR B CA 1
ATOM 7722 C C . TYR B 1 181 ? 4.191 -9.266 5.621 1 96.5 181 TYR B C 1
ATOM 7724 O O . TYR B 1 181 ? 4.781 -10.047 6.371 1 96.5 181 TYR B O 1
ATOM 7732 N N . LYS B 1 182 ? 2.947 -9.039 5.742 1 94.5 182 LYS B N 1
ATOM 7733 C CA . LYS B 1 182 ? 2.135 -9.445 6.883 1 94.5 182 LYS B CA 1
ATOM 7734 C C . LYS B 1 182 ? 2.062 -10.969 6.988 1 94.5 182 LYS B C 1
ATOM 7736 O O . LYS B 1 182 ? 1.799 -11.508 8.062 1 94.5 182 LYS B O 1
ATOM 7741 N N . THR B 1 183 ? 2.242 -11.656 5.941 1 95 183 THR B N 1
ATOM 7742 C CA . THR B 1 183 ? 2.123 -13.109 5.941 1 95 183 THR B CA 1
ATOM 7743 C C . THR B 1 183 ? 3.293 -13.75 6.688 1 95 183 THR B C 1
ATOM 7745 O O . THR B 1 183 ? 3.23 -14.922 7.07 1 95 183 THR B O 1
ATOM 7748 N N . LEU B 1 184 ? 4.391 -13 6.84 1 95.94 184 LEU B N 1
ATOM 7749 C CA . LEU B 1 184 ? 5.598 -13.5 7.492 1 95.94 184 LEU B CA 1
ATOM 7750 C C . LEU B 1 184 ? 5.355 -13.727 8.977 1 95.94 184 LEU B C 1
ATOM 7752 O O . LEU B 1 184 ? 5.016 -12.789 9.703 1 95.94 184 LEU B O 1
ATOM 7756 N N . PRO B 1 185 ? 5.543 -14.969 9.477 1 94.25 185 PRO B N 1
ATOM 7757 C CA . PRO B 1 185 ? 5.34 -15.234 10.906 1 94.25 185 PRO B CA 1
ATOM 7758 C C . PRO B 1 185 ? 6.227 -14.367 11.797 1 94.25 185 PRO B C 1
ATOM 7760 O O . PRO B 1 185 ? 5.781 -13.906 12.852 1 94.25 185 PRO B O 1
ATOM 7763 N N . SER B 1 186 ? 7.473 -14.094 11.344 1 96.12 186 SER B N 1
ATOM 7764 C CA . SER B 1 186 ? 8.422 -13.32 12.133 1 96.12 186 SER B CA 1
ATOM 7765 C C . SER B 1 186 ? 8.352 -11.836 11.781 1 96.12 186 SER B C 1
ATOM 7767 O O . SER B 1 186 ? 9.32 -11.094 11.992 1 96.12 186 SER B O 1
ATOM 7769 N N . ARG B 1 187 ? 7.227 -11.383 11.305 1 96.44 187 ARG B N 1
ATOM 7770 C CA . ARG B 1 187 ? 7.047 -10.062 10.719 1 96.44 187 ARG B CA 1
ATOM 7771 C C . ARG B 1 187 ? 7.418 -8.969 11.711 1 96.44 187 ARG B C 1
ATOM 7773 O O . ARG B 1 187 ? 8.172 -8.047 11.383 1 96.44 187 ARG B O 1
ATOM 7780 N N . SER B 1 188 ? 7.02 -9 12.977 1 95.62 188 SER B N 1
ATOM 7781 C CA . SER B 1 188 ? 7.227 -7.934 13.953 1 95.62 188 SER B CA 1
ATOM 7782 C C . SER B 1 188 ? 8.672 -7.891 14.422 1 95.62 188 SER B C 1
ATOM 7784 O O . SER B 1 188 ? 9.266 -6.816 14.516 1 95.62 188 SER B O 1
ATOM 7786 N N . GLU B 1 189 ? 9.242 -9.07 14.672 1 97.06 189 GLU B N 1
ATOM 7787 C CA . GLU B 1 189 ? 10.602 -9.164 15.195 1 97.06 189 GLU B CA 1
ATOM 7788 C C . GLU B 1 189 ? 11.617 -8.57 14.219 1 97.06 189 GLU B C 1
ATOM 7790 O O . GLU B 1 189 ? 12.508 -7.828 14.625 1 97.06 189 GLU B O 1
ATOM 7795 N N . LEU B 1 190 ? 11.477 -8.883 13.008 1 98.38 190 LEU B N 1
ATOM 7796 C CA . LEU B 1 190 ? 12.43 -8.422 12 1 98.38 190 LEU B CA 1
ATOM 7797 C C . LEU B 1 190 ? 12.336 -6.914 11.812 1 98.38 190 LEU B C 1
ATOM 7799 O O . LEU B 1 190 ? 13.359 -6.23 11.727 1 98.38 190 LEU B O 1
ATOM 7803 N N . LEU B 1 191 ? 11.117 -6.391 11.742 1 97.94 191 LEU B N 1
ATOM 7804 C CA . LEU B 1 191 ? 10.945 -4.949 11.578 1 97.94 191 LEU B CA 1
ATOM 7805 C C . LEU B 1 191 ? 11.531 -4.195 12.773 1 97.94 191 LEU B C 1
ATOM 7807 O O . LEU B 1 191 ? 12.234 -3.203 12.594 1 97.94 191 LEU B O 1
ATOM 7811 N N . ARG B 1 192 ? 11.25 -4.676 13.984 1 97.19 192 ARG B N 1
ATOM 7812 C CA . ARG B 1 192 ? 11.742 -4.012 15.188 1 97.19 192 ARG B CA 1
ATOM 7813 C C . ARG B 1 192 ? 13.266 -4 15.227 1 97.19 192 ARG B C 1
ATOM 7815 O O . ARG B 1 192 ? 13.875 -3.014 15.641 1 97.19 192 ARG B O 1
ATOM 7822 N N . SER B 1 193 ? 13.797 -5.078 14.805 1 98.19 193 SER B N 1
ATOM 7823 C CA . SER B 1 193 ? 15.25 -5.156 14.789 1 98.19 193 SER B CA 1
ATOM 7824 C C . SER B 1 193 ? 15.852 -4.133 13.828 1 98.19 193 SER B C 1
ATOM 7826 O O . SER B 1 193 ? 16.781 -3.404 14.188 1 98.19 193 SER B O 1
ATOM 7828 N N . VAL B 1 194 ? 15.367 -4.055 12.633 1 98.5 194 VAL B N 1
ATOM 7829 C CA . VAL B 1 194 ? 15.883 -3.125 11.633 1 98.5 194 VAL B CA 1
ATOM 7830 C C . VAL B 1 194 ? 15.727 -1.69 12.133 1 98.5 194 VAL B C 1
ATOM 7832 O O . VAL B 1 194 ? 16.594 -0.847 11.906 1 98.5 194 VAL B O 1
ATOM 7835 N N . LEU B 1 195 ? 14.648 -1.466 12.891 1 97.25 195 LEU B N 1
ATOM 7836 C CA . LEU B 1 195 ? 14.344 -0.125 13.375 1 97.25 195 LEU B CA 1
ATOM 7837 C C . LEU B 1 195 ? 15.32 0.287 14.469 1 97.25 195 LEU B C 1
ATOM 7839 O O . LEU B 1 195 ? 15.352 1.452 14.875 1 97.25 195 LEU B O 1
ATOM 7843 N N . THR B 1 196 ? 16.156 -0.625 14.977 1 97.06 196 THR B N 1
ATOM 7844 C CA . THR B 1 196 ? 17.141 -0.258 15.977 1 97.06 196 THR B CA 1
ATOM 7845 C C . THR B 1 196 ? 18.344 0.413 15.32 1 97.06 196 THR B C 1
ATOM 7847 O O . THR B 1 196 ? 19.156 1.052 15.992 1 97.06 196 THR B O 1
ATOM 7850 N N . ALA B 1 197 ? 18.469 0.314 13.992 1 97.94 197 ALA B N 1
ATOM 7851 C CA . ALA B 1 197 ? 19.531 1.013 13.273 1 97.94 197 ALA B CA 1
ATOM 7852 C C . ALA B 1 197 ? 19.328 2.523 13.328 1 97.94 197 ALA B C 1
ATOM 7854 O O . ALA B 1 197 ? 18.219 2.998 13.609 1 97.94 197 ALA B O 1
ATOM 7855 N N . ASP B 1 198 ? 20.406 3.258 13.117 1 96.88 198 ASP B N 1
ATOM 7856 C CA . ASP B 1 198 ? 20.328 4.715 13.078 1 96.88 198 ASP B CA 1
ATOM 7857 C C . ASP B 1 198 ? 19.766 5.203 11.742 1 96.88 198 ASP B C 1
ATOM 7859 O O . ASP B 1 198 ? 19.062 6.215 11.695 1 96.88 198 ASP B O 1
ATOM 7863 N N . LEU B 1 199 ? 20.141 4.543 10.734 1 97.94 199 LEU B N 1
ATOM 7864 C CA . LEU B 1 199 ? 19.734 4.891 9.375 1 97.94 199 LEU B CA 1
ATOM 7865 C C . LEU B 1 199 ? 19.406 3.637 8.57 1 97.94 199 LEU B C 1
ATOM 7867 O O . LEU B 1 199 ? 20.188 2.678 8.562 1 97.94 199 LEU B O 1
ATOM 7871 N N . VAL B 1 200 ? 18.234 3.645 8 1 98.44 200 VAL B N 1
ATOM 7872 C CA . VAL B 1 200 ? 17.797 2.58 7.102 1 98.44 200 VAL B CA 1
ATOM 7873 C C . VAL B 1 200 ? 17.719 3.111 5.672 1 98.44 200 VAL B C 1
ATOM 7875 O O . VAL B 1 200 ? 17.094 4.145 5.422 1 98.44 200 VAL B O 1
ATOM 7878 N N . GLY B 1 201 ? 18.359 2.43 4.727 1 97.75 201 GLY B N 1
ATOM 7879 C CA . GLY B 1 201 ? 18.422 2.912 3.355 1 97.75 201 GLY B CA 1
ATOM 7880 C C . GLY B 1 201 ? 17.812 1.959 2.352 1 97.75 201 GLY B C 1
ATOM 7881 O O . GLY B 1 201 ? 17.875 0.74 2.523 1 97.75 201 GLY B O 1
ATOM 7882 N N . PHE B 1 202 ? 17.234 2.529 1.299 1 96.25 202 PHE B N 1
ATOM 7883 C CA . PHE B 1 202 ? 16.656 1.803 0.18 1 96.25 202 PHE B CA 1
ATOM 7884 C C . PHE B 1 202 ? 17.078 2.418 -1.148 1 96.25 202 PHE B C 1
ATOM 7886 O O . PHE B 1 202 ? 17.594 3.537 -1.184 1 96.25 202 PHE B O 1
ATOM 7893 N N . HIS B 1 203 ? 16.781 1.694 -2.225 1 93.56 203 HIS B N 1
ATOM 7894 C CA . HIS B 1 203 ? 17.172 2.174 -3.547 1 93.56 203 HIS B CA 1
ATOM 7895 C C . HIS B 1 203 ? 16.156 3.176 -4.086 1 93.56 203 HIS B C 1
ATOM 7897 O O . HIS B 1 203 ? 16.516 4.117 -4.797 1 93.56 203 HIS B O 1
ATOM 7903 N N . THR B 1 204 ? 14.891 2.93 -3.82 1 91.38 204 THR B N 1
ATOM 7904 C CA . THR B 1 204 ? 13.836 3.76 -4.395 1 91.38 204 THR B CA 1
ATOM 7905 C C . THR B 1 204 ? 12.859 4.215 -3.314 1 91.38 204 THR B C 1
ATOM 7907 O O . THR B 1 204 ? 12.805 3.627 -2.23 1 91.38 204 THR B O 1
ATOM 7910 N N . TYR B 1 205 ? 12.125 5.246 -3.602 1 87.06 205 TYR B N 1
ATOM 7911 C CA . TYR B 1 205 ? 11.125 5.742 -2.666 1 87.06 205 TYR B CA 1
ATOM 7912 C C . TYR B 1 205 ? 10.008 4.727 -2.467 1 87.06 205 TYR B C 1
ATOM 7914 O O . TYR B 1 205 ? 9.438 4.629 -1.381 1 87.06 205 TYR B O 1
ATOM 7922 N N . ASP B 1 206 ? 9.719 3.934 -3.49 1 88.31 206 ASP B N 1
ATOM 7923 C CA . ASP B 1 206 ? 8.695 2.902 -3.357 1 88.31 206 ASP B CA 1
ATOM 7924 C C . ASP B 1 206 ? 9.07 1.899 -2.266 1 88.31 206 ASP B C 1
ATOM 7926 O O . ASP B 1 206 ? 8.234 1.566 -1.417 1 88.31 206 ASP B O 1
ATOM 7930 N N . PHE B 1 207 ? 10.297 1.469 -2.307 1 93.88 207 PHE B N 1
ATOM 7931 C CA . PHE B 1 207 ? 10.742 0.488 -1.323 1 93.88 207 PHE B CA 1
ATOM 7932 C C . PHE B 1 207 ? 10.703 1.076 0.083 1 93.88 207 PHE B C 1
ATOM 7934 O O . PHE B 1 207 ? 10.258 0.417 1.025 1 93.88 207 PHE B O 1
ATOM 7941 N N . ALA B 1 208 ? 11.18 2.277 0.2 1 92.94 208 ALA B N 1
ATOM 7942 C CA . ALA B 1 208 ? 11.172 2.953 1.495 1 92.94 208 ALA B CA 1
ATOM 7943 C C . ALA B 1 208 ? 9.75 3.119 2.021 1 92.94 208 ALA B C 1
ATOM 7945 O O . ALA B 1 208 ? 9.477 2.863 3.197 1 92.94 208 ALA B O 1
ATOM 7946 N N . ARG B 1 209 ? 8.867 3.561 1.149 1 88.12 209 ARG B N 1
ATOM 7947 C CA . ARG B 1 209 ? 7.473 3.75 1.521 1 88.12 209 ARG B CA 1
ATOM 7948 C C . ARG B 1 209 ? 6.844 2.441 1.987 1 88.12 209 ARG B C 1
ATOM 7950 O O . ARG B 1 209 ? 6.098 2.416 2.969 1 88.12 209 ARG B O 1
ATOM 7957 N N . HIS B 1 210 ? 7.031 1.351 1.237 1 92.75 210 HIS B N 1
ATOM 7958 C CA . HIS B 1 210 ? 6.508 0.047 1.628 1 92.75 210 HIS B CA 1
ATOM 7959 C C . HIS B 1 210 ? 7.012 -0.359 3.008 1 92.75 210 HIS B C 1
ATOM 7961 O O . HIS B 1 210 ? 6.262 -0.924 3.809 1 92.75 210 HIS B O 1
ATOM 7967 N N . PHE B 1 211 ? 8.25 -0.057 3.303 1 96.62 211 PHE B N 1
ATOM 7968 C CA . PHE B 1 211 ? 8.82 -0.37 4.605 1 96.62 211 PHE B CA 1
ATOM 7969 C C . PHE B 1 211 ? 8.125 0.425 5.707 1 96.62 211 PHE B C 1
ATOM 7971 O O . PHE B 1 211 ? 7.727 -0.139 6.727 1 96.62 211 PHE B O 1
ATOM 7978 N N . VAL B 1 212 ? 8.039 1.696 5.527 1 89.88 212 VAL B N 1
ATOM 7979 C CA . VAL B 1 212 ? 7.41 2.574 6.508 1 89.88 212 VAL B CA 1
ATOM 7980 C C . VAL B 1 212 ? 5.965 2.135 6.746 1 89.88 212 VAL B C 1
ATOM 7982 O O . VAL B 1 212 ? 5.52 2.047 7.891 1 89.88 212 VAL B O 1
ATOM 7985 N N . ASN B 1 213 ? 5.281 1.81 5.668 1 87.12 213 ASN B N 1
ATOM 7986 C CA . ASN B 1 213 ? 3.902 1.351 5.781 1 87.12 213 ASN B CA 1
ATOM 7987 C C . ASN B 1 213 ? 3.811 0.035 6.551 1 87.12 213 ASN B C 1
ATOM 7989 O O . ASN B 1 213 ? 2.877 -0.17 7.328 1 87.12 213 ASN B O 1
ATOM 7993 N N . ALA B 1 214 ? 4.691 -0.86 6.25 1 93.69 214 ALA B N 1
ATOM 7994 C CA . ALA B 1 214 ? 4.715 -2.125 6.984 1 93.69 214 ALA B CA 1
ATOM 7995 C C . ALA B 1 214 ? 4.914 -1.889 8.477 1 93.69 214 ALA B C 1
ATOM 7997 O O . ALA B 1 214 ? 4.254 -2.521 9.305 1 93.69 214 ALA B O 1
ATOM 7998 N N . CYS B 1 215 ? 5.84 -0.981 8.852 1 92.44 215 CYS B N 1
ATOM 7999 C CA . CYS B 1 215 ? 6.07 -0.656 10.258 1 92.44 215 CYS B CA 1
ATOM 8000 C C . CYS B 1 215 ? 4.812 -0.079 10.891 1 92.44 215 C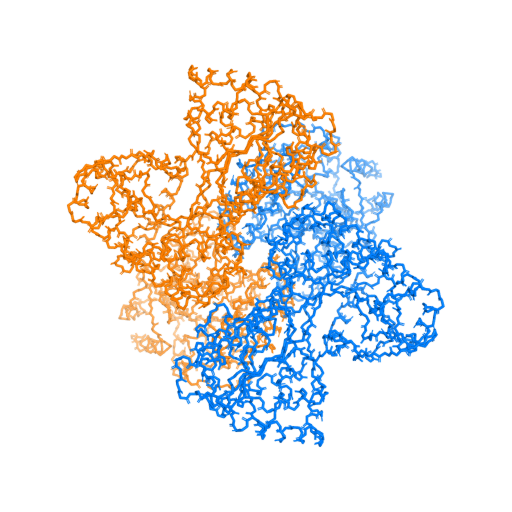YS B C 1
ATOM 8002 O O . CYS B 1 215 ? 4.445 -0.458 12.008 1 92.44 215 CYS B O 1
ATOM 8004 N N . MET B 1 216 ? 4.16 0.762 10.18 1 83.25 216 MET B N 1
ATOM 8005 C CA . MET B 1 216 ? 2.941 1.381 10.695 1 83.25 216 MET B CA 1
ATOM 8006 C C . MET B 1 216 ? 1.842 0.341 10.883 1 83.25 216 MET B C 1
ATOM 8008 O O . MET B 1 216 ? 1.217 0.278 11.945 1 83.25 216 MET B O 1
ATOM 8012 N N . CYS B 1 217 ? 1.615 -0.506 9.922 1 83.94 217 CYS B N 1
ATOM 8013 C CA . CYS B 1 217 ? 0.486 -1.429 9.891 1 83.94 217 CYS B CA 1
ATOM 8014 C C . CYS B 1 217 ? 0.716 -2.602 10.844 1 83.94 217 CYS B C 1
ATOM 8016 O O . CYS B 1 217 ? -0.23 -3.117 11.438 1 83.94 217 CYS B O 1
ATOM 8018 N N . ILE B 1 218 ? 1.91 -3.008 11 1 90.44 218 ILE B N 1
ATOM 8019 C CA . ILE B 1 218 ? 2.191 -4.234 11.734 1 90.44 218 ILE B CA 1
ATOM 8020 C C . ILE B 1 218 ? 2.578 -3.896 13.172 1 90.44 218 ILE B C 1
ATOM 8022 O O . ILE B 1 218 ? 2.127 -4.555 14.117 1 90.44 218 ILE B O 1
ATOM 8026 N N . LEU B 1 219 ? 3.389 -2.805 13.305 1 88.06 219 LEU B N 1
ATOM 8027 C CA . LEU B 1 219 ? 3.9 -2.486 14.633 1 88.06 219 LEU B CA 1
ATOM 8028 C C . LEU B 1 219 ? 3.076 -1.378 15.281 1 88.06 219 LEU B C 1
ATOM 8030 O O . LEU B 1 219 ? 3.16 -1.164 16.5 1 88.06 219 LEU B O 1
ATOM 8034 N N . GLY B 1 220 ? 2.344 -0.657 14.508 1 77.12 220 GLY B N 1
ATOM 8035 C CA . GLY B 1 220 ? 1.612 0.474 15.055 1 77.12 220 GLY B CA 1
ATOM 8036 C C . GLY B 1 220 ? 2.494 1.675 15.336 1 77.12 220 GLY B C 1
ATOM 8037 O O . GLY B 1 220 ? 2.213 2.459 16.25 1 77.12 220 GLY B O 1
ATOM 8038 N N . THR B 1 221 ? 3.553 1.773 14.547 1 80.38 221 THR B N 1
ATOM 8039 C CA . THR B 1 221 ? 4.496 2.865 14.758 1 80.38 221 THR B CA 1
ATOM 8040 C C . THR B 1 221 ? 4.023 4.133 14.055 1 80.38 221 THR B C 1
ATOM 8042 O O . THR B 1 221 ? 3.113 4.09 13.227 1 80.38 221 THR B O 1
ATOM 8045 N N . GLU B 1 222 ? 4.656 5.219 14.469 1 70.44 222 GLU B N 1
ATOM 8046 C CA . GLU B 1 222 ? 4.383 6.504 13.828 1 70.44 222 GLU B CA 1
ATOM 8047 C C . GLU B 1 222 ? 5.398 6.801 12.734 1 70.44 222 GLU B C 1
ATOM 8049 O O . GLU B 1 222 ? 6.594 6.539 12.898 1 70.44 222 GLU B O 1
ATOM 8054 N N . ALA B 1 223 ? 4.84 7.254 11.656 1 74.88 223 ALA B N 1
ATOM 8055 C CA . ALA B 1 223 ? 5.715 7.652 10.555 1 74.88 223 ALA B CA 1
ATOM 8056 C C . ALA B 1 223 ? 5.867 9.172 10.5 1 74.88 223 ALA B C 1
ATOM 8058 O O . ALA B 1 223 ? 4.91 9.906 10.742 1 74.88 223 ALA B O 1
ATOM 8059 N N . THR B 1 224 ? 7.074 9.586 10.32 1 70.19 224 THR B N 1
ATOM 8060 C CA . THR B 1 224 ? 7.375 11 10.094 1 70.19 224 THR B CA 1
ATOM 8061 C C . THR B 1 224 ? 7.965 11.203 8.703 1 70.19 224 THR B C 1
ATOM 8063 O O . THR B 1 224 ? 8.156 10.242 7.953 1 70.19 224 THR B O 1
ATOM 8066 N N . SER B 1 225 ? 8.234 12.43 8.367 1 69.12 225 SER B N 1
ATOM 8067 C CA . SER B 1 225 ? 8.859 12.734 7.086 1 69.12 225 SER B CA 1
ATOM 8068 C C . SER B 1 225 ? 10.273 12.18 7.004 1 69.12 225 SER B C 1
ATOM 8070 O O . SER B 1 225 ? 10.797 11.961 5.914 1 69.12 225 SER B O 1
ATOM 8072 N N . GLU B 1 226 ? 10.789 11.938 8.188 1 79.5 226 GLU B N 1
ATOM 8073 C CA . GLU B 1 226 ? 12.188 11.539 8.203 1 79.5 226 GLU B CA 1
ATOM 8074 C C . GLU B 1 226 ? 12.336 10.031 8.375 1 79.5 226 GLU B C 1
ATOM 8076 O O . GLU B 1 226 ? 13.406 9.469 8.109 1 79.5 226 GLU B O 1
ATOM 8081 N N . GLY B 1 227 ? 11.312 9.5 8.938 1 88.06 227 GLY B N 1
ATOM 8082 C CA . GLY B 1 227 ? 11.43 8.07 9.188 1 88.06 227 GLY B CA 1
ATOM 8083 C C . GLY B 1 227 ? 10.344 7.535 10.102 1 88.06 227 GLY B C 1
ATOM 8084 O O . GLY B 1 227 ? 9.188 7.93 10 1 88.06 227 GLY B O 1
ATOM 8085 N N . VAL B 1 228 ? 10.703 6.547 10.961 1 88.38 228 VAL B N 1
ATOM 8086 C CA . VAL B 1 228 ? 9.75 5.836 11.812 1 88.38 228 VAL B CA 1
ATOM 8087 C C . VAL B 1 228 ? 10.102 6.047 13.281 1 88.38 228 VAL B C 1
ATOM 8089 O O . VAL B 1 228 ? 11.273 5.957 13.664 1 88.38 228 VAL B O 1
ATOM 8092 N N . VAL B 1 229 ? 9.141 6.371 14.07 1 82.38 229 VAL B N 1
ATOM 8093 C CA . VAL B 1 229 ? 9.336 6.496 15.508 1 82.38 229 VAL B CA 1
ATOM 8094 C C . VAL B 1 229 ? 8.82 5.242 16.219 1 82.38 229 VAL B C 1
ATOM 8096 O O . VAL B 1 229 ? 7.641 4.902 16.094 1 82.38 229 VAL B O 1
ATOM 8099 N N . ASP B 1 230 ? 9.625 4.531 16.812 1 82.38 230 ASP B N 1
ATOM 8100 C CA . ASP B 1 230 ? 9.258 3.348 17.578 1 82.38 230 ASP B CA 1
ATOM 8101 C C . ASP B 1 230 ? 9.68 3.492 19.031 1 82.38 230 ASP B C 1
ATOM 8103 O O . ASP B 1 230 ? 10.875 3.605 19.328 1 82.38 230 ASP B O 1
ATOM 8107 N N . GLN B 1 231 ? 8.734 3.504 19.844 1 72.5 231 GLN B N 1
ATOM 8108 C CA . GLN B 1 231 ? 8.984 3.631 21.281 1 72.5 231 GLN B CA 1
ATOM 8109 C C . GLN B 1 231 ? 9.828 4.871 21.578 1 72.5 231 GLN B C 1
ATOM 8111 O O . GLN B 1 231 ? 10.82 4.789 22.312 1 72.5 231 GLN B O 1
ATOM 8116 N N . GLY B 1 232 ? 9.609 5.953 20.891 1 69 232 GLY B N 1
ATOM 8117 C CA . GLY B 1 232 ? 10.234 7.238 21.172 1 69 232 GLY B CA 1
ATOM 8118 C C . GLY B 1 232 ? 11.516 7.461 20.391 1 69 232 GLY B C 1
ATOM 8119 O O . GLY B 1 232 ? 12.055 8.57 20.375 1 69 232 GLY B O 1
ATOM 8120 N N . LYS B 1 233 ? 11.969 6.426 19.844 1 80.75 233 LYS B N 1
ATOM 8121 C CA . LYS B 1 233 ? 13.203 6.551 19.078 1 80.75 233 LYS B CA 1
ATOM 8122 C C . LYS B 1 233 ? 12.898 6.727 17.594 1 80.75 233 LYS B C 1
ATOM 8124 O O . LYS B 1 233 ? 12.07 6.004 17.031 1 80.75 233 LYS B O 1
ATOM 8129 N N . LEU B 1 234 ? 13.523 7.73 17.016 1 87 234 LEU B N 1
ATOM 8130 C CA . LEU B 1 234 ? 13.367 7.977 15.594 1 87 234 LEU B CA 1
ATOM 8131 C C . LEU B 1 234 ? 14.43 7.234 14.789 1 87 234 LEU B C 1
ATOM 8133 O O . LEU B 1 234 ? 15.633 7.434 15.008 1 87 234 LEU B O 1
ATOM 8137 N N . THR B 1 235 ? 14.062 6.336 13.984 1 95.06 235 THR B N 1
ATOM 8138 C CA . THR B 1 235 ? 14.93 5.73 12.984 1 95.06 235 THR B CA 1
ATOM 8139 C C . THR B 1 235 ? 14.758 6.414 11.625 1 95.06 235 THR B C 1
ATOM 8141 O O . THR B 1 235 ? 13.648 6.434 11.078 1 95.06 235 THR B O 1
ATOM 8144 N N . ARG B 1 236 ? 15.859 6.957 11.141 1 94.75 236 ARG B N 1
ATOM 8145 C CA . ARG B 1 236 ? 15.789 7.652 9.859 1 94.75 236 ARG B CA 1
ATOM 8146 C C . ARG B 1 236 ? 15.719 6.656 8.703 1 94.75 236 ARG B C 1
ATOM 8148 O O . ARG B 1 236 ? 16.391 5.621 8.727 1 94.75 236 ARG B O 1
ATOM 8155 N N . VAL B 1 237 ? 14.781 6.867 7.793 1 94.81 237 VAL B N 1
ATOM 8156 C CA . VAL B 1 237 ? 14.625 6.082 6.574 1 94.81 237 VAL B CA 1
ATOM 8157 C C . VAL B 1 237 ? 14.859 6.969 5.355 1 94.81 237 VAL B C 1
ATOM 8159 O O . VAL B 1 237 ? 14.234 8.023 5.219 1 94.81 237 VAL B O 1
ATOM 8162 N N . ALA B 1 238 ? 15.773 6.594 4.508 1 93.31 238 ALA B N 1
ATOM 8163 C CA . ALA B 1 238 ? 16.094 7.449 3.373 1 93.31 238 ALA B CA 1
ATOM 8164 C C . ALA B 1 238 ? 16.375 6.621 2.121 1 93.31 238 ALA B C 1
ATOM 8166 O O . ALA B 1 238 ? 16.422 5.391 2.184 1 93.31 238 ALA B O 1
ATOM 8167 N N . VAL B 1 239 ? 16.438 7.289 0.986 1 92.69 239 VAL B N 1
ATOM 8168 C CA . VAL B 1 239 ? 16.562 6.652 -0.32 1 92.69 239 VAL B CA 1
ATOM 8169 C C . VAL B 1 239 ? 17.922 6.996 -0.93 1 92.69 239 VAL B C 1
ATOM 8171 O O . VAL B 1 239 ? 18.297 8.164 -1 1 92.69 239 VAL B O 1
ATOM 8174 N N . PHE B 1 240 ? 18.609 5.957 -1.3 1 93.12 240 PHE B N 1
ATOM 8175 C CA . PHE B 1 240 ? 19.922 6.078 -1.921 1 93.12 240 PHE B CA 1
ATOM 8176 C C . PHE B 1 240 ? 20.031 5.18 -3.146 1 93.12 240 PHE B C 1
ATOM 8178 O O . PHE B 1 240 ? 20.453 4.023 -3.043 1 93.12 240 PHE B O 1
ATOM 8185 N N . PRO B 1 241 ? 19.688 5.695 -4.34 1 90.62 241 PRO B N 1
ATOM 8186 C CA . PRO B 1 241 ? 19.812 4.848 -5.527 1 90.62 241 PRO B CA 1
ATOM 8187 C C . PRO B 1 241 ? 21.266 4.457 -5.816 1 90.62 241 PRO B C 1
ATOM 8189 O O . PRO B 1 241 ? 22.156 5.316 -5.816 1 90.62 241 PRO B O 1
ATOM 8192 N N . ILE B 1 242 ? 21.469 3.219 -6.035 1 90.06 242 ILE B N 1
ATOM 8193 C CA . ILE B 1 242 ? 22.812 2.75 -6.328 1 90.06 242 ILE B CA 1
ATOM 8194 C C . ILE B 1 242 ? 23.062 2.789 -7.836 1 90.06 242 ILE B C 1
ATOM 8196 O O . ILE B 1 242 ? 22.125 2.676 -8.625 1 90.06 242 ILE B O 1
ATOM 8200 N N . GLY B 1 243 ? 24.312 3.107 -8.234 1 90 243 GLY B N 1
ATOM 8201 C CA . GLY B 1 243 ? 24.734 3.064 -9.625 1 90 243 GLY B CA 1
ATOM 8202 C C . GLY B 1 243 ? 25.922 2.135 -9.859 1 90 243 GLY B C 1
ATOM 8203 O O . GLY B 1 243 ? 26.094 1.153 -9.133 1 90 243 GLY B O 1
ATOM 8204 N N . ILE B 1 244 ? 26.531 2.311 -10.969 1 90.56 244 ILE B N 1
ATOM 8205 C CA . ILE B 1 244 ? 27.75 1.584 -11.297 1 90.56 244 ILE B CA 1
ATOM 8206 C C . ILE B 1 244 ? 28.938 2.545 -11.297 1 90.56 244 ILE B C 1
ATOM 8208 O O . ILE B 1 244 ? 28.828 3.693 -10.867 1 90.56 244 ILE B O 1
ATOM 8212 N N . GLU B 1 245 ? 30.094 1.955 -11.531 1 88.56 245 GLU B N 1
ATOM 8213 C CA . GLU B 1 245 ? 31.25 2.777 -11.867 1 88.56 245 GLU B CA 1
ATOM 8214 C C . GLU B 1 245 ? 31.375 2.955 -13.383 1 88.56 245 GLU B C 1
ATOM 8216 O O . GLU B 1 245 ? 32.094 2.189 -14.039 1 88.56 245 GLU B O 1
ATOM 8221 N N . PRO B 1 246 ? 30.844 4.023 -13.867 1 91.88 246 PRO B N 1
ATOM 8222 C CA . PRO B 1 246 ? 30.719 4.152 -15.32 1 91.88 246 PRO B CA 1
ATOM 8223 C C . PRO B 1 246 ? 32.062 4.168 -16.031 1 91.88 246 PRO B C 1
ATOM 8225 O O . PRO B 1 246 ? 32.188 3.629 -17.125 1 91.88 246 PRO B O 1
ATOM 8228 N N . GLU B 1 247 ? 33.062 4.75 -15.406 1 91.44 247 GLU B N 1
ATOM 8229 C CA . GLU B 1 247 ? 34.375 4.871 -16.031 1 91.44 247 GLU B CA 1
ATOM 8230 C C . GLU B 1 247 ? 35 3.498 -16.281 1 91.44 247 GLU B C 1
ATOM 8232 O O . GLU B 1 247 ? 35.719 3.303 -17.266 1 91.44 247 GLU B O 1
ATOM 8237 N N . ARG B 1 248 ? 34.75 2.621 -15.414 1 90.19 248 ARG B N 1
ATOM 8238 C CA . ARG B 1 248 ? 35.25 1.263 -15.586 1 90.19 248 ARG B CA 1
ATOM 8239 C C . ARG B 1 248 ? 34.719 0.641 -16.875 1 90.19 248 ARG B C 1
ATOM 8241 O O . ARG B 1 248 ? 35.5 0.032 -17.625 1 90.19 248 ARG B O 1
ATOM 8248 N N . PHE B 1 249 ? 33.5 0.833 -17.188 1 93.62 249 PHE B N 1
ATOM 8249 C CA . PHE B 1 249 ? 32.875 0.261 -18.375 1 93.62 249 PHE B CA 1
ATOM 8250 C C . PHE B 1 249 ? 33.25 1.049 -19.625 1 93.62 249 PHE B C 1
ATOM 8252 O O . PHE B 1 249 ? 33.531 0.465 -20.672 1 93.62 249 PHE B O 1
ATOM 8259 N N . ILE B 1 250 ? 33.312 2.371 -19.484 1 94.75 250 ILE B N 1
ATOM 8260 C CA . ILE B 1 250 ? 33.656 3.244 -20.609 1 94.75 250 ILE B CA 1
ATOM 8261 C C . ILE B 1 250 ? 35.094 2.975 -21.062 1 94.75 250 ILE B C 1
ATOM 8263 O O . ILE B 1 250 ? 35.344 2.795 -22.25 1 94.75 250 ILE B O 1
ATOM 8267 N N . ASN B 1 251 ? 35.969 2.871 -20.125 1 94.62 251 ASN B N 1
ATOM 8268 C CA . ASN B 1 251 ? 37.375 2.691 -20.438 1 94.62 251 ASN B CA 1
ATOM 8269 C C . ASN B 1 251 ? 37.656 1.285 -20.953 1 94.62 251 ASN B C 1
ATOM 8271 O O . ASN B 1 251 ? 38.5 1.106 -21.859 1 94.62 251 ASN B O 1
ATOM 8275 N N . THR B 1 252 ? 37.031 0.341 -20.375 1 94.69 252 THR B N 1
ATOM 8276 C CA . THR B 1 252 ? 37.219 -1.032 -20.844 1 94.69 252 THR B CA 1
ATOM 8277 C C . THR B 1 252 ? 36.75 -1.196 -22.281 1 94.69 252 THR B C 1
ATOM 8279 O O . THR B 1 252 ? 37.375 -1.928 -23.062 1 94.69 252 THR B O 1
ATOM 8282 N N . SER B 1 253 ? 35.719 -0.527 -22.641 1 94.5 253 SER B N 1
ATOM 8283 C CA . SER B 1 253 ? 35.156 -0.639 -23.984 1 94.5 253 SER B CA 1
ATOM 8284 C C . SER B 1 253 ? 36.094 -0.08 -25.031 1 94.5 253 SER B C 1
ATOM 8286 O O . SER B 1 253 ? 35.969 -0.391 -26.219 1 94.5 253 SER B O 1
ATOM 8288 N N . LYS B 1 254 ? 37.125 0.683 -24.594 1 94.12 254 LYS B N 1
ATOM 8289 C CA . LYS B 1 254 ? 38.062 1.306 -25.531 1 94.12 254 LYS B CA 1
ATOM 8290 C C . LYS B 1 254 ? 39.281 0.426 -25.734 1 94.12 254 LYS B C 1
ATOM 8292 O O . LYS B 1 254 ? 40.062 0.637 -26.672 1 94.12 254 LYS B O 1
ATOM 8297 N N . LEU B 1 255 ? 39.406 -0.556 -25 1 96.81 255 LEU B N 1
ATOM 8298 C CA . LEU B 1 255 ? 40.594 -1.42 -25.094 1 96.81 255 LEU B CA 1
ATOM 8299 C C . LEU B 1 255 ? 40.594 -2.172 -26.406 1 96.81 255 LEU B C 1
ATOM 8301 O O . LEU B 1 255 ? 39.562 -2.564 -26.922 1 96.81 255 LEU B O 1
ATOM 8305 N N . SER B 1 256 ? 41.781 -2.498 -26.875 1 97.06 256 SER B N 1
ATOM 8306 C CA . SER B 1 256 ? 41.969 -3.186 -28.156 1 97.06 256 SER B CA 1
ATOM 8307 C C . SER B 1 256 ? 41.375 -4.594 -28.109 1 97.06 256 SER B C 1
ATOM 8309 O O . SER B 1 256 ? 40.781 -5.047 -29.062 1 97.06 256 SER B O 1
ATOM 8311 N N . GLU B 1 257 ? 41.594 -5.188 -27.016 1 97.44 257 GLU B N 1
ATOM 8312 C CA . GLU B 1 257 ? 41.062 -6.535 -26.844 1 97.44 257 GLU B CA 1
ATOM 8313 C C . GLU B 1 257 ? 39.531 -6.539 -26.984 1 97.44 257 GLU B C 1
ATOM 8315 O O . GLU B 1 257 ? 38.969 -7.434 -27.609 1 97.44 257 GLU B O 1
ATOM 8320 N N . VAL B 1 258 ? 38.875 -5.586 -26.438 1 97.31 258 VAL B N 1
ATOM 8321 C CA . VAL B 1 258 ? 37.438 -5.488 -26.438 1 97.31 258 VAL B CA 1
ATOM 8322 C C . VAL B 1 258 ? 36.938 -5.141 -27.844 1 97.31 258 VAL B C 1
ATOM 8324 O O . VAL B 1 258 ? 35.938 -5.684 -28.312 1 97.31 258 VAL B O 1
ATOM 8327 N N . THR B 1 259 ? 37.625 -4.297 -28.594 1 96.5 259 THR B N 1
ATOM 8328 C CA . THR B 1 259 ? 37.281 -3.945 -29.953 1 96.5 259 THR B CA 1
ATOM 8329 C C . THR B 1 259 ? 37.406 -5.16 -30.875 1 96.5 259 THR B C 1
ATOM 8331 O O . THR B 1 259 ? 36.625 -5.305 -31.828 1 96.5 259 THR B O 1
ATOM 8334 N N . GLU B 1 260 ? 38.406 -5.98 -30.547 1 97.62 260 GLU B N 1
ATOM 8335 C CA . GLU B 1 260 ? 38.531 -7.215 -31.312 1 97.62 260 GLU B CA 1
ATOM 8336 C C . GLU B 1 260 ? 37.375 -8.164 -31.062 1 97.62 260 GLU B C 1
ATOM 8338 O O . GLU B 1 260 ? 36.875 -8.797 -32 1 97.62 260 GLU B O 1
ATOM 8343 N N . TYR B 1 261 ? 37 -8.25 -29.859 1 97.5 261 TYR B N 1
ATOM 8344 C CA . TYR B 1 261 ? 35.844 -9.062 -29.547 1 97.5 261 TYR B CA 1
ATOM 8345 C C . TYR B 1 261 ? 34.594 -8.531 -30.25 1 97.5 261 TYR B C 1
ATOM 8347 O O . TYR B 1 261 ? 33.75 -9.305 -30.734 1 97.5 261 TYR B O 1
ATOM 8355 N N . MET B 1 262 ? 34.406 -7.199 -30.328 1 96.69 262 MET B N 1
ATOM 8356 C CA . MET B 1 262 ? 33.25 -6.578 -31 1 96.69 262 MET B CA 1
ATOM 8357 C C . MET B 1 262 ? 33.188 -7.02 -32.469 1 96.69 262 MET B C 1
ATOM 8359 O O . MET B 1 262 ? 32.125 -7.426 -32.938 1 96.69 262 MET B O 1
ATOM 8363 N N . LYS B 1 263 ? 34.344 -6.988 -33.094 1 96.38 263 LYS B N 1
ATOM 8364 C CA . LYS B 1 263 ? 34.406 -7.379 -34.5 1 96.38 263 LYS B CA 1
ATOM 8365 C C . LYS B 1 263 ? 34.094 -8.859 -34.656 1 96.38 263 LYS B C 1
ATOM 8367 O O . LYS B 1 263 ? 33.344 -9.234 -35.562 1 96.38 263 LYS B O 1
ATOM 8372 N N . LYS B 1 264 ? 34.656 -9.578 -33.781 1 97.19 264 LYS B N 1
ATOM 8373 C CA . LYS B 1 264 ? 34.438 -11.023 -33.844 1 97.19 264 LYS B CA 1
ATOM 8374 C C . LYS B 1 264 ? 32.969 -11.359 -33.656 1 97.19 264 LYS B C 1
ATOM 8376 O O . LYS B 1 264 ? 32.406 -12.141 -34.406 1 97.19 264 LYS B O 1
ATOM 8381 N N . PHE B 1 265 ? 32.344 -10.812 -32.719 1 96.75 265 PHE B N 1
ATOM 8382 C CA . PHE B 1 265 ? 30.938 -11.094 -32.406 1 96.75 265 PHE B CA 1
ATOM 8383 C C . PHE B 1 265 ? 30.047 -10.633 -33.562 1 96.75 265 PHE B C 1
ATOM 8385 O O . PHE B 1 265 ? 29.109 -11.328 -33.938 1 96.75 265 PHE B O 1
ATOM 8392 N N . LYS B 1 266 ? 30.297 -9.453 -34.125 1 95.12 266 LYS B N 1
ATOM 8393 C CA . LYS B 1 266 ? 29.531 -8.961 -35.25 1 95.12 266 LYS B CA 1
ATOM 8394 C C . LYS B 1 266 ? 29.609 -9.922 -36.438 1 95.12 266 LYS B C 1
ATOM 8396 O O . LYS B 1 266 ? 28.609 -10.156 -37.125 1 95.12 266 LYS B O 1
ATOM 8401 N N . SER B 1 267 ? 30.812 -10.445 -36.594 1 95.44 267 SER B N 1
ATOM 8402 C CA . SER B 1 267 ? 31 -11.422 -37.656 1 95.44 267 SER B CA 1
ATOM 8403 C C . SER B 1 267 ? 30.266 -12.727 -37.375 1 95.44 267 SER B C 1
ATOM 8405 O O . SER B 1 267 ? 29.594 -13.273 -38.219 1 95.44 267 SER B O 1
ATOM 8407 N N . ASP B 1 268 ? 30.406 -13.18 -36.156 1 94.81 268 ASP B N 1
ATOM 8408 C CA . ASP B 1 268 ? 29.781 -14.43 -35.75 1 94.81 268 ASP B CA 1
ATOM 8409 C C . ASP B 1 268 ? 28.25 -14.359 -35.875 1 94.81 268 ASP B C 1
ATOM 8411 O O . ASP B 1 268 ? 27.609 -15.367 -36.188 1 94.81 268 ASP B O 1
ATOM 8415 N N . PHE B 1 269 ? 27.688 -13.188 -35.656 1 94.06 269 PHE B N 1
ATOM 8416 C CA . PHE B 1 269 ? 26.234 -13.039 -35.656 1 94.06 269 PHE B CA 1
ATOM 8417 C C . PHE B 1 269 ? 25.719 -12.758 -37.062 1 94.06 269 PHE B C 1
ATOM 8419 O O . PHE B 1 269 ? 24.516 -12.703 -37.281 1 94.06 269 PHE B O 1
ATOM 8426 N N . GLY B 1 270 ? 26.562 -12.609 -38.062 1 90.44 270 GLY B N 1
ATOM 8427 C CA . GLY B 1 270 ? 26.219 -12.578 -39.469 1 90.44 270 GLY B CA 1
ATOM 8428 C C . GLY B 1 270 ? 25.469 -11.32 -39.875 1 90.44 270 GLY B C 1
ATOM 8429 O O . GLY B 1 270 ? 24.547 -11.375 -40.688 1 90.44 270 GLY B O 1
ATOM 8430 N N . GLY B 1 271 ? 25.688 -10.219 -39.219 1 89.19 271 GLY B N 1
ATOM 8431 C CA . GLY B 1 271 ? 25.047 -8.961 -39.562 1 89.19 271 GLY B CA 1
ATOM 8432 C C . GLY B 1 271 ? 23.656 -8.812 -39 1 89.19 271 GLY B C 1
ATOM 8433 O O . GLY B 1 271 ? 22.984 -7.805 -39.25 1 89.19 271 GLY B O 1
ATOM 8434 N N . ARG B 1 272 ? 23.172 -9.773 -38.312 1 95.56 272 ARG B N 1
ATOM 8435 C CA . ARG B 1 272 ? 21.859 -9.695 -37.688 1 95.56 272 ARG B CA 1
ATOM 8436 C C . ARG B 1 272 ? 21.859 -8.664 -36.562 1 95.56 272 ARG B C 1
ATOM 8438 O O . ARG B 1 272 ? 22.891 -8.422 -35.938 1 95.56 272 ARG B O 1
ATOM 8445 N N . LYS B 1 273 ? 20.688 -8.078 -36.312 1 97.12 273 LYS B N 1
ATOM 8446 C CA . LYS B 1 273 ? 20.531 -7.23 -35.156 1 97.12 273 LYS B CA 1
ATOM 8447 C C . LYS B 1 273 ? 20.562 -8.055 -33.844 1 97.12 273 LYS B C 1
ATOM 8449 O O . LYS B 1 273 ? 20.031 -9.164 -33.812 1 97.12 273 LYS B O 1
ATOM 8454 N N . LEU B 1 274 ? 21.141 -7.496 -32.875 1 98.06 274 LEU B N 1
ATOM 8455 C CA . LEU B 1 274 ? 21.344 -8.242 -31.625 1 98.06 274 LEU B CA 1
ATOM 8456 C C . LEU B 1 274 ? 20.422 -7.727 -30.516 1 98.06 274 LEU B C 1
ATOM 8458 O O . LEU B 1 274 ? 20.453 -6.539 -30.188 1 98.06 274 LEU B O 1
ATOM 8462 N N . ILE B 1 275 ? 19.562 -8.578 -30 1 98.81 275 ILE B N 1
ATOM 8463 C CA . ILE B 1 275 ? 18.875 -8.375 -28.734 1 98.81 275 ILE B CA 1
ATOM 8464 C C . ILE B 1 275 ? 19.594 -9.141 -27.625 1 98.81 275 ILE B C 1
ATOM 8466 O O . ILE B 1 275 ? 19.812 -10.352 -27.734 1 98.81 275 ILE B O 1
ATOM 8470 N N . LEU B 1 276 ? 19.922 -8.453 -26.578 1 98.69 276 LEU B N 1
ATOM 8471 C CA . LEU B 1 276 ? 20.734 -9.062 -25.531 1 98.69 276 LEU B CA 1
ATOM 8472 C C . LEU B 1 276 ? 19.969 -9.094 -24.219 1 98.69 276 LEU B C 1
ATOM 8474 O O . LEU B 1 276 ? 19.297 -8.117 -23.844 1 98.69 276 LEU B O 1
ATOM 8478 N N . GLY B 1 277 ? 19.938 -10.227 -23.547 1 98.38 277 GLY B N 1
ATOM 8479 C CA . GLY B 1 277 ? 19.531 -10.383 -22.156 1 98.38 277 GLY B CA 1
ATOM 8480 C C . GLY B 1 277 ? 20.641 -10.906 -21.266 1 98.38 277 GLY B C 1
ATOM 8481 O O . GLY B 1 277 ? 21.328 -11.867 -21.625 1 98.38 277 GLY B O 1
ATOM 8482 N N . VAL B 1 278 ? 20.906 -10.273 -20.156 1 96.88 278 VAL B N 1
ATOM 8483 C CA . VAL B 1 278 ? 21.875 -10.719 -19.156 1 96.88 278 VAL B CA 1
ATOM 8484 C C . VAL B 1 278 ? 21.219 -10.773 -17.781 1 96.88 278 VAL B C 1
ATOM 8486 O O . VAL B 1 278 ? 20.906 -9.734 -17.203 1 96.88 278 VAL B O 1
ATOM 8489 N N . ASP B 1 279 ? 21.031 -11.992 -17.344 1 94.56 279 ASP B N 1
ATOM 8490 C CA . ASP B 1 279 ? 20.297 -12.156 -16.078 1 94.56 279 ASP B CA 1
ATOM 8491 C C . ASP B 1 279 ? 20.828 -13.359 -15.297 1 94.56 279 ASP B C 1
ATOM 8493 O O . ASP B 1 279 ? 21.375 -14.297 -15.875 1 94.56 279 ASP B O 1
ATOM 8497 N N . ARG B 1 280 ? 20.672 -13.289 -13.977 1 90.56 280 ARG B N 1
ATOM 8498 C CA . ARG B 1 280 ? 20.75 -14.531 -13.219 1 90.56 280 ARG B CA 1
ATOM 8499 C C . ARG B 1 280 ? 19.562 -15.43 -13.523 1 90.56 280 ARG B C 1
ATOM 8501 O O . ARG B 1 280 ? 18.469 -14.945 -13.82 1 90.56 280 ARG B O 1
ATOM 8508 N N . LEU B 1 281 ? 19.844 -16.703 -13.539 1 91.25 281 LEU B N 1
ATOM 8509 C CA . LEU B 1 281 ? 18.75 -17.625 -13.766 1 91.25 281 LEU B CA 1
ATOM 8510 C C . LEU B 1 281 ? 17.859 -17.734 -12.523 1 91.25 281 LEU B C 1
ATOM 8512 O O . LEU B 1 281 ? 18.109 -18.547 -11.641 1 91.25 281 LEU B O 1
ATOM 8516 N N . ASP B 1 282 ? 16.875 -16.938 -12.477 1 89.69 282 ASP B N 1
ATOM 8517 C CA . ASP B 1 282 ? 15.922 -16.812 -11.375 1 89.69 282 ASP B CA 1
ATOM 8518 C C . ASP B 1 282 ? 14.531 -16.453 -11.898 1 89.69 282 ASP B C 1
ATOM 8520 O O . ASP B 1 282 ? 14.398 -15.781 -12.922 1 89.69 282 ASP B O 1
ATOM 8524 N N . THR B 1 283 ? 13.555 -16.953 -11.234 1 88.12 283 THR B N 1
ATOM 8525 C CA . THR B 1 283 ? 12.172 -16.75 -11.664 1 88.12 283 THR B CA 1
ATOM 8526 C C . THR B 1 283 ? 11.859 -15.266 -11.766 1 88.12 283 THR B C 1
ATOM 8528 O O . THR B 1 283 ? 11.109 -14.844 -12.648 1 88.12 283 THR B O 1
ATOM 8531 N N . ILE B 1 284 ? 12.367 -14.453 -10.953 1 92.38 284 ILE B N 1
ATOM 8532 C CA . ILE B 1 284 ? 11.992 -13.047 -10.852 1 92.38 284 ILE B CA 1
ATOM 8533 C C . ILE B 1 284 ? 12.562 -12.273 -12.039 1 92.38 284 ILE B C 1
ATOM 8535 O O . ILE B 1 284 ? 12.148 -11.148 -12.312 1 92.38 284 ILE B O 1
ATOM 8539 N N . LYS B 1 285 ? 13.453 -12.844 -12.773 1 95 285 LYS B N 1
ATOM 8540 C CA . LYS B 1 285 ? 14.094 -12.125 -13.883 1 95 285 LYS B CA 1
ATOM 8541 C C . LYS B 1 285 ? 13.258 -12.227 -15.148 1 95 285 LYS B C 1
ATOM 8543 O O . LYS B 1 285 ? 13.523 -11.523 -16.125 1 95 285 LYS B O 1
ATOM 8548 N N . GLY B 1 286 ? 12.266 -13.094 -15.234 1 94.62 286 GLY B N 1
ATOM 8549 C CA . GLY B 1 286 ? 11.273 -13.125 -16.297 1 94.62 286 GLY B CA 1
ATOM 8550 C C . GLY B 1 286 ? 11.836 -13.586 -17.625 1 94.62 286 GLY B C 1
ATOM 8551 O O . GLY B 1 286 ? 11.422 -13.102 -18.688 1 94.62 286 GLY B O 1
ATOM 8552 N N . ILE B 1 287 ? 12.797 -14.523 -17.578 1 96.25 287 ILE B N 1
ATOM 8553 C CA . ILE B 1 287 ? 13.43 -15 -18.812 1 96.25 287 ILE B CA 1
ATOM 8554 C C . ILE B 1 287 ? 12.391 -15.703 -19.688 1 96.25 287 ILE B C 1
ATOM 8556 O O . ILE B 1 287 ? 12.328 -15.477 -20.891 1 96.25 287 ILE B O 1
ATOM 8560 N N . PRO B 1 288 ? 11.5 -16.531 -19.125 1 94.06 288 PRO B N 1
ATOM 8561 C CA . PRO B 1 288 ? 10.453 -17.125 -19.953 1 94.06 288 PRO B CA 1
ATOM 8562 C C . PRO B 1 288 ? 9.562 -16.078 -20.625 1 94.06 288 PRO B C 1
ATOM 8564 O O . PRO B 1 288 ? 9.18 -16.25 -21.781 1 94.06 288 PRO B O 1
ATOM 8567 N N . HIS B 1 289 ? 9.227 -15.016 -19.906 1 94.12 289 HIS B N 1
ATOM 8568 C CA . HIS B 1 289 ? 8.43 -13.922 -20.469 1 94.12 289 HIS B CA 1
ATOM 8569 C C . HIS B 1 289 ? 9.141 -13.273 -21.656 1 94.12 289 HIS B C 1
ATOM 8571 O O . HIS B 1 289 ? 8.508 -12.906 -22.641 1 94.12 289 HIS B O 1
ATOM 8577 N N . LYS B 1 290 ? 10.422 -13.156 -21.516 1 96.88 290 LYS B N 1
ATOM 8578 C CA . LYS B 1 290 ? 11.258 -12.609 -22.578 1 96.88 290 LYS B CA 1
ATOM 8579 C C . LYS B 1 290 ? 11.148 -13.445 -23.859 1 96.88 290 LYS B C 1
ATOM 8581 O O . LYS B 1 290 ? 10.945 -12.898 -24.953 1 96.88 290 LYS B O 1
ATOM 8586 N N . TYR B 1 291 ? 11.281 -14.75 -23.703 1 96.38 291 TYR B N 1
ATOM 8587 C CA . TYR B 1 291 ? 11.211 -15.656 -24.844 1 96.38 291 TYR B CA 1
ATOM 8588 C C . TYR B 1 291 ? 9.836 -15.602 -25.5 1 96.38 291 TYR B C 1
ATOM 8590 O O . TYR B 1 291 ? 9.734 -15.586 -26.734 1 96.38 291 TYR B O 1
ATOM 8598 N N . GLN B 1 292 ? 8.82 -15.547 -24.672 1 93.5 292 GLN B N 1
ATOM 8599 C CA . GLN B 1 292 ? 7.461 -15.516 -25.203 1 93.5 292 GLN B CA 1
ATOM 8600 C C . GLN B 1 292 ? 7.203 -14.234 -25.984 1 93.5 292 GLN B C 1
ATOM 8602 O O . GLN B 1 292 ? 6.555 -14.258 -27.031 1 93.5 292 GLN B O 1
ATOM 8607 N N . ALA B 1 293 ? 7.668 -13.172 -25.469 1 95.62 293 ALA B N 1
ATOM 8608 C CA . ALA B 1 293 ? 7.508 -11.898 -26.172 1 95.62 293 ALA B CA 1
ATOM 8609 C C . ALA B 1 293 ? 8.258 -11.898 -27.5 1 95.62 293 ALA B C 1
ATOM 8611 O O . ALA B 1 293 ? 7.758 -11.391 -28.5 1 95.62 293 ALA B O 1
ATOM 8612 N N . PHE B 1 294 ? 9.469 -12.445 -27.531 1 97.94 294 PHE B N 1
ATOM 8613 C CA . PHE B 1 294 ? 10.258 -12.523 -28.766 1 97.94 294 PHE B CA 1
ATOM 8614 C C . PHE B 1 294 ? 9.586 -13.438 -29.781 1 97.94 294 PHE B C 1
ATOM 8616 O O . PHE B 1 294 ? 9.555 -13.133 -30.969 1 97.94 294 PHE B O 1
ATOM 8623 N N . GLU B 1 295 ? 9.078 -14.531 -29.25 1 95.44 295 GLU B N 1
ATOM 8624 C CA . GLU B 1 295 ? 8.328 -15.438 -30.125 1 95.44 295 GLU B CA 1
ATOM 8625 C C . GLU B 1 295 ? 7.164 -14.711 -30.797 1 95.44 295 GLU B C 1
ATOM 8627 O O . GLU B 1 295 ? 6.957 -14.844 -32 1 95.44 295 GLU B O 1
ATOM 8632 N N . LYS B 1 296 ? 6.422 -14.016 -29.969 1 94.25 296 LYS B N 1
ATOM 8633 C CA . LYS B 1 296 ? 5.297 -13.25 -30.5 1 94.25 296 LYS B CA 1
ATOM 8634 C C . LYS B 1 296 ? 5.77 -12.234 -31.531 1 94.25 296 LYS B C 1
ATOM 8636 O O . LYS B 1 296 ? 5.105 -12.023 -32.562 1 94.25 296 LYS B O 1
ATOM 8641 N N . PHE B 1 297 ? 6.855 -11.57 -31.375 1 97 297 PHE B N 1
ATOM 8642 C CA . PHE B 1 297 ? 7.43 -10.602 -32.312 1 97 297 PHE B CA 1
ATOM 8643 C C . PHE B 1 297 ? 7.734 -11.258 -33.656 1 97 297 PHE B C 1
ATOM 8645 O O . PHE B 1 297 ? 7.387 -10.711 -34.688 1 97 297 PHE B O 1
ATOM 8652 N N . LEU B 1 298 ? 8.328 -12.445 -33.562 1 97.19 298 LEU B N 1
ATOM 8653 C CA . LEU B 1 298 ? 8.672 -13.156 -34.781 1 97.19 298 LEU B CA 1
ATOM 8654 C C . LEU B 1 298 ? 7.414 -13.602 -35.531 1 97.19 298 LEU B C 1
ATOM 8656 O O . LEU B 1 298 ? 7.391 -13.633 -36.75 1 97.19 298 LEU B O 1
ATOM 8660 N N . GLU B 1 299 ? 6.426 -13.883 -34.75 1 94.62 299 GLU B N 1
ATOM 8661 C CA . GLU B 1 299 ? 5.152 -14.289 -35.344 1 94.62 299 GLU B CA 1
ATOM 8662 C C . GLU B 1 299 ? 4.5 -13.141 -36.094 1 94.62 299 GLU B C 1
ATOM 8664 O O . GLU B 1 299 ? 3.947 -13.344 -37.188 1 94.62 299 GLU B O 1
ATOM 8669 N N . GLU B 1 300 ? 4.637 -12.008 -35.531 1 95.31 300 GLU B N 1
ATOM 8670 C CA . GLU B 1 300 ? 3.889 -10.883 -36.094 1 95.31 300 GLU B CA 1
ATOM 8671 C C . GLU B 1 300 ? 4.73 -10.086 -37.062 1 95.31 300 GLU B C 1
ATOM 8673 O O . GLU B 1 300 ? 4.199 -9.273 -37.844 1 95.31 300 GLU B O 1
ATOM 8678 N N . ASN B 1 301 ? 6.008 -10.359 -37.094 1 97 301 ASN B N 1
ATOM 8679 C CA . ASN B 1 301 ? 6.906 -9.625 -38 1 97 301 ASN B CA 1
ATOM 8680 C C . ASN B 1 301 ? 7.781 -10.562 -38.812 1 97 301 ASN B C 1
ATOM 8682 O O . ASN B 1 301 ? 8.984 -10.664 -38.562 1 97 301 ASN B O 1
ATOM 8686 N N . GLU B 1 302 ? 7.285 -11.047 -39.875 1 95.62 302 GLU B N 1
ATOM 8687 C CA . GLU B 1 302 ? 7.961 -12.039 -40.688 1 95.62 302 GLU B CA 1
ATOM 8688 C C . GLU B 1 302 ? 9.227 -11.469 -41.312 1 95.62 302 GLU B C 1
ATOM 8690 O O . GLU B 1 302 ? 10.203 -12.188 -41.531 1 95.62 302 GLU B O 1
ATOM 8695 N N . ASP B 1 303 ? 9.172 -10.219 -41.469 1 95.69 303 ASP B N 1
ATOM 8696 C CA . ASP B 1 303 ? 10.281 -9.547 -42.156 1 95.69 303 ASP B CA 1
ATOM 8697 C C . ASP B 1 303 ? 11.539 -9.562 -41.281 1 95.69 303 ASP B C 1
ATOM 8699 O O . ASP B 1 303 ? 12.648 -9.406 -41.781 1 95.69 303 ASP B O 1
ATOM 8703 N N . TRP B 1 304 ? 11.43 -9.836 -40.062 1 96.44 304 TRP B N 1
ATOM 8704 C CA . TRP B 1 304 ? 12.562 -9.781 -39.156 1 96.44 304 TRP B CA 1
ATOM 8705 C C . TRP B 1 304 ? 13.156 -11.172 -38.938 1 96.44 304 TRP B C 1
ATOM 8707 O O . TRP B 1 304 ? 14.234 -11.312 -38.344 1 96.44 304 TRP B O 1
ATOM 8717 N N . ARG B 1 305 ? 12.461 -12.195 -39.438 1 95.06 305 ARG B N 1
ATOM 8718 C CA . ARG B 1 305 ? 12.977 -13.555 -39.281 1 95.06 305 ARG B CA 1
ATOM 8719 C C . ARG B 1 305 ? 14.32 -13.703 -40 1 95.06 305 ARG B C 1
ATOM 8721 O O . ARG B 1 305 ? 14.461 -13.312 -41.156 1 95.06 305 ARG B O 1
ATOM 8728 N N . GLY B 1 306 ? 15.305 -14.148 -39.219 1 94.44 306 GLY B N 1
ATOM 8729 C CA . GLY B 1 306 ? 16.641 -14.32 -39.75 1 94.44 306 GLY B CA 1
ATOM 8730 C C . GLY B 1 306 ? 17.484 -13.062 -39.719 1 94.44 306 GLY B C 1
ATOM 8731 O O . GLY B 1 306 ? 18.672 -13.078 -40.031 1 94.44 306 GLY B O 1
ATOM 8732 N N . LYS B 1 307 ? 16.844 -11.969 -39.25 1 96.12 307 LYS B N 1
ATOM 8733 C CA . LYS B 1 307 ? 17.562 -10.688 -39.25 1 96.12 307 LYS B CA 1
ATOM 8734 C C . LYS B 1 307 ? 17.844 -10.219 -37.812 1 96.12 307 LYS B C 1
ATOM 8736 O O . LYS B 1 307 ? 18.516 -9.211 -37.625 1 96.12 307 LYS B O 1
ATOM 8741 N N . VAL B 1 308 ? 17.328 -10.945 -36.938 1 97.62 308 VAL B N 1
ATOM 8742 C CA . VAL B 1 308 ? 17.484 -10.555 -35.531 1 97.62 308 VAL B CA 1
ATOM 8743 C C . VAL B 1 308 ? 17.844 -11.781 -34.688 1 97.62 308 VAL B C 1
ATOM 8745 O O . VAL B 1 308 ? 17.375 -12.891 -34.969 1 97.62 308 VAL B O 1
ATOM 8748 N N . LEU B 1 309 ? 18.688 -11.641 -33.719 1 98 309 LEU B N 1
ATOM 8749 C CA . LEU B 1 309 ? 19.156 -12.68 -32.812 1 98 309 LEU B CA 1
ATOM 8750 C C . LEU B 1 309 ? 18.969 -12.258 -31.359 1 98 309 LEU B C 1
ATOM 8752 O O . LEU B 1 309 ? 19.344 -11.148 -30.969 1 98 309 LEU B O 1
ATOM 8756 N N . LEU B 1 310 ? 18.266 -13.109 -30.547 1 98.75 310 LEU B N 1
ATOM 8757 C CA . LEU B 1 310 ? 18.219 -12.914 -29.094 1 98.75 310 LEU B CA 1
ATOM 8758 C C . LEU B 1 310 ? 19.297 -13.75 -28.406 1 98.75 310 LEU B C 1
ATOM 8760 O O . LEU B 1 310 ? 19.234 -14.984 -28.422 1 98.75 310 LEU B O 1
ATOM 8764 N N . LEU B 1 311 ? 20.281 -13.117 -27.875 1 98.5 311 LEU B N 1
ATOM 8765 C CA . LEU B 1 311 ? 21.297 -13.766 -27.062 1 98.5 311 LEU B CA 1
ATOM 8766 C C . LEU B 1 311 ? 20.984 -13.594 -25.578 1 98.5 311 LEU B C 1
ATOM 8768 O O . LEU B 1 311 ? 21 -12.469 -25.062 1 98.5 311 LEU B O 1
ATOM 8772 N N . GLN B 1 312 ? 20.688 -14.703 -24.891 1 98.56 312 GLN B N 1
ATOM 8773 C CA . GLN B 1 312 ? 20.359 -14.68 -23.469 1 98.56 312 GLN B CA 1
ATOM 8774 C C . GLN B 1 312 ? 21.469 -15.312 -22.641 1 98.56 312 GLN B C 1
ATOM 8776 O O . GLN B 1 312 ? 21.734 -16.516 -22.766 1 98.56 312 GLN B O 1
ATOM 8781 N N . ILE B 1 313 ? 22.125 -14.484 -21.891 1 97.31 313 ILE B N 1
ATOM 8782 C CA . ILE B 1 313 ? 23.078 -14.984 -20.891 1 97.31 313 ILE B CA 1
ATOM 8783 C C . ILE B 1 313 ? 22.359 -15.211 -19.562 1 97.31 313 ILE B C 1
ATOM 8785 O O . ILE B 1 313 ? 21.922 -14.25 -18.922 1 97.31 313 ILE B O 1
ATOM 8789 N N . ALA B 1 314 ? 22.219 -16.438 -19.141 1 94.94 314 ALA B N 1
ATOM 8790 C CA . ALA B 1 314 ? 21.547 -16.828 -17.906 1 94.94 314 ALA B CA 1
ATOM 8791 C C . ALA B 1 314 ? 22.531 -17.406 -16.891 1 94.94 314 ALA B C 1
ATOM 8793 O O . ALA B 1 314 ? 22.781 -18.609 -16.891 1 94.94 314 ALA B O 1
ATOM 8794 N N . VAL B 1 315 ? 22.969 -16.578 -15.992 1 90.12 315 VAL B N 1
ATOM 8795 C CA . VAL B 1 315 ? 23.969 -17 -15.023 1 90.12 315 VAL B CA 1
ATOM 8796 C C . VAL B 1 315 ? 23.312 -17.859 -13.938 1 90.12 315 VAL B C 1
ATOM 8798 O O . VAL B 1 315 ? 22.375 -17.406 -13.281 1 90.12 315 VAL B O 1
ATOM 8801 N N . PRO B 1 316 ? 23.797 -19.031 -13.781 1 84.75 316 PRO B N 1
ATOM 8802 C CA . PRO B 1 316 ? 23.188 -19.906 -12.766 1 84.75 316 PRO B CA 1
ATOM 8803 C C . PRO B 1 316 ? 23.344 -19.344 -11.352 1 84.75 316 PRO B C 1
ATOM 8805 O O . PRO B 1 316 ? 24.359 -18.719 -11.039 1 84.75 316 PRO B O 1
ATOM 8808 N N . THR B 1 317 ? 22.234 -19.531 -10.594 1 75.06 317 THR B N 1
ATOM 8809 C CA . THR B 1 317 ? 22.266 -19.109 -9.195 1 75.06 317 THR B CA 1
ATOM 8810 C C . THR B 1 317 ? 21.719 -20.203 -8.289 1 75.06 317 THR B C 1
ATOM 8812 O O . THR B 1 317 ? 20.953 -21.062 -8.734 1 75.06 317 THR B O 1
ATOM 8815 N N . ARG B 1 318 ? 22.016 -20.375 -7.129 1 66 318 ARG B N 1
ATOM 8816 C CA . ARG B 1 318 ? 21.453 -21.141 -6.023 1 66 318 ARG B CA 1
ATOM 8817 C C . ARG B 1 318 ? 21.172 -22.578 -6.441 1 66 318 ARG B C 1
ATOM 8819 O O . ARG B 1 318 ? 20.062 -23.078 -6.246 1 66 318 ARG B O 1
ATOM 8826 N N . ASN B 1 319 ? 21.969 -23.312 -7.117 1 59.19 319 ASN B N 1
ATOM 8827 C CA . ASN B 1 319 ? 21.844 -24.625 -7.766 1 59.19 319 ASN B CA 1
ATOM 8828 C C . ASN B 1 319 ? 21.219 -25.656 -6.836 1 59.19 319 ASN B C 1
ATOM 8830 O O . ASN B 1 319 ? 20.656 -26.641 -7.297 1 59.19 319 ASN B O 1
ATOM 8834 N N . GLY B 1 320 ? 21.047 -25.344 -5.602 1 59.44 320 GLY B N 1
ATOM 8835 C CA . GLY B 1 320 ? 20.516 -26.359 -4.699 1 59.44 320 GLY B CA 1
ATOM 8836 C C . GLY B 1 320 ? 19.031 -26.203 -4.441 1 59.44 320 GLY B C 1
ATOM 8837 O O . GLY B 1 320 ? 18.438 -27.031 -3.76 1 59.44 320 GLY B O 1
ATOM 8838 N N . ILE B 1 321 ? 18.375 -25.391 -5.145 1 65.12 321 ILE B N 1
ATOM 8839 C CA . ILE B 1 321 ? 16.969 -25.141 -4.855 1 65.12 321 ILE B CA 1
ATOM 8840 C C . ILE B 1 321 ? 16.109 -25.641 -6.02 1 65.12 321 ILE B C 1
ATOM 8842 O O . ILE B 1 321 ? 16.375 -25.312 -7.18 1 65.12 321 ILE B O 1
ATOM 8846 N N . GLY B 1 322 ? 15.148 -26.531 -5.844 1 68.44 322 GLY B N 1
ATOM 8847 C CA . GLY B 1 322 ? 14.258 -27.141 -6.812 1 68.44 322 GLY B CA 1
ATOM 8848 C C . GLY B 1 322 ? 13.602 -26.156 -7.746 1 68.44 322 GLY B C 1
ATOM 8849 O O . GLY B 1 322 ? 13.516 -26.391 -8.953 1 68.44 322 GLY B O 1
ATOM 8850 N N . GLU B 1 323 ? 13.258 -25.062 -7.277 1 74.62 323 GLU B N 1
ATOM 8851 C CA . GLU B 1 323 ? 12.586 -24.047 -8.078 1 74.62 323 GLU B CA 1
ATOM 8852 C C . GLU B 1 323 ? 13.484 -23.547 -9.211 1 74.62 323 GLU B C 1
ATOM 8854 O O . GLU B 1 323 ? 13 -23.234 -10.297 1 74.62 323 GLU B O 1
ATOM 8859 N N . TYR B 1 324 ? 14.727 -23.609 -9.047 1 77 324 TYR B N 1
ATOM 8860 C CA . TYR B 1 324 ? 15.672 -23.125 -10.039 1 77 324 TYR B CA 1
ATOM 8861 C C . TYR B 1 324 ? 15.828 -24.125 -11.18 1 77 324 TYR B C 1
ATOM 8863 O O . TYR B 1 324 ? 15.977 -23.734 -12.344 1 77 324 TYR B O 1
ATOM 8871 N N . GLN B 1 325 ? 15.75 -25.344 -10.828 1 81.81 325 GLN B N 1
ATOM 8872 C CA . GLN B 1 325 ? 15.797 -26.375 -11.867 1 81.81 325 GLN B CA 1
ATOM 8873 C C . GLN B 1 325 ? 14.57 -26.297 -12.773 1 81.81 325 GLN B C 1
ATOM 8875 O O . GLN B 1 325 ? 14.68 -26.469 -13.992 1 81.81 325 GLN B O 1
ATOM 8880 N N . LYS B 1 326 ? 13.516 -26.047 -12.156 1 84.88 326 LYS B N 1
ATOM 8881 C CA . LYS B 1 326 ? 12.281 -25.938 -12.922 1 84.88 326 LYS B CA 1
ATOM 8882 C C . LYS B 1 326 ? 12.359 -24.797 -13.938 1 84.88 326 LYS B C 1
ATOM 8884 O O . LYS B 1 326 ? 11.93 -24.953 -15.086 1 84.88 326 LYS B O 1
ATOM 8889 N N . ILE B 1 327 ? 12.914 -23.734 -13.547 1 88.94 327 ILE B N 1
ATOM 8890 C CA . ILE B 1 327 ? 12.992 -22.578 -14.453 1 88.94 327 ILE B CA 1
ATOM 8891 C C . ILE B 1 327 ? 14.016 -22.859 -15.547 1 88.94 327 ILE B C 1
ATOM 8893 O O . ILE B 1 327 ? 13.836 -22.438 -16.688 1 88.94 327 ILE B O 1
ATOM 8897 N N . LYS B 1 328 ? 15.055 -23.5 -15.203 1 90.69 328 LYS B N 1
ATOM 8898 C CA . LYS B 1 328 ? 16.047 -23.891 -16.203 1 90.69 328 LYS B CA 1
ATOM 8899 C C . LYS B 1 328 ? 15.422 -24.75 -17.297 1 90.69 328 LYS B C 1
ATOM 8901 O O . LYS B 1 328 ? 15.609 -24.484 -18.484 1 90.69 328 LYS B O 1
ATOM 8906 N N . ASP B 1 329 ? 14.656 -25.688 -16.875 1 91.56 329 ASP B N 1
ATOM 8907 C CA . ASP B 1 329 ? 13.992 -26.594 -17.812 1 91.56 329 ASP B CA 1
ATOM 8908 C C . ASP B 1 329 ? 12.977 -25.828 -18.672 1 91.56 329 ASP B C 1
ATOM 8910 O O . ASP B 1 329 ? 12.859 -26.078 -19.875 1 91.56 329 ASP B O 1
ATOM 8914 N N . GLN B 1 330 ? 12.32 -25 -18 1 90.94 330 GLN B N 1
ATOM 8915 C CA . GLN B 1 330 ? 11.344 -24.203 -18.734 1 90.94 330 GLN B CA 1
ATOM 8916 C C . GLN B 1 330 ? 12.008 -23.344 -19.812 1 90.94 330 GLN B C 1
ATOM 8918 O O . GLN B 1 330 ? 11.516 -23.266 -20.938 1 90.94 330 GLN B O 1
ATOM 8923 N N . CYS B 1 331 ? 13.078 -22.734 -19.516 1 94.31 331 CYS B N 1
ATOM 8924 C CA . CYS B 1 331 ? 13.812 -21.906 -20.469 1 94.31 331 CYS B CA 1
ATOM 8925 C C . CYS B 1 331 ? 14.305 -22.734 -21.656 1 94.31 331 CYS B C 1
ATOM 8927 O O . CYS B 1 331 ? 14.133 -22.344 -22.812 1 94.31 331 CYS B O 1
ATOM 8929 N N . HIS B 1 332 ? 14.852 -23.891 -21.375 1 95.38 332 HIS B N 1
ATOM 8930 C CA . HIS B 1 332 ? 15.359 -24.75 -22.438 1 95.38 332 HIS B CA 1
ATOM 8931 C C . HIS B 1 332 ? 14.234 -25.234 -23.344 1 95.38 332 HIS B C 1
ATOM 8933 O O . HIS B 1 332 ? 14.398 -25.328 -24.562 1 95.38 332 HIS B O 1
ATOM 8939 N N . GLY B 1 333 ? 13.156 -25.562 -22.688 1 93.88 333 GLY B N 1
ATOM 8940 C CA . GLY B 1 333 ? 12 -25.969 -23.469 1 93.88 333 GLY B CA 1
ATOM 8941 C C . GLY B 1 333 ? 11.508 -24.891 -24.422 1 93.88 333 GLY B C 1
ATOM 8942 O O . GLY B 1 333 ? 11.211 -25.188 -25.578 1 93.88 333 GLY B O 1
ATOM 8943 N N . LEU B 1 334 ? 11.461 -23.672 -23.984 1 93.75 334 LEU B N 1
ATOM 8944 C CA . LEU B 1 334 ? 11.016 -22.562 -24.797 1 93.75 334 LEU B CA 1
ATOM 8945 C C . LEU B 1 334 ? 11.992 -22.281 -25.938 1 93.75 334 LEU B C 1
ATOM 8947 O O . LEU B 1 334 ? 11.586 -22.062 -27.078 1 93.75 334 LEU B O 1
ATOM 8951 N N . VAL B 1 335 ? 13.25 -22.297 -25.609 1 97.12 335 VAL B N 1
ATOM 8952 C CA . VAL B 1 335 ? 14.289 -22.047 -26.609 1 97.12 335 VAL B CA 1
ATOM 8953 C C . VAL B 1 335 ? 14.211 -23.109 -27.703 1 97.12 335 VAL B C 1
ATOM 8955 O O . VAL B 1 335 ? 14.266 -22.781 -28.891 1 97.12 335 VAL B O 1
ATOM 8958 N N . GLY B 1 336 ? 14.141 -24.359 -27.266 1 95.5 336 GLY B N 1
ATOM 8959 C CA . GLY B 1 336 ? 14.023 -25.438 -28.234 1 95.5 336 GLY B CA 1
ATOM 8960 C C . GLY B 1 336 ? 12.828 -25.281 -29.156 1 95.5 336 GLY B C 1
ATOM 8961 O O . GLY B 1 336 ? 12.945 -25.469 -30.375 1 95.5 336 GLY B O 1
ATOM 8962 N N . ARG B 1 337 ? 11.742 -24.953 -28.594 1 93.5 337 ARG B N 1
ATOM 8963 C CA . ARG B 1 337 ? 10.508 -24.812 -29.359 1 93.5 337 ARG B CA 1
ATOM 8964 C C . ARG B 1 337 ? 10.602 -23.641 -30.328 1 93.5 337 ARG B C 1
ATOM 8966 O O . ARG B 1 337 ? 10.258 -23.781 -31.516 1 93.5 337 ARG B O 1
ATOM 8973 N N . ILE B 1 338 ? 11.062 -22.5 -29.922 1 95.94 338 ILE B N 1
ATOM 8974 C CA . ILE B 1 338 ? 11.109 -21.297 -30.75 1 95.94 338 ILE B CA 1
ATOM 8975 C C . ILE B 1 338 ? 12.148 -21.484 -31.859 1 95.94 338 ILE B C 1
ATOM 8977 O O . ILE B 1 338 ? 11.898 -21.125 -33.031 1 95.94 338 ILE B O 1
ATOM 8981 N N . ASN B 1 339 ? 13.312 -22 -31.531 1 97.31 339 ASN B N 1
ATOM 8982 C CA . ASN B 1 339 ? 14.336 -22.266 -32.531 1 97.31 339 ASN B CA 1
ATOM 8983 C C . ASN B 1 339 ? 13.852 -23.281 -33.562 1 97.31 339 ASN B C 1
ATOM 8985 O O . ASN B 1 339 ? 14.219 -23.188 -34.75 1 97.31 339 ASN B O 1
ATOM 8989 N N . GLY B 1 340 ? 13.086 -24.297 -33.094 1 95.19 340 GLY B N 1
ATOM 8990 C CA . GLY B 1 340 ? 12.508 -25.25 -34.031 1 95.19 340 GLY B CA 1
ATOM 8991 C C . GLY B 1 340 ? 11.523 -24.609 -35 1 95.19 340 GLY B C 1
ATOM 8992 O O . GLY B 1 340 ? 11.469 -25 -36.156 1 95.19 340 GLY B O 1
ATOM 8993 N N . ARG B 1 341 ? 10.82 -23.688 -34.562 1 94.56 341 ARG B N 1
ATOM 8994 C CA . ARG B 1 341 ? 9.758 -23.062 -35.344 1 94.56 341 ARG B CA 1
ATOM 8995 C C . ARG B 1 341 ? 10.32 -22.031 -36.344 1 94.56 341 ARG B C 1
ATOM 8997 O O . ARG B 1 341 ? 9.836 -21.906 -37.469 1 94.56 341 ARG B O 1
ATOM 9004 N N . PHE B 1 342 ? 11.328 -21.25 -35.844 1 96.25 342 PHE B N 1
ATOM 9005 C CA . PHE B 1 342 ? 11.719 -20.078 -36.656 1 96.25 342 PHE B CA 1
ATOM 9006 C C . PHE B 1 342 ? 13.148 -20.219 -37.125 1 96.25 342 PHE B C 1
ATOM 9008 O O . PHE B 1 342 ? 13.617 -19.391 -37.938 1 96.25 342 PHE B O 1
ATOM 9015 N N . GLY B 1 343 ? 13.836 -21.25 -36.656 1 94 343 GLY B N 1
ATOM 9016 C CA . GLY B 1 343 ? 15.211 -21.469 -37.094 1 94 343 GLY B CA 1
ATOM 9017 C C . GLY B 1 343 ? 15.328 -22.141 -38.438 1 94 343 GLY B C 1
ATOM 9018 O O . GLY B 1 343 ? 14.32 -22.531 -39.031 1 94 343 GLY B O 1
ATOM 9019 N N . SER B 1 344 ? 16.562 -22.109 -38.906 1 91.56 344 SER B N 1
ATOM 9020 C CA . SER B 1 344 ? 16.938 -22.828 -40.094 1 91.56 344 SER B CA 1
ATOM 9021 C C . SER B 1 344 ? 18.203 -23.656 -39.875 1 91.56 344 SER B C 1
ATOM 9023 O O . SER B 1 344 ? 18.734 -23.703 -38.75 1 91.56 344 SER B O 1
ATOM 9025 N N . ILE B 1 345 ? 18.641 -24.266 -40.938 1 87.88 345 ILE B N 1
ATOM 9026 C CA . ILE B 1 345 ? 19.828 -25.109 -40.844 1 87.88 345 ILE B CA 1
ATOM 9027 C C . ILE B 1 345 ? 21.031 -24.25 -40.5 1 87.88 345 ILE B C 1
ATOM 9029 O O . ILE B 1 345 ? 21.922 -24.688 -39.75 1 87.88 345 ILE B O 1
ATOM 9033 N N . SER B 1 346 ? 20.969 -23.078 -40.906 1 85.81 346 SER B N 1
ATOM 9034 C CA . SER B 1 346 ? 22.172 -22.25 -40.781 1 85.81 346 SER B CA 1
ATOM 9035 C C . SER B 1 346 ? 22 -21.219 -39.656 1 85.81 346 SER B C 1
ATOM 9037 O O . SER B 1 346 ? 22.969 -20.531 -39.281 1 85.81 346 SER B O 1
ATOM 9039 N N . SER B 1 347 ? 20.781 -21.109 -39.156 1 88.5 347 SER B N 1
ATOM 9040 C CA . SER B 1 347 ? 20.625 -20 -38.219 1 88.5 347 SER B CA 1
ATOM 9041 C C . SER B 1 347 ? 19.5 -20.266 -37.219 1 88.5 347 SER B C 1
ATOM 9043 O O . SER B 1 347 ? 18.484 -20.875 -37.562 1 88.5 347 SER B O 1
ATOM 9045 N N . VAL B 1 348 ? 19.75 -19.859 -35.969 1 94.38 348 VAL B N 1
ATOM 9046 C CA . VAL B 1 348 ? 18.719 -19.922 -34.938 1 94.38 348 VAL B CA 1
ATOM 9047 C C . VAL B 1 348 ? 18.406 -18.531 -34.406 1 94.38 348 VAL B C 1
ATOM 9049 O O . VAL B 1 348 ? 19.297 -17.672 -34.344 1 94.38 348 VAL B O 1
ATOM 9052 N N . PRO B 1 349 ? 17.219 -18.312 -34 1 97.31 349 PRO B N 1
ATOM 9053 C CA . PRO B 1 349 ? 16.844 -16.969 -33.531 1 97.31 349 PRO B CA 1
ATOM 9054 C C . PRO B 1 349 ? 17.281 -16.719 -32.062 1 97.31 349 PRO B C 1
ATOM 9056 O O . PRO B 1 349 ? 17.391 -15.57 -31.656 1 97.31 349 PRO B O 1
ATOM 9059 N N . ILE B 1 350 ? 17.422 -17.828 -31.266 1 98.5 350 ILE B N 1
ATOM 9060 C CA . ILE B 1 350 ? 17.766 -17.625 -29.859 1 98.5 350 ILE B CA 1
ATOM 9061 C C . ILE B 1 350 ? 19.016 -18.422 -29.516 1 98.5 350 ILE B C 1
ATOM 9063 O O . ILE B 1 350 ? 19.125 -19.609 -29.844 1 98.5 350 ILE B O 1
ATOM 9067 N N . ILE B 1 351 ? 19.969 -17.812 -28.953 1 97.62 351 ILE B N 1
ATOM 9068 C CA . ILE B 1 351 ? 21.094 -18.469 -28.297 1 97.62 351 ILE B CA 1
ATOM 9069 C C . ILE B 1 351 ? 21 -18.281 -26.781 1 97.62 351 ILE B C 1
ATOM 9071 O O . ILE B 1 351 ? 20.938 -17.156 -26.297 1 97.62 351 ILE B O 1
ATOM 9075 N N . HIS B 1 352 ? 20.844 -19.344 -26.078 1 97.62 352 HIS B N 1
ATOM 9076 C CA . HIS B 1 352 ? 20.766 -19.344 -24.625 1 97.62 352 HIS B CA 1
ATOM 9077 C C . HIS B 1 352 ? 22.031 -19.922 -24 1 97.62 352 HIS B C 1
ATOM 9079 O O . HIS B 1 352 ? 22.375 -21.078 -24.25 1 97.62 352 HIS B O 1
ATOM 9085 N N . LEU B 1 353 ? 22.703 -19.141 -23.156 1 96.06 353 LEU B N 1
ATOM 9086 C CA . LEU B 1 353 ? 23.938 -19.594 -22.516 1 96.06 353 LEU B CA 1
ATOM 9087 C C . LEU B 1 353 ? 23.75 -19.719 -21 1 96.06 353 LEU B C 1
ATOM 9089 O O . LEU B 1 353 ? 23.438 -18.719 -20.344 1 96.06 353 LEU B O 1
ATOM 9093 N N . ASP B 1 354 ? 24 -20.906 -20.422 1 91.06 354 ASP B N 1
ATOM 9094 C CA . ASP B 1 354 ? 23.891 -21.156 -18.984 1 91.06 354 ASP B CA 1
ATOM 9095 C C . ASP B 1 354 ? 25.219 -20.891 -18.281 1 91.06 354 ASP B C 1
ATOM 9097 O O . ASP B 1 354 ? 25.734 -21.766 -17.578 1 91.06 354 ASP B O 1
ATOM 9101 N N . CYS B 1 355 ? 25.844 -19.766 -18.5 1 88.88 355 CYS B N 1
ATOM 9102 C CA . CYS B 1 355 ? 27.141 -19.5 -17.875 1 88.88 355 CYS B CA 1
ATOM 9103 C C . CYS B 1 355 ? 27.375 -18 -17.766 1 88.88 355 CYS B C 1
ATOM 9105 O O . CYS B 1 355 ? 26.641 -17.203 -18.344 1 88.88 355 CYS B O 1
ATOM 9107 N N . SER B 1 356 ? 28.406 -17.719 -17.016 1 87.62 356 SER B N 1
ATOM 9108 C CA . SER B 1 356 ? 28.859 -16.344 -16.953 1 87.62 356 SER B CA 1
ATOM 9109 C C . SER B 1 356 ? 29.844 -16.016 -18.062 1 87.62 356 SER B C 1
ATOM 9111 O O . SER B 1 356 ? 30.453 -16.922 -18.625 1 87.62 356 SER B O 1
ATOM 9113 N N . ILE B 1 357 ? 29.859 -14.773 -18.391 1 91.38 357 ILE B N 1
ATOM 9114 C CA . ILE B 1 357 ? 30.766 -14.312 -19.438 1 91.38 357 ILE B CA 1
ATOM 9115 C C . ILE B 1 357 ? 31.859 -13.43 -18.828 1 91.38 357 ILE B C 1
ATOM 9117 O O . ILE B 1 357 ? 31.594 -12.695 -17.875 1 91.38 357 ILE B O 1
ATOM 9121 N N . HIS B 1 358 ? 33 -13.555 -19.422 1 90.69 358 HIS B N 1
ATOM 9122 C CA . HIS B 1 358 ? 34.094 -12.727 -18.953 1 90.69 358 HIS B CA 1
ATOM 9123 C C . HIS B 1 358 ? 33.812 -11.25 -19.156 1 90.69 358 HIS B C 1
ATOM 9125 O O . HIS B 1 358 ? 33.188 -10.859 -20.156 1 90.69 358 HIS B O 1
ATOM 9131 N N . PHE B 1 359 ? 34.406 -10.5 -18.312 1 91.69 359 PHE B N 1
ATOM 9132 C CA . PHE B 1 359 ? 34.094 -9.078 -18.219 1 91.69 359 PHE B CA 1
ATOM 9133 C C . PHE B 1 359 ? 34.375 -8.375 -19.547 1 91.69 359 PHE B C 1
ATOM 9135 O O . PHE B 1 359 ? 33.531 -7.605 -20.016 1 91.69 359 PHE B O 1
ATOM 9142 N N . HIS B 1 360 ? 35.469 -8.602 -20.234 1 95.44 360 HIS B N 1
ATOM 9143 C CA . HIS B 1 360 ? 35.812 -7.934 -21.484 1 95.44 360 HIS B CA 1
ATOM 9144 C C . HIS B 1 360 ? 34.844 -8.344 -22.594 1 95.44 360 HIS B C 1
ATOM 9146 O O . HIS B 1 360 ? 34.469 -7.512 -23.422 1 95.44 360 HIS B O 1
ATOM 9152 N N . GLN B 1 361 ? 34.531 -9.602 -22.609 1 96.56 361 GLN B N 1
ATOM 9153 C CA . GLN B 1 361 ? 33.562 -10.086 -23.594 1 96.56 361 GLN B CA 1
ATOM 9154 C C . GLN B 1 361 ? 32.188 -9.477 -23.359 1 96.56 361 GLN B C 1
ATOM 9156 O O . GLN B 1 361 ? 31.484 -9.141 -24.312 1 96.56 361 GLN B O 1
ATOM 9161 N N . LEU B 1 362 ? 31.875 -9.375 -22.109 1 96.19 362 LEU B N 1
ATOM 9162 C CA . LEU B 1 362 ? 30.578 -8.797 -21.75 1 96.19 362 LEU B CA 1
ATOM 9163 C C . LEU B 1 362 ? 30.5 -7.34 -22.203 1 96.19 362 LEU B C 1
ATOM 9165 O O . LEU B 1 362 ? 29.484 -6.906 -22.75 1 96.19 362 LEU B O 1
ATOM 9169 N N . CYS B 1 363 ? 31.5 -6.566 -21.969 1 96.62 363 CYS B N 1
ATOM 9170 C CA . CYS B 1 363 ? 31.547 -5.172 -22.406 1 96.62 363 CYS B CA 1
ATOM 9171 C C . CYS B 1 363 ? 31.438 -5.055 -23.922 1 96.62 363 CYS B C 1
ATOM 9173 O O . CYS B 1 363 ? 30.766 -4.16 -24.422 1 96.62 363 CYS B O 1
ATOM 9175 N N . ALA B 1 364 ? 32.125 -5.973 -24.625 1 97.88 364 ALA B N 1
ATOM 9176 C CA . ALA B 1 364 ? 32.031 -5.988 -26.078 1 97.88 364 ALA B CA 1
ATOM 9177 C C . ALA B 1 364 ? 30.609 -6.262 -26.547 1 97.88 364 ALA B C 1
ATOM 9179 O O . ALA B 1 364 ? 30.125 -5.629 -27.484 1 97.88 364 ALA B O 1
ATOM 9180 N N . LEU B 1 365 ? 29.984 -7.188 -25.891 1 97.44 365 LEU B N 1
ATOM 9181 C CA . LEU B 1 365 ? 28.609 -7.512 -26.234 1 97.44 365 LEU B CA 1
ATOM 9182 C C . LEU B 1 365 ? 27.703 -6.309 -26 1 97.44 365 LEU B C 1
ATOM 9184 O O . LEU B 1 365 ? 26.875 -5.973 -26.859 1 97.44 365 LEU B O 1
ATOM 9188 N N . TYR B 1 366 ? 27.859 -5.699 -24.859 1 97.75 366 TYR B N 1
ATOM 9189 C CA . TYR B 1 366 ? 27.062 -4.504 -24.578 1 97.75 366 TYR B CA 1
ATOM 9190 C C . TYR B 1 366 ? 27.234 -3.467 -25.688 1 97.75 366 TYR B C 1
ATOM 9192 O O . TYR B 1 366 ? 26.266 -2.865 -26.141 1 97.75 366 TYR B O 1
ATOM 9200 N N . ALA B 1 367 ? 28.406 -3.285 -26.125 1 97.31 367 ALA B N 1
ATOM 9201 C CA . ALA B 1 367 ? 28.781 -2.213 -27.047 1 97.31 367 ALA B CA 1
ATOM 9202 C C . ALA B 1 367 ? 28.125 -2.414 -28.406 1 97.31 367 ALA B C 1
ATOM 9204 O O . ALA B 1 367 ? 27.812 -1.444 -29.094 1 97.31 367 ALA B O 1
ATOM 9205 N N . ILE B 1 368 ? 27.922 -3.662 -28.797 1 97.12 368 ILE B N 1
ATOM 9206 C CA . ILE B 1 368 ? 27.453 -3.898 -30.156 1 97.12 368 ILE B CA 1
ATOM 9207 C C . ILE B 1 368 ? 25.953 -4.215 -30.125 1 97.12 368 ILE B C 1
ATOM 9209 O O . ILE B 1 368 ? 25.344 -4.473 -31.172 1 97.12 368 ILE B O 1
ATOM 9213 N N . THR B 1 369 ? 25.312 -4.266 -28.984 1 98.06 369 THR B N 1
ATOM 9214 C CA . THR B 1 369 ? 23.906 -4.652 -28.812 1 98.06 369 THR B CA 1
ATOM 9215 C C . THR B 1 369 ? 22.984 -3.578 -29.375 1 98.06 369 THR B C 1
ATOM 9217 O O . THR B 1 369 ? 23.141 -2.393 -29.078 1 98.06 369 THR B O 1
ATOM 9220 N N . ASP B 1 370 ? 22 -3.996 -30.125 1 98.06 370 ASP B N 1
ATOM 9221 C CA . ASP B 1 370 ? 21.016 -3.07 -30.656 1 98.06 370 ASP B CA 1
ATOM 9222 C C . ASP B 1 370 ? 19.891 -2.812 -29.656 1 98.06 370 ASP B C 1
ATOM 9224 O O . ASP B 1 370 ? 19.344 -1.709 -29.594 1 98.06 370 ASP B O 1
ATOM 9228 N N . VAL B 1 371 ? 19.484 -3.855 -28.984 1 98.62 371 VAL B N 1
ATOM 9229 C CA . VAL B 1 371 ? 18.406 -3.764 -28 1 98.62 371 VAL B CA 1
ATOM 9230 C C . VAL B 1 371 ? 18.797 -4.559 -26.75 1 98.62 371 VAL B C 1
ATOM 9232 O O . VAL B 1 371 ? 19.062 -5.762 -26.828 1 98.62 371 VAL B O 1
ATOM 9235 N N . LEU B 1 372 ? 18.891 -3.924 -25.625 1 98.81 372 LEU B N 1
ATOM 9236 C CA . LEU B 1 372 ? 18.953 -4.645 -24.359 1 98.81 372 LEU B CA 1
ATOM 9237 C C . LEU B 1 372 ? 17.562 -4.879 -23.797 1 98.81 372 LEU B C 1
ATOM 9239 O O . LEU B 1 372 ? 16.797 -3.932 -23.594 1 98.81 372 LEU B O 1
ATOM 9243 N N . LEU B 1 373 ? 17.234 -6.102 -23.562 1 98.75 373 LEU B N 1
ATOM 9244 C CA . LEU B 1 373 ? 15.883 -6.465 -23.141 1 98.75 373 LEU B CA 1
ATOM 9245 C C . LEU B 1 373 ? 15.875 -6.938 -21.688 1 98.75 373 LEU B C 1
ATOM 9247 O O . LEU B 1 373 ? 16.375 -8.031 -21.391 1 98.75 373 LEU B O 1
ATOM 9251 N N . VAL B 1 374 ? 15.312 -6.094 -20.781 1 98.38 374 VAL B N 1
ATOM 9252 C CA . VAL B 1 374 ? 15.203 -6.395 -19.359 1 98.38 374 VAL B CA 1
ATOM 9253 C C . VAL B 1 374 ? 13.742 -6.656 -19 1 98.38 374 VAL B C 1
ATOM 9255 O O . VAL B 1 374 ? 12.938 -5.723 -18.938 1 98.38 374 VAL B O 1
ATOM 9258 N N . THR B 1 375 ? 13.438 -7.887 -18.688 1 97.62 375 THR B N 1
ATOM 9259 C CA . THR B 1 375 ? 12.055 -8.281 -18.438 1 97.62 375 THR B CA 1
ATOM 9260 C C . THR B 1 375 ? 11.875 -8.758 -17 1 97.62 375 THR B C 1
ATOM 9262 O O . THR B 1 375 ? 11.141 -9.711 -16.75 1 97.62 375 THR B O 1
ATOM 9265 N N . SER B 1 376 ? 12.594 -8.156 -16.094 1 96.88 376 SER B N 1
ATOM 9266 C CA . SER B 1 376 ? 12.484 -8.547 -14.695 1 96.88 376 SER B CA 1
ATOM 9267 C C . SER B 1 376 ? 11.055 -8.375 -14.188 1 96.88 376 SER B C 1
ATOM 9269 O O . SER B 1 376 ? 10.391 -7.383 -14.508 1 96.88 376 SER B O 1
ATOM 9271 N N . LEU B 1 377 ? 10.586 -9.391 -13.438 1 94.88 377 LEU B N 1
ATOM 9272 C CA . LEU B 1 377 ? 9.242 -9.352 -12.883 1 94.88 377 LEU B CA 1
ATOM 9273 C C . LEU B 1 377 ? 9.203 -8.539 -11.594 1 94.88 377 LEU B C 1
ATOM 9275 O O . LEU B 1 377 ? 8.164 -7.988 -11.234 1 94.88 377 LEU B O 1
ATOM 9279 N N . ARG B 1 378 ? 10.172 -8.516 -10.844 1 94.06 378 ARG B N 1
ATOM 9280 C CA . ARG B 1 378 ? 10.406 -7.73 -9.641 1 94.06 378 ARG B CA 1
ATOM 9281 C C . ARG B 1 378 ? 11.891 -7.656 -9.312 1 94.06 378 ARG B C 1
ATOM 9283 O O . ARG B 1 378 ? 12.531 -8.68 -9.062 1 94.06 378 ARG B O 1
ATOM 9290 N N . ASP B 1 379 ? 12.383 -6.438 -9.352 1 92.69 379 ASP B N 1
ATOM 9291 C CA . ASP B 1 379 ? 13.828 -6.324 -9.188 1 92.69 379 ASP B CA 1
ATOM 9292 C C . ASP B 1 379 ? 14.188 -5.102 -8.344 1 92.69 379 ASP B C 1
ATOM 9294 O O . ASP B 1 379 ? 13.383 -4.176 -8.211 1 92.69 379 ASP B O 1
ATOM 9298 N N . GLY B 1 380 ? 15.352 -5.242 -7.699 1 91.06 380 GLY B N 1
ATOM 9299 C CA . GLY B 1 380 ? 15.875 -4.062 -7.027 1 91.06 380 GLY B CA 1
ATOM 9300 C C . GLY B 1 380 ? 16.297 -2.967 -7.988 1 91.06 380 GLY B C 1
ATOM 9301 O O . GLY B 1 380 ? 15.445 -2.367 -8.656 1 91.06 380 GLY B O 1
ATOM 9302 N N . MET B 1 381 ? 17.562 -2.723 -8.18 1 84.94 381 MET B N 1
ATOM 9303 C CA . MET B 1 381 ? 17.969 -1.629 -9.062 1 84.94 381 MET B CA 1
ATOM 9304 C C . MET B 1 381 ? 18.297 -2.148 -10.461 1 84.94 381 MET B C 1
ATOM 9306 O O . MET B 1 381 ? 18.156 -1.428 -11.445 1 84.94 381 MET B O 1
ATOM 9310 N N . ASN B 1 382 ? 18.672 -3.447 -10.688 1 88.75 382 ASN B N 1
ATOM 9311 C CA . ASN B 1 382 ? 19.109 -3.98 -11.969 1 88.75 382 ASN B CA 1
ATOM 9312 C C . ASN B 1 382 ? 20.266 -3.172 -12.547 1 88.75 382 ASN B C 1
ATOM 9314 O O . ASN B 1 382 ? 20.078 -2.391 -13.484 1 88.75 382 ASN B O 1
ATOM 9318 N N . LEU B 1 383 ? 21.422 -3.465 -12.359 1 91.56 383 LEU B N 1
ATOM 9319 C CA . LEU B 1 383 ? 22.594 -2.678 -12.734 1 91.56 383 LEU B CA 1
ATOM 9320 C C . LEU B 1 383 ? 23.016 -2.98 -14.172 1 91.56 383 LEU B C 1
ATOM 9322 O O . LEU B 1 383 ? 23.766 -2.217 -14.773 1 91.56 383 LEU B O 1
ATOM 9326 N N . VAL B 1 384 ? 22.484 -4.047 -14.727 1 95.12 384 VAL B N 1
ATOM 9327 C CA . VAL B 1 384 ? 22.797 -4.441 -16.094 1 95.12 384 VAL B CA 1
ATOM 9328 C C . VAL B 1 384 ? 22.391 -3.322 -17.047 1 95.12 384 VAL B C 1
ATOM 9330 O O . VAL B 1 384 ? 23.078 -3.049 -18.031 1 95.12 384 VAL B O 1
ATOM 9333 N N . SER B 1 385 ? 21.328 -2.66 -16.797 1 96.88 385 SER B N 1
ATOM 9334 C CA . SER B 1 385 ? 20.859 -1.556 -17.625 1 96.88 385 SER B CA 1
ATOM 9335 C C . SER B 1 385 ? 21.875 -0.423 -17.672 1 96.88 385 SER B C 1
ATOM 9337 O O . SER B 1 385 ? 22.141 0.137 -18.734 1 96.88 385 SER B O 1
ATOM 9339 N N . SER B 1 386 ? 22.422 -0.095 -16.531 1 95.5 386 SER B N 1
ATOM 9340 C CA . SER B 1 386 ? 23.422 0.969 -16.453 1 95.5 386 SER B CA 1
ATOM 9341 C C . SER B 1 386 ? 24.719 0.566 -17.141 1 95.5 386 SER B C 1
ATOM 9343 O O . SER B 1 386 ? 25.359 1.396 -17.781 1 95.5 386 SER B O 1
ATOM 9345 N N . GLU B 1 387 ? 25.125 -0.696 -17.016 1 95.62 387 GLU B N 1
ATOM 9346 C CA . GLU B 1 387 ? 26.328 -1.199 -17.688 1 95.62 387 GLU B CA 1
ATOM 9347 C C . GLU B 1 387 ? 26.188 -1.089 -19.203 1 95.62 387 GLU B C 1
ATOM 9349 O O . GLU B 1 387 ? 27.125 -0.646 -19.875 1 95.62 387 GLU B O 1
ATOM 9354 N N . PHE B 1 388 ? 25.094 -1.468 -19.703 1 97.38 388 PHE B N 1
ATOM 9355 C CA . PHE B 1 388 ? 24.812 -1.389 -21.125 1 97.38 388 PHE B CA 1
ATOM 9356 C C . PHE B 1 388 ? 24.938 0.045 -21.625 1 97.38 388 PHE B C 1
ATOM 9358 O O . PHE B 1 388 ? 25.609 0.302 -22.625 1 97.38 388 PHE B O 1
ATOM 9365 N N . VAL B 1 389 ? 24.266 0.99 -20.891 1 97.56 389 VAL B N 1
ATOM 9366 C CA . VAL B 1 389 ? 24.266 2.396 -21.266 1 97.56 389 VAL B CA 1
ATOM 9367 C C . VAL B 1 389 ? 25.703 2.924 -21.297 1 97.56 389 VAL B C 1
ATOM 9369 O O . VAL B 1 389 ? 26.094 3.639 -22.219 1 97.56 389 VAL B O 1
ATOM 9372 N N . ALA B 1 390 ? 26.484 2.516 -20.359 1 96.31 390 ALA B N 1
ATOM 9373 C CA . ALA B 1 390 ? 27.844 3.006 -20.219 1 96.31 390 ALA B CA 1
ATOM 9374 C C . ALA B 1 390 ? 28.734 2.508 -21.359 1 96.31 390 ALA B C 1
ATOM 9376 O O . ALA B 1 390 ? 29.672 3.195 -21.766 1 96.31 390 ALA B O 1
ATOM 9377 N N . CYS B 1 391 ? 28.422 1.372 -21.891 1 97.12 391 CYS B N 1
ATOM 9378 C CA . CYS B 1 391 ? 29.281 0.745 -22.891 1 97.12 391 CYS B CA 1
ATOM 9379 C C . CYS B 1 391 ? 28.906 1.193 -24.297 1 97.12 391 CYS B C 1
ATOM 9381 O O . CYS B 1 391 ? 29.656 0.985 -25.25 1 97.12 391 CYS B O 1
ATOM 9383 N N . GLN B 1 392 ? 27.734 1.799 -24.422 1 94.94 392 GLN B N 1
ATOM 9384 C CA . GLN B 1 392 ? 27.25 2.191 -25.734 1 94.94 392 GLN B CA 1
ATOM 9385 C C . GLN B 1 392 ? 27.984 3.42 -26.266 1 94.94 392 GLN B C 1
ATOM 9387 O O . GLN B 1 392 ? 27.984 4.469 -25.625 1 94.94 392 GLN B O 1
ATOM 9392 N N . LYS B 1 393 ? 28.609 3.352 -27.391 1 87.69 393 LYS B N 1
ATOM 9393 C CA . LYS B 1 393 ? 29.281 4.473 -28.031 1 87.69 393 LYS B CA 1
ATOM 9394 C C . LYS B 1 393 ? 28.859 4.621 -29.484 1 87.69 393 LYS B C 1
ATOM 9396 O O . LYS B 1 393 ? 28.281 5.645 -29.859 1 87.69 393 LYS B O 1
ATOM 9401 N N . GLY B 1 394 ? 29.016 3.613 -30.281 1 82.38 394 GLY B N 1
ATOM 9402 C CA . GLY B 1 394 ? 28.719 3.654 -31.703 1 82.38 394 GLY B CA 1
ATOM 9403 C C . GLY B 1 394 ? 27.266 3.346 -32 1 82.38 394 GLY B C 1
ATOM 9404 O O . GLY B 1 394 ? 26.547 4.18 -32.562 1 82.38 394 GLY B O 1
ATOM 9405 N N . GLU B 1 395 ? 26.703 2.283 -31.609 1 79.62 395 GLU B N 1
ATOM 9406 C CA . GLU B 1 395 ? 25.391 1.746 -31.969 1 79.62 395 GLU B CA 1
ATOM 9407 C C . GLU B 1 395 ? 24.281 2.521 -31.266 1 79.62 395 GLU B C 1
ATOM 9409 O O . GLU B 1 395 ? 23.219 2.76 -31.859 1 79.62 395 GLU B O 1
ATOM 9414 N N . LYS B 1 396 ? 24.562 2.934 -30.031 1 91.12 396 LYS B N 1
ATOM 9415 C CA . LYS B 1 396 ? 23.562 3.576 -29.188 1 91.12 396 LYS B CA 1
ATOM 9416 C C . LYS B 1 396 ? 22.266 2.779 -29.172 1 91.12 396 LYS B C 1
ATOM 9418 O O . LYS B 1 396 ? 21.203 3.314 -29.5 1 91.12 396 LYS B O 1
ATOM 9423 N N . GLY B 1 397 ? 22.406 1.524 -28.828 1 96.5 397 GLY B N 1
ATOM 9424 C CA . GLY B 1 397 ? 21.266 0.621 -28.781 1 96.5 397 GLY B CA 1
ATOM 9425 C C . GLY B 1 397 ? 20.172 1.086 -27.844 1 96.5 397 GLY B C 1
ATOM 9426 O O . GLY B 1 397 ? 20.375 2.004 -27.047 1 96.5 397 GLY B O 1
ATOM 9427 N N . VAL B 1 398 ? 19 0.49 -27.984 1 98.38 398 VAL B N 1
ATOM 9428 C CA . VAL B 1 398 ? 17.812 0.9 -27.234 1 98.38 398 VAL B CA 1
ATOM 9429 C C . VAL B 1 398 ? 17.641 0.015 -26 1 98.38 398 VAL B C 1
ATOM 9431 O O . VAL B 1 398 ? 17.859 -1.198 -26.078 1 98.38 398 VAL B O 1
ATOM 9434 N N . LEU B 1 399 ? 17.312 0.658 -24.891 1 98.31 399 LEU B N 1
ATOM 9435 C CA . LEU B 1 399 ? 17 -0.05 -23.656 1 98.31 399 LEU B CA 1
ATOM 9436 C C . LEU B 1 399 ? 15.492 -0.285 -23.531 1 98.31 399 LEU B C 1
ATOM 9438 O O . LEU B 1 399 ? 14.711 0.669 -23.469 1 98.31 399 LEU B O 1
ATOM 9442 N N . VAL B 1 400 ? 15.039 -1.547 -23.594 1 98.75 400 VAL B N 1
ATOM 9443 C CA . VAL B 1 400 ? 13.695 -1.947 -23.203 1 98.75 400 VAL B CA 1
ATOM 9444 C C . VAL B 1 400 ? 13.711 -2.445 -21.75 1 98.75 400 VAL B C 1
ATOM 9446 O O . VAL B 1 400 ? 14.359 -3.447 -21.438 1 98.75 400 VAL B O 1
ATOM 9449 N N . LEU B 1 401 ? 12.984 -1.762 -20.906 1 97.88 401 LEU B N 1
ATOM 9450 C CA . LEU B 1 401 ? 13.195 -1.923 -19.484 1 97.88 401 LEU B CA 1
ATOM 9451 C C . LEU B 1 401 ? 11.875 -2.186 -18.766 1 97.88 401 LEU B C 1
ATOM 9453 O O . LEU B 1 401 ? 10.898 -1.463 -18.969 1 97.88 401 LEU B O 1
ATOM 9457 N N . SER B 1 402 ? 11.898 -3.221 -17.953 1 97.5 402 SER B N 1
ATOM 9458 C CA . SER B 1 402 ? 10.727 -3.535 -17.141 1 97.5 402 SER B CA 1
ATOM 9459 C C . SER B 1 402 ? 10.383 -2.393 -16.188 1 97.5 402 SER B C 1
ATOM 9461 O O . SER B 1 402 ? 11.273 -1.838 -15.539 1 97.5 402 SER B O 1
ATOM 9463 N N . GLU B 1 403 ? 9.125 -2.088 -16.031 1 93.81 403 GLU B N 1
ATOM 9464 C CA . GLU B 1 403 ? 8.68 -1.07 -15.086 1 93.81 403 GLU B CA 1
ATOM 9465 C C . GLU B 1 403 ? 8.773 -1.577 -13.648 1 93.81 403 GLU B C 1
ATOM 9467 O O . GLU B 1 403 ? 8.68 -0.795 -12.695 1 93.81 403 GLU B O 1
ATOM 9472 N N . PHE B 1 404 ? 9.031 -2.875 -13.461 1 94.31 404 PHE B N 1
ATOM 9473 C CA . PHE B 1 404 ? 9.102 -3.467 -12.133 1 94.31 404 PHE B CA 1
ATOM 9474 C C . PHE B 1 404 ? 10.539 -3.564 -11.656 1 94.31 404 PHE B C 1
ATOM 9476 O O . PHE B 1 404 ? 10.812 -4.098 -10.578 1 94.31 404 PHE B O 1
ATOM 9483 N N . ALA B 1 405 ? 11.469 -3.059 -12.469 1 94.19 405 ALA B N 1
ATOM 9484 C CA . ALA B 1 405 ? 12.852 -2.895 -12.039 1 94.19 405 ALA B CA 1
ATOM 9485 C C . ALA B 1 405 ? 13.078 -1.513 -11.43 1 94.19 405 ALA B C 1
ATOM 9487 O O . ALA B 1 405 ? 12.547 -0.517 -11.93 1 94.19 405 ALA B O 1
ATOM 9488 N N . GLY B 1 406 ? 13.844 -1.466 -10.312 1 90.75 406 GLY B N 1
ATOM 9489 C CA . GLY B 1 406 ? 14.141 -0.179 -9.711 1 90.75 406 GLY B CA 1
ATOM 9490 C C . GLY B 1 406 ? 14.727 0.821 -10.688 1 90.75 406 GLY B C 1
ATOM 9491 O O . GLY B 1 406 ? 14.469 2.023 -10.586 1 90.75 406 GLY B O 1
ATOM 9492 N N . ALA B 1 407 ? 15.398 0.324 -11.719 1 92.88 407 ALA B N 1
ATOM 9493 C CA . ALA B 1 407 ? 16.031 1.166 -12.734 1 92.88 407 ALA B CA 1
ATOM 9494 C C . ALA B 1 407 ? 14.977 1.868 -13.594 1 92.88 407 ALA B C 1
ATOM 9496 O O . ALA B 1 407 ? 15.281 2.85 -14.273 1 92.88 407 ALA B O 1
ATOM 9497 N N . GLY B 1 408 ? 13.805 1.324 -13.641 1 91.69 408 GLY B N 1
ATOM 9498 C CA . GLY B 1 408 ? 12.75 1.938 -14.43 1 91.69 408 GLY B CA 1
ATOM 9499 C C . GLY B 1 408 ? 12.5 3.389 -14.062 1 91.69 408 GLY B C 1
ATOM 9500 O O . GLY B 1 408 ? 12.227 4.219 -14.938 1 91.69 408 GLY B O 1
ATOM 9501 N N . GLN B 1 409 ? 12.633 3.699 -12.836 1 86.75 409 GLN B N 1
ATOM 9502 C CA . GLN B 1 409 ? 12.398 5.062 -12.375 1 86.75 409 GLN B CA 1
ATOM 9503 C C . GLN B 1 409 ? 13.555 5.98 -12.742 1 86.75 409 GLN B C 1
ATOM 9505 O O . GLN B 1 409 ? 13.359 7.164 -13.031 1 86.75 409 GLN B O 1
ATOM 9510 N N . SER B 1 410 ? 14.742 5.414 -12.781 1 89.94 410 SER B N 1
ATOM 9511 C CA . SER B 1 410 ? 15.93 6.227 -13.008 1 89.94 410 SER B CA 1
ATOM 9512 C C . SER B 1 410 ? 16.234 6.352 -14.5 1 89.94 410 SER B C 1
ATOM 9514 O O . SER B 1 410 ? 16.719 7.395 -14.953 1 89.94 410 SER B O 1
ATOM 9516 N N . LEU B 1 411 ? 15.953 5.316 -15.266 1 94.69 411 LEU B N 1
ATOM 9517 C CA . LEU B 1 411 ? 16.391 5.277 -16.656 1 94.69 411 LEU B CA 1
ATOM 9518 C C . LEU B 1 411 ? 15.188 5.293 -17.594 1 94.69 411 LEU B C 1
ATOM 9520 O O . LEU B 1 411 ? 15.359 5.215 -18.812 1 94.69 411 LEU B O 1
ATOM 9524 N N . GLY B 1 412 ? 14.062 5.453 -17.062 1 92.75 412 GLY B N 1
ATOM 9525 C CA . GLY B 1 412 ? 12.844 5.312 -17.859 1 92.75 412 GLY B CA 1
ATOM 9526 C C . GLY B 1 412 ? 12.719 6.355 -18.953 1 92.75 412 GLY B C 1
ATOM 9527 O O . GLY B 1 412 ? 12.133 6.09 -20 1 92.75 412 GLY B O 1
ATOM 9528 N N . ALA B 1 413 ? 13.297 7.504 -18.75 1 91.06 413 ALA B N 1
ATOM 9529 C CA . ALA B 1 413 ? 13.195 8.586 -19.719 1 91.06 413 ALA B CA 1
ATOM 9530 C C . ALA B 1 413 ? 13.906 8.227 -21.031 1 91.06 413 ALA B C 1
ATOM 9532 O O . ALA B 1 413 ? 13.492 8.656 -22.109 1 91.06 413 ALA B O 1
ATOM 9533 N N . GLY B 1 414 ? 14.938 7.484 -20.891 1 95.06 414 GLY B N 1
ATOM 9534 C CA . GLY B 1 414 ? 15.695 7.094 -22.062 1 95.06 414 GLY B CA 1
ATOM 9535 C C . GLY B 1 414 ? 15.477 5.648 -22.469 1 95.06 414 GLY B C 1
ATOM 9536 O O . GLY B 1 414 ? 16.281 5.066 -23.188 1 95.06 414 GLY B O 1
ATOM 9537 N N . ALA B 1 415 ? 14.414 5.031 -21.984 1 96.88 415 ALA B N 1
ATOM 9538 C CA . ALA B 1 415 ? 14.109 3.633 -22.281 1 96.88 415 ALA B CA 1
ATOM 9539 C C . ALA B 1 415 ? 12.664 3.465 -22.719 1 96.88 415 ALA B C 1
ATOM 9541 O O . ALA B 1 415 ? 11.883 4.418 -22.688 1 96.88 415 ALA B O 1
ATOM 9542 N N . LEU B 1 416 ? 12.398 2.352 -23.328 1 97.19 416 LEU B N 1
ATOM 9543 C CA . LEU B 1 416 ? 11.016 1.912 -23.5 1 97.19 416 LEU B CA 1
ATOM 9544 C C . LEU B 1 416 ? 10.562 1.07 -22.312 1 97.19 416 LEU B C 1
ATOM 9546 O O . LEU B 1 416 ? 10.969 -0.083 -22.172 1 97.19 416 LEU B O 1
ATOM 9550 N N . LEU B 1 417 ? 9.734 1.674 -21.484 1 95.69 417 LEU B N 1
ATOM 9551 C CA . LEU B 1 417 ? 9.234 0.96 -20.312 1 95.69 417 LEU B CA 1
ATOM 9552 C C . LEU B 1 417 ? 8.133 -0.02 -20.703 1 95.69 417 LEU B C 1
ATOM 9554 O O . LEU B 1 417 ? 7.262 0.305 -21.516 1 95.69 417 LEU B O 1
ATOM 9558 N N . VAL B 1 418 ? 8.219 -1.25 -20.109 1 96.88 418 VAL B N 1
ATOM 9559 C CA . VAL B 1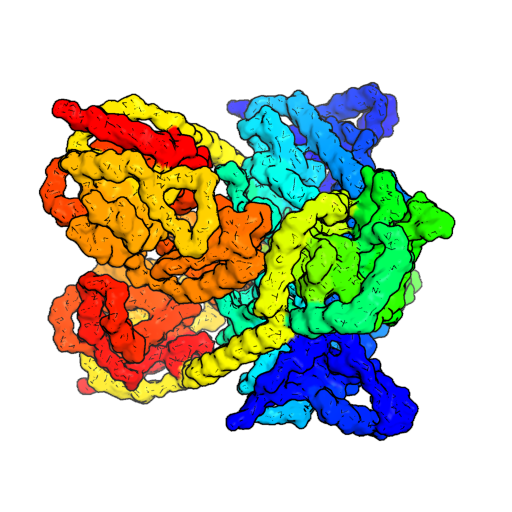 418 ? 7.238 -2.266 -20.469 1 96.88 418 VAL B CA 1
ATOM 9560 C C . VAL B 1 418 ? 6.801 -3.033 -19.219 1 96.88 418 VAL B C 1
ATOM 9562 O O . VAL B 1 418 ? 7.535 -3.09 -18.234 1 96.88 418 VAL B O 1
ATOM 9565 N N . ASN B 1 419 ? 5.574 -3.564 -19.234 1 95.19 419 ASN B N 1
ATOM 9566 C CA . ASN B 1 419 ? 5.102 -4.594 -18.312 1 95.19 419 ASN B CA 1
ATOM 9567 C C . ASN B 1 419 ? 5.418 -5.992 -18.828 1 95.19 419 ASN B C 1
ATOM 9569 O O . ASN B 1 419 ? 4.805 -6.457 -19.797 1 95.19 419 ASN B O 1
ATOM 9573 N N . PRO B 1 420 ? 6.32 -6.676 -18.219 1 95.81 420 PRO B N 1
ATOM 9574 C CA . PRO B 1 420 ? 6.75 -7.973 -18.75 1 95.81 420 PRO B CA 1
ATOM 9575 C C . PRO B 1 420 ? 5.629 -9.008 -18.75 1 95.81 420 PRO B C 1
ATOM 9577 O O . PRO B 1 420 ? 5.723 -10.023 -19.438 1 95.81 420 PRO B O 1
ATOM 9580 N N . TRP B 1 421 ? 4.586 -8.789 -18.016 1 93.06 421 TRP B N 1
ATOM 9581 C CA . TRP B 1 421 ? 3.447 -9.703 -18 1 93.06 421 TRP B CA 1
ATOM 9582 C C . TRP B 1 421 ? 2.566 -9.508 -19.234 1 93.06 421 TRP B C 1
ATOM 9584 O O . TRP B 1 421 ? 1.7 -10.336 -19.516 1 93.06 421 TRP B O 1
ATOM 9594 N N . ASN B 1 422 ? 2.787 -8.461 -19.891 1 93.31 422 ASN B N 1
ATOM 9595 C CA . ASN B 1 422 ? 2.084 -8.156 -21.141 1 93.31 422 ASN B CA 1
ATOM 9596 C C . ASN B 1 422 ? 2.934 -8.5 -22.359 1 93.31 422 ASN B C 1
ATOM 9598 O O . ASN B 1 422 ? 3.611 -7.633 -22.906 1 93.31 422 ASN B O 1
ATOM 9602 N N . VAL B 1 423 ? 2.793 -9.68 -22.844 1 92.88 423 VAL B N 1
ATOM 9603 C CA . VAL B 1 423 ? 3.615 -10.227 -23.922 1 92.88 423 VAL B CA 1
ATOM 9604 C C . VAL B 1 423 ? 3.508 -9.336 -25.156 1 92.88 423 VAL B C 1
ATOM 9606 O O . VAL B 1 423 ? 4.512 -9.062 -25.828 1 92.88 423 VAL B O 1
ATOM 9609 N N . LYS B 1 424 ? 2.342 -8.883 -25.438 1 92.75 424 LYS B N 1
ATOM 9610 C CA . LYS B 1 424 ? 2.127 -8.047 -26.609 1 92.75 424 LYS B CA 1
ATOM 9611 C C . LYS B 1 424 ? 2.865 -6.723 -26.484 1 92.75 424 LYS B C 1
ATOM 9613 O O . LYS B 1 424 ? 3.467 -6.246 -27.453 1 92.75 424 LYS B O 1
ATOM 9618 N N . GLU B 1 425 ? 2.773 -6.195 -25.312 1 95.06 425 GLU B N 1
ATOM 9619 C CA . GLU B 1 425 ? 3.451 -4.922 -25.078 1 95.06 425 GLU B CA 1
ATOM 9620 C C . GLU B 1 425 ? 4.961 -5.059 -25.25 1 95.06 425 GLU B C 1
ATOM 9622 O O . GLU B 1 425 ? 5.602 -4.199 -25.859 1 95.06 425 GLU B O 1
ATOM 9627 N N . VAL B 1 426 ? 5.562 -6.109 -24.766 1 97.19 426 VAL B N 1
ATOM 9628 C CA . VAL B 1 426 ? 6.996 -6.34 -24.891 1 97.19 426 VAL B CA 1
ATOM 9629 C C . VAL B 1 426 ? 7.352 -6.598 -26.359 1 97.19 426 VAL B C 1
ATOM 9631 O O . VAL B 1 426 ? 8.352 -6.082 -26.859 1 97.19 426 VAL B O 1
ATOM 9634 N N . SER B 1 427 ? 6.543 -7.383 -27.016 1 97.25 427 SER B N 1
ATOM 9635 C CA . SER B 1 427 ? 6.734 -7.637 -28.438 1 97.25 427 SER B CA 1
ATOM 9636 C C . SER B 1 427 ? 6.746 -6.336 -29.234 1 97.25 427 SER B C 1
ATOM 9638 O O . SER B 1 427 ? 7.633 -6.117 -30.062 1 97.25 427 SER B O 1
ATOM 9640 N N . ASN B 1 428 ? 5.77 -5.484 -28.953 1 97.88 428 ASN B N 1
ATOM 9641 C CA . ASN B 1 428 ? 5.684 -4.199 -29.641 1 97.88 428 ASN B CA 1
ATOM 9642 C C . ASN B 1 428 ? 6.906 -3.33 -29.359 1 97.88 428 ASN B C 1
ATOM 9644 O O . ASN B 1 428 ? 7.395 -2.635 -30.25 1 97.88 428 ASN B O 1
ATOM 9648 N N . ALA B 1 429 ? 7.363 -3.373 -28.172 1 98.44 429 ALA B N 1
ATOM 9649 C CA . ALA B 1 429 ? 8.531 -2.582 -27.781 1 98.44 429 ALA B CA 1
ATOM 9650 C C . ALA B 1 429 ? 9.781 -3.055 -28.516 1 98.44 429 ALA B C 1
ATOM 9652 O O . ALA B 1 429 ? 10.641 -2.246 -28.875 1 98.44 429 ALA B O 1
ATOM 9653 N N . ILE B 1 430 ? 9.914 -4.355 -28.688 1 98.75 430 ILE B N 1
ATOM 9654 C CA . ILE B 1 430 ? 11.023 -4.906 -29.453 1 98.75 430 ILE B CA 1
ATOM 9655 C C . ILE B 1 430 ? 10.992 -4.336 -30.875 1 98.75 430 ILE B C 1
ATOM 9657 O O . ILE B 1 430 ? 12.016 -3.861 -31.375 1 98.75 430 ILE B O 1
ATOM 9661 N N . GLY B 1 431 ? 9.828 -4.379 -31.5 1 98.56 431 GLY B N 1
ATOM 9662 C CA . GLY B 1 431 ? 9.688 -3.828 -32.844 1 98.56 431 GLY B CA 1
ATOM 9663 C C . GLY B 1 431 ? 10.031 -2.352 -32.906 1 98.56 431 GLY B C 1
ATOM 9664 O O . GLY B 1 431 ? 10.742 -1.922 -33.812 1 98.56 431 GLY B O 1
ATOM 9665 N N . GLU B 1 432 ? 9.523 -1.627 -31.938 1 98.31 432 GLU B N 1
ATOM 9666 C CA . GLU B 1 432 ? 9.797 -0.194 -31.875 1 98.31 432 GLU B CA 1
ATOM 9667 C C . GLU B 1 432 ? 11.297 0.076 -31.719 1 98.31 432 GLU B C 1
ATOM 9669 O O . GLU B 1 432 ? 11.844 0.959 -32.375 1 98.31 432 GLU B O 1
ATOM 9674 N N . ALA B 1 433 ? 11.945 -0.677 -30.906 1 98.56 433 ALA B N 1
ATOM 9675 C CA . ALA B 1 433 ? 13.367 -0.501 -30.641 1 98.56 433 ALA B CA 1
ATOM 9676 C C . ALA B 1 433 ? 14.195 -0.79 -31.891 1 98.56 433 ALA B C 1
ATOM 9678 O O . ALA B 1 433 ? 15.125 -0.048 -32.219 1 98.56 433 ALA B O 1
ATOM 9679 N N . LEU B 1 434 ? 13.883 -1.828 -32.594 1 97.94 434 LEU B N 1
ATOM 9680 C CA . LEU B 1 434 ? 14.641 -2.254 -33.781 1 97.94 434 LEU B CA 1
ATOM 9681 C C . LEU B 1 434 ? 14.453 -1.277 -34.938 1 97.94 434 LEU B C 1
ATOM 9683 O O . LEU B 1 434 ? 15.32 -1.15 -35.781 1 97.94 434 LEU B O 1
ATOM 9687 N N . SER B 1 435 ? 13.359 -0.585 -34.875 1 97.12 435 SER B N 1
ATOM 9688 C CA . SER B 1 435 ? 13.039 0.308 -36 1 97.12 435 SER B CA 1
ATOM 9689 C C . SER B 1 435 ? 13.289 1.766 -35.625 1 97.12 435 SER B C 1
ATOM 9691 O O . SER B 1 435 ? 13.047 2.67 -36.406 1 97.12 435 SER B O 1
ATOM 9693 N N . MET B 1 436 ? 13.742 2 -34.5 1 97.38 436 MET B N 1
ATOM 9694 C CA . MET B 1 436 ? 13.938 3.359 -34 1 97.38 436 MET B CA 1
ATOM 9695 C C . MET B 1 436 ? 15.008 4.086 -34.812 1 97.38 436 MET B C 1
ATOM 9697 O O . MET B 1 436 ? 16.031 3.494 -35.188 1 97.38 436 MET B O 1
ATOM 9701 N N . SER B 1 437 ? 14.781 5.391 -35.094 1 96.88 437 SER B N 1
ATOM 9702 C CA . SER B 1 437 ? 15.727 6.184 -35.875 1 96.88 437 SER B CA 1
ATOM 9703 C C . SER B 1 437 ? 17.016 6.426 -35.094 1 96.88 437 SER B C 1
ATOM 9705 O O . SER B 1 437 ? 17.031 6.367 -33.844 1 96.88 437 SER B O 1
ATOM 9707 N N . ARG B 1 438 ? 18.109 6.684 -35.781 1 95.88 438 ARG B N 1
ATOM 9708 C CA . ARG B 1 438 ? 19.391 6.949 -35.156 1 95.88 438 ARG B CA 1
ATOM 9709 C C . ARG B 1 438 ? 19.328 8.188 -34.281 1 95.88 438 ARG B C 1
ATOM 9711 O O . ARG B 1 438 ? 19.953 8.227 -33.219 1 95.88 438 ARG B O 1
ATOM 9718 N N . GLU B 1 439 ? 18.578 9.156 -34.656 1 95.56 439 GLU B N 1
ATOM 9719 C CA . GLU B 1 439 ? 18.453 10.398 -33.906 1 95.56 439 GLU B CA 1
ATOM 9720 C C . GLU B 1 439 ? 17.75 10.148 -32.562 1 95.56 439 GLU B C 1
ATOM 9722 O O . GLU B 1 439 ? 18.203 10.641 -31.516 1 95.56 439 GLU B O 1
ATOM 9727 N N . GLU B 1 440 ? 16.75 9.406 -32.656 1 95.62 440 GLU B N 1
ATOM 9728 C CA . GLU B 1 440 ? 16.016 9.109 -31.422 1 95.62 440 GLU B CA 1
ATOM 9729 C C . GLU B 1 440 ? 16.844 8.242 -30.484 1 95.62 440 GLU B C 1
ATOM 9731 O O . GLU B 1 440 ? 16.812 8.422 -29.266 1 95.62 440 GLU B O 1
ATOM 9736 N N . LYS B 1 441 ? 17.609 7.301 -31.078 1 97.38 441 LYS B N 1
ATOM 9737 C CA . LYS B 1 441 ? 18.484 6.457 -30.281 1 97.38 441 LYS B CA 1
ATOM 9738 C C . LYS B 1 441 ? 19.531 7.293 -29.547 1 97.38 441 LYS B C 1
ATOM 9740 O O . LYS B 1 441 ? 19.812 7.066 -28.375 1 97.38 441 LYS B O 1
ATOM 9745 N N . GLU B 1 442 ? 20.062 8.195 -30.25 1 96.12 442 GLU B N 1
ATOM 9746 C CA . GLU B 1 442 ? 21.078 9.062 -29.672 1 96.12 442 GLU B CA 1
ATOM 9747 C C . GLU B 1 442 ? 20.531 9.906 -28.531 1 96.12 442 GLU B C 1
ATOM 9749 O O . GLU B 1 442 ? 21.172 10.055 -27.484 1 96.12 442 GLU B O 1
ATOM 9754 N N . LYS B 1 443 ? 19.375 10.438 -28.75 1 94 443 LYS B N 1
ATOM 9755 C CA . LYS B 1 443 ? 18.734 11.25 -27.719 1 94 443 LYS B CA 1
ATOM 9756 C C . LYS B 1 443 ? 18.484 10.438 -26.453 1 94 443 LYS B C 1
ATOM 9758 O O . LYS B 1 443 ? 18.797 10.883 -25.344 1 94 443 LYS B O 1
ATOM 9763 N N . LYS B 1 444 ? 17.906 9.305 -26.625 1 95 444 LYS B N 1
ATOM 9764 C CA . LYS B 1 444 ? 17.594 8.438 -25.5 1 95 444 LYS B CA 1
ATOM 9765 C C . LYS B 1 444 ? 18.875 8 -24.766 1 95 444 LYS B C 1
ATOM 9767 O O . LYS B 1 444 ? 18.906 7.93 -23.547 1 95 444 LYS B O 1
ATOM 9772 N N . HIS B 1 445 ? 19.891 7.641 -25.531 1 96.94 445 HIS B N 1
ATOM 9773 C CA . HIS B 1 445 ? 21.156 7.242 -24.922 1 96.94 445 HIS B CA 1
ATOM 9774 C C . HIS B 1 445 ? 21.766 8.383 -24.109 1 96.94 445 HIS B C 1
ATOM 9776 O O . HIS B 1 445 ? 22.281 8.164 -23.016 1 96.94 445 HIS B O 1
ATOM 9782 N N . GLN B 1 446 ? 21.734 9.547 -24.609 1 95.31 446 GLN B N 1
ATOM 9783 C CA . GLN B 1 446 ? 22.344 10.703 -23.953 1 95.31 446 GLN B CA 1
ATOM 9784 C C . GLN B 1 446 ? 21.672 10.969 -22.609 1 95.31 446 GLN B C 1
ATOM 9786 O O . GLN B 1 446 ? 22.344 11.266 -21.609 1 95.31 446 GLN B O 1
ATOM 9791 N N . ILE B 1 447 ? 20.391 10.883 -22.641 1 93.31 447 ILE B N 1
ATOM 9792 C CA . ILE B 1 447 ? 19.609 11.102 -21.422 1 93.31 447 ILE B CA 1
ATOM 9793 C C . ILE B 1 447 ? 20.078 10.125 -20.344 1 93.31 447 ILE B C 1
ATOM 9795 O O . ILE B 1 447 ? 20.422 10.531 -19.234 1 93.31 447 ILE B O 1
ATOM 9799 N N . ASN B 1 448 ? 20.109 8.875 -20.656 1 96.19 448 ASN B N 1
ATOM 9800 C CA . ASN B 1 448 ? 20.453 7.844 -19.688 1 96.19 448 ASN B CA 1
ATOM 9801 C C . ASN B 1 448 ? 21.938 7.871 -19.344 1 96.19 448 ASN B C 1
ATOM 9803 O O . ASN B 1 448 ? 22.328 7.582 -18.203 1 96.19 448 ASN B O 1
ATOM 9807 N N . PHE B 1 449 ? 22.766 8.172 -20.344 1 96.44 449 PHE B N 1
ATOM 9808 C CA . PHE B 1 449 ? 24.203 8.234 -20.109 1 96.44 449 PHE B CA 1
ATOM 9809 C C . PHE B 1 449 ? 24.547 9.32 -19.109 1 96.44 449 PHE B C 1
ATOM 9811 O O . PHE B 1 449 ? 25.391 9.117 -18.234 1 96.44 449 PHE B O 1
ATOM 9818 N N . GLN B 1 450 ? 23.922 10.438 -19.188 1 94.25 450 GLN B N 1
ATOM 9819 C CA . GLN B 1 450 ? 24.156 11.531 -18.25 1 94.25 450 GLN B CA 1
ATOM 9820 C C . GLN B 1 450 ? 23.766 11.117 -16.828 1 94.25 450 GLN B C 1
ATOM 9822 O O . GLN B 1 450 ? 24.484 11.422 -15.867 1 94.25 450 GLN B O 1
ATOM 9827 N N . TYR B 1 451 ? 22.688 10.453 -16.734 1 93.5 451 TYR B N 1
ATOM 9828 C CA . TYR B 1 451 ? 22.266 9.984 -15.422 1 93.5 451 TYR B CA 1
ATOM 9829 C C . TYR B 1 451 ? 23.281 8.992 -14.852 1 93.5 451 TYR B C 1
ATOM 9831 O O . TYR B 1 451 ? 23.672 9.109 -13.688 1 93.5 451 TYR B O 1
ATOM 9839 N N . VAL B 1 452 ? 23.688 7.996 -15.641 1 95 452 VAL B N 1
ATOM 9840 C CA . VAL B 1 452 ? 24.578 6.934 -15.195 1 95 452 VAL B CA 1
ATOM 9841 C C . VAL B 1 452 ? 25.922 7.531 -14.789 1 95 452 VAL B C 1
ATOM 9843 O O . VAL B 1 452 ? 26.531 7.086 -13.812 1 95 452 VAL B O 1
ATOM 9846 N N . LYS B 1 453 ? 26.297 8.508 -15.43 1 93.44 453 LYS B N 1
ATOM 9847 C CA . LYS B 1 453 ? 27.578 9.141 -15.172 1 93.44 453 LYS B CA 1
ATOM 9848 C C . LYS B 1 453 ? 27.547 9.93 -13.859 1 93.44 453 LYS B C 1
ATOM 9850 O O . LYS B 1 453 ? 28.547 9.992 -13.148 1 93.44 453 LYS B O 1
ATOM 9855 N N . THR B 1 454 ? 26.453 10.43 -13.555 1 90.88 454 THR B N 1
ATOM 9856 C CA . THR B 1 454 ? 26.344 11.328 -12.406 1 90.88 454 THR B CA 1
ATOM 9857 C C . THR B 1 454 ? 25.984 10.547 -11.148 1 90.88 454 THR B C 1
ATOM 9859 O O . THR B 1 454 ? 26.234 11.008 -10.031 1 90.88 454 THR B O 1
ATOM 9862 N N . HIS B 1 455 ? 25.438 9.43 -11.297 1 90.31 455 HIS B N 1
ATOM 9863 C CA . HIS B 1 455 ? 25.016 8.633 -10.156 1 90.31 455 HIS B CA 1
ATOM 9864 C C . HIS B 1 455 ? 25.781 7.328 -10.062 1 90.31 455 HIS B C 1
ATOM 9866 O O . HIS B 1 455 ? 25.25 6.258 -10.359 1 90.31 455 HIS B O 1
ATOM 9872 N N . SER B 1 456 ? 26.953 7.414 -9.492 1 89.31 456 SER B N 1
ATOM 9873 C CA . SER B 1 456 ? 27.859 6.281 -9.422 1 89.31 456 SER B CA 1
ATOM 9874 C C . SER B 1 456 ? 27.719 5.531 -8.102 1 89.31 456 SER B C 1
ATOM 9876 O O . SER B 1 456 ? 27.031 5.996 -7.195 1 89.31 456 SER B O 1
ATOM 9878 N N . THR B 1 457 ? 28.281 4.41 -8.078 1 88.25 457 THR B N 1
ATOM 9879 C CA . THR B 1 457 ? 28.312 3.631 -6.848 1 88.25 457 THR B CA 1
ATOM 9880 C C . THR B 1 457 ? 29 4.414 -5.73 1 88.25 457 THR B C 1
ATOM 9882 O O . THR B 1 457 ? 28.609 4.324 -4.566 1 88.25 457 THR B O 1
ATOM 9885 N N . GLN B 1 458 ? 30.047 5.125 -6.059 1 84.38 458 GLN B N 1
ATOM 9886 C CA . GLN B 1 458 ? 30.734 5.945 -5.078 1 84.38 458 GLN B CA 1
ATOM 9887 C C . GLN B 1 458 ? 29.812 7.016 -4.496 1 84.38 458 GLN B C 1
ATOM 9889 O O . GLN B 1 458 ? 29.844 7.266 -3.287 1 84.38 458 GLN B O 1
ATOM 9894 N N . GLN B 1 459 ? 29.109 7.602 -5.363 1 87.06 459 GLN B N 1
ATOM 9895 C CA . GLN B 1 459 ? 28.172 8.617 -4.891 1 87.06 459 GLN B CA 1
ATOM 9896 C C . GLN B 1 459 ? 27.141 8.016 -3.943 1 87.06 459 GLN B C 1
ATOM 9898 O O . GLN B 1 459 ? 26.75 8.641 -2.957 1 87.06 459 GLN B O 1
ATOM 9903 N N . TRP B 1 460 ? 26.656 6.848 -4.242 1 90.75 460 TRP B N 1
ATOM 9904 C CA . TRP B 1 460 ? 25.719 6.121 -3.391 1 90.75 460 TRP B CA 1
ATOM 9905 C C . TRP B 1 460 ? 26.281 5.934 -1.989 1 90.75 460 TRP B C 1
ATOM 9907 O O . TRP B 1 460 ? 25.609 6.219 -0.996 1 90.75 460 TRP B O 1
ATOM 9917 N N . ALA B 1 461 ? 27.531 5.457 -1.933 1 89.44 461 ALA B N 1
ATOM 9918 C CA . ALA B 1 461 ? 28.188 5.203 -0.653 1 89.44 461 ALA B CA 1
ATOM 9919 C C . ALA B 1 461 ? 28.391 6.5 0.122 1 89.44 461 ALA B C 1
ATOM 9921 O O . ALA B 1 461 ? 28.156 6.555 1.331 1 89.44 461 ALA B O 1
ATOM 9922 N N . ASP B 1 462 ? 28.812 7.543 -0.567 1 87.62 462 ASP B N 1
ATOM 9923 C CA . ASP B 1 462 ? 29.062 8.836 0.066 1 87.62 462 ASP B CA 1
ATOM 9924 C C . ASP B 1 462 ? 27.781 9.422 0.635 1 87.62 462 ASP B C 1
ATOM 9926 O O . ASP B 1 462 ? 27.766 9.953 1.746 1 87.62 462 ASP B O 1
ATOM 9930 N N . ASP B 1 463 ? 26.781 9.32 -0.174 1 91 463 ASP B N 1
ATOM 9931 C CA . ASP B 1 463 ? 25.5 9.883 0.254 1 91 463 ASP B CA 1
ATOM 9932 C C . ASP B 1 463 ? 24.984 9.195 1.518 1 91 463 ASP B C 1
ATOM 9934 O O . ASP B 1 463 ? 24.516 9.852 2.439 1 91 463 ASP B O 1
ATOM 9938 N N . PHE B 1 464 ? 25.094 7.906 1.565 1 93.25 464 PHE B N 1
ATOM 9939 C CA . PHE B 1 464 ? 24.625 7.164 2.73 1 93.25 464 PHE B CA 1
ATOM 9940 C C . PHE B 1 464 ? 25.453 7.508 3.961 1 93.25 464 PHE B C 1
ATOM 9942 O O . PHE B 1 464 ? 24.906 7.75 5.039 1 93.25 464 PHE B O 1
ATOM 9949 N N . MET B 1 465 ? 26.766 7.508 3.832 1 90.69 465 MET B N 1
ATOM 9950 C CA . MET B 1 465 ? 27.656 7.758 4.961 1 90.69 465 MET B CA 1
ATOM 9951 C C . MET B 1 465 ? 27.484 9.18 5.488 1 90.69 465 MET B C 1
ATOM 9953 O O . MET B 1 465 ? 27.516 9.398 6.699 1 90.69 465 MET B O 1
ATOM 9957 N N . ASN B 1 466 ? 27.344 10.07 4.574 1 90.88 466 ASN B N 1
ATOM 9958 C CA . ASN B 1 466 ? 27.125 11.453 4.992 1 90.88 466 ASN B CA 1
ATOM 9959 C C . ASN B 1 466 ? 25.828 11.586 5.801 1 90.88 466 ASN B C 1
ATOM 9961 O O . ASN B 1 466 ? 25.812 12.266 6.828 1 90.88 466 ASN B O 1
ATOM 9965 N N . LYS B 1 467 ? 24.844 10.922 5.309 1 93.56 467 LYS B N 1
ATOM 9966 C CA . LYS B 1 467 ? 23.562 10.984 6.02 1 93.56 467 LYS B CA 1
ATOM 9967 C C . LYS B 1 467 ? 23.656 10.297 7.379 1 93.56 467 LYS B C 1
ATOM 9969 O O . LYS B 1 467 ? 23.094 10.773 8.367 1 93.56 467 LYS B O 1
ATOM 9974 N N . LEU B 1 468 ? 24.297 9.188 7.406 1 93.62 468 LEU B N 1
ATOM 9975 C CA . LEU B 1 468 ? 24.469 8.469 8.664 1 93.62 468 LEU B CA 1
ATOM 9976 C C . LEU B 1 468 ? 25.219 9.328 9.68 1 93.62 468 LEU B C 1
ATOM 9978 O O . LEU B 1 468 ? 24.859 9.367 10.859 1 93.62 468 LEU B O 1
ATOM 9982 N N . ASN B 1 469 ? 26.234 9.961 9.266 1 88.94 469 ASN B N 1
ATOM 9983 C CA . ASN B 1 469 ? 27 10.852 10.133 1 88.94 469 ASN B CA 1
ATOM 9984 C C . ASN B 1 469 ? 26.141 12.016 10.625 1 88.94 469 ASN B C 1
ATOM 9986 O O . ASN B 1 469 ? 26.234 12.414 11.789 1 88.94 469 ASN B O 1
ATOM 9990 N N . GLU B 1 470 ? 25.406 12.508 9.719 1 90.12 470 GLU B N 1
ATOM 9991 C CA . GLU B 1 470 ? 24.516 13.602 10.086 1 90.12 470 GLU B CA 1
ATOM 9992 C C . GLU B 1 470 ? 23.531 13.164 11.164 1 90.12 470 GLU B C 1
ATOM 9994 O O . GLU B 1 470 ? 23.328 13.867 12.156 1 90.12 470 GLU B O 1
ATOM 9999 N N . VAL B 1 471 ? 22.953 12.055 10.953 1 90.75 471 VAL B N 1
ATOM 10000 C CA . VAL B 1 471 ? 21.922 11.531 11.852 1 90.75 471 VAL B CA 1
ATOM 10001 C C . VAL B 1 471 ? 22.531 11.242 13.219 1 90.75 471 VAL B C 1
ATOM 10003 O O . VAL B 1 471 ? 21.938 11.578 14.25 1 90.75 471 VAL B O 1
ATOM 10006 N N . THR B 1 472 ? 23.641 10.633 13.25 1 88.19 472 THR B N 1
ATOM 10007 C CA . THR B 1 472 ? 24.25 10.242 14.508 1 88.19 472 THR B CA 1
ATOM 10008 C C . THR B 1 472 ? 24.781 11.469 15.25 1 88.19 472 THR B C 1
ATOM 10010 O O . THR B 1 472 ? 24.75 11.516 16.484 1 88.19 472 THR B O 1
ATOM 10013 N N . SER B 1 473 ? 25.234 12.398 14.547 1 84.56 473 SER B N 1
ATOM 10014 C CA . SER B 1 473 ? 25.672 13.641 15.18 1 84.56 473 SER B CA 1
ATOM 10015 C C . SER B 1 473 ? 24.516 14.391 15.805 1 84.56 473 SER B C 1
ATOM 10017 O O . SER B 1 473 ? 24.625 14.922 16.906 1 84.56 473 SER B O 1
ATOM 10019 N N . LYS B 1 474 ? 23.422 14.445 15.094 1 80.94 474 LYS B N 1
ATOM 10020 C CA . LYS B 1 474 ? 22.219 15.094 15.617 1 80.94 474 LYS B CA 1
ATOM 10021 C C . LYS B 1 474 ? 21.703 14.375 16.859 1 80.94 474 LYS B C 1
ATOM 10023 O O . LYS B 1 474 ? 21.25 15.016 17.812 1 80.94 474 LYS B O 1
ATOM 10028 N N . ALA B 1 475 ? 21.703 13.117 16.781 1 77.81 475 ALA B N 1
ATOM 10029 C CA . ALA B 1 475 ? 21.25 12.32 17.922 1 77.81 475 ALA B CA 1
ATOM 10030 C C . ALA B 1 475 ? 22.109 12.562 19.156 1 77.81 475 ALA B C 1
ATOM 10032 O O . ALA B 1 475 ? 21.609 12.594 20.281 1 77.81 475 ALA B O 1
ATOM 10033 N N . GLU B 1 476 ? 23.344 12.617 18.953 1 74 476 GLU B N 1
ATOM 10034 C CA . GLU B 1 476 ? 24.266 12.891 20.047 1 74 476 GLU B CA 1
ATOM 10035 C C . GLU B 1 476 ? 23.984 14.25 20.688 1 74 476 GLU B C 1
ATOM 10037 O O . GLU B 1 476 ? 24.078 14.406 21.906 1 74 476 GLU B O 1
ATOM 10042 N N . GLN B 1 477 ? 23.531 15.102 19.828 1 67.69 477 GLN B N 1
ATOM 10043 C CA . GLN B 1 477 ? 23.219 16.438 20.312 1 67.69 477 GLN B CA 1
ATOM 10044 C C . GLN B 1 477 ? 21.906 16.453 21.094 1 67.69 477 GLN B C 1
ATOM 10046 O O . GLN B 1 477 ? 21.781 17.188 22.078 1 67.69 477 GLN B O 1
ATOM 10051 N N . GLU B 1 478 ? 20.969 15.625 20.641 1 63.66 478 GLU B N 1
ATOM 10052 C CA . GLU B 1 478 ? 19.641 15.586 21.25 1 63.66 478 GLU B CA 1
ATOM 10053 C C . GLU B 1 478 ? 19.656 14.742 22.531 1 63.66 478 GLU B C 1
ATOM 10055 O O . GLU B 1 478 ? 18.859 14.992 23.438 1 63.66 478 GLU B O 1
ATOM 10060 N N . THR B 1 479 ? 20.219 13.453 22.5 1 57.59 479 THR B N 1
ATOM 10061 C CA . THR B 1 479 ? 20.281 12.57 23.656 1 57.59 479 THR B CA 1
ATOM 10062 C C . THR B 1 479 ? 20.812 13.32 24.891 1 57.59 479 THR B C 1
ATOM 10064 O O . THR B 1 479 ? 20.5 12.961 26.016 1 57.59 479 THR B O 1
ATOM 10067 N N . GLY B 1 480 ? 21.578 14.289 24.719 1 52.66 480 GLY B N 1
ATOM 10068 C CA . GLY B 1 480 ? 21.953 15.086 25.875 1 52.66 480 GLY B CA 1
ATOM 10069 C C . GLY B 1 480 ? 20.766 15.734 26.547 1 52.66 480 GLY B C 1
ATOM 10070 O O . GLY B 1 480 ? 20.906 16.281 27.656 1 52.66 480 GLY B O 1
ATOM 10071 N N . LYS B 1 481 ? 19.609 15.484 25.922 1 55.97 481 LYS B N 1
ATOM 10072 C CA . LYS B 1 481 ? 18.438 16.203 26.406 1 55.97 481 LYS B CA 1
ATOM 10073 C C . LYS B 1 481 ? 17.438 15.258 27.062 1 55.97 481 LYS B C 1
ATOM 10075 O O . LYS B 1 481 ? 16.234 15.539 27.109 1 55.97 481 LYS B O 1
ATOM 10080 N N . ALA B 1 482 ? 17.781 14 27.5 1 62.22 482 ALA B N 1
ATOM 10081 C CA . ALA B 1 482 ? 16.828 13.18 28.25 1 62.22 482 ALA B CA 1
ATOM 10082 C C . ALA B 1 482 ? 16.312 13.93 29.469 1 62.22 482 ALA B C 1
ATOM 10084 O O . ALA B 1 482 ? 17.062 14.68 30.125 1 62.22 482 ALA B O 1
ATOM 10085 N N . PRO B 1 483 ? 14.922 13.812 29.672 1 75.75 483 PRO B N 1
ATOM 10086 C CA . PRO B 1 483 ? 14.398 14.547 30.812 1 75.75 483 PRO B CA 1
ATOM 10087 C C . PRO B 1 483 ? 14.992 14.078 32.156 1 75.75 483 PRO B C 1
ATOM 10089 O O . PRO B 1 483 ? 15.273 12.891 32.312 1 75.75 483 PRO B O 1
ATOM 10092 N N . HIS B 1 484 ? 15.383 14.914 33 1 82.25 484 HIS B N 1
ATOM 10093 C CA . HIS B 1 484 ? 15.93 14.656 34.312 1 82.25 484 HIS B CA 1
ATOM 10094 C C . HIS B 1 484 ? 14.828 14.625 35.375 1 82.25 484 HIS B C 1
ATOM 10096 O O . HIS B 1 484 ? 13.711 15.07 35.125 1 82.25 484 HIS B O 1
ATOM 10102 N N . GLU B 1 485 ? 15.188 13.945 36.375 1 86.5 485 GLU B N 1
ATOM 10103 C CA . GLU B 1 485 ? 14.273 14.047 37.5 1 86.5 485 GLU B CA 1
ATOM 10104 C C . GLU B 1 485 ? 14.07 15.5 37.906 1 86.5 485 GLU B C 1
ATOM 10106 O O . GLU B 1 485 ? 15.023 16.281 37.938 1 86.5 485 GLU B O 1
ATOM 10111 N N . LEU B 1 486 ? 12.844 15.828 38.25 1 92 486 LEU B N 1
ATOM 10112 C CA . LEU B 1 486 ? 12.516 17.203 38.625 1 92 486 LEU B CA 1
ATOM 10113 C C . LEU B 1 486 ? 13.172 17.594 39.938 1 92 486 LEU B C 1
ATOM 10115 O O . LEU B 1 486 ? 12.969 16.938 40.969 1 92 486 LEU B O 1
ATOM 10119 N N . PRO B 1 487 ? 14.062 18.516 39.938 1 92.44 487 PRO B N 1
ATOM 10120 C CA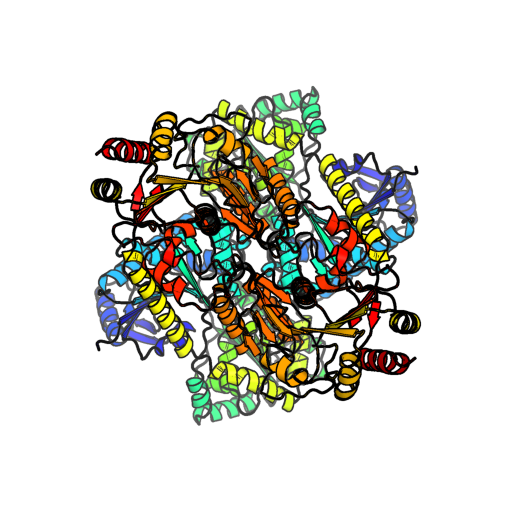 . PRO B 1 487 ? 14.578 19.031 41.219 1 92.44 487 PRO B CA 1
ATOM 10121 C C . PRO B 1 487 ? 13.531 19.812 42 1 92.44 487 PRO B C 1
ATOM 10123 O O . PRO B 1 487 ? 13.516 21.047 41.938 1 92.44 487 PRO B O 1
ATOM 10126 N N . GLN B 1 488 ? 12.789 19.172 42.75 1 92.94 488 GLN B N 1
ATOM 10127 C CA . GLN B 1 488 ? 11.633 19.75 43.438 1 92.94 488 GLN B CA 1
ATOM 10128 C C . GLN B 1 488 ? 12.039 20.906 44.344 1 92.94 488 GLN B C 1
ATOM 10130 O O . GLN B 1 488 ? 11.32 21.891 44.469 1 92.94 488 GLN B O 1
ATOM 10135 N N . HIS B 1 489 ? 13.172 20.719 45 1 91.5 489 HIS B N 1
ATOM 10136 C CA . HIS B 1 489 ? 13.656 21.781 45.906 1 91.5 489 HIS B CA 1
ATOM 10137 C C . HIS B 1 489 ? 13.891 23.078 45.125 1 91.5 489 HIS B C 1
ATOM 10139 O O . HIS B 1 489 ? 13.469 24.141 45.594 1 91.5 489 HIS B O 1
ATOM 10145 N N . ASP B 1 490 ? 14.516 22.984 44.031 1 93.5 490 ASP B N 1
ATOM 10146 C CA . ASP B 1 490 ? 14.789 24.156 43.188 1 93.5 490 ASP B CA 1
ATOM 10147 C C . ASP B 1 490 ? 13.492 24.781 42.688 1 93.5 490 ASP B C 1
ATOM 10149 O O . ASP B 1 490 ? 13.375 26 42.594 1 93.5 490 ASP B O 1
ATOM 10153 N N . VAL B 1 491 ? 12.594 23.922 42.344 1 95.19 491 VAL B N 1
ATOM 10154 C CA . VAL B 1 491 ? 11.305 24.375 41.812 1 95.19 491 VAL B CA 1
ATOM 10155 C C . VAL B 1 491 ? 10.609 25.25 42.844 1 95.19 491 VAL B C 1
ATOM 10157 O O . VAL B 1 491 ? 10.133 26.344 42.562 1 95.19 491 VAL B O 1
ATOM 10160 N N . VAL B 1 492 ? 10.641 24.766 44.062 1 94.19 492 VAL B N 1
ATOM 10161 C CA . VAL B 1 492 ? 9.945 25.438 45.156 1 94.19 492 VAL B CA 1
ATOM 10162 C C . VAL B 1 492 ? 10.703 26.719 45.531 1 94.19 492 VAL B C 1
ATOM 10164 O O . VAL B 1 492 ? 10.086 27.75 45.812 1 94.19 492 VAL B O 1
ATOM 10167 N N . GLN B 1 493 ? 11.945 26.656 45.594 1 92.88 493 GLN B N 1
ATOM 10168 C CA . GLN B 1 493 ? 12.766 27.797 45.969 1 92.88 493 GLN B CA 1
ATOM 10169 C C . GLN B 1 493 ? 12.617 28.938 44.969 1 92.88 493 GLN B C 1
ATOM 10171 O O . GLN B 1 493 ? 12.406 30.094 45.375 1 92.88 493 GLN B O 1
ATOM 10176 N N . GLN B 1 494 ? 12.734 28.625 43.781 1 94.25 494 GLN B N 1
ATOM 10177 C CA . GLN B 1 494 ? 12.609 29.656 42.75 1 94.25 494 GLN B CA 1
ATOM 10178 C C . GLN B 1 494 ? 11.188 30.219 42.688 1 94.25 494 GLN B C 1
ATOM 10180 O O . GLN B 1 494 ? 10.992 31.406 42.406 1 94.25 494 GLN B O 1
ATOM 10185 N N . TYR B 1 495 ? 10.281 29.375 42.969 1 94.62 495 TYR B N 1
ATOM 10186 C CA . TYR B 1 495 ? 8.883 29.797 43.031 1 94.62 495 TYR B CA 1
ATOM 10187 C C . TYR B 1 495 ? 8.695 30.859 44.125 1 94.62 495 TYR B C 1
ATOM 10189 O O . TYR B 1 495 ? 8.062 31.891 43.906 1 94.62 495 TYR B O 1
ATOM 10197 N N . SER B 1 496 ? 9.273 30.609 45.219 1 92.25 496 SER B N 1
ATOM 10198 C CA . SER B 1 496 ? 9.125 31.516 46.344 1 92.25 496 SER B CA 1
ATOM 10199 C C . SER B 1 496 ? 9.805 32.844 46.094 1 92.25 496 SER B C 1
ATOM 10201 O O . SER B 1 496 ? 9.359 33.875 46.594 1 92.25 496 SER B O 1
ATOM 10203 N N . LYS B 1 497 ? 10.789 32.844 45.344 1 91.38 497 LYS B N 1
ATOM 10204 C CA . LYS B 1 497 ? 11.586 34.062 45.094 1 91.38 497 LYS B CA 1
ATOM 10205 C C . LYS B 1 497 ? 11 34.875 43.969 1 91.38 497 LYS B C 1
ATOM 10207 O O . LYS B 1 497 ? 11.297 36.062 43.844 1 91.38 497 LYS B O 1
ATOM 10212 N N . SER B 1 498 ? 10.172 34.344 43.219 1 92.12 498 SER B N 1
ATOM 10213 C CA . SER B 1 498 ? 9.703 35 42 1 92.12 498 SER B CA 1
ATOM 10214 C C . SER B 1 498 ? 8.555 35.969 42.312 1 92.12 498 SER B C 1
ATOM 10216 O O . SER B 1 498 ? 7.852 35.812 43.281 1 92.12 498 SER B O 1
ATOM 10218 N N . LYS B 1 499 ? 8.367 36.969 41.375 1 89.56 499 LYS B N 1
ATOM 10219 C CA . LYS B 1 499 ? 7.402 38.031 41.625 1 89.56 499 LYS B CA 1
ATOM 10220 C C . LYS B 1 499 ? 6.184 37.875 40.719 1 89.56 499 LYS B C 1
ATOM 10222 O O . LYS B 1 499 ? 5.113 38.406 41 1 89.56 499 LYS B O 1
ATOM 10227 N N . ASN B 1 500 ? 6.367 37.281 39.656 1 91.62 500 ASN B N 1
ATOM 10228 C CA . ASN B 1 500 ? 5.305 37.062 38.688 1 91.62 500 ASN B CA 1
ATOM 10229 C C . ASN B 1 500 ? 5.398 35.656 38.094 1 91.62 500 ASN B C 1
ATOM 10231 O O . ASN B 1 500 ? 6.152 35.438 37.156 1 91.62 500 ASN B O 1
ATOM 10235 N N . ARG B 1 501 ? 4.535 34.812 38.625 1 93.62 501 ARG B N 1
ATOM 10236 C CA . ARG B 1 501 ? 4.672 33.406 38.312 1 93.62 501 ARG B CA 1
ATOM 10237 C C . ARG B 1 501 ? 3.572 32.906 37.375 1 93.62 501 ARG B C 1
ATOM 10239 O O . ARG B 1 501 ? 2.432 33.375 37.469 1 93.62 501 ARG B O 1
ATOM 10246 N N . LEU B 1 502 ? 3.941 32.031 36.375 1 94.06 502 LEU B N 1
ATOM 10247 C CA . LEU B 1 502 ? 2.998 31.375 35.469 1 94.06 502 LEU B CA 1
ATOM 10248 C C . LEU B 1 502 ? 3.025 29.859 35.625 1 94.06 502 LEU B C 1
ATOM 10250 O O . LEU B 1 502 ? 4.07 29.234 35.438 1 94.06 502 LEU B O 1
ATOM 10254 N N . LEU B 1 503 ? 1.931 29.281 36.062 1 95.94 503 LEU B N 1
ATOM 10255 C CA . LEU B 1 503 ? 1.768 27.828 36.156 1 95.94 503 LEU B CA 1
ATOM 10256 C C . LEU B 1 503 ? 0.877 27.312 35.031 1 95.94 503 LEU B C 1
ATOM 10258 O O . LEU B 1 503 ? -0.297 27.672 34.938 1 95.94 503 LEU B O 1
ATOM 10262 N N . ILE B 1 504 ? 1.455 26.5 34.156 1 96.06 504 ILE B N 1
ATOM 10263 C CA . ILE B 1 504 ? 0.733 25.859 33.062 1 96.06 504 ILE B CA 1
ATOM 10264 C C . ILE B 1 504 ? 0.496 24.391 33.406 1 96.06 504 ILE B C 1
ATOM 10266 O O . ILE B 1 504 ? 1.447 23.609 33.531 1 96.06 504 ILE B O 1
ATOM 10270 N N . LEU B 1 505 ? -0.731 24.016 33.469 1 95.88 505 LEU B N 1
ATOM 10271 C CA . LEU B 1 505 ? -1.064 22.672 33.938 1 95.88 505 LEU B CA 1
ATOM 10272 C C . LEU B 1 505 ? -1.932 21.953 32.906 1 95.88 505 LEU B C 1
ATOM 10274 O O . LEU B 1 505 ? -2.932 22.5 32.438 1 95.88 505 LEU B O 1
ATOM 10278 N N . GLY B 1 506 ? -1.478 20.75 32.562 1 93.44 506 GLY B N 1
ATOM 10279 C CA . GLY B 1 506 ? -2.369 19.875 31.828 1 93.44 506 GLY B CA 1
ATOM 10280 C C . GLY B 1 506 ? -3.455 19.266 32.688 1 93.44 506 GLY B C 1
ATOM 10281 O O . GLY B 1 506 ? -3.299 19.141 33.906 1 93.44 506 GLY B O 1
ATOM 10282 N N . PHE B 1 507 ? -4.566 18.922 32.062 1 91.19 507 PHE B N 1
ATOM 10283 C CA . PHE B 1 507 ? -5.66 18.328 32.812 1 91.19 507 PHE B CA 1
ATOM 10284 C C . PHE B 1 507 ? -5.586 16.812 32.812 1 91.19 507 PHE B C 1
ATOM 10286 O O . PHE B 1 507 ? -5.164 16.188 33.781 1 91.19 507 PHE B O 1
ATOM 10293 N N . TYR B 1 508 ? -5.797 16.266 31.625 1 81 508 TYR B N 1
ATOM 10294 C CA . TYR B 1 508 ? -5.844 14.82 31.516 1 81 508 TYR B CA 1
ATOM 10295 C C . TYR B 1 508 ? -4.5 14.203 31.875 1 81 508 TYR B C 1
ATOM 10297 O O . TYR B 1 508 ? -3.459 14.617 31.359 1 81 508 TYR B O 1
ATOM 10305 N N . GLY B 1 509 ? -4.523 13.242 32.812 1 80.38 509 GLY B N 1
ATOM 10306 C CA . GLY B 1 509 ? -3.326 12.516 33.219 1 80.38 509 GLY B CA 1
ATOM 10307 C C . GLY B 1 509 ? -2.412 13.312 34.125 1 80.38 509 GLY B C 1
ATOM 10308 O O . GLY B 1 509 ? -1.365 12.82 34.562 1 80.38 509 GLY B O 1
ATOM 10309 N N . THR B 1 510 ? -2.75 14.516 34.344 1 90.88 510 THR B N 1
ATOM 10310 C CA . THR B 1 510 ? -1.925 15.414 35.156 1 90.88 510 THR B CA 1
ATOM 10311 C C . THR B 1 510 ? -2.664 15.828 36.438 1 90.88 510 THR B C 1
ATOM 10313 O O . THR B 1 510 ? -2.205 15.555 37.531 1 90.88 510 THR B O 1
ATOM 10316 N N . LEU B 1 511 ? -3.848 16.359 36.25 1 92.88 511 LEU B N 1
ATOM 10317 C CA . LEU B 1 511 ? -4.621 16.844 37.375 1 92.88 511 LEU B CA 1
ATOM 10318 C C . LEU B 1 511 ? -5.742 15.875 37.719 1 92.88 511 LEU B C 1
ATOM 10320 O O . LEU B 1 511 ? -6.473 16.094 38.719 1 92.88 511 LEU B O 1
ATOM 10324 N N . THR B 1 512 ? -5.859 14.844 36.906 1 87 512 THR B N 1
ATOM 10325 C CA . THR B 1 512 ? -6.957 13.898 37.094 1 87 512 THR B CA 1
ATOM 10326 C C . THR B 1 512 ? -6.555 12.781 38.062 1 87 512 THR B C 1
ATOM 10328 O O . THR B 1 512 ? -5.367 12.57 38.312 1 87 512 THR B O 1
ATOM 10331 N N . LYS B 1 513 ? -7.613 12.164 38.625 1 77.75 513 LYS B N 1
ATOM 10332 C CA . LYS B 1 513 ? -7.391 10.984 39.469 1 77.75 513 LYS B CA 1
ATOM 10333 C C . LYS B 1 513 ? -6.785 9.844 38.656 1 77.75 513 LYS B C 1
ATOM 10335 O O . LYS B 1 513 ? -7.207 9.586 37.5 1 77.75 513 LYS B O 1
ATOM 10340 N N . PRO B 1 514 ? -5.574 9.414 39.125 1 63.31 514 PRO B N 1
ATOM 10341 C CA . PRO B 1 514 ? -5.004 8.266 38.406 1 63.31 514 PRO B CA 1
ATOM 10342 C C . PRO B 1 514 ? -6.012 7.137 38.219 1 63.31 514 PRO B C 1
ATOM 10344 O O . PRO B 1 514 ? -6.809 6.852 39.125 1 63.31 514 PRO B O 1
ATOM 10347 N N . ASN B 1 515 ? -6.523 7.016 37.156 1 53.66 515 ASN B N 1
ATOM 10348 C CA . ASN B 1 515 ? -7.574 6.035 36.875 1 53.66 515 ASN B CA 1
ATOM 10349 C C . ASN B 1 515 ? -7.121 4.621 37.219 1 53.66 515 ASN B C 1
ATOM 10351 O O . ASN B 1 515 ? -6.559 3.924 36.375 1 53.66 515 ASN B O 1
ATOM 10355 N N . LYS B 1 516 ? -6.523 4.281 38.406 1 45.81 516 LYS B N 1
ATOM 10356 C CA . LYS B 1 516 ? -6.309 2.842 38.531 1 45.81 516 LYS B CA 1
ATOM 10357 C C . LYS B 1 516 ? -7.496 2.062 37.969 1 45.81 516 LYS B C 1
ATOM 10359 O O . LYS B 1 516 ? -7.312 1.083 37.25 1 45.81 516 LYS B O 1
ATOM 10364 N N . ASN B 1 517 ? -8.531 1.88 38.844 1 38.12 517 ASN B N 1
ATOM 10365 C CA . ASN B 1 517 ? -9.711 1.044 38.656 1 38.12 517 ASN B CA 1
ATOM 10366 C C . ASN B 1 517 ? -10.805 1.776 37.875 1 38.12 517 ASN B C 1
ATOM 10368 O O . ASN B 1 517 ? -11.992 1.613 38.156 1 38.12 517 ASN B O 1
ATOM 10372 N N . GLN B 1 518 ? -10.578 2.742 37.312 1 36.25 518 GLN B N 1
ATOM 10373 C CA . GLN B 1 518 ? -11.766 3.441 36.844 1 36.25 518 GLN B CA 1
ATOM 10374 C C . GLN B 1 518 ? -12.617 2.535 35.969 1 36.25 518 GLN B C 1
ATOM 10376 O O . GLN B 1 518 ? -12.164 2.078 34.906 1 36.25 518 GLN B O 1
ATOM 10381 N N . GLU B 1 519 ? -13.453 1.838 36.531 1 34.09 519 GLU B N 1
ATOM 10382 C CA . GLU B 1 519 ? -14.586 1.102 35.969 1 34.09 519 GLU B CA 1
ATOM 10383 C C . GLU B 1 519 ? -15.266 1.895 34.875 1 34.09 519 GLU B C 1
ATOM 10385 O O . GLU B 1 519 ? -15.211 3.125 34.844 1 34.09 519 GLU B O 1
ATOM 10390 N N . ARG B 1 520 ? -15.953 1.133 33.938 1 36.03 520 ARG B N 1
ATOM 10391 C CA . ARG B 1 520 ? -16.688 1.295 32.688 1 36.03 520 ARG B CA 1
ATOM 10392 C C . ARG B 1 520 ? -17.734 2.387 32.812 1 36.03 520 ARG B C 1
ATOM 10394 O O . ARG B 1 520 ? -18.906 2.104 33.125 1 36.03 520 ARG B O 1
ATOM 10401 N N . ARG B 1 521 ? -17.844 3.406 33.594 1 31.61 521 ARG B N 1
ATOM 10402 C CA . ARG B 1 521 ? -19.234 3.848 33.469 1 31.61 521 ARG B CA 1
ATOM 10403 C C . ARG B 1 521 ? -19.5 4.418 32.062 1 31.61 521 ARG B C 1
ATOM 10405 O O . ARG B 1 521 ? -18.594 4.906 31.406 1 31.61 521 ARG B O 1
ATOM 10412 N N . ASP B 1 522 ? -20.688 4.113 31.438 1 33.66 522 ASP B N 1
ATOM 10413 C CA . ASP B 1 522 ? -21.422 4.391 30.203 1 33.66 522 ASP B CA 1
ATOM 10414 C C . ASP B 1 522 ? -21.031 5.754 29.625 1 33.66 522 ASP B C 1
ATOM 10416 O O . ASP B 1 522 ? -21.172 5.992 28.422 1 33.66 522 ASP B O 1
ATOM 10420 N N . GLU B 1 523 ? -21.141 6.859 30.406 1 33.28 523 GLU B N 1
ATOM 10421 C CA . GLU B 1 523 ? -21.328 8.242 29.984 1 33.28 523 GLU B CA 1
ATOM 10422 C C . GLU B 1 523 ? -20 8.984 29.906 1 33.28 523 GLU B C 1
ATOM 10424 O O . GLU B 1 523 ? -19.531 9.57 30.891 1 33.28 523 GLU B O 1
ATOM 10429 N N . GLY B 1 524 ? -19.094 8.688 28.844 1 41.41 524 GLY B N 1
ATOM 10430 C CA . GLY B 1 524 ? -17.922 9.469 28.484 1 41.41 524 GLY B CA 1
ATOM 10431 C C . GLY B 1 524 ? -16.922 9.617 29.625 1 41.41 524 GLY B C 1
ATOM 10432 O O . GLY B 1 524 ? -17.219 9.219 30.75 1 41.41 524 GLY B O 1
ATOM 10433 N N . MET B 1 525 ? -15.688 9.578 29.531 1 47.16 525 MET B N 1
ATOM 10434 C CA . MET B 1 525 ? -14.688 9.781 30.578 1 47.16 525 MET B CA 1
ATOM 10435 C C . MET B 1 525 ? -15.031 10.992 31.438 1 47.16 525 MET B C 1
ATOM 10437 O O . MET B 1 525 ? -15.055 12.125 30.938 1 47.16 525 MET B O 1
ATOM 10441 N N . ASN B 1 526 ? -15.859 10.828 32.406 1 57.03 526 ASN B N 1
ATOM 10442 C CA . ASN B 1 526 ? -16.016 11.93 33.344 1 57.03 526 ASN B CA 1
ATOM 10443 C C . ASN B 1 526 ? -14.688 12.305 34 1 57.03 526 ASN B C 1
ATOM 10445 O O . ASN B 1 526 ? -14.266 11.672 34.969 1 57.03 526 ASN B O 1
ATOM 10449 N N . LEU B 1 527 ? -13.852 13.047 33.219 1 70.38 527 LEU B N 1
ATOM 10450 C CA . LEU B 1 527 ? -12.602 13.547 33.781 1 70.38 527 LEU B CA 1
ATOM 10451 C C . LEU B 1 527 ? -12.867 14.43 35 1 70.38 527 LEU B C 1
ATOM 10453 O O . LEU B 1 527 ? -13.586 15.43 34.906 1 70.38 527 LEU B O 1
ATOM 10457 N N . GLU B 1 528 ? -12.461 13.805 36.156 1 81.88 528 GLU B N 1
ATOM 10458 C CA . GLU B 1 528 ? -12.641 14.555 37.406 1 81.88 528 GLU B CA 1
ATOM 10459 C C . GLU B 1 528 ? -11.297 14.984 38 1 81.88 528 GLU B C 1
ATOM 10461 O O . GLU B 1 528 ? -10.312 14.25 37.906 1 81.88 528 GLU B O 1
ATOM 10466 N N . LEU B 1 529 ? -11.383 16.141 38.5 1 89.56 529 LEU B N 1
ATOM 10467 C CA . LEU B 1 529 ? -10.219 16.703 39.188 1 89.56 529 LEU B CA 1
ATOM 10468 C C . LEU B 1 529 ? -9.836 15.836 40.375 1 89.56 529 LEU B C 1
ATOM 10470 O O . LEU B 1 529 ? -10.703 15.359 41.094 1 89.56 529 LEU B O 1
ATOM 10474 N N . HIS B 1 530 ? -8.539 15.57 40.5 1 88.81 530 HIS B N 1
ATOM 10475 C CA . HIS B 1 530 ? -8.047 14.875 41.688 1 88.81 530 HIS B CA 1
ATOM 10476 C C . HIS B 1 530 ? -8.617 15.484 42.969 1 88.81 530 HIS B C 1
ATOM 10478 O O . HIS B 1 530 ? -8.578 16.703 43.156 1 88.81 530 HIS B O 1
ATOM 10484 N N . PRO B 1 531 ? -9.141 14.719 43.844 1 85.75 531 PRO B N 1
ATOM 10485 C CA . PRO B 1 531 ? -9.828 15.242 45.031 1 85.75 531 PRO B CA 1
ATOM 10486 C C . PRO B 1 531 ? -8.93 16.109 45.906 1 85.75 531 PRO B C 1
ATOM 10488 O O . PRO B 1 531 ? -9.398 17.047 46.562 1 85.75 531 PRO B O 1
ATOM 10491 N N . GLN B 1 532 ? -7.727 15.875 45.906 1 90.44 532 GLN B N 1
ATOM 10492 C CA . GLN B 1 532 ? -6.801 16.594 46.781 1 90.44 532 GLN B CA 1
ATOM 10493 C C . GLN B 1 532 ? -6.387 17.922 46.156 1 90.44 532 GLN B C 1
ATOM 10495 O O . GLN B 1 532 ? -5.684 18.719 46.812 1 90.44 532 GLN B O 1
ATOM 10500 N N . LEU B 1 533 ? -6.852 18.234 45 1 92.44 533 LEU B N 1
ATOM 10501 C CA . LEU B 1 533 ? -6.336 19.391 44.281 1 92.44 533 LEU B CA 1
ATOM 10502 C C . LEU B 1 533 ? -7.301 20.578 44.406 1 92.44 533 LEU B C 1
ATOM 10504 O O . LEU B 1 533 ? -6.914 21.719 44.188 1 92.44 533 LEU B O 1
ATOM 10508 N N . LYS B 1 534 ? -8.508 20.359 44.75 1 89.5 534 LYS B N 1
ATOM 10509 C CA . LYS B 1 534 ? -9.516 21.422 44.75 1 89.5 534 LYS B CA 1
ATOM 10510 C C . LYS B 1 534 ? -9.086 22.594 45.625 1 89.5 534 LYS B C 1
ATOM 10512 O O . LYS B 1 534 ? -9.023 23.734 45.188 1 89.5 534 LYS B O 1
ATOM 10517 N N . GLU B 1 535 ? -8.734 22.297 46.875 1 90.12 535 GLU B N 1
ATOM 10518 C CA . GLU B 1 535 ? -8.352 23.344 47.812 1 90.12 535 GLU B CA 1
ATOM 10519 C C . GLU B 1 535 ? -6.984 23.922 47.469 1 90.12 535 GLU B C 1
ATOM 10521 O O . GLU B 1 535 ? -6.75 25.125 47.656 1 90.12 535 GLU B O 1
ATOM 10526 N N . ARG B 1 536 ? -6.215 23.125 47 1 93.12 536 ARG B N 1
ATOM 10527 C CA . ARG B 1 536 ? -4.855 23.547 46.688 1 93.12 536 ARG B CA 1
ATOM 10528 C C . ARG B 1 536 ? -4.844 24.469 45.469 1 93.12 536 ARG B C 1
ATOM 10530 O O . ARG B 1 536 ? -4.098 25.453 45.438 1 93.12 536 ARG B O 1
ATOM 10537 N N . LEU B 1 537 ? -5.625 24.188 44.531 1 94.44 537 LEU B N 1
ATOM 10538 C CA . LEU B 1 537 ? -5.73 25.047 43.344 1 94.44 537 LEU B CA 1
ATOM 10539 C C . LEU B 1 537 ? -6.344 26.391 43.719 1 94.44 537 LEU B C 1
ATOM 10541 O O . LEU B 1 537 ? -5.961 27.422 43.156 1 94.44 537 LEU B O 1
ATOM 10545 N N . LYS B 1 538 ? -7.254 26.344 44.625 1 92.12 538 LYS B N 1
ATOM 10546 C CA . LYS B 1 538 ? -7.84 27.594 45.125 1 92.12 538 LYS B CA 1
ATOM 10547 C C . LYS B 1 538 ? -6.777 28.484 45.75 1 92.12 538 LYS B C 1
ATOM 10549 O O . LYS B 1 538 ? -6.766 29.703 45.531 1 92.12 538 LYS B O 1
ATOM 10554 N N . ALA B 1 539 ? -6.004 27.812 46.562 1 92.62 539 ALA B N 1
ATOM 10555 C CA . ALA B 1 539 ? -4.926 28.547 47.219 1 92.62 539 ALA B CA 1
ATOM 10556 C C . ALA B 1 539 ? -3.965 29.156 46.188 1 92.62 539 ALA B C 1
ATOM 10558 O O . ALA B 1 539 ? -3.541 30.297 46.312 1 92.62 539 ALA B O 1
ATOM 10559 N N . LEU B 1 540 ? -3.602 28.469 45.188 1 93.5 540 LEU B N 1
ATOM 10560 C CA . LEU B 1 540 ? -2.689 28.938 44.156 1 93.5 540 LEU B CA 1
ATOM 10561 C C . LEU B 1 540 ? -3.299 30.094 43.375 1 93.5 540 LEU B C 1
ATOM 10563 O O . LEU B 1 540 ? -2.607 31.062 43.062 1 93.5 540 LEU B O 1
ATOM 10567 N N . CYS B 1 541 ? -4.562 30 43.125 1 93.5 541 CYS B N 1
ATOM 10568 C CA . CYS B 1 541 ? -5.258 30.984 42.312 1 93.5 541 CYS B CA 1
ATOM 10569 C C . CYS B 1 541 ? -5.5 32.281 43.062 1 93.5 541 CYS B C 1
ATOM 10571 O O . CYS B 1 541 ? -5.695 33.344 42.469 1 93.5 541 CYS B O 1
ATOM 10573 N N . SER B 1 542 ? -5.449 32.156 44.375 1 90.19 542 SER B N 1
ATOM 10574 C CA . SER B 1 542 ? -5.691 33.344 45.219 1 90.19 542 SER B CA 1
ATOM 10575 C C . SER B 1 542 ? -4.422 34.156 45.406 1 90.19 542 SER B C 1
ATOM 10577 O O . SER B 1 542 ? -4.477 35.312 45.844 1 90.19 542 SER B O 1
ATOM 10579 N N . ASP B 1 543 ? -3.355 33.625 45.062 1 90.88 543 ASP B N 1
ATOM 10580 C CA . ASP B 1 543 ? -2.088 34.344 45.156 1 90.88 543 ASP B CA 1
ATOM 10581 C C . ASP B 1 543 ? -1.959 35.344 44 1 90.88 543 ASP B C 1
ATOM 10583 O O . ASP B 1 543 ? -1.935 34.938 42.812 1 90.88 543 ASP B O 1
ATOM 10587 N N . PRO B 1 544 ? -1.829 36.594 44.25 1 88.81 544 PRO B N 1
ATOM 10588 C CA . PRO B 1 544 ? -1.804 37.594 43.188 1 88.81 544 PRO B CA 1
ATOM 10589 C C . PRO B 1 544 ? -0.545 37.531 42.344 1 88.81 544 PRO B C 1
ATOM 10591 O O . PRO B 1 544 ? -0.517 38.062 41.219 1 88.81 544 PRO B O 1
ATOM 10594 N N . LYS B 1 545 ? 0.444 36.844 42.844 1 90.94 545 LYS B N 1
ATOM 10595 C CA . LYS B 1 545 ? 1.688 36.75 42.094 1 90.94 545 LYS B CA 1
ATOM 10596 C C . LYS B 1 545 ? 1.651 35.562 41.125 1 90.94 545 LYS B C 1
ATOM 10598 O O . LYS B 1 545 ? 2.566 35.375 40.312 1 90.94 545 LYS B O 1
ATOM 10603 N N . THR B 1 546 ? 0.61 34.812 41.219 1 92.94 546 THR B N 1
ATOM 10604 C CA . THR B 1 546 ? 0.594 33.562 40.469 1 92.94 546 THR B CA 1
ATOM 10605 C C . THR B 1 546 ? -0.583 33.5 39.5 1 92.94 546 THR B C 1
ATOM 10607 O O . THR B 1 546 ? -1.73 33.719 39.906 1 92.94 546 THR B O 1
ATOM 10610 N N . THR B 1 547 ? -0.273 33.312 38.219 1 93.25 547 THR B N 1
ATOM 10611 C CA . THR B 1 547 ? -1.28 33.062 37.188 1 93.25 547 THR B CA 1
ATOM 10612 C C . THR B 1 547 ? -1.327 31.578 36.844 1 93.25 547 THR B C 1
ATOM 10614 O O . THR B 1 547 ? -0.3 30.969 36.531 1 93.25 547 THR B O 1
ATOM 10617 N N . VAL B 1 548 ? -2.477 30.969 36.906 1 95.81 548 VAL B N 1
ATOM 10618 C CA . VAL B 1 548 ? -2.631 29.547 36.656 1 95.81 548 VAL B CA 1
ATOM 10619 C C . VAL B 1 548 ? -3.395 29.359 35.344 1 95.81 548 VAL B C 1
ATOM 10621 O O . VAL B 1 548 ? -4.418 30 35.094 1 95.81 548 VAL B O 1
ATOM 10624 N N . VAL B 1 549 ? -2.85 28.5 34.438 1 95.56 549 VAL B N 1
ATOM 10625 C CA . VAL B 1 549 ? -3.457 28.156 33.156 1 95.56 549 VAL B CA 1
ATOM 10626 C C . VAL B 1 549 ? -3.654 26.641 33.062 1 95.56 549 VAL B C 1
ATOM 10628 O O . VAL B 1 549 ? -2.752 25.875 33.406 1 95.56 549 VAL B O 1
ATOM 10631 N N . VAL B 1 550 ? -4.828 26.234 32.656 1 95.75 550 VAL B N 1
ATOM 10632 C CA . VAL B 1 550 ? -5.09 24.812 32.406 1 95.75 550 VAL B CA 1
ATOM 10633 C C . VAL B 1 550 ? -5.316 24.594 30.922 1 95.75 550 VAL B C 1
ATOM 10635 O O . VAL B 1 550 ? -6.191 25.219 30.312 1 95.75 550 VAL B O 1
ATOM 10638 N N . LEU B 1 551 ? -4.5 23.812 30.344 1 93.12 551 LEU B N 1
ATOM 10639 C CA . LEU B 1 551 ? -4.617 23.406 28.938 1 93.12 551 LEU B CA 1
ATOM 10640 C C . LEU B 1 551 ? -5.188 22 28.812 1 93.12 551 LEU B C 1
ATOM 10642 O O . LEU B 1 551 ? -4.668 21.062 29.422 1 93.12 551 LEU B O 1
ATOM 10646 N N . SER B 1 552 ? -6.254 21.859 28.047 1 88.38 552 SER B N 1
ATOM 10647 C CA . SER B 1 552 ? -6.883 20.547 27.969 1 88.38 552 SER B CA 1
ATOM 10648 C C . SER B 1 552 ? -7.484 20.297 26.594 1 88.38 552 SER B C 1
ATOM 10650 O O . SER B 1 552 ? -7.82 21.25 25.875 1 88.38 552 SER B O 1
ATOM 10652 N N . ARG B 1 553 ? -7.605 19.078 26.266 1 80.12 553 ARG B N 1
ATOM 10653 C CA . ARG B 1 553 ? -8.328 18.672 25.078 1 80.12 553 ARG B CA 1
ATOM 10654 C C . ARG B 1 553 ? -9.828 18.562 25.344 1 80.12 553 ARG B C 1
ATOM 10656 O O . ARG B 1 553 ? -10.633 18.453 24.422 1 80.12 553 ARG B O 1
ATOM 10663 N N . SER B 1 554 ? -10.211 18.703 26.578 1 81.69 554 SER B N 1
ATOM 10664 C CA . SER B 1 554 ? -11.594 18.5 27 1 81.69 554 SER B CA 1
ATOM 10665 C C . SER B 1 554 ? -12.492 19.625 26.5 1 81.69 554 SER B C 1
ATOM 10667 O O . SER B 1 554 ? -12.008 20.719 26.172 1 81.69 554 SER B O 1
ATOM 10669 N N . GLU B 1 555 ? -13.797 19.344 26.531 1 84.19 555 GLU B N 1
ATOM 10670 C CA . GLU B 1 555 ? -14.797 20.312 26.125 1 84.19 555 GLU B CA 1
ATOM 10671 C C . GLU B 1 555 ? -14.969 21.391 27.188 1 84.19 555 GLU B C 1
ATOM 10673 O O . GLU B 1 555 ? -14.57 21.203 28.344 1 84.19 555 GLU B O 1
ATOM 10678 N N . LYS B 1 556 ? -15.602 22.422 26.797 1 88.88 556 LYS B N 1
ATOM 10679 C CA . LYS B 1 556 ? -15.852 23.578 27.656 1 88.88 556 LYS B CA 1
ATOM 10680 C C . LYS B 1 556 ? -16.594 23.172 28.922 1 88.88 556 LYS B C 1
ATOM 10682 O O . LYS B 1 556 ? -16.234 23.594 30.016 1 88.88 556 LYS B O 1
ATOM 10687 N N . SER B 1 557 ? -17.531 22.266 28.672 1 86.88 557 SER B N 1
ATOM 10688 C CA . SER B 1 557 ? -18.391 21.891 29.781 1 86.88 557 SER B CA 1
ATOM 10689 C C . SER B 1 557 ? -17.609 21.141 30.859 1 86.88 557 SER B C 1
ATOM 10691 O O . SER B 1 557 ? -17.844 21.344 32.062 1 86.88 557 SER B O 1
ATOM 10693 N N . VAL B 1 558 ? -16.719 20.359 30.5 1 87.88 558 VAL B N 1
ATOM 10694 C CA . VAL B 1 558 ? -15.914 19.578 31.422 1 87.88 558 VAL B CA 1
ATOM 10695 C C . VAL B 1 558 ? -14.992 20.5 32.219 1 87.88 558 VAL B C 1
ATOM 10697 O O . VAL B 1 558 ? -14.812 20.328 33.438 1 87.88 558 VAL B O 1
ATOM 10700 N N . LEU B 1 559 ? -14.391 21.453 31.578 1 92.06 559 LEU B N 1
ATOM 10701 C CA . LEU B 1 559 ? -13.492 22.391 32.25 1 92.06 559 LEU B CA 1
ATOM 10702 C C . LEU B 1 559 ? -14.258 23.312 33.188 1 92.06 559 LEU B C 1
ATOM 10704 O O . LEU B 1 559 ? -13.773 23.641 34.281 1 92.06 559 LEU B O 1
ATOM 10708 N N . ASP B 1 560 ? -15.438 23.703 32.719 1 93 560 ASP B N 1
ATOM 10709 C CA . ASP B 1 560 ? -16.266 24.531 33.594 1 93 560 ASP B CA 1
ATOM 10710 C C . ASP B 1 560 ? -16.656 23.781 34.875 1 93 560 ASP B C 1
ATOM 10712 O O . ASP B 1 560 ? -16.656 24.375 35.969 1 93 560 ASP B O 1
ATOM 10716 N N . GLN B 1 561 ? -16.953 22.547 34.688 1 90.88 561 GLN B N 1
ATOM 10717 C CA . GLN B 1 561 ? -17.359 21.734 35.844 1 90.88 561 GLN B CA 1
ATOM 10718 C C . GLN B 1 561 ? -16.219 21.547 36.844 1 90.88 561 GLN B C 1
ATOM 10720 O O . GLN B 1 561 ? -16.438 21.547 38.062 1 90.88 561 GLN B O 1
ATOM 10725 N N . ASN B 1 562 ? -15.062 21.375 36.344 1 92.19 562 ASN B N 1
ATOM 10726 C CA . ASN B 1 562 ? -13.938 21.047 37.219 1 92.19 562 ASN B CA 1
ATOM 10727 C C . ASN B 1 562 ? -13.234 22.297 37.719 1 92.19 562 ASN B C 1
ATOM 10729 O O . ASN B 1 562 ? -12.656 22.297 38.812 1 92.19 562 ASN B O 1
ATOM 10733 N N . PHE B 1 563 ? -13.234 23.438 36.938 1 94.44 563 PHE B N 1
ATOM 10734 C CA . PHE B 1 563 ? -12.344 24.547 37.25 1 94.44 563 PHE B CA 1
ATOM 10735 C C . PHE B 1 563 ? -13.117 25.859 37.281 1 94.44 563 PHE B C 1
ATOM 10737 O O . PHE B 1 563 ? -12.547 26.906 37.594 1 94.44 563 PHE B O 1
ATOM 10744 N N . GLY B 1 564 ? -14.367 25.875 37.062 1 91.75 564 GLY B N 1
ATOM 10745 C CA . GLY B 1 564 ? -15.172 27.094 36.938 1 91.75 564 GLY B CA 1
ATOM 10746 C C . GLY B 1 564 ? -15.125 27.969 38.156 1 91.75 564 GLY B C 1
ATOM 10747 O O . GLY B 1 564 ? -15.289 29.188 38.094 1 91.75 564 GLY B O 1
ATOM 10748 N N . GLU B 1 565 ? -14.82 27.422 39.312 1 90.31 565 GLU B N 1
ATOM 10749 C CA . GLU B 1 565 ? -14.859 28.156 40.562 1 90.31 565 GLU B CA 1
ATOM 10750 C C . GLU B 1 565 ? -13.492 28.75 40.906 1 90.31 565 GLU B C 1
ATOM 10752 O O . GLU B 1 565 ? -13.359 29.516 41.875 1 90.31 565 GLU B O 1
ATOM 10757 N N . HIS B 1 566 ? -12.531 28.469 40.156 1 93.25 566 HIS B N 1
ATOM 10758 C CA . HIS B 1 566 ? -11.18 28.938 40.438 1 93.25 566 HIS B CA 1
ATOM 10759 C C . HIS B 1 566 ? -10.828 30.125 39.562 1 93.25 566 HIS B C 1
ATOM 10761 O O . HIS B 1 566 ? -11.375 30.281 38.438 1 93.25 566 HIS B O 1
ATOM 10767 N N . ASP B 1 567 ? -9.984 31 40 1 93.69 567 ASP B N 1
ATOM 10768 C CA . ASP B 1 567 ? -9.477 32.125 39.188 1 93.69 567 ASP B CA 1
ATOM 10769 C C . ASP B 1 567 ? -8.305 31.672 38.312 1 93.69 567 ASP B C 1
ATOM 10771 O O . ASP B 1 567 ? -7.152 31.719 38.75 1 93.69 567 ASP B O 1
ATOM 10775 N N . MET B 1 568 ? -8.602 31.312 37.125 1 95.56 568 MET B N 1
ATOM 10776 C CA . MET B 1 568 ? -7.559 30.781 36.25 1 95.56 568 MET B CA 1
ATOM 10777 C C . MET B 1 568 ? -7.953 30.922 34.781 1 95.56 568 MET B C 1
ATOM 10779 O O . MET B 1 568 ? -9.078 31.312 34.469 1 95.56 568 MET B O 1
ATOM 10783 N N . TRP B 1 569 ? -7.004 30.719 33.938 1 94.88 569 TRP B N 1
ATOM 10784 C CA . TRP B 1 569 ? -7.234 30.656 32.5 1 94.88 569 TRP B CA 1
ATOM 10785 C C . TRP B 1 569 ? -7.461 29.219 32.031 1 94.88 569 TRP B C 1
ATOM 10787 O O . TRP B 1 569 ? -6.801 28.297 32.531 1 94.88 569 TRP B O 1
ATOM 10797 N N . LEU B 1 570 ? -8.414 29.047 31.188 1 95.19 570 LEU B N 1
ATOM 10798 C CA . LEU B 1 570 ? -8.758 27.734 30.672 1 95.19 570 LEU B CA 1
ATOM 10799 C C . LEU B 1 570 ? -8.664 27.703 29.156 1 95.19 570 LEU B C 1
ATOM 10801 O O . LEU B 1 570 ? -9.07 28.656 28.484 1 95.19 570 LEU B O 1
ATOM 10805 N N . ALA B 1 571 ? -8.031 26.734 28.688 1 92.5 571 ALA B N 1
ATOM 10806 C CA . ALA B 1 571 ? -8.023 26.453 27.25 1 92.5 571 ALA B CA 1
ATOM 10807 C C . ALA B 1 571 ? -8.688 25.109 26.953 1 92.5 571 ALA B C 1
ATOM 10809 O O . ALA B 1 571 ? -8.18 24.062 27.344 1 92.5 571 ALA B O 1
ATOM 10810 N N . ALA B 1 572 ? -9.805 25.203 26.312 1 88.62 572 ALA B N 1
ATOM 10811 C CA . ALA B 1 572 ? -10.562 24 25.969 1 88.62 572 ALA B CA 1
ATOM 10812 C C . ALA B 1 572 ? -10.289 23.578 24.531 1 88.62 572 ALA B C 1
ATOM 10814 O O . ALA B 1 572 ? -9.914 24.391 23.688 1 88.62 572 ALA B O 1
ATOM 10815 N N . GLU B 1 573 ? -10.469 22.25 24.266 1 82.94 573 GLU B N 1
ATOM 10816 C CA . GLU B 1 573 ? -10.297 21.656 22.953 1 82.94 573 GLU B CA 1
ATOM 10817 C C . GLU B 1 573 ? -8.977 22.094 22.312 1 82.94 573 GLU B C 1
ATOM 10819 O O . GLU B 1 573 ? -8.961 22.594 21.188 1 82.94 573 GLU B O 1
ATOM 10824 N N . ASN B 1 574 ? -7.984 22 23.125 1 79.81 574 ASN B N 1
ATOM 10825 C CA . ASN B 1 574 ? -6.598 22.25 22.734 1 79.81 574 ASN B CA 1
ATOM 10826 C C . ASN B 1 574 ? -6.371 23.719 22.391 1 79.81 574 ASN B C 1
ATOM 10828 O O . ASN B 1 574 ? -5.508 24.031 21.562 1 79.81 574 ASN B O 1
ATOM 10832 N N . GLY B 1 575 ? -7.238 24.609 22.922 1 81.19 575 GLY B N 1
ATOM 10833 C CA . GLY B 1 575 ? -7.004 26.047 22.781 1 81.19 575 GLY B CA 1
ATOM 10834 C C . GLY B 1 575 ? -7.945 26.703 21.781 1 81.19 575 GLY B C 1
ATOM 10835 O O . GLY B 1 575 ? -7.855 27.906 21.547 1 81.19 575 GLY B O 1
ATOM 10836 N N . MET B 1 576 ? -8.844 25.984 21.266 1 80.06 576 MET B N 1
ATOM 10837 C CA . MET B 1 576 ? -9.836 26.578 20.391 1 80.06 576 MET B CA 1
ATOM 10838 C C . MET B 1 576 ? -10.719 27.562 21.141 1 80.06 576 MET B C 1
ATOM 10840 O O . MET B 1 576 ? -11.219 28.531 20.562 1 80.06 576 MET B O 1
ATOM 10844 N N . PHE B 1 577 ? -10.938 27.156 22.328 1 85.94 577 PHE B N 1
ATOM 10845 C CA . PHE B 1 577 ? -11.727 28.016 23.203 1 85.94 577 PHE B CA 1
ATOM 10846 C C . PHE B 1 577 ? -10.914 28.453 24.422 1 85.94 577 PHE B C 1
ATOM 10848 O O . PHE B 1 577 ? -10.234 27.641 25.047 1 85.94 577 PHE B O 1
ATOM 10855 N N . LEU B 1 578 ? -10.914 29.703 24.625 1 90.38 578 LEU B N 1
ATOM 10856 C CA . LEU B 1 578 ? -10.195 30.25 25.766 1 90.38 578 LEU B CA 1
ATOM 10857 C C . LEU B 1 578 ? -11.148 31.016 26.688 1 90.38 578 LEU B C 1
ATOM 10859 O O . LEU B 1 578 ? -12.117 31.625 26.219 1 90.38 578 LEU B O 1
ATOM 10863 N N . ARG B 1 579 ? -10.781 30.844 27.953 1 91.88 579 ARG B N 1
ATOM 10864 C CA . ARG B 1 579 ? -11.609 31.562 28.922 1 91.88 579 ARG B CA 1
ATOM 10865 C C . ARG B 1 579 ? -10.836 31.844 30.203 1 91.88 579 ARG B C 1
ATOM 10867 O O . ARG B 1 579 ? -10.141 30.969 30.719 1 91.88 579 ARG B O 1
ATOM 10874 N N . HIS B 1 580 ? -10.875 33.125 30.547 1 92.94 580 HIS B N 1
ATOM 10875 C CA . HIS B 1 580 ? -10.656 33.312 31.969 1 92.94 580 HIS B CA 1
ATOM 10876 C C . HIS B 1 580 ? -11.914 33 32.781 1 92.94 580 HIS B C 1
ATOM 10878 O O . HIS B 1 580 ? -13.023 33.344 32.375 1 92.94 580 HIS B O 1
ATOM 10884 N N . THR B 1 581 ? -11.742 32.344 33.844 1 92.44 581 THR B N 1
ATOM 10885 C CA . THR B 1 581 ? -12.883 31.828 34.562 1 92.44 581 THR B CA 1
ATOM 10886 C C . THR B 1 581 ? -13.828 32.969 34.969 1 92.44 581 THR B C 1
ATOM 10888 O O . THR B 1 581 ? -15.016 32.719 35.219 1 92.44 581 THR B O 1
ATOM 10891 N N . ALA B 1 582 ? -13.367 34.125 35.062 1 88.38 582 ALA B N 1
ATOM 10892 C CA . ALA B 1 582 ? -14.203 35.281 35.375 1 88.38 582 ALA B CA 1
ATOM 10893 C C . ALA B 1 582 ? -14.945 35.781 34.125 1 88.38 582 ALA B C 1
ATOM 10895 O O . ALA B 1 582 ? -15.891 36.562 34.219 1 88.38 582 ALA B O 1
ATOM 10896 N N . GLY B 1 583 ? -14.531 35.375 33 1 89.38 583 GLY B N 1
ATOM 10897 C CA . GLY B 1 583 ? -15.133 35.812 31.75 1 89.38 583 GLY B CA 1
ATOM 10898 C C . GLY B 1 583 ? -15.82 34.688 31 1 89.38 583 GLY B C 1
ATOM 10899 O O . GLY B 1 583 ? -16.094 33.625 31.578 1 89.38 583 GLY B O 1
ATOM 10900 N N . GLU B 1 584 ? -16.188 34.969 29.734 1 89.75 584 GLU B N 1
ATOM 10901 C CA . GLU B 1 584 ? -16.859 34 28.891 1 89.75 584 GLU B CA 1
ATOM 10902 C C . GLU B 1 584 ? -15.891 33.312 27.922 1 89.75 584 GLU B C 1
ATOM 10904 O O . GLU B 1 584 ? -14.766 33.781 27.734 1 89.75 584 GLU B O 1
ATOM 10909 N N . TRP B 1 585 ? -16.375 32.156 27.484 1 90.06 585 TRP B N 1
ATOM 10910 C CA . TRP B 1 585 ? -15.562 31.438 26.5 1 90.06 585 TRP B CA 1
ATOM 10911 C C . TRP B 1 585 ? -15.453 32.219 25.203 1 90.06 585 TRP B C 1
ATOM 10913 O O . TRP B 1 585 ? -16.438 32.812 24.734 1 90.06 585 TRP B O 1
ATOM 10923 N N . VAL B 1 586 ? -14.25 32.375 24.703 1 83.44 586 VAL B N 1
ATOM 10924 C CA . VAL B 1 586 ? -13.992 33.062 23.438 1 83.44 586 VAL B CA 1
ATOM 10925 C C . VAL B 1 586 ? -13.422 32.062 22.438 1 83.44 586 VAL B C 1
ATOM 10927 O O . VAL B 1 586 ? -12.539 31.266 22.766 1 83.44 586 VAL B O 1
ATOM 10930 N N . THR B 1 587 ? -14.062 32 21.281 1 74.81 587 THR B N 1
ATOM 10931 C CA . THR B 1 587 ? -13.578 31.156 20.219 1 74.81 587 THR B CA 1
ATOM 10932 C C . THR B 1 587 ? -12.422 31.828 19.469 1 74.81 587 THR B C 1
ATOM 10934 O O . THR B 1 587 ? -12.523 33 19.078 1 74.81 587 THR B O 1
ATOM 10937 N N . LYS B 1 588 ? -11.289 31.141 19.547 1 62.59 588 LYS B N 1
ATOM 10938 C CA . LYS B 1 588 ? -10.156 31.672 18.797 1 62.59 588 LYS B CA 1
ATOM 10939 C C . LYS B 1 588 ? -9.812 30.781 17.609 1 62.59 588 LYS B C 1
ATOM 10941 O O . LYS B 1 588 ? -9.086 29.797 17.766 1 62.59 588 LYS B O 1
ATOM 10946 N N . MET B 1 589 ? -10.648 30.656 16.594 1 55.78 589 MET B N 1
ATOM 10947 C CA . MET B 1 589 ? -10.43 29.812 15.414 1 55.78 589 MET B CA 1
ATOM 10948 C C . MET B 1 589 ? -9.406 30.453 14.484 1 55.78 589 MET B C 1
ATOM 10950 O O . MET B 1 589 ? -9.414 31.672 14.281 1 55.78 589 MET B O 1
ATOM 10954 N N . PRO B 1 590 ? -8.422 29.609 14.156 1 51.62 590 PRO B N 1
ATOM 10955 C CA . PRO B 1 590 ? -7.637 30.156 13.047 1 51.62 590 PRO B CA 1
ATOM 10956 C C . PRO B 1 590 ? -8.508 30.562 11.859 1 51.62 590 PRO B C 1
ATOM 10958 O O . PRO B 1 590 ? -9.562 29.969 11.625 1 51.62 590 PRO B O 1
ATOM 10961 N N . GLU B 1 591 ? -8.711 31.812 11.242 1 45.94 591 GLU B N 1
ATOM 10962 C CA . GLU B 1 591 ? -9.523 32.438 10.211 1 45.94 591 GLU B CA 1
ATOM 10963 C C . GLU B 1 591 ? -9.961 31.438 9.156 1 45.94 591 GLU B C 1
ATOM 10965 O O . GLU B 1 591 ? -11.07 31.547 8.617 1 45.94 591 GLU B O 1
ATOM 10970 N N . ASN B 1 592 ? -9.18 30.359 8.875 1 47.53 592 ASN B N 1
ATOM 10971 C CA . ASN B 1 592 ? -9.453 29.547 7.695 1 47.53 592 ASN B CA 1
ATOM 10972 C C . ASN B 1 592 ? -9.523 28.062 8.039 1 47.53 592 ASN B C 1
ATOM 10974 O O . ASN B 1 592 ? -9.164 27.219 7.227 1 47.53 592 ASN B O 1
ATOM 10978 N N . MET B 1 593 ? -10.328 28.016 9.125 1 56.44 593 MET B N 1
ATOM 10979 C CA . MET B 1 593 ? -10.383 26.594 9.477 1 56.44 593 MET B CA 1
ATOM 10980 C C . MET B 1 593 ? -11.508 25.891 8.734 1 56.44 593 MET B C 1
ATOM 10982 O O . MET B 1 593 ? -12.641 26.375 8.727 1 56.44 593 MET B O 1
ATOM 10986 N N . ASN B 1 594 ? -11.227 25.047 7.734 1 62.22 594 ASN B N 1
ATOM 10987 C CA . ASN B 1 594 ? -12.156 24.156 7.055 1 62.22 594 ASN B CA 1
ATOM 10988 C C . ASN B 1 594 ? -12.453 22.922 7.887 1 62.22 594 ASN B C 1
ATOM 10990 O O . ASN B 1 594 ? -11.547 22.156 8.219 1 62.22 594 ASN B O 1
ATOM 10994 N N . LEU B 1 595 ? -13.797 22.922 8.422 1 70.25 595 LEU B N 1
ATOM 10995 C CA . LEU B 1 595 ? -14.172 21.812 9.281 1 70.25 595 LEU B CA 1
ATOM 10996 C C . LEU B 1 595 ? -14.898 20.734 8.484 1 70.25 595 LEU B C 1
ATOM 10998 O O . LEU B 1 595 ? -15.57 19.875 9.062 1 70.25 595 LEU B O 1
ATOM 11002 N N . LYS B 1 596 ? -14.766 20.781 7.164 1 71.06 596 LYS B N 1
ATOM 11003 C CA . LYS B 1 596 ? -15.469 19.844 6.301 1 71.06 596 LYS B CA 1
ATOM 11004 C C . LYS B 1 596 ? -14.977 18.422 6.52 1 71.06 596 LYS B C 1
ATOM 11006 O O . LYS B 1 596 ? -15.695 17.453 6.23 1 71.06 596 LYS B O 1
ATOM 11011 N N . TRP B 1 597 ? -13.797 18.281 7.156 1 77.19 597 TRP B N 1
ATOM 11012 C CA . TRP B 1 597 ? -13.188 16.969 7.348 1 77.19 597 TRP B CA 1
ATOM 11013 C C . TRP B 1 597 ? -13.898 16.188 8.453 1 77.19 597 TRP B C 1
ATOM 11015 O O . TRP B 1 597 ? -13.805 14.969 8.523 1 77.19 597 TRP B O 1
ATOM 11025 N N . ILE B 1 598 ? -14.664 16.844 9.273 1 82.88 598 ILE B N 1
ATOM 11026 C CA . ILE B 1 598 ? -15.188 16.25 10.492 1 82.88 598 ILE B CA 1
ATOM 11027 C C . ILE B 1 598 ? -16.172 15.133 10.141 1 82.88 598 ILE B C 1
ATOM 11029 O O . ILE B 1 598 ? -16.141 14.055 10.734 1 82.88 598 ILE B O 1
ATOM 11033 N N . ASP B 1 599 ? -16.969 15.367 9.172 1 80.62 599 ASP B N 1
ATOM 11034 C CA . ASP B 1 599 ? -17.969 14.367 8.805 1 80.62 599 ASP B CA 1
ATOM 11035 C C . ASP B 1 599 ? -17.312 13.094 8.273 1 80.62 599 ASP B C 1
ATOM 11037 O O . ASP B 1 599 ? -17.734 11.984 8.586 1 80.62 599 ASP B O 1
ATOM 11041 N N . GLY B 1 600 ? -16.359 13.344 7.484 1 82 600 GLY B N 1
ATOM 11042 C CA . GLY B 1 600 ? -15.625 12.195 6.973 1 82 600 GLY B CA 1
ATOM 11043 C C . GLY B 1 600 ? -14.93 11.398 8.062 1 82 600 GLY B C 1
ATOM 11044 O O . GLY B 1 600 ? -14.938 10.164 8.039 1 82 600 GLY B O 1
ATOM 11045 N N . VAL B 1 601 ? -14.375 12.07 9.008 1 88.06 601 VAL B N 1
ATOM 11046 C CA . VAL B 1 601 ? -13.672 11.422 10.109 1 88.06 601 VAL B CA 1
ATOM 11047 C C . VAL B 1 601 ? -14.672 10.695 11.008 1 88.06 601 VAL B C 1
ATOM 11049 O O . VAL B 1 601 ? -14.398 9.586 11.477 1 88.06 601 VAL B O 1
ATOM 11052 N N . LYS B 1 602 ? -15.805 11.32 11.18 1 88.44 602 LYS B N 1
ATOM 11053 C CA . LYS B 1 602 ? -16.844 10.703 12.008 1 88.44 602 LYS B CA 1
ATOM 11054 C C . LYS B 1 602 ? -17.297 9.375 11.422 1 88.44 602 LYS B C 1
ATOM 11056 O O . LYS B 1 602 ? -17.562 8.422 12.164 1 88.44 602 LYS B O 1
ATOM 11061 N N . GLN B 1 603 ? -17.406 9.352 10.195 1 86 603 GLN B N 1
ATOM 11062 C CA . GLN B 1 603 ? -17.812 8.117 9.547 1 86 603 GLN B CA 1
ATOM 11063 C C . GLN B 1 603 ? -16.797 7 9.781 1 86 603 GLN B C 1
ATOM 11065 O O . GLN B 1 603 ? -17.172 5.855 10.031 1 86 603 GLN B O 1
ATOM 11070 N N . VAL B 1 604 ? -15.547 7.324 9.672 1 88.06 604 VAL B N 1
ATOM 11071 C CA . VAL B 1 604 ? -14.484 6.348 9.914 1 88.06 604 VAL B CA 1
ATOM 11072 C C . VAL B 1 604 ? -14.523 5.895 11.367 1 88.06 604 VAL B C 1
ATOM 11074 O O . VAL B 1 604 ? -14.445 4.695 11.656 1 88.06 604 VAL B O 1
ATOM 11077 N N . PHE B 1 605 ? -14.672 6.875 12.273 1 92.06 605 PHE B N 1
ATOM 11078 C CA . PHE B 1 605 ? -14.695 6.551 13.688 1 92.06 605 PHE B CA 1
ATOM 11079 C C . PHE B 1 605 ? -15.906 5.684 14.031 1 92.06 605 PHE B C 1
ATOM 11081 O O . PHE B 1 605 ? -15.805 4.754 14.828 1 92.06 605 PHE B O 1
ATOM 11088 N N . LYS B 1 606 ? -17.016 6.012 13.414 1 89.75 606 LYS B N 1
ATOM 11089 C CA . LYS B 1 606 ? -18.219 5.211 13.641 1 89.75 606 LYS B CA 1
ATOM 11090 C C . LYS B 1 606 ? -18 3.766 13.203 1 89.75 606 LYS B C 1
ATOM 11092 O O . LYS B 1 606 ? -18.375 2.832 13.914 1 89.75 606 LYS B O 1
ATOM 11097 N N . TYR B 1 607 ? -17.469 3.602 12.109 1 88.25 607 TYR B N 1
ATOM 11098 C CA . TYR B 1 607 ? -17.172 2.279 11.57 1 88.25 607 TYR B CA 1
ATOM 11099 C C . TYR B 1 607 ? -16.328 1.467 12.555 1 88.25 607 TYR B C 1
ATOM 11101 O O . TYR B 1 607 ? -16.656 0.317 12.852 1 88.25 607 TYR B O 1
ATOM 11109 N N . PHE B 1 608 ? -15.289 2.018 13.039 1 90.94 608 PHE B N 1
ATOM 11110 C CA . PHE B 1 608 ? -14.383 1.289 13.914 1 90.94 608 PHE B CA 1
ATOM 11111 C C . PHE B 1 608 ? -14.977 1.131 15.312 1 90.94 608 PHE B C 1
ATOM 11113 O O . PHE B 1 608 ? -14.711 0.141 15.992 1 90.94 608 PHE B O 1
ATOM 11120 N N . THR B 1 609 ? -15.805 2.094 15.711 1 91.81 609 THR B N 1
ATOM 11121 C CA . THR B 1 609 ? -16.469 1.972 17 1 91.81 609 THR B CA 1
ATOM 11122 C C . THR B 1 609 ? -17.406 0.77 17.016 1 91.81 609 THR B C 1
ATOM 11124 O O . THR B 1 609 ? -17.438 0.004 17.984 1 91.81 609 THR B O 1
ATOM 11127 N N . GLU B 1 610 ? -18.094 0.617 15.961 1 88.12 610 GLU B N 1
ATOM 11128 C CA . GLU B 1 610 ? -19.047 -0.483 15.859 1 88.12 610 GLU B CA 1
ATOM 11129 C C . GLU B 1 610 ? -18.328 -1.833 15.867 1 88.12 610 GLU B C 1
ATOM 11131 O O . GLU B 1 610 ? -18.938 -2.855 16.203 1 88.12 610 GLU B O 1
ATOM 11136 N N . ARG B 1 611 ? -17.109 -1.812 15.688 1 89.5 611 ARG B N 1
ATOM 11137 C CA . ARG B 1 611 ? -16.375 -3.061 15.516 1 89.5 611 ARG B CA 1
ATOM 11138 C C . ARG B 1 611 ? -15.367 -3.26 16.641 1 89.5 611 ARG B C 1
ATOM 11140 O O . ARG B 1 611 ? -14.641 -4.25 16.656 1 89.5 611 ARG B O 1
ATOM 11147 N N . THR B 1 612 ? -15.32 -2.322 17.484 1 91.56 612 THR B N 1
ATOM 11148 C CA . THR B 1 612 ? -14.445 -2.404 18.641 1 91.56 612 THR B CA 1
ATOM 11149 C C . THR B 1 612 ? -15.234 -2.229 19.938 1 91.56 612 THR B C 1
ATOM 11151 O O . THR B 1 612 ? -15.234 -1.146 20.531 1 91.56 612 THR B O 1
ATOM 11154 N N . PRO B 1 613 ? -15.742 -3.352 20.375 1 89.06 613 PRO B N 1
ATOM 11155 C CA . PRO B 1 613 ? -16.531 -3.236 21.609 1 89.06 613 PRO B CA 1
ATOM 11156 C C . PRO B 1 613 ? -15.773 -2.547 22.734 1 89.06 613 PRO B C 1
ATOM 11158 O O . PRO B 1 613 ? -14.609 -2.871 22.984 1 89.06 613 PRO B O 1
ATOM 11161 N N . GLY B 1 614 ? -16.469 -1.653 23.375 1 88.56 614 GLY B N 1
ATOM 11162 C CA . GLY B 1 614 ? -15.867 -0.903 24.469 1 88.56 614 GLY B CA 1
ATOM 11163 C C . GLY B 1 614 ? -15.281 0.423 24.016 1 88.56 614 GLY B C 1
ATOM 11164 O O . GLY B 1 614 ? -14.891 1.245 24.859 1 88.56 614 GLY B O 1
ATOM 11165 N N . SER B 1 615 ? -15.25 0.647 22.688 1 91.12 615 SER B N 1
ATOM 11166 C CA . SER B 1 615 ? -14.734 1.913 22.172 1 91.12 615 SER B CA 1
ATOM 11167 C C . SER B 1 615 ? -15.852 2.93 21.984 1 91.12 615 SER B C 1
ATOM 11169 O O . SER B 1 615 ? -17.031 2.57 22 1 91.12 615 SER B O 1
ATOM 11171 N N . TYR B 1 616 ? -15.5 4.207 21.953 1 90.94 616 TYR B N 1
ATOM 11172 C CA . TYR B 1 616 ? -16.422 5.297 21.672 1 90.94 616 TYR B CA 1
ATOM 11173 C C . TYR B 1 616 ? -15.688 6.492 21.078 1 90.94 616 TYR B C 1
ATOM 11175 O O . TYR B 1 616 ? -14.461 6.582 21.156 1 90.94 616 TYR B O 1
ATOM 11183 N N . PHE B 1 617 ? -16.422 7.277 20.391 1 89.81 617 PHE B N 1
ATOM 11184 C CA . PHE B 1 617 ? -15.773 8.492 19.922 1 89.81 617 PHE B CA 1
ATOM 11185 C C . PHE B 1 617 ? -16.578 9.727 20.312 1 89.81 617 PHE B C 1
ATOM 11187 O O . PHE B 1 617 ? -17.781 9.633 20.562 1 89.81 617 PHE B O 1
ATOM 11194 N N . GLN B 1 618 ? -15.867 10.766 20.578 1 84.81 618 GLN B N 1
ATOM 11195 C CA . GLN B 1 618 ? -16.438 12.055 20.969 1 84.81 618 GLN B CA 1
ATOM 11196 C C . GLN B 1 618 ? -16.031 13.148 19.984 1 84.81 618 GLN B C 1
ATOM 11198 O O . GLN B 1 618 ? -14.891 13.188 19.516 1 84.81 618 GLN B O 1
ATOM 11203 N N . ALA B 1 619 ? -17.094 13.812 19.578 1 84.38 619 ALA B N 1
ATOM 11204 C CA . ALA B 1 619 ? -16.844 14.914 18.641 1 84.38 619 ALA B CA 1
ATOM 11205 C C . ALA B 1 619 ? -17.062 16.266 19.328 1 84.38 619 ALA B C 1
ATOM 11207 O O . ALA B 1 619 ? -18 16.422 20.109 1 84.38 619 ALA B O 1
ATOM 11208 N N . SER B 1 620 ? -16.062 17.016 19.234 1 78.44 620 SER B N 1
ATOM 11209 C CA . SER B 1 620 ? -16.203 18.422 19.625 1 78.44 620 SER B CA 1
ATOM 11210 C C . SER B 1 620 ? -16.312 19.328 18.406 1 78.44 620 SER B C 1
ATOM 11212 O O . SER B 1 620 ? -16.531 18.844 17.281 1 78.44 620 SER B O 1
ATOM 11214 N N . GLU B 1 621 ? -16.219 20.547 18.547 1 73.62 621 GLU B N 1
ATOM 11215 C CA . GLU B 1 621 ? -16.375 21.484 17.422 1 73.62 621 GLU B CA 1
ATOM 11216 C C . GLU B 1 621 ? -15.18 21.422 16.484 1 73.62 621 GLU B C 1
ATOM 11218 O O . GLU B 1 621 ? -15.32 21.625 15.273 1 73.62 621 GLU B O 1
ATOM 11223 N N . THR B 1 622 ? -14.102 21.094 17.078 1 75.31 622 THR B N 1
ATOM 11224 C CA . THR B 1 622 ? -12.922 21.188 16.234 1 75.31 622 THR B CA 1
ATOM 11225 C C . THR B 1 622 ? -12.086 19.922 16.312 1 75.31 622 THR B C 1
ATOM 11227 O O . THR B 1 622 ? -10.969 19.859 15.797 1 75.31 622 THR B O 1
ATOM 11230 N N . SER B 1 623 ? -12.57 18.938 17.016 1 81.75 623 SER B N 1
ATOM 11231 C CA . SER B 1 623 ? -11.789 17.719 17.156 1 81.75 623 SER B CA 1
ATOM 11232 C C . SER B 1 623 ? -12.703 16.5 17.312 1 81.75 623 SER B C 1
ATOM 11234 O O . SER B 1 623 ? -13.844 16.625 17.75 1 81.75 623 SER B O 1
ATOM 11236 N N . VAL B 1 624 ? -12.227 15.445 16.828 1 88.38 624 VAL B N 1
ATOM 11237 C CA . VAL B 1 624 ? -12.883 14.164 17.031 1 88.38 624 VAL B CA 1
ATOM 11238 C C . VAL B 1 624 ? -11.891 13.164 17.625 1 88.38 624 VAL B C 1
ATOM 11240 O O . VAL B 1 624 ? -10.75 13.055 17.172 1 88.38 624 VAL B O 1
ATOM 11243 N N . VAL B 1 625 ? -12.32 12.547 18.766 1 87.88 625 VAL B N 1
ATOM 11244 C CA . VAL B 1 625 ? -11.438 11.617 19.453 1 87.88 625 VAL B CA 1
ATOM 11245 C C . VAL B 1 625 ? -12.094 10.234 19.531 1 87.88 625 VAL B C 1
ATOM 11247 O O . VAL B 1 625 ? -13.266 10.117 19.906 1 87.88 625 VAL B O 1
ATOM 11250 N N . TRP B 1 626 ? -11.453 9.219 19.078 1 92.62 626 TRP B N 1
ATOM 11251 C CA . TRP B 1 626 ? -11.852 7.824 19.25 1 92.62 626 TRP B CA 1
ATOM 11252 C C . TRP B 1 626 ? -11.078 7.164 20.375 1 92.62 626 TRP B C 1
ATOM 11254 O O . TRP B 1 626 ? -9.844 7.133 20.359 1 92.62 626 TRP B O 1
ATOM 11264 N N . ASN B 1 627 ? -11.75 6.711 21.391 1 89.5 627 ASN B N 1
ATOM 11265 C CA . ASN B 1 627 ? -11.172 6.113 22.594 1 89.5 627 ASN B CA 1
ATOM 11266 C C . ASN B 1 627 ? -11.461 4.613 22.656 1 89.5 627 ASN B C 1
ATOM 11268 O O . ASN B 1 627 ? -12.57 4.176 22.359 1 89.5 627 ASN B O 1
ATOM 11272 N N . TYR B 1 628 ? -10.453 3.838 22.984 1 89.56 628 TYR B N 1
ATOM 11273 C CA . TYR B 1 628 ? -10.656 2.4 23.125 1 89.56 628 TYR B CA 1
ATOM 11274 C C . TYR B 1 628 ? -10.086 1.899 24.453 1 89.56 628 TYR B C 1
ATOM 11276 O O . TYR B 1 628 ? -9.562 0.783 24.531 1 89.56 628 TYR B O 1
ATOM 11284 N N . HIS B 1 629 ? -10.094 2.678 25.422 1 81.12 629 HIS B N 1
ATOM 11285 C CA . HIS B 1 629 ? -9.578 2.357 26.75 1 81.12 629 HIS B CA 1
ATOM 11286 C C . HIS B 1 629 ? -10.297 1.149 27.344 1 81.12 629 HIS B C 1
ATOM 11288 O O . HIS B 1 629 ? -9.695 0.364 28.078 1 81.12 629 HIS B O 1
ATOM 11294 N N . TYR B 1 630 ? -11.555 1.021 26.984 1 80.94 630 TYR B N 1
ATOM 11295 C CA . TYR B 1 630 ? -12.359 -0.045 27.562 1 80.94 630 TYR B CA 1
ATOM 11296 C C . TYR B 1 630 ? -12.469 -1.232 26.609 1 80.94 630 TYR B C 1
ATOM 11298 O O . TYR B 1 630 ? -13.172 -2.201 26.891 1 80.94 630 TYR B O 1
ATOM 11306 N N . ALA B 1 631 ? -11.836 -1.098 25.547 1 88.44 631 ALA B N 1
ATOM 11307 C CA . ALA B 1 631 ? -11.812 -2.207 24.594 1 88.44 631 ALA B CA 1
ATOM 11308 C C . ALA B 1 631 ? -10.672 -3.174 24.922 1 88.44 631 ALA B C 1
ATOM 11310 O O . ALA B 1 631 ? -9.836 -2.9 25.781 1 88.44 631 ALA B O 1
ATOM 11311 N N . ASP B 1 632 ? -10.797 -4.336 24.344 1 85.88 632 ASP B N 1
ATOM 11312 C CA . ASP B 1 632 ? -9.641 -5.223 24.406 1 85.88 632 ASP B CA 1
ATOM 11313 C C . ASP B 1 632 ? -8.375 -4.504 23.938 1 85.88 632 ASP B C 1
ATOM 11315 O O . ASP B 1 632 ? -8.359 -3.902 22.875 1 85.88 632 ASP B O 1
ATOM 11319 N N . ALA B 1 633 ? -7.387 -4.551 24.781 1 80.19 633 ALA B N 1
ATOM 11320 C CA . ALA B 1 633 ? -6.195 -3.734 24.547 1 80.19 633 ALA B CA 1
ATOM 11321 C C . ALA B 1 633 ? -5.52 -4.105 23.234 1 80.19 633 ALA B C 1
ATOM 11323 O O . ALA B 1 633 ? -5.152 -3.23 22.453 1 80.19 633 ALA B O 1
ATOM 11324 N N . GLU B 1 634 ? -5.383 -5.391 23.062 1 81 634 GLU B N 1
ATOM 11325 C CA . GLU B 1 634 ? -4.672 -5.84 21.859 1 81 634 GLU B CA 1
ATOM 11326 C C . GLU B 1 634 ? -5.488 -5.566 20.609 1 81 634 GLU B C 1
ATOM 11328 O O . GLU B 1 634 ? -4.957 -5.062 19.609 1 81 634 GLU B O 1
ATOM 11333 N N . PHE B 1 635 ? -6.734 -5.859 20.688 1 87.38 635 PHE B N 1
ATOM 11334 C CA . PHE B 1 635 ? -7.594 -5.66 19.531 1 87.38 635 PHE B CA 1
ATOM 11335 C C . PHE B 1 635 ? -7.816 -4.176 19.266 1 87.38 635 PHE B C 1
ATOM 11337 O O . PHE B 1 635 ? -7.844 -3.738 18.109 1 87.38 635 PHE B O 1
ATOM 11344 N N . GLY B 1 636 ? -8.016 -3.494 20.344 1 87.38 636 GLY B N 1
ATOM 11345 C CA . GLY B 1 636 ? -8.164 -2.055 20.203 1 87.38 636 GLY B CA 1
ATOM 11346 C C . GLY B 1 636 ? -6.973 -1.393 19.547 1 87.38 636 GLY B C 1
ATOM 11347 O O . GLY B 1 636 ? -7.137 -0.518 18.688 1 87.38 636 GLY B O 1
ATOM 11348 N N . ARG B 1 637 ? -5.836 -1.82 19.875 1 84.5 637 ARG B N 1
ATOM 11349 C CA . ARG B 1 637 ? -4.621 -1.288 19.266 1 84.5 637 ARG B CA 1
ATOM 11350 C C . ARG B 1 637 ? -4.555 -1.632 17.781 1 84.5 637 ARG B C 1
ATOM 11352 O O . ARG B 1 637 ? -4.117 -0.814 16.969 1 84.5 637 ARG B O 1
ATOM 11359 N N . ALA B 1 638 ? -4.941 -2.805 17.531 1 83.94 638 ALA B N 1
ATOM 11360 C CA . ALA B 1 638 ? -4.953 -3.23 16.141 1 83.94 638 ALA B CA 1
ATOM 11361 C C . ALA B 1 638 ? -5.938 -2.396 15.32 1 83.94 638 ALA B C 1
ATOM 11363 O O . ALA B 1 638 ? -5.633 -1.989 14.195 1 83.94 638 ALA B O 1
ATOM 11364 N N . GLN B 1 639 ? -7.105 -2.176 15.922 1 89.81 639 GLN B N 1
ATOM 11365 C CA . GLN B 1 639 ? -8.125 -1.371 15.266 1 89.81 639 GLN B CA 1
ATOM 11366 C C . GLN B 1 639 ? -7.652 0.067 15.07 1 89.81 639 GLN B C 1
ATOM 11368 O O . GLN B 1 639 ? -7.918 0.682 14.039 1 89.81 639 GLN B O 1
ATOM 11373 N N . ALA B 1 640 ? -6.965 0.574 16.062 1 87.38 640 ALA B N 1
ATOM 11374 C CA . ALA B 1 640 ? -6.434 1.932 15.977 1 87.38 640 ALA B CA 1
ATOM 11375 C C . ALA B 1 640 ? -5.438 2.062 14.828 1 87.38 640 ALA B C 1
ATOM 11377 O O . ALA B 1 640 ? -5.457 3.053 14.094 1 87.38 640 ALA B O 1
ATOM 11378 N N . LYS B 1 641 ? -4.672 1.058 14.727 1 81.75 641 LYS B N 1
ATOM 11379 C CA . LYS B 1 641 ? -3.688 1.053 13.641 1 81.75 641 LYS B CA 1
ATOM 11380 C C . LYS B 1 641 ? -4.371 1.053 12.281 1 81.75 641 LYS B C 1
ATOM 11382 O O . LYS B 1 641 ? -3.967 1.791 11.375 1 81.75 641 LYS B O 1
ATOM 11387 N N . ASP B 1 642 ? -5.312 0.246 12.125 1 83.56 642 ASP B N 1
ATOM 11388 C CA . ASP B 1 642 ? -6.062 0.177 10.875 1 83.56 642 ASP B CA 1
ATOM 11389 C C . ASP B 1 642 ? -6.77 1.498 10.586 1 83.56 642 ASP B C 1
ATOM 11391 O O . ASP B 1 642 ? -6.816 1.946 9.438 1 83.56 642 ASP B O 1
ATOM 11395 N N . MET B 1 643 ? -7.316 2.018 11.625 1 87.31 643 MET B N 1
ATOM 11396 C CA . MET B 1 643 ? -8.031 3.285 11.5 1 87.31 643 MET B CA 1
ATOM 11397 C C . MET B 1 643 ? -7.098 4.391 11.016 1 87.31 643 MET B C 1
ATOM 11399 O O . MET B 1 643 ? -7.477 5.191 10.164 1 87.31 643 MET B O 1
ATOM 11403 N N . LEU B 1 644 ? -5.973 4.453 11.57 1 80.12 644 LEU B N 1
ATOM 11404 C CA . LEU B 1 644 ? -5 5.477 11.195 1 80.12 644 LEU B CA 1
ATOM 11405 C C . LEU B 1 644 ? -4.676 5.402 9.711 1 80.12 644 LEU B C 1
ATOM 11407 O O . LEU B 1 644 ? -4.566 6.43 9.039 1 80.12 644 LEU B O 1
ATOM 11411 N N . GLN B 1 645 ? -4.594 4.293 9.219 1 75.31 645 GLN B N 1
ATOM 11412 C CA . GLN B 1 645 ? -4.316 4.113 7.801 1 75.31 645 GLN B CA 1
ATOM 11413 C C . GLN B 1 645 ? -5.441 4.691 6.945 1 75.31 645 GLN B C 1
ATOM 11415 O O . GLN B 1 645 ? -5.184 5.309 5.91 1 75.31 645 GLN B O 1
ATOM 11420 N N . HIS B 1 646 ? -6.559 4.469 7.414 1 77.81 646 HIS B N 1
ATOM 11421 C CA . HIS B 1 646 ? -7.715 4.949 6.664 1 77.81 646 HIS B CA 1
ATOM 11422 C C . HIS B 1 646 ? -7.824 6.469 6.734 1 77.81 646 HIS B C 1
ATOM 11424 O O . HIS B 1 646 ? -8.219 7.113 5.758 1 77.81 646 HIS B O 1
ATOM 11430 N N . LEU B 1 647 ? -7.547 6.957 7.898 1 78.5 647 LEU B N 1
ATOM 11431 C CA . LEU B 1 647 ? -7.598 8.406 8.055 1 78.5 647 LEU B CA 1
ATOM 11432 C C . LEU B 1 647 ? -6.582 9.086 7.145 1 78.5 647 LEU B C 1
ATOM 11434 O O . LEU B 1 647 ? -6.918 10.047 6.445 1 78.5 647 LEU B O 1
ATOM 11438 N N . TRP B 1 648 ? -5.516 8.5 7.066 1 68.62 648 TRP B N 1
ATOM 11439 C CA . TRP B 1 648 ? -4.43 9.102 6.301 1 68.62 648 TRP B CA 1
ATOM 11440 C C . TRP B 1 648 ? -4.691 8.984 4.801 1 68.62 648 TRP B C 1
ATOM 11442 O O . TRP B 1 648 ? -4.316 9.875 4.031 1 68.62 648 TRP B O 1
ATOM 11452 N N . ALA B 1 649 ? -5.297 7.949 4.414 1 64 649 ALA B N 1
ATOM 11453 C CA . ALA B 1 649 ? -5.531 7.688 2.994 1 64 649 ALA B CA 1
ATOM 11454 C C . ALA B 1 649 ? -6.844 8.32 2.531 1 64 649 ALA B C 1
ATOM 11456 O O . ALA B 1 649 ? -7.098 8.422 1.328 1 64 649 ALA B O 1
ATOM 11457 N N . GLY B 1 650 ? -7.613 8.773 3.457 1 68.31 650 GLY B N 1
ATOM 11458 C CA . GLY B 1 650 ? -8.961 9.211 3.113 1 68.31 650 GLY B CA 1
ATOM 11459 C C . GLY B 1 650 ? -9.234 10.656 3.496 1 68.31 650 GLY B C 1
ATOM 11460 O O . GLY B 1 650 ? -8.727 11.578 2.852 1 68.31 650 GLY B O 1
ATOM 11461 N N . PRO B 1 651 ? -10.047 10.711 4.539 1 58.06 651 PRO B N 1
ATOM 11462 C CA . PRO B 1 651 ? -10.625 12.016 4.848 1 58.06 651 PRO B CA 1
ATOM 11463 C C . PRO B 1 651 ? -9.57 13.047 5.25 1 58.06 651 PRO B C 1
ATOM 11465 O O . PRO B 1 651 ? -9.82 14.258 5.16 1 58.06 651 PRO B O 1
ATOM 11468 N N . THR B 1 652 ? -8.438 12.555 5.691 1 60.34 652 THR B N 1
ATOM 11469 C CA . THR B 1 652 ? -7.477 13.531 6.191 1 60.34 652 THR B CA 1
ATOM 11470 C C . THR B 1 652 ? -6.402 13.812 5.145 1 60.34 652 THR B C 1
ATOM 11472 O O . THR B 1 652 ? -5.535 14.664 5.352 1 60.34 652 THR B O 1
ATOM 11475 N N . SER B 1 653 ? -6.422 13.062 4.074 1 59.75 653 SER B N 1
ATOM 11476 C CA . SER B 1 653 ? -5.359 13.18 3.078 1 59.75 653 SER B CA 1
ATOM 11477 C C . SER B 1 653 ? -5.234 14.617 2.566 1 59.75 653 SER B C 1
ATOM 11479 O O . SER B 1 653 ? -4.125 15.117 2.379 1 59.75 653 SER B O 1
ATOM 11481 N N . ASN B 1 654 ? -6.359 15.328 2.363 1 59.03 654 ASN B N 1
ATOM 11482 C CA . ASN B 1 654 ? -6.301 16.688 1.852 1 59.03 654 ASN B CA 1
ATOM 11483 C C . ASN B 1 654 ? -6.926 17.688 2.828 1 59.03 654 ASN B C 1
ATOM 11485 O O . ASN B 1 654 ? -7.398 18.75 2.422 1 59.03 654 ASN B O 1
ATOM 11489 N N . ALA B 1 655 ? -6.895 17.234 4.066 1 63.59 655 ALA B N 1
ATOM 11490 C CA . ALA B 1 655 ? -7.48 18.125 5.07 1 63.59 655 ALA B CA 1
ATOM 11491 C C . ALA B 1 655 ? -6.402 18.703 5.984 1 63.59 655 ALA B C 1
ATOM 11493 O O . ALA B 1 655 ? -5.34 18.094 6.16 1 63.59 655 ALA B O 1
ATOM 11494 N N . SER B 1 656 ? -6.594 19.875 6.336 1 65.31 656 SER B N 1
ATOM 11495 C CA . SER B 1 656 ? -5.688 20.516 7.285 1 65.31 656 SER B CA 1
ATOM 11496 C C . SER B 1 656 ? -5.938 20.016 8.703 1 65.31 656 SER B C 1
ATOM 11498 O O . SER B 1 656 ? -6.391 20.781 9.562 1 65.31 656 SER B O 1
ATOM 11500 N N . VAL B 1 657 ? -5.641 18.734 8.828 1 74.06 657 VAL B N 1
ATOM 11501 C CA . VAL B 1 657 ? -5.914 18.141 10.133 1 74.06 657 VAL B CA 1
ATOM 11502 C C . VAL B 1 657 ? -4.656 17.453 10.656 1 74.06 657 VAL B C 1
ATOM 11504 O O . VAL B 1 657 ? -3.758 17.109 9.883 1 74.06 657 VAL B O 1
ATOM 11507 N N . ASP B 1 658 ? -4.594 17.438 11.938 1 71.69 658 ASP B N 1
ATOM 11508 C CA . ASP B 1 658 ? -3.588 16.625 12.625 1 71.69 658 ASP B CA 1
ATOM 11509 C C . ASP B 1 658 ? -4.199 15.359 13.211 1 71.69 658 ASP B C 1
ATOM 11511 O O . ASP B 1 658 ? -5.293 15.398 13.781 1 71.69 658 ASP B O 1
ATOM 11515 N N . VAL B 1 659 ? -3.549 14.258 12.93 1 77.75 659 VAL B N 1
ATOM 11516 C CA . VAL B 1 659 ? -3.967 12.992 13.531 1 77.75 659 VAL B CA 1
ATOM 11517 C C . VAL B 1 659 ? -2.975 12.578 14.609 1 77.75 659 VAL B C 1
ATOM 11519 O O . VAL B 1 659 ? -1.773 12.461 14.352 1 77.75 659 VAL B O 1
ATOM 11522 N N . VAL B 1 660 ? -3.426 12.453 15.883 1 73 660 VAL B N 1
ATOM 11523 C CA . VAL B 1 660 ? -2.57 12.125 17.016 1 73 660 VAL B CA 1
ATOM 11524 C C . VAL B 1 660 ? -2.996 10.789 17.625 1 73 660 VAL B C 1
ATOM 11526 O O . VAL B 1 660 ? -4.176 10.586 17.922 1 73 660 VAL B O 1
ATOM 11529 N N . GLN B 1 661 ? -2.072 9.898 17.734 1 76.31 661 GLN B N 1
ATOM 11530 C CA . GLN B 1 661 ? -2.334 8.625 18.391 1 76.31 661 GLN B CA 1
ATOM 11531 C C . GLN B 1 661 ? -1.921 8.664 19.859 1 76.31 661 GLN B C 1
ATOM 11533 O O . GLN B 1 661 ? -0.758 8.93 20.172 1 76.31 661 GLN B O 1
ATOM 11538 N N . GLY B 1 662 ? -2.836 8.531 20.75 1 71.12 662 GLY B N 1
ATOM 11539 C CA . GLY B 1 662 ? -2.561 8.367 22.172 1 71.12 662 GLY B CA 1
ATOM 11540 C C . GLY B 1 662 ? -2.4 6.914 22.578 1 71.12 662 GLY B C 1
ATOM 11541 O O . GLY B 1 662 ? -2.363 6.023 21.734 1 71.12 662 GLY B O 1
ATOM 11542 N N . ARG B 1 663 ? -2.209 6.609 23.781 1 70.06 663 ARG B N 1
ATOM 11543 C CA . ARG B 1 663 ? -2.051 5.254 24.281 1 70.06 663 ARG B CA 1
ATOM 11544 C C . ARG B 1 663 ? -3.295 4.418 24.016 1 70.06 663 ARG B C 1
ATOM 11546 O O . ARG B 1 663 ? -3.193 3.24 23.656 1 70.06 663 ARG B O 1
ATOM 11553 N N . TYR B 1 664 ? -4.477 5.027 24.203 1 83.12 664 TYR B N 1
ATOM 11554 C CA . TYR B 1 664 ? -5.734 4.316 23.984 1 83.12 664 TYR B CA 1
ATOM 11555 C C . TYR B 1 664 ? -6.723 5.184 23.203 1 83.12 664 TYR B C 1
ATOM 11557 O O . TYR B 1 664 ? -7.93 5.113 23.438 1 83.12 664 TYR B O 1
ATOM 11565 N N . SER B 1 665 ? -6.082 6.094 22.391 1 85.25 665 SER B N 1
ATOM 11566 C CA . SER B 1 665 ? -6.988 6.969 21.656 1 85.25 665 SER B CA 1
ATOM 11567 C C . SER B 1 665 ? -6.367 7.438 20.344 1 85.25 665 SER B C 1
ATOM 11569 O O . SER B 1 665 ? -5.148 7.375 20.172 1 85.25 665 SER B O 1
ATOM 11571 N N . VAL B 1 666 ? -7.23 7.777 19.438 1 86.69 666 VAL B N 1
ATOM 11572 C CA . VAL B 1 666 ? -6.863 8.461 18.203 1 86.69 666 VAL B CA 1
ATOM 11573 C C . VAL B 1 666 ? -7.629 9.781 18.094 1 86.69 666 VAL B C 1
ATOM 11575 O O . VAL B 1 666 ? -8.859 9.797 18.188 1 86.69 666 VAL B O 1
ATOM 11578 N N . GLU B 1 667 ? -6.867 10.852 17.938 1 84 667 GLU B N 1
ATOM 11579 C CA . GLU B 1 667 ? -7.48 12.18 17.891 1 84 667 GLU B CA 1
ATOM 11580 C C . GLU B 1 667 ? -7.184 12.867 16.562 1 84 667 GLU B C 1
ATOM 11582 O O . GLU B 1 667 ? -6.066 12.781 16.047 1 84 667 GLU B O 1
ATOM 11587 N N . VAL B 1 668 ? -8.266 13.422 15.961 1 84.44 668 VAL B N 1
ATOM 11588 C CA . VAL B 1 668 ? -8.117 14.273 14.781 1 84.44 668 VAL B CA 1
ATOM 11589 C C . VAL B 1 668 ? -8.562 15.695 15.109 1 84.44 668 VAL B C 1
ATOM 11591 O O . VAL B 1 668 ? -9.648 15.898 15.656 1 84.44 668 VAL B O 1
ATOM 11594 N N . HIS B 1 669 ? -7.715 16.625 14.875 1 80.06 669 HIS B N 1
ATOM 11595 C CA . HIS B 1 669 ? -8.086 18.016 15.102 1 80.06 669 HIS B CA 1
ATOM 11596 C C . HIS B 1 669 ? -7.484 18.938 14.039 1 80.06 669 HIS B C 1
ATOM 11598 O O . HIS B 1 669 ? -6.555 18.547 13.328 1 80.06 669 HIS B O 1
ATOM 11604 N N . SER B 1 670 ? -8.055 20.062 13.891 1 73 670 SER B N 1
ATOM 11605 C CA . SER B 1 670 ? -7.594 21.016 12.891 1 73 670 SER B CA 1
ATOM 11606 C C . SER B 1 670 ? -6.152 21.453 13.148 1 73 670 SER B C 1
ATOM 11608 O O . SER B 1 670 ? -5.734 21.578 14.305 1 73 670 SER B O 1
ATOM 11610 N N . VAL B 1 671 ? -5.5 21.641 12.102 1 67.06 671 VAL B N 1
ATOM 11611 C CA . VAL B 1 671 ? -4.109 22.062 12.203 1 67.06 671 VAL B CA 1
ATOM 11612 C C . VAL B 1 671 ? -4.039 23.438 12.867 1 67.06 671 VAL B C 1
ATOM 11614 O O . VAL B 1 671 ? -4.941 24.266 12.695 1 67.06 671 VAL B O 1
ATOM 11617 N N . GLY B 1 672 ? -3.002 23.797 13.57 1 63.41 672 GLY B N 1
ATOM 11618 C CA . GLY B 1 672 ? -2.77 25.094 14.18 1 63.41 672 GLY B CA 1
ATOM 11619 C C . GLY B 1 672 ? -3.381 25.219 15.562 1 63.41 672 GLY B C 1
ATOM 11620 O O . GLY B 1 672 ? -3.166 26.219 16.25 1 63.41 672 GLY B O 1
ATOM 11621 N N . VAL B 1 673 ? -4.109 24.172 15.875 1 70.19 673 VAL B N 1
ATOM 11622 C CA . VAL B 1 673 ? -4.699 24.172 17.203 1 70.19 673 VAL B CA 1
ATOM 11623 C C . VAL B 1 673 ? -3.873 23.297 18.141 1 70.19 673 VAL B C 1
ATOM 11625 O O . VAL B 1 673 ? -4.074 22.078 18.203 1 70.19 673 VAL B O 1
ATOM 11628 N N . THR B 1 674 ? -2.871 23.891 18.656 1 73.56 674 THR B N 1
ATOM 11629 C CA . THR B 1 674 ? -2.02 23.188 19.609 1 73.56 674 THR B CA 1
ATOM 11630 C C . THR B 1 674 ? -2.039 23.875 20.969 1 73.56 674 THR B C 1
ATOM 11632 O O . THR B 1 674 ? -2.486 25.016 21.094 1 73.56 674 THR B O 1
ATOM 11635 N N . LYS B 1 675 ? -1.559 23.188 21.906 1 81.56 675 LYS B N 1
ATOM 11636 C CA . LYS B 1 675 ? -1.499 23.766 23.25 1 81.56 675 LYS B CA 1
ATOM 11637 C C . LYS B 1 675 ? -0.482 24.906 23.312 1 81.56 675 LYS B C 1
ATOM 11639 O O . LYS B 1 675 ? -0.64 25.828 24.109 1 81.56 675 LYS B O 1
ATOM 11644 N N . GLY B 1 676 ? 0.519 24.797 22.484 1 77.69 676 GLY B N 1
ATOM 11645 C CA . GLY B 1 676 ? 1.458 25.906 22.375 1 77.69 676 GLY B CA 1
ATOM 11646 C C . GLY B 1 676 ? 0.834 27.172 21.812 1 77.69 676 GLY B C 1
ATOM 11647 O O . GLY B 1 676 ? 1.042 28.266 22.359 1 77.69 676 GLY B O 1
ATOM 11648 N N . SER B 1 677 ? 0.061 26.969 20.797 1 75.94 677 SER B N 1
ATOM 11649 C CA . SER B 1 677 ? -0.62 28.109 20.203 1 75.94 677 SER B CA 1
ATOM 11650 C C . SER B 1 677 ? -1.664 28.688 21.156 1 75.94 677 SER B C 1
ATOM 11652 O O . SER B 1 677 ? -1.895 29.906 21.188 1 75.94 677 SER B O 1
ATOM 11654 N N . ALA B 1 678 ? -2.254 27.828 21.875 1 83.5 678 ALA B N 1
ATOM 11655 C CA . ALA B 1 678 ? -3.213 28.281 22.891 1 83.5 678 ALA B CA 1
ATOM 11656 C C . ALA B 1 678 ? -2.537 29.156 23.938 1 83.5 678 ALA B C 1
ATOM 11658 O O . ALA B 1 678 ? -3.088 30.188 24.359 1 83.5 678 ALA B O 1
ATOM 11659 N N . MET B 1 679 ? -1.417 28.734 24.328 1 85.69 679 MET B N 1
ATOM 11660 C CA . MET B 1 679 ? -0.667 29.484 25.328 1 85.69 679 MET B CA 1
ATOM 11661 C C . MET B 1 679 ? -0.274 30.859 24.812 1 85.69 679 MET B C 1
ATOM 11663 O O . MET B 1 679 ? -0.301 31.844 25.547 1 85.69 679 MET B O 1
ATOM 11667 N N . GLU B 1 680 ? 0.097 30.859 23.609 1 78.06 680 GLU B N 1
ATOM 11668 C CA . GLU B 1 680 ? 0.427 32.125 22.984 1 78.06 680 GLU B CA 1
ATOM 11669 C C . GLU B 1 680 ? -0.762 33.094 23.016 1 78.06 680 GLU B C 1
ATOM 11671 O O . GLU B 1 680 ? -0.604 34.281 23.312 1 78.06 680 GLU B O 1
ATOM 11676 N N . ARG B 1 681 ? -1.849 32.656 22.75 1 80.06 681 ARG B N 1
ATOM 11677 C CA . ARG B 1 681 ? -3.059 33.469 22.75 1 80.06 681 ARG B CA 1
ATOM 11678 C C . ARG B 1 681 ? -3.42 33.906 24.172 1 80.06 681 ARG B C 1
ATOM 11680 O O . ARG B 1 681 ? -3.857 35.062 24.375 1 80.06 681 ARG B O 1
ATOM 11687 N N . ILE B 1 682 ? -3.248 33.031 25.016 1 86.69 682 ILE B N 1
ATOM 11688 C CA . ILE B 1 682 ? -3.551 33.344 26.406 1 86.69 682 ILE B CA 1
ATOM 11689 C C . ILE B 1 682 ? -2.609 34.469 26.906 1 86.69 682 ILE B C 1
ATOM 11691 O O . ILE B 1 682 ? -3.041 35.406 27.562 1 86.69 682 ILE B O 1
ATOM 11695 N N . LEU B 1 683 ? -1.384 34.344 26.609 1 83 683 LEU B N 1
ATOM 11696 C CA . LEU B 1 683 ? -0.41 35.344 26.984 1 83 683 LEU B CA 1
ATOM 11697 C C . LEU B 1 683 ? -0.767 36.688 26.359 1 83 683 LEU B C 1
ATOM 11699 O O . LEU B 1 683 ? -0.618 37.75 27.016 1 83 683 LEU B O 1
ATOM 11703 N N . GLY B 1 684 ? -1.212 36.625 25.125 1 76.19 684 GLY B N 1
ATOM 11704 C CA . GLY B 1 684 ? -1.667 37.844 24.484 1 76.19 684 GLY B CA 1
ATOM 11705 C C . GLY B 1 684 ? -2.828 38.5 25.203 1 76.19 684 GLY B C 1
ATOM 11706 O O . GLY B 1 684 ? -2.865 39.719 25.344 1 76.19 684 GLY B O 1
ATOM 11707 N N . GLU B 1 685 ? -3.68 37.719 25.672 1 77.94 685 GLU B N 1
ATOM 11708 C CA . GLU B 1 685 ? -4.84 38.219 26.391 1 77.94 685 GLU B CA 1
ATOM 11709 C C . GLU B 1 685 ? -4.438 38.781 27.766 1 77.94 685 GLU B C 1
ATOM 11711 O O . GLU B 1 685 ? -5.039 39.719 28.25 1 77.94 685 GLU B O 1
ATOM 11716 N N . ILE B 1 686 ? -3.533 38.156 28.375 1 77.81 686 ILE B N 1
ATOM 11717 C CA . ILE B 1 686 ? -3.045 38.594 29.672 1 77.81 686 ILE B CA 1
ATOM 11718 C C . ILE B 1 686 ? -2.42 39.969 29.547 1 77.81 686 ILE B C 1
ATOM 11720 O O . ILE B 1 686 ? -2.625 40.844 30.406 1 77.81 686 ILE B O 1
ATOM 11724 N N . VAL B 1 687 ? -1.812 40.156 28.484 1 70.44 687 VAL B N 1
ATOM 11725 C CA . VAL B 1 687 ? -1.177 41.438 28.219 1 70.44 687 VAL B CA 1
ATOM 11726 C C . VAL B 1 687 ? -2.244 42.5 27.969 1 70.44 687 VAL B C 1
ATOM 11728 O O . VAL B 1 687 ? -2.117 43.656 28.438 1 70.44 687 VAL B O 1
ATOM 11731 N N . LEU B 1 688 ? -3.197 42.094 27.25 1 66.44 688 LEU B N 1
ATOM 11732 C CA . LEU B 1 688 ? -4.258 43.031 26.891 1 66.44 688 LEU B CA 1
ATOM 11733 C C . LEU B 1 688 ? -5.066 43.438 28.109 1 66.44 688 LEU B C 1
ATOM 11735 O O . LEU B 1 688 ? -5.523 44.594 28.203 1 66.44 688 LEU B O 1
ATOM 11739 N N . GLN B 1 689 ? -5.324 42.469 28.875 1 64.5 689 GLN B N 1
ATOM 11740 C CA . GLN B 1 689 ? -6.141 42.75 30.047 1 64.5 689 GLN B CA 1
ATOM 11741 C C . GLN B 1 689 ? -5.34 43.5 31.109 1 64.5 689 GLN B C 1
ATOM 11743 O O . GLN B 1 689 ? -5.906 44.281 31.891 1 64.5 689 GLN B O 1
ATOM 11748 N N . ASN B 1 690 ? -4.105 43.156 31.172 1 59.09 690 ASN B N 1
ATOM 11749 C CA . ASN B 1 690 ? -3.293 43.781 32.188 1 59.09 690 ASN B CA 1
ATOM 11750 C C . ASN B 1 690 ? -2.539 45 31.641 1 59.09 690 ASN B C 1
ATOM 11752 O O . ASN B 1 690 ? -1.434 44.844 31.109 1 59.09 690 ASN B O 1
ATOM 11756 N N . LYS B 1 691 ? -3.328 46.031 31.172 1 50.66 691 LYS B N 1
ATOM 11757 C CA . LYS B 1 691 ? -2.82 47.312 30.641 1 50.66 691 LYS B CA 1
ATOM 11758 C C . LYS B 1 691 ? -1.451 47.625 31.234 1 50.66 691 LYS B C 1
ATOM 11760 O O . LYS B 1 691 ? -0.608 48.219 30.562 1 50.66 691 LYS B O 1
ATOM 11765 N N . SER B 1 692 ? -1.228 47.5 32.5 1 45.5 692 SER B N 1
ATOM 11766 C CA . SER B 1 692 ? -0.04 47.969 33.219 1 45.5 692 SER B CA 1
ATOM 11767 C C . SER B 1 692 ? 0.867 46.812 33.625 1 45.5 692 SER B C 1
ATOM 11769 O O . SER B 1 692 ? 0.885 46.406 34.781 1 45.5 692 SER B O 1
ATOM 11771 N N . ILE B 1 693 ? 1.026 45.875 32.781 1 52.53 693 ILE B N 1
ATOM 11772 C CA . ILE B 1 693 ? 1.904 44.812 33.25 1 52.53 693 ILE B CA 1
ATOM 11773 C C . ILE B 1 693 ? 3.281 45.375 33.594 1 52.53 693 ILE B C 1
ATOM 11775 O O . ILE B 1 693 ? 4.043 45.719 32.688 1 52.53 693 ILE B O 1
ATOM 11779 N N . THR B 1 694 ? 3.459 45.812 34.781 1 59.41 694 THR B N 1
ATOM 11780 C CA . THR B 1 694 ? 4.645 46.469 35.344 1 59.41 694 THR B CA 1
ATOM 11781 C C . THR B 1 694 ? 5.762 45.438 35.562 1 59.41 694 THR B C 1
ATOM 11783 O O . THR B 1 694 ? 6.945 45.781 35.469 1 59.41 694 THR B O 1
ATOM 11786 N N . THR B 1 695 ? 5.441 43.969 35.781 1 77.38 695 THR B N 1
ATOM 11787 C CA . THR B 1 695 ? 6.5 43 36.062 1 77.38 695 THR B CA 1
ATOM 11788 C C . THR B 1 695 ? 6.406 41.812 35.125 1 77.38 695 THR B C 1
ATOM 11790 O O . THR B 1 695 ? 5.371 41.156 35.062 1 77.38 695 THR B O 1
ATOM 11793 N N . PRO B 1 696 ? 7.367 41.594 34.375 1 85.12 696 PRO B N 1
ATOM 11794 C CA . PRO B 1 696 ? 7.395 40.438 33.469 1 85.12 696 PRO B CA 1
ATOM 11795 C C . PRO B 1 696 ? 7.32 39.094 34.188 1 85.12 696 PRO B C 1
ATOM 11797 O O . PRO B 1 696 ? 7.711 39 35.344 1 85.12 696 PRO B O 1
ATOM 11800 N N . ILE B 1 697 ? 6.801 38.125 33.594 1 89.12 697 ILE B N 1
ATOM 11801 C CA . ILE B 1 697 ? 6.785 36.781 34.125 1 89.12 697 ILE B CA 1
ATOM 11802 C C . ILE B 1 697 ? 8.219 36.281 34.312 1 89.12 697 ILE B C 1
ATOM 11804 O O . ILE B 1 697 ? 8.984 36.219 33.344 1 89.12 697 ILE B O 1
ATOM 11808 N N . ASP B 1 698 ? 8.555 35.969 35.531 1 90.56 698 ASP B N 1
ATOM 11809 C CA . ASP B 1 698 ? 9.945 35.625 35.781 1 90.56 698 ASP B CA 1
ATOM 11810 C C . ASP B 1 698 ? 10.055 34.156 36.25 1 90.56 698 ASP B C 1
ATOM 11812 O O . ASP B 1 698 ? 11.125 33.719 36.656 1 90.56 698 ASP B O 1
ATOM 11816 N N . TYR B 1 699 ? 8.953 33.406 36.312 1 93.19 699 TYR B N 1
ATOM 11817 C CA . TYR B 1 699 ? 8.898 32 36.656 1 93.19 699 TYR B CA 1
ATOM 11818 C C . TYR B 1 699 ? 7.82 31.281 35.875 1 93.19 699 TYR B C 1
ATOM 11820 O O . TYR B 1 699 ? 6.688 31.75 35.75 1 93.19 699 TYR B O 1
ATOM 11828 N N . VAL B 1 700 ? 8.211 30.125 35.219 1 94.56 700 VAL B N 1
ATOM 11829 C CA . VAL B 1 700 ? 7.238 29.328 34.469 1 94.56 700 VAL B CA 1
ATOM 11830 C C . VAL B 1 700 ? 7.375 27.859 34.844 1 94.56 700 VAL B C 1
ATOM 11832 O O . VAL B 1 700 ? 8.477 27.297 34.812 1 94.56 700 VAL B O 1
ATOM 11835 N N . LEU B 1 701 ? 6.332 27.266 35.344 1 95.69 701 LEU B N 1
ATOM 11836 C CA . LEU B 1 701 ? 6.223 25.828 35.594 1 95.69 701 LEU B CA 1
ATOM 11837 C C . LEU B 1 701 ? 5.16 25.219 34.688 1 95.69 701 LEU B C 1
ATOM 11839 O O . LEU B 1 701 ? 3.979 25.547 34.781 1 95.69 701 LEU B O 1
ATOM 11843 N N . CYS B 1 702 ? 5.59 24.422 33.719 1 95.06 702 CYS B N 1
ATOM 11844 C CA . CYS B 1 702 ? 4.699 23.75 32.781 1 95.06 702 CYS B CA 1
ATOM 11845 C C . CYS B 1 702 ? 4.656 22.25 33.062 1 95.06 702 CYS B C 1
ATOM 11847 O O . CYS B 1 702 ? 5.66 21.562 32.906 1 95.06 702 CYS B O 1
ATOM 11849 N N . ILE B 1 703 ? 3.514 21.75 33.5 1 95.31 703 ILE B N 1
ATOM 11850 C CA . ILE B 1 703 ? 3.354 20.344 33.844 1 95.31 703 ILE B CA 1
ATOM 11851 C C . ILE B 1 703 ? 2.219 19.734 33 1 95.31 703 ILE B C 1
ATOM 11853 O O . ILE B 1 703 ? 1.118 20.297 32.969 1 95.31 703 ILE B O 1
ATOM 11857 N N . GLY B 1 704 ? 2.527 18.688 32.344 1 91.69 704 GLY B N 1
ATOM 11858 C CA . GLY B 1 704 ? 1.423 18.062 31.641 1 91.69 704 GLY B CA 1
ATOM 11859 C C . GLY B 1 704 ? 1.805 16.75 30.984 1 91.69 704 GLY B C 1
ATOM 11860 O O . GLY B 1 704 ? 2.99 16.453 30.828 1 91.69 704 GLY B O 1
ATOM 11861 N N . ASN B 1 705 ? 0.812 15.93 30.781 1 86.19 705 ASN B N 1
ATOM 11862 C CA . ASN B 1 705 ? 0.915 14.781 29.891 1 86.19 705 ASN B CA 1
ATOM 11863 C C . ASN B 1 705 ? 0.527 15.148 28.453 1 86.19 705 ASN B C 1
ATOM 11865 O O . ASN B 1 705 ? -0.544 14.766 27.984 1 86.19 705 ASN B O 1
ATOM 11869 N N . PHE B 1 706 ? 1.426 15.906 27.859 1 81.31 706 PHE B N 1
ATOM 11870 C CA . PHE B 1 706 ? 1.169 16.375 26.5 1 81.31 706 PHE B CA 1
ATOM 11871 C C . PHE B 1 706 ? 1.757 15.422 25.484 1 81.31 706 PHE B C 1
ATOM 11873 O O . PHE B 1 706 ? 2.834 14.859 25.688 1 81.31 706 PHE B O 1
ATOM 11880 N N . LEU B 1 707 ? 0.908 15.133 24.453 1 68.38 707 LEU B N 1
ATOM 11881 C CA . LEU B 1 707 ? 1.356 14.156 23.453 1 68.38 707 LEU B CA 1
ATOM 11882 C C . LEU B 1 707 ? 1.673 14.844 22.141 1 68.38 707 LEU B C 1
ATOM 11884 O O . LEU B 1 707 ? 1.021 15.82 21.766 1 68.38 707 LEU B O 1
ATOM 11888 N N . GLY B 1 708 ? 2.688 14.25 21.531 1 66.06 708 GLY B N 1
ATOM 11889 C CA . GLY B 1 708 ? 2.988 14.602 20.156 1 66.06 708 GLY B CA 1
ATOM 11890 C C . GLY B 1 708 ? 3.188 16.094 19.953 1 66.06 708 GLY B C 1
ATOM 11891 O O . GLY B 1 708 ? 3.996 16.719 20.641 1 66.06 708 GLY B O 1
ATOM 11892 N N . LYS B 1 709 ? 2.338 16.703 19.172 1 63.94 709 LYS B N 1
ATOM 11893 C CA . LYS B 1 709 ? 2.451 18.094 18.734 1 63.94 709 LYS B CA 1
ATOM 11894 C C . LYS B 1 709 ? 2.125 19.047 19.875 1 63.94 709 LYS B C 1
ATOM 11896 O O . LYS B 1 709 ? 2.559 20.203 19.859 1 63.94 709 LYS B O 1
ATOM 11901 N N . ASP B 1 710 ? 1.533 18.5 20.906 1 72.94 710 ASP B N 1
ATOM 11902 C CA . ASP B 1 710 ? 1.154 19.359 22.031 1 72.94 710 ASP B CA 1
ATOM 11903 C C . ASP B 1 710 ? 2.348 19.625 22.938 1 72.94 710 ASP B C 1
ATOM 11905 O O . ASP B 1 710 ? 2.293 20.5 23.797 1 72.94 710 ASP B O 1
ATOM 11909 N N . GLU B 1 711 ? 3.418 18.922 22.625 1 78.75 711 GLU B N 1
ATOM 11910 C CA . GLU B 1 711 ? 4.613 19.156 23.422 1 78.75 711 GLU B CA 1
ATOM 11911 C C . GLU B 1 711 ? 5.312 20.438 23.031 1 78.75 711 GLU B C 1
ATOM 11913 O O . GLU B 1 711 ? 6.289 20.844 23.656 1 78.75 711 GLU B O 1
ATOM 11918 N N . ASP B 1 712 ? 4.727 21.062 22.062 1 77.5 712 ASP B N 1
ATOM 11919 C CA . ASP B 1 712 ? 5.277 22.359 21.672 1 77.5 712 ASP B CA 1
ATOM 11920 C C . ASP B 1 712 ? 5.172 23.375 22.812 1 77.5 712 ASP B C 1
ATOM 11922 O O . ASP B 1 712 ? 5.918 24.359 22.859 1 77.5 712 ASP B O 1
ATOM 11926 N N . VAL B 1 713 ? 4.312 23.109 23.75 1 86.25 713 VAL B N 1
ATOM 11927 C CA . VAL B 1 713 ? 4.141 24 24.891 1 86.25 713 VAL B CA 1
ATOM 11928 C C . VAL B 1 713 ? 5.402 23.969 25.75 1 86.25 713 VAL B C 1
ATOM 11930 O O . VAL B 1 713 ? 5.758 24.984 26.359 1 86.25 713 VAL B O 1
ATOM 11933 N N . TYR B 1 714 ? 6.109 22.844 25.766 1 86.06 714 TYR B N 1
ATOM 11934 C CA . TYR B 1 714 ? 7.34 22.75 26.547 1 86.06 714 TYR B CA 1
ATOM 11935 C C . TYR B 1 714 ? 8.438 23.609 25.953 1 86.06 714 TYR B C 1
ATOM 11937 O O . TYR B 1 714 ? 9.242 24.203 26.672 1 86.06 714 TYR B O 1
ATOM 11945 N N . THR B 1 715 ? 8.414 23.672 24.656 1 78.19 715 THR B N 1
ATOM 11946 C CA . THR B 1 715 ? 9.5 24.359 23.969 1 78.19 715 THR B CA 1
ATOM 11947 C C . THR B 1 715 ? 9.195 25.844 23.828 1 78.19 715 THR B C 1
ATOM 11949 O O . THR B 1 715 ? 10.102 26.656 23.625 1 78.19 715 THR B O 1
ATOM 11952 N N . PHE B 1 716 ? 8.008 26.172 23.969 1 77.25 716 PHE B N 1
ATOM 11953 C CA . PHE B 1 716 ? 7.539 27.547 23.797 1 77.25 716 PHE B CA 1
ATOM 11954 C C . PHE B 1 716 ? 8.242 28.484 24.781 1 77.25 716 PHE B C 1
ATOM 11956 O O . PHE B 1 716 ? 8.562 29.625 24.422 1 77.25 716 PHE B O 1
ATOM 11963 N N . PHE B 1 717 ? 8.609 28.016 25.969 1 77.69 717 PHE B N 1
ATOM 11964 C CA . PHE B 1 717 ? 9.141 28.891 27.016 1 77.69 717 PHE B CA 1
ATOM 11965 C C . PHE B 1 717 ? 10.633 28.656 27.203 1 77.69 717 PHE B C 1
ATOM 11967 O O . PHE B 1 717 ? 11.227 29.141 28.172 1 77.69 717 PHE B O 1
ATOM 11974 N N . GLU B 1 718 ? 11.133 27.922 26.312 1 77.06 718 GLU B N 1
ATOM 11975 C CA . GLU B 1 718 ? 12.578 27.719 26.422 1 77.06 718 GLU B CA 1
ATOM 11976 C C . GLU B 1 718 ? 13.336 29.016 26.219 1 77.06 718 GLU B C 1
ATOM 11978 O O . GLU B 1 718 ? 13.078 29.766 25.266 1 77.06 718 GLU B O 1
ATOM 11983 N N . PRO B 1 719 ? 14.109 29.375 27.156 1 62.94 719 PRO B N 1
ATOM 11984 C CA . PRO B 1 719 ? 14.789 30.672 27.109 1 62.94 719 PRO B CA 1
ATOM 11985 C C . PRO B 1 719 ? 15.531 30.906 25.797 1 62.94 719 PRO B C 1
ATOM 11987 O O . PRO B 1 719 ? 15.547 32.031 25.297 1 62.94 719 PRO B O 1
ATOM 11990 N N . GLU B 1 720 ? 16.125 29.844 25.219 1 58.09 720 GLU B N 1
ATOM 11991 C CA . GLU B 1 720 ? 16.828 30.031 23.969 1 58.09 720 GLU B CA 1
ATOM 11992 C C . GLU B 1 720 ? 15.867 30.406 22.844 1 58.09 720 GLU B C 1
ATOM 11994 O O . GLU B 1 720 ? 16.234 31.141 21.922 1 58.09 720 GLU B O 1
ATOM 11999 N N . LEU B 1 721 ? 14.719 29.875 22.938 1 51.12 721 LEU B N 1
ATOM 12000 C CA . LEU B 1 721 ? 13.742 30.078 21.875 1 51.12 721 LEU B CA 1
ATOM 12001 C C . LEU B 1 721 ? 12.992 31.391 22.078 1 51.12 721 LEU B C 1
ATOM 12003 O O . LEU B 1 721 ? 12.625 32.062 21.109 1 51.12 721 LEU B O 1
ATOM 12007 N N . THR B 1 722 ? 12.688 31.703 23.328 1 48.41 722 THR B N 1
ATOM 12008 C CA . THR B 1 722 ? 11.984 32.938 23.641 1 48.41 722 THR B CA 1
ATOM 12009 C C . THR B 1 722 ? 12.836 34.156 23.25 1 48.41 722 THR B C 1
ATOM 12011 O O . THR B 1 722 ? 12.305 35.188 22.875 1 48.41 722 THR B O 1
ATOM 12014 N N . LYS B 1 723 ? 14.172 34.094 23.234 1 47.44 723 LYS B N 1
ATOM 12015 C CA . LYS B 1 723 ? 15.062 35.156 22.75 1 47.44 723 LYS B CA 1
ATOM 12016 C C . LYS B 1 723 ? 15.047 35.219 21.219 1 47.44 723 LYS B C 1
ATOM 12018 O O . LYS B 1 723 ? 15.141 36.312 20.656 1 47.44 723 LYS B O 1
ATOM 12023 N N . LYS B 1 724 ? 15.078 34.094 20.562 1 43.81 724 LYS B N 1
ATOM 12024 C CA . LYS B 1 724 ? 15.18 34 19.109 1 43.81 724 LYS B CA 1
ATOM 12025 C C . LYS B 1 724 ? 13.867 34.406 18.438 1 43.81 724 LYS B C 1
ATOM 12027 O O . LYS B 1 724 ? 13.852 34.812 17.281 1 43.81 724 LYS B O 1
ATOM 12032 N N . THR B 1 725 ? 12.898 33.906 18.906 1 39.16 725 THR B N 1
ATOM 12033 C CA . THR B 1 725 ? 11.641 34.312 18.297 1 39.16 725 THR B CA 1
ATOM 12034 C C . THR B 1 725 ? 11.547 35.844 18.203 1 39.16 725 THR B C 1
ATOM 12036 O O . THR B 1 725 ? 10.648 36.375 17.562 1 39.16 725 THR B O 1
ATOM 12039 N N . MET B 1 726 ? 12.5 36.688 18.922 1 34 726 MET B N 1
ATOM 12040 C CA . MET B 1 726 ? 12.539 38.156 18.859 1 34 726 MET B CA 1
ATOM 12041 C C . MET B 1 726 ? 12.938 38.625 17.469 1 34 726 MET B C 1
ATOM 12043 O O . MET B 1 726 ? 12.547 39.719 17.047 1 34 726 MET B O 1
ATOM 12047 N N . SER B 1 727 ? 14.102 38.188 16.906 1 31.41 727 SER B N 1
ATOM 12048 C CA . SER B 1 727 ? 14.664 38.75 15.695 1 31.41 727 SER B CA 1
ATOM 12049 C C . SER B 1 727 ? 13.953 38.25 14.445 1 31.41 727 SER B C 1
ATOM 12051 O O . SER B 1 727 ? 14.352 38.562 13.328 1 31.41 727 SER B O 1
ATOM 12053 N N . SER B 1 728 ? 13.32 37.219 14.633 1 31.45 728 SER B N 1
ATOM 12054 C CA . SER B 1 728 ? 12.867 36.812 13.297 1 31.45 728 SER B CA 1
ATOM 12055 C C . SER B 1 728 ? 11.789 37.781 12.789 1 31.45 728 SER B C 1
ATOM 12057 O O . SER B 1 728 ? 10.805 38.031 13.484 1 31.45 728 SER B O 1
ATOM 12059 N N . PRO B 1 729 ? 12.211 38.75 11.914 1 31.33 729 PRO B N 1
ATOM 12060 C CA . PRO B 1 729 ? 11.352 39.688 11.219 1 31.33 729 PRO B CA 1
ATOM 12061 C C . PRO B 1 729 ? 10 39.094 10.82 1 31.33 729 PRO B C 1
ATOM 12063 O O . PRO B 1 729 ? 9.188 39.781 10.195 1 31.33 729 PRO B O 1
ATOM 12066 N N . TYR B 1 730 ? 10.07 37.781 10.812 1 29.95 730 TYR B N 1
ATOM 12067 C CA . TYR B 1 730 ? 8.969 37.125 10.133 1 29.95 730 TYR B CA 1
ATOM 12068 C C . TYR B 1 730 ? 7.645 37.406 10.852 1 29.95 730 TYR B C 1
ATOM 12070 O O . TYR B 1 730 ? 6.602 36.875 10.453 1 29.95 730 TYR B O 1
ATOM 12078 N N . TYR B 1 731 ? 7.711 37.719 12.258 1 30.44 731 TYR B N 1
ATOM 12079 C CA . TYR B 1 731 ? 6.453 38.125 12.891 1 30.44 731 TYR B CA 1
ATOM 12080 C C . TYR B 1 731 ? 5.945 39.438 12.328 1 30.44 731 TYR B C 1
ATOM 12082 O O . TYR B 1 731 ? 6.684 40.406 12.281 1 30.44 731 TYR B O 1
ATOM 12090 N N . GLY B 1 732 ? 5.176 39.469 11.312 1 29.69 732 GLY B N 1
ATOM 12091 C CA . GLY B 1 732 ? 4.59 40.719 10.93 1 29.69 732 GLY B CA 1
ATOM 12092 C C . GLY B 1 732 ? 4.379 41.688 12.102 1 29.69 732 GLY B C 1
ATOM 12093 O O . GLY B 1 732 ? 4.426 41.25 13.258 1 29.69 732 GLY B O 1
ATOM 12094 N N . SER B 1 733 ? 4.543 42.969 11.898 1 31.39 733 SER B N 1
ATOM 12095 C CA . SER B 1 733 ? 4.379 44.156 12.734 1 31.39 733 SER B CA 1
ATOM 12096 C C . SER B 1 733 ? 3.121 44.062 13.586 1 31.39 733 SER B C 1
ATOM 12098 O O . SER B 1 733 ? 2.611 45.062 14.062 1 31.39 733 SER B O 1
ATOM 12100 N N . GLY B 1 734 ? 2.336 43 13.547 1 31.45 734 GLY B N 1
ATOM 12101 C CA . GLY B 1 734 ? 1.214 43.312 14.422 1 31.45 734 GLY B CA 1
ATOM 12102 C C . GLY B 1 734 ? 1.601 43.406 15.883 1 31.45 734 GLY B C 1
ATOM 12103 O O . GLY B 1 734 ? 2.736 43.094 16.25 1 31.45 734 GLY B O 1
ATOM 12104 N N . PRO B 1 735 ? 0.732 43.969 16.766 1 32.28 735 PRO B N 1
ATOM 12105 C CA . PRO B 1 735 ? 0.928 44.281 18.188 1 32.28 735 PRO B CA 1
ATOM 12106 C C . PRO B 1 735 ? 1.459 43.094 18.984 1 32.28 735 PRO B C 1
ATOM 12108 O O . PRO B 1 735 ? 1.78 43.25 20.172 1 32.28 735 PRO B O 1
ATOM 12111 N N . LEU B 1 736 ? 1.443 41.938 18.453 1 36.53 736 LEU B N 1
ATOM 12112 C CA . LEU B 1 736 ? 1.734 40.844 19.359 1 36.53 736 LEU B CA 1
ATOM 12113 C C . LEU B 1 736 ? 3.24 40.656 19.531 1 36.53 736 LEU B C 1
ATOM 12115 O O . LEU B 1 736 ? 3.682 39.781 20.281 1 36.53 736 LEU B O 1
ATOM 12119 N N . LYS B 1 737 ? 4.098 41.031 18.844 1 42.91 737 LYS B N 1
ATOM 12120 C CA . LYS B 1 737 ? 5.547 40.969 19 1 42.91 737 LYS B CA 1
ATOM 12121 C C . LYS B 1 737 ? 5.984 41.656 20.297 1 42.91 737 LYS B C 1
ATOM 12123 O O . LYS B 1 737 ? 6.879 41.156 20.984 1 42.91 737 LYS B O 1
ATOM 12128 N N . LYS B 1 738 ? 5.555 42.75 20.406 1 40.47 738 LYS B N 1
ATOM 12129 C CA . LYS B 1 738 ? 5.93 43.562 21.562 1 40.47 738 LYS B CA 1
ATOM 12130 C C . LYS B 1 738 ? 5.512 42.875 22.875 1 40.47 738 LYS B C 1
ATOM 12132 O O . LYS B 1 738 ? 5.984 43.25 23.938 1 40.47 738 LYS B O 1
ATOM 12137 N N . VAL B 1 739 ? 4.629 41.969 22.672 1 39.91 739 VAL B N 1
ATOM 12138 C CA . VAL B 1 739 ? 4.094 41.438 23.922 1 39.91 739 VAL B CA 1
ATOM 12139 C C . VAL B 1 739 ? 5.062 40.406 24.5 1 39.91 739 VAL B C 1
ATOM 12141 O O . VAL B 1 739 ? 5.277 40.375 25.719 1 39.91 739 VAL B O 1
ATOM 12144 N N . SER B 1 740 ? 5.688 39.469 23.625 1 47.94 740 SER B N 1
ATOM 12145 C CA . SER B 1 740 ? 6.352 38.312 24.219 1 47.94 740 SER B CA 1
ATOM 12146 C C . SER B 1 740 ? 7.629 38.719 24.953 1 47.94 740 SER B C 1
ATOM 12148 O O . SER B 1 740 ? 7.887 38.281 26.062 1 47.94 740 SER B O 1
ATOM 12150 N N . SER B 1 741 ? 8.547 39.469 24.25 1 48.88 741 SER B N 1
ATOM 12151 C CA . SER B 1 741 ? 9.812 39.781 24.906 1 48.88 741 SER B CA 1
ATOM 12152 C C . SER B 1 741 ? 9.609 40.625 26.172 1 48.88 741 SER B C 1
ATOM 12154 O O . SER B 1 741 ? 10.367 40.5 27.125 1 48.88 741 SER B O 1
ATOM 12156 N N . THR B 1 742 ? 8.555 41.375 26.188 1 55.88 742 THR B N 1
ATOM 12157 C CA . THR B 1 742 ? 8.328 42.281 27.312 1 55.88 742 THR B CA 1
ATOM 12158 C C . THR B 1 742 ? 7.504 41.594 28.406 1 55.88 742 THR B C 1
ATOM 12160 O O . THR B 1 742 ? 7.582 41.969 29.578 1 55.88 742 THR B O 1
ATOM 12163 N N . LEU B 1 743 ? 6.977 40.375 28.047 1 68.12 743 LEU B N 1
ATOM 12164 C CA . LEU B 1 743 ? 6.047 39.781 29 1 68.12 743 LEU B CA 1
ATOM 12165 C C . LEU B 1 743 ? 6.711 38.656 29.781 1 68.12 743 LEU B C 1
ATOM 12167 O O . LEU B 1 743 ? 6.383 38.438 30.938 1 68.12 743 LEU B O 1
ATOM 12171 N N . VAL B 1 744 ? 7.645 37.938 29.047 1 75.44 744 VAL B N 1
ATOM 12172 C CA . VAL B 1 744 ? 8.234 36.781 29.719 1 75.44 744 VAL B CA 1
ATOM 12173 C C . VAL B 1 744 ? 9.75 36.969 29.812 1 75.44 744 VAL B C 1
ATOM 12175 O O . VAL B 1 744 ? 10.438 37.094 28.797 1 75.44 744 VAL B O 1
ATOM 12178 N N . ASP B 1 745 ? 10.211 37.156 30.922 1 78.69 745 ASP B N 1
ATOM 12179 C CA . ASP B 1 745 ? 11.641 37.25 31.219 1 78.69 745 ASP B CA 1
ATOM 12180 C C . ASP B 1 745 ? 12.086 36.125 32.156 1 78.69 745 ASP B C 1
ATOM 12182 O O . ASP B 1 745 ? 12.359 36.344 33.312 1 78.69 745 ASP B O 1
ATOM 12186 N N . VAL B 1 746 ? 11.984 34.938 31.609 1 81 746 VAL B N 1
ATOM 12187 C CA . VAL B 1 746 ? 12.305 33.781 32.438 1 81 746 VAL B CA 1
ATOM 12188 C C . VAL B 1 746 ? 13.75 33.344 32.156 1 81 746 VAL B C 1
ATOM 12190 O O . VAL B 1 746 ? 14.133 33.094 31.016 1 81 746 VAL B O 1
ATOM 12193 N N . LYS B 1 747 ? 14.586 33.406 33.219 1 76.31 747 LYS B N 1
ATOM 12194 C CA . LYS B 1 747 ? 15.938 32.875 33.125 1 76.31 747 LYS B CA 1
ATOM 12195 C C . LYS B 1 747 ? 15.93 31.344 33.094 1 76.31 747 LYS B C 1
ATOM 12197 O O . LYS B 1 747 ? 14.938 30.703 33.438 1 76.31 747 LYS B O 1
ATOM 12202 N N . GLY B 1 748 ? 16.906 30.719 32.562 1 75.44 748 GLY B N 1
ATOM 12203 C CA . GLY B 1 748 ? 17.016 29.281 32.375 1 75.44 748 GLY B CA 1
ATOM 12204 C C . GLY B 1 748 ? 16.672 28.484 33.625 1 75.44 748 GLY B C 1
ATOM 12205 O O . GLY B 1 748 ? 15.992 27.469 33.562 1 75.44 748 GLY B O 1
ATOM 12206 N N . ASP B 1 749 ? 16.984 29.031 34.781 1 81.62 749 ASP B N 1
ATOM 12207 C CA . ASP B 1 749 ? 16.812 28.328 36.031 1 81.62 749 ASP B CA 1
ATOM 12208 C C . ASP B 1 749 ? 15.367 28.453 36.531 1 81.62 749 ASP B C 1
ATOM 12210 O O . ASP B 1 749 ? 14.969 27.766 37.469 1 81.62 749 ASP B O 1
ATOM 12214 N N . ASN B 1 750 ? 14.68 29.297 35.938 1 91.12 750 ASN B N 1
ATOM 12215 C CA . ASN B 1 750 ? 13.328 29.547 36.406 1 91.12 750 ASN B CA 1
ATOM 12216 C C . ASN B 1 750 ? 12.273 28.969 35.469 1 91.12 750 ASN B C 1
ATOM 12218 O O . ASN B 1 750 ? 11.086 29.25 35.594 1 91.12 750 ASN B O 1
ATOM 12222 N N . TYR B 1 751 ? 12.617 28.203 34.5 1 92.62 751 TYR B N 1
ATOM 12223 C CA . TYR B 1 751 ? 11.68 27.484 33.656 1 92.62 751 TYR B CA 1
ATOM 12224 C C . TYR B 1 751 ? 11.75 25.984 33.875 1 92.62 751 TYR B C 1
ATOM 12226 O O . TYR B 1 751 ? 12.805 25.375 33.719 1 92.62 751 TYR B O 1
ATOM 12234 N N . PHE B 1 752 ? 10.664 25.391 34.281 1 94.25 752 PHE B N 1
ATOM 12235 C CA . PHE B 1 752 ? 10.57 23.969 34.531 1 94.25 752 PHE B CA 1
ATOM 12236 C C . PHE B 1 752 ? 9.484 23.328 33.688 1 94.25 752 PHE B C 1
ATOM 12238 O O . PHE B 1 752 ? 8.297 23.562 33.906 1 94.25 752 PHE B O 1
ATOM 12245 N N . SER B 1 753 ? 9.898 22.656 32.625 1 92.88 753 SER B N 1
ATOM 12246 C CA . SER B 1 753 ? 8.969 21.859 31.844 1 92.88 753 SER B CA 1
ATOM 12247 C C . SER B 1 753 ? 8.953 20.406 32.344 1 92.88 753 SER B C 1
ATOM 12249 O O . SER B 1 753 ? 9.992 19.75 32.375 1 92.88 753 SER B O 1
ATOM 12251 N N . VAL B 1 754 ? 7.797 19.906 32.719 1 94.12 754 VAL B N 1
ATOM 12252 C CA . VAL B 1 754 ? 7.699 18.625 33.375 1 94.12 754 VAL B CA 1
ATOM 12253 C C . VAL B 1 754 ? 6.703 17.734 32.625 1 94.12 754 VAL B C 1
ATOM 12255 O O . VAL B 1 754 ? 5.523 18.062 32.531 1 94.12 754 VAL B O 1
ATOM 12258 N N . ALA B 1 755 ? 7.195 16.641 32.094 1 90.81 755 ALA B N 1
ATOM 12259 C CA . ALA B 1 755 ? 6.312 15.641 31.484 1 90.81 755 ALA B CA 1
ATOM 12260 C C . ALA B 1 755 ? 5.836 14.641 32.531 1 90.81 755 ALA B C 1
ATOM 12262 O O . ALA B 1 755 ? 6.617 14.195 33.375 1 90.81 755 ALA B O 1
ATOM 12263 N N . VAL B 1 756 ? 4.582 14.359 32.531 1 89.81 756 VAL B N 1
ATOM 12264 C CA . VAL B 1 756 ? 4.027 13.414 33.5 1 89.81 756 VAL B CA 1
ATOM 12265 C C . VAL B 1 756 ? 3.812 12.062 32.812 1 89.81 756 VAL B C 1
ATOM 12267 O O . VAL B 1 756 ? 3.072 11.961 31.844 1 89.81 756 VAL B O 1
ATOM 12270 N N . GLY B 1 757 ? 4.402 11.023 33.25 1 76.31 757 GLY B N 1
ATOM 12271 C CA . GLY B 1 757 ? 4.145 9.656 32.812 1 76.31 757 GLY B CA 1
ATOM 12272 C C . GLY B 1 757 ? 4.852 9.305 31.5 1 76.31 757 GLY B C 1
ATOM 12273 O O . GLY B 1 757 ? 4.547 8.281 30.891 1 76.31 757 GLY B O 1
ATOM 12274 N N . ASN B 1 758 ? 5.586 10.148 30.953 1 69.62 758 ASN B N 1
ATOM 12275 C CA . ASN B 1 758 ? 6.273 9.898 29.688 1 69.62 758 ASN B CA 1
ATOM 12276 C C . ASN B 1 758 ? 7.742 10.305 29.75 1 69.62 758 ASN B C 1
ATOM 12278 O O . ASN B 1 758 ? 8.07 11.398 30.234 1 69.62 758 ASN B O 1
ATOM 12282 N N . THR B 1 759 ? 8.516 9.344 29.328 1 63.44 759 THR B N 1
ATOM 12283 C CA . THR B 1 759 ? 9.945 9.633 29.391 1 63.44 759 THR B CA 1
ATOM 12284 C C . THR B 1 759 ? 10.477 10.055 28.031 1 63.44 759 THR B C 1
ATOM 12286 O O . THR B 1 759 ? 11.609 10.531 27.906 1 63.44 759 THR B O 1
ATOM 12289 N N . HIS B 1 760 ? 9.75 9.844 27.047 1 69.06 760 HIS B N 1
ATOM 12290 C CA . HIS B 1 760 ? 10.133 10.367 25.75 1 69.06 760 HIS B CA 1
ATOM 12291 C C . HIS B 1 760 ? 9.391 11.664 25.438 1 69.06 760 HIS B C 1
ATOM 12293 O O . HIS B 1 760 ? 8.32 11.641 24.828 1 69.06 760 HIS B O 1
ATOM 12299 N N . THR B 1 761 ? 9.93 12.734 25.953 1 77.38 761 THR B N 1
ATOM 12300 C CA . THR B 1 761 ? 9.266 14.031 25.922 1 77.38 761 THR B CA 1
ATOM 12301 C C . THR B 1 761 ? 10.266 15.148 25.625 1 77.38 761 THR B C 1
ATOM 12303 O O . THR B 1 761 ? 11.477 14.938 25.719 1 77.38 761 THR B O 1
ATOM 12306 N N . LYS B 1 762 ? 9.758 16.219 25.156 1 78.19 762 LYS B N 1
ATOM 12307 C CA . LYS B 1 762 ? 10.555 17.422 24.938 1 78.19 762 LYS B CA 1
ATOM 12308 C C . LYS B 1 762 ? 10.742 18.203 26.234 1 78.19 762 LYS B C 1
ATOM 12310 O O . LYS B 1 762 ? 11.508 19.172 26.266 1 78.19 762 LYS B O 1
ATOM 12315 N N . ALA B 1 763 ? 10.117 17.719 27.328 1 87.25 763 ALA B N 1
ATOM 12316 C CA . ALA B 1 763 ? 10.227 18.391 28.625 1 87.25 763 ALA B CA 1
ATOM 12317 C C . ALA B 1 763 ? 11.594 18.141 29.25 1 87.25 763 ALA B C 1
ATOM 12319 O O . ALA B 1 763 ? 12.234 17.125 28.969 1 87.25 763 ALA B O 1
ATOM 12320 N N . SER B 1 764 ? 12.023 19.031 30 1 86.62 764 SER B N 1
ATOM 12321 C CA . SER B 1 764 ? 13.32 18.922 30.656 1 86.62 764 SER B CA 1
ATOM 12322 C C . SER B 1 764 ? 13.266 17.953 31.844 1 86.62 764 SER B C 1
ATOM 12324 O O . SER B 1 764 ? 14.281 17.391 32.25 1 86.62 764 SER B O 1
ATOM 12326 N N . TYR B 1 765 ? 12.094 17.891 32.406 1 90.62 765 TYR B N 1
ATOM 12327 C CA . TYR B 1 765 ? 11.945 17.094 33.625 1 90.62 765 TYR B CA 1
ATOM 12328 C C . TYR B 1 765 ? 10.734 16.156 33.5 1 90.62 765 TYR B C 1
ATOM 12330 O O . TYR B 1 765 ? 9.93 16.281 32.594 1 90.62 765 TYR B O 1
ATOM 12338 N N . PHE B 1 766 ? 10.75 15.125 34.375 1 91.12 766 PHE B N 1
ATOM 12339 C CA . PHE B 1 766 ? 9.609 14.219 34.375 1 91.12 766 PHE B CA 1
ATOM 12340 C C . PHE B 1 766 ? 9.117 13.93 35.781 1 91.12 766 PHE B C 1
ATOM 12342 O O . PHE B 1 766 ? 9.875 14.062 36.75 1 91.12 766 PHE B O 1
ATOM 12349 N N . LEU B 1 767 ? 7.816 13.758 35.969 1 91.19 767 LEU B N 1
ATOM 12350 C CA . LEU B 1 767 ? 7.152 13.172 37.125 1 91.19 767 LEU B CA 1
ATOM 12351 C C . LEU B 1 767 ? 6.449 11.867 36.75 1 91.19 767 LEU B C 1
ATOM 12353 O O . LEU B 1 767 ? 6.031 11.695 35.594 1 91.19 767 LEU B O 1
ATOM 12357 N N . ASP B 1 768 ? 6.324 11 37.625 1 85.69 768 ASP B N 1
ATOM 12358 C CA . ASP B 1 768 ? 5.863 9.648 37.281 1 85.69 768 ASP B CA 1
ATOM 12359 C C . ASP B 1 768 ? 4.34 9.609 37.156 1 85.69 768 ASP B C 1
ATOM 12361 O O . ASP B 1 768 ? 3.797 8.797 36.406 1 85.69 768 ASP B O 1
ATOM 12365 N N . SER B 1 769 ? 3.664 10.375 38.094 1 87.31 769 SER B N 1
ATOM 12366 C CA . SER B 1 769 ? 2.213 10.227 38.125 1 87.31 769 SER B CA 1
ATOM 12367 C C . SER B 1 769 ? 1.533 11.531 38.562 1 87.31 769 SER B C 1
ATOM 12369 O O . SER B 1 769 ? 2.195 12.469 39 1 87.31 769 SER B O 1
ATOM 12371 N N . SER B 1 770 ? 0.171 11.469 38.438 1 89.5 770 SER B N 1
ATOM 12372 C CA . SER B 1 770 ? -0.637 12.602 38.875 1 89.5 770 SER B CA 1
ATOM 12373 C C . SER B 1 770 ? -0.5 12.828 40.375 1 89.5 770 SER B C 1
ATOM 12375 O O . SER B 1 770 ? -0.618 13.961 40.844 1 89.5 770 SER B O 1
ATOM 12377 N N . ASP B 1 771 ? -0.2 11.742 41.062 1 90.25 771 ASP B N 1
ATOM 12378 C CA . ASP B 1 771 ? 0.017 11.867 42.5 1 90.25 771 ASP B CA 1
ATOM 12379 C C . ASP B 1 771 ? 1.245 12.719 42.812 1 90.25 771 ASP B C 1
ATOM 12381 O O . ASP B 1 771 ? 1.256 13.484 43.75 1 90.25 771 ASP B O 1
ATOM 12385 N N . ASP B 1 772 ? 2.203 12.547 41.969 1 93 772 ASP B N 1
ATOM 12386 C CA . ASP B 1 772 ? 3.41 13.352 42.125 1 93 772 ASP B CA 1
ATOM 12387 C C . ASP B 1 772 ? 3.123 14.828 41.875 1 93 772 ASP B C 1
ATOM 12389 O O . ASP B 1 772 ? 3.725 15.703 42.531 1 93 772 ASP B O 1
ATOM 12393 N N . VAL B 1 773 ? 2.219 15.062 41.031 1 94.62 773 VAL B N 1
ATOM 12394 C CA . VAL B 1 773 ? 1.837 16.438 40.719 1 94.62 773 VAL B CA 1
ATOM 12395 C C . VAL B 1 773 ? 1.13 17.062 41.906 1 94.62 773 VAL B C 1
ATOM 12397 O O . VAL B 1 773 ? 1.389 18.219 42.25 1 94.62 773 VAL B O 1
ATOM 12400 N N . VAL B 1 774 ? 0.268 16.266 42.531 1 93.81 774 VAL B N 1
ATOM 12401 C CA . VAL B 1 774 ? -0.465 16.719 43.688 1 93.81 774 VAL B CA 1
ATOM 12402 C C . VAL B 1 774 ? 0.517 17.094 44.812 1 93.81 774 VAL B C 1
ATOM 12404 O O . VAL B 1 774 ? 0.356 18.109 45.469 1 93.81 774 VAL B O 1
ATOM 12407 N N . GLN B 1 775 ? 1.457 16.25 44.969 1 93.31 775 GLN B N 1
ATOM 12408 C CA . GLN B 1 775 ? 2.459 16.5 46 1 93.31 775 GLN B CA 1
ATOM 12409 C C . GLN B 1 775 ? 3.25 17.766 45.688 1 93.31 775 GLN B C 1
ATOM 12411 O O . GLN B 1 775 ? 3.551 18.547 46.625 1 93.31 775 GLN B O 1
ATOM 12416 N N . LEU B 1 776 ? 3.623 17.969 44.531 1 95.25 776 LEU B N 1
ATOM 12417 C CA . LEU B 1 776 ? 4.379 19.156 44.156 1 95.25 776 LEU B CA 1
ATOM 12418 C C . LEU B 1 776 ? 3.561 20.422 44.375 1 95.25 776 LEU B C 1
ATOM 12420 O O . LEU B 1 776 ? 4.074 21.422 44.906 1 95.25 776 LEU B O 1
ATOM 12424 N N . ILE B 1 777 ? 2.332 20.406 43.969 1 94.69 777 ILE B N 1
ATOM 12425 C CA . ILE B 1 777 ? 1.449 21.547 44.125 1 94.69 777 ILE B CA 1
ATOM 12426 C C . ILE B 1 777 ? 1.263 21.859 45.625 1 94.69 777 ILE B C 1
ATOM 12428 O O . ILE B 1 777 ? 1.202 23.016 46.031 1 94.69 777 ILE B O 1
ATOM 12432 N N . HIS B 1 778 ? 1.179 20.781 46.406 1 92.88 778 HIS B N 1
ATOM 12433 C CA . HIS B 1 778 ? 1.097 20.953 47.875 1 92.88 778 HIS B CA 1
ATOM 12434 C C . HIS B 1 778 ? 2.314 21.703 48.406 1 92.88 778 HIS B C 1
ATOM 12436 O O . HIS B 1 778 ? 2.182 22.609 49.219 1 92.88 778 HIS B O 1
ATOM 12442 N N . LYS B 1 779 ? 3.412 21.328 47.906 1 93.94 779 LYS B N 1
ATOM 12443 C CA . LYS B 1 779 ? 4.652 21.969 48.344 1 93.94 779 LYS B CA 1
ATOM 12444 C C . LYS B 1 779 ? 4.684 23.438 47.906 1 93.94 779 LYS B C 1
ATOM 12446 O O . LYS B 1 779 ? 5.184 24.297 48.656 1 93.94 779 LYS B O 1
ATOM 12451 N N . LEU B 1 780 ? 4.207 23.812 46.812 1 94.44 780 LEU B N 1
ATOM 12452 C CA . LEU B 1 780 ? 4.168 25.203 46.344 1 94.44 780 LEU B CA 1
ATOM 12453 C C . LEU B 1 780 ? 3.248 26.047 47.188 1 94.44 780 LEU B C 1
ATOM 12455 O O . LEU B 1 780 ? 3.551 27.203 47.469 1 94.44 780 LEU B O 1
ATOM 12459 N N . CYS B 1 781 ? 2.145 25.484 47.656 1 91.06 781 CYS B N 1
ATOM 12460 C CA . CYS B 1 781 ? 1.174 26.203 48.469 1 91.06 781 CYS B CA 1
ATOM 12461 C C . CYS B 1 781 ? 1.735 26.484 49.844 1 91.06 781 CYS B C 1
ATOM 12463 O O . CYS B 1 781 ? 1.451 27.531 50.438 1 91.06 781 CYS B O 1
ATOM 12465 N N . THR B 1 782 ? 2.455 25.562 50.312 1 85.25 782 THR B N 1
ATOM 12466 C CA . THR B 1 782 ? 2.957 25.672 51.688 1 85.25 782 THR B CA 1
ATOM 12467 C C . THR B 1 782 ? 4.109 26.672 51.75 1 85.25 782 THR B C 1
ATOM 12469 O O . THR B 1 782 ? 4.344 27.281 52.812 1 85.25 782 THR B O 1
ATOM 12472 N N . HIS B 1 783 ? 4.859 26.859 50.812 1 76.31 783 HIS B N 1
ATOM 12473 C CA . HIS B 1 783 ? 6.031 27.719 50.875 1 76.31 783 HIS B CA 1
ATOM 12474 C C . HIS B 1 783 ? 5.719 29.094 50.281 1 76.31 783 HIS B C 1
ATOM 12476 O O . HIS B 1 783 ? 6.621 29.922 50.125 1 76.31 783 HIS B O 1
ATOM 12482 N N . ASN B 1 784 ? 4.609 29.5 49.75 1 65.56 784 ASN B N 1
ATOM 12483 C CA . ASN B 1 784 ? 4.219 30.797 49.219 1 65.56 784 ASN B CA 1
ATOM 12484 C C . ASN B 1 784 ? 4.141 31.844 50.344 1 65.56 784 ASN B C 1
ATOM 12486 O O . ASN B 1 784 ? 4.066 33.062 50.062 1 65.56 784 ASN B O 1
ATOM 12490 N N . ASN B 1 785 ? 3.816 31.516 51.656 1 48.53 785 ASN B N 1
ATOM 12491 C CA . ASN B 1 785 ? 3.572 32.5 52.719 1 48.53 785 ASN B CA 1
ATOM 12492 C C . ASN B 1 785 ? 4.875 33.031 53.312 1 48.53 785 ASN B C 1
ATOM 12494 O O . ASN B 1 785 ? 5.535 32.312 54.094 1 48.53 785 ASN B O 1
ATOM 12498 N N . PRO B 1 786 ? 5.738 33.781 52.656 1 40.78 786 PRO B N 1
ATOM 12499 C CA . PRO B 1 786 ? 6.629 34.5 53.594 1 40.78 786 PRO B CA 1
ATOM 12500 C C . PRO B 1 786 ? 5.875 35.375 54.594 1 40.78 786 PRO B C 1
ATOM 12502 O O . PRO B 1 786 ? 4.781 35.844 54.281 1 40.78 786 PRO B O 1
#

Nearest PDB structures (foldseek):
  6jbi-assembly1_A  TM=9.518E-01  e=6.978E-49  Pyricularia oryzae 70-15
  8fhw-assembly1_A  TM=9.619E-01  e=2.585E-46  Cryptococcus neoformans H99
  5v0t-assembly4_D  TM=8.949E-01  e=2.667E-39  Paraburkholderia xenovorans LB400
  1uqt-assembly1_B  TM=8.999E-01  e=3.186E-37  Escherichia coli
  1gz5-assembly1_A  TM=8.675E-01  e=2.111E-37  Escherichia coli str. K-12 substr. W3110

Secondary structure (DSSP, 8-state):
--PPEEEEEEEE-SEEEEE-SSS-EEEEE---HHHHHHTT-TTSEEEEEEE-SS---SHHHHHHHHHHHHTTTEEE---TTTHIIIIIIIIIIIIHHHHTTS-PPP--TTSTT--HHHHHHHHHHHHHHHHHHHHHH--TT-EEEEESGGGTTHHHHHHHH-TTSEEEEE--SPPPPHHHHTT-TTHHHHHHHHTTSSEEEESSHHHHHHHHHHIIIII-PEE-SSEEEETTEEEEEEE------HHHHHHHHHSHHHHHHHHHHHHHTTT-EEEEEEEES-GGG-HHHHHHHHHHHHHH-GGGTTTEEEEEEEE---TT-HHHHHHHHHHHHHHHHHHHHH--SS--SEEEE-S---HHHHHHHHHH-SEEEE--SS-S--HHHHHHHHH-SSS--EEEEETTSTHHHHHGGGEEEE-TT-HHHHHHHHHHHHH--HHHHHHHHHHHHHHHHHS-HHHHHHHHHHHHHHHHHHHHHHHTTPPEEP-HHHHHHHHHH-SSEEEEEE-TTTTB---SS----SSS----B-GGGHHHHHHHHH-TTEEEEEE-SS-HHHHHHHHTTSS-EEEEGGGTEEEETTS--EE---TT---THHHHHHHHHHHHHHHSTT-EEEE-SSEEEEE-TTS-HHHHHHHHHHHHHHHHHTTTTTSSEEEEE-SSEEEEEETT--HHHHHHHHHHHHHHH-TT--S-B-EEEEEE---GGGGHHHHHT-HHHHHHTTT-TTS-SSTTHHHHHHHB---GGGEEEEEES-SSSSSSEEES-HHHHHHHHHHHHHSS--/--PPEEEEEEEE-SEEEEE-SSS-EEEEE-S-HHHHHHTT-TTSEEEEEEE-SS---SHHHHHHHHHHHHTTTEEE---TTTHIIIIIIIIIIIIHHHHTTS-PPP--TTSTT--HHHHHHHHHHHHHHHHHHHHHH--TT-EEEEESGGGTTHHHHHHHH-TTSEEEEE--SPPPPHHHHTT-TTHHHHHHHHTTSSEEEESSHHHHHHHHHHIIIII-PEE-SSEEEETTEEEEEEE------HHHHHHHTTSHHHHHHHHHHHHHTTT-EEEEEEEES-GGG-HHHHHHHHHHHHHH-GGGTTTEEEEEEEE---TT-HHHHHHHHHHHHHHHHHHHHH--SS--SEEEE-S---HHHHHHHHHH-SEEEE--SS-S--HHHHHHHHH-SSS--EEEEETTSTHHHHHGGGEEEE-TT-HHHHHHHHHHHHH--HHHHHHHHHHHHHHHHHS-HHHHHHHHHHHHHHHHHHHHHHHTTPPEE--HHHHHHHHHH-SSEEEEEE-TTTTB---SS----SSS----B-GGGHHHHHHHHH-TTEEEEEE-SS-HHHHHHHHTTSS-EEEEGGGTEEEETTS--EE---TT---THHHHHHHHHHHHHHHSTT-EEEE-SSEEEEE-TTS-HHHHHHHHHHHHHHHHHTTTTTSSEEEEE-SSEEEEEETT--HHHHHHHHHHHHHHH-TT--S-B-EEEEEE---GGGGHHHHHT-HHHHHHTTT-TTS-SSTTHHHHHHHB---GGGEEEEEES-SSSSSSEEES-HHHHHHHHHHHHHSS--